Protein 7OB0 (pdb70)

B-factor: mean 28.25, std 12.03, range [9.16, 96.77]

Organism: Cereibacter sphaeroides (strain ATCC 17025 / ATH 2.4.3) (NCBI:txid349102)

Foldseek 3Di:
DDPVLVVLLQVLQAPAPFWKWKWFLPDPQGFIADTYDNRCVVQVDDCVVGGPHDPCVFDDDCFPVVVVVVVVVCSQQQHKDWAKGWGAHPVGHIWIWTKTKHADPDDGSRGRMIMITTDTAPPPPPPRLVVQLVSLLSVLVSCVSSPVAPPVCSVVSSVVSSVVRSVNVVVVVVD/DDVVLVVLLQVLQAPAPFWKWKFFLPDPQRFTQDTYDNNCVVQVDDPVVGGGGRPCVFDDPPPCVVVVVVVVVCSQQQHWDWDWDWGAHPVGHIWIWGKTKHADDDDRRGGRMIMITTDTAPPPPPCRLQVQLVSLLSVLVSCVSSVVAPPVCSVVSSVVRSVVRSVNNVVVVVPD/DDPVLVVLLQVLQAPAPFWKWKFFLVDPQRFIADTYDVRCVVQVDDCVVGGPGDPCVQPDPPDCVVVVVVVVVCSQQQHWDWDKGWGAHPVGHIWIWTKIKHADPDDRRRGRMIMITTDTPPPPPPCRLVVQLVSLLSVLVSCVSSVVAPPVCSVVSSVVSSVVRSVNNVVVVVDD/DPPVLVVLLQVLQAPAPFWKWKWFPPDPQTAIADTYDNRCVVAVDDPVVGGRHDPCQFDDDCPCVVVVVVVVVCQQQQHWDWAKDWGAHPVGHIWIWTKTWHADPDDSNDGRMIMITIDTPDPPPPQRLVVQLVSLLSVLVSCVSSVVAPPVCSVVSSVVRSVVRSVNVVVVVVVD

Secondary structure (DSSP, 8-state):
--HHHHHHHHHHHHH-SS--EEEETTSTT--EEEE-HHHHHHHT--HHHHTTS-GGGG--TTTTHHHHHHHHHHHHHT--EEEEEEEE-TT--EEEEEEEEEEESSBTTB-SEEEEEEEETT-STT-HHHHHHHHHHHHHHHHHHHTSS-GGGHHHHHHHHHHHHHHHHHHHHT-/--HHHHHHHHHHHHH-SS--EEEETTSTT--EEEE-HHHHHHH---HHHHTTS-GGGGS-TTS-HHHHHHHHHHHHHT--EEEEEEEE-TT--EEEEEEEEEEESSBTTB-SEEEEEEEETT-SGGGHHHHHHHHHHHHHHHHHHHTSS-GGGHHHHHHHHHHHHHHHHHHHHH--/--HHHHHHHHHHHHH-SS--EEEETTSTT--EEEE-HHHHHHHT--HHHHTTS-GGGGS-SSS-HHHHHHHHHHHHHT--EEEEEEEE-TT--EEEEEEEEEEESSBTTB-SEEEEEEEETTSSTT-HHHHHHHHHHHHHHHHHHHTSS-GGGHHHHHHHHHHHHHHHHHHHHT--/--HHHHHHHHHHHHH-SS--EEEETTSTT--EEEE-HHHHHHH---HHHHTTS-GGGG--SSS-HHHHHHHHHHHHHT--EEEEEEEE-TT--EEEEEEEEEEESSBTTB-SEEEEEEEE-S-STT-HHHHHHHHHHHHHHHHHHHTSS-GGGHHHHHHHHHHHHHHHHHHHHHH-

Sequence (703 aa):
MDQKQFEKIRAVFDRSGVALTLVDMSLPEQPLVLANPPFLRMTGYTEDDEILGFNCCRFLQRGDENAQARADIRRDDALKEGRELQVVLRNYRKNGEPFDNLLFLHHPVGGRPDAPDYFLGSQFELGRSGNSEEAAAAGHAGALTGELARIIGTTVAARLEMDQRRHLAQQAAAALVRAWERRMDQKQFEKIRAVFDRSGVALTLVDMSLPEQPLVLANPPFLRMMTGYTEDEILGFNCRRFLQRGDENAQARADIRDALKEGRELQVVLRNYRKNGEPFDNLLFLHHPVGGRPDAPDYFLGSQFELGRSGNSEEAAAAGHAGALTGELARRIGTTVAARLEMDQRRHLAQAAAALVRAWERRGMDQKQFEKIRAVFDRSGVALTLVDMSLPEQPLVLANPPFLRMMTGYTEDEILGFNCRFLQRGDENAQARADIRDALKEGRELQVVLRNYRKNGEPFDNLLFLHHPVGGRPDAPDYFLGSQFELGRSGNSEEAAAAGHAGALTGELARRIGTVAARLEMDQRRHLAQAAAALVRAWERRGMDQKQFEKIRAVFDRSGVALTLVDMSLPEEQPLVLANPPFLRRMTGYTEDEIILGFNCRFLQRGDENAQARRADIRDALKEGRELQVVLRNYRKNGEEPFDNLLFLHHPVGGRPDAPDYFLGSQFELGRSGNSSEEEAAAAGHAGALTGELARIGTVAARLEMDQRRHLAQAAAALVRAWERRG

Structure (mmCIF, N/CA/C/O backbone):
data_7OB0
#
_entry.id   7OB0
#
_cell.length_a   58.057
_cell.length_b   77.168
_cell.length_c   155.002
_cell.angle_alpha   90.000
_cell.angle_beta   90.000
_cell.angle_gamma   90.000
#
_symmetry.space_group_name_H-M   'P 21 21 21'
#
loop_
_entity.id
_entity.type
_entity.pdbx_description
1 polymer 'LOV protein'
2 non-polymer 'CALCIUM ION'
3 non-polymer 'FLAVIN MONONUCLEOTIDE'
4 non-polymer 'ACETATE ION'
5 non-polymer 'MAGNESIUM ION'
6 non-polymer 'SODIUM ION'
7 water water
#
loop_
_atom_site.group_PDB
_atom_site.id
_atom_site.type_symbol
_atom_site.label_atom_id
_atom_site.label_alt_id
_atom_site.label_comp_id
_atom_site.label_asym_id
_atom_site.label_entity_id
_atom_site.label_seq_id
_atom_site.pdbx_PDB_ins_code
_atom_site.Cartn_x
_atom_site.Cartn_y
_atom_site.Cartn_z
_atom_site.occupancy
_atom_site.B_iso_or_equiv
_atom_site.auth_seq_id
_atom_site.auth_comp_id
_atom_site.auth_asym_id
_atom_site.auth_atom_id
_atom_site.pdbx_PDB_model_num
ATOM 1 N N . MET A 1 1 ? -31.84070 1.14349 -31.42965 1.000 36.30373 1 MET A N 1
ATOM 2 C CA . MET A 1 1 ? -31.07057 0.07998 -32.06518 1.000 46.32531 1 MET A CA 1
ATOM 3 C C . MET A 1 1 ? -31.72426 -1.25606 -31.71152 1.000 45.19798 1 MET A C 1
ATOM 4 O O . MET A 1 1 ? -32.34408 -1.38554 -30.64535 1.000 38.54288 1 MET A O 1
ATOM 9 N N . ASP A 1 2 ? -31.63479 -2.22874 -32.61987 1.000 35.93463 2 ASP A N 1
ATOM 10 C CA . ASP A 1 2 ? -32.30597 -3.50377 -32.39885 1.000 41.10795 2 ASP A CA 1
ATOM 11 C C . ASP A 1 2 ? -31.66446 -4.26040 -31.24335 1.000 37.90193 2 ASP A C 1
ATOM 12 O O . ASP A 1 2 ? -30.46703 -4.13341 -30.97389 1.000 36.87579 2 ASP A O 1
ATOM 17 N N . GLN A 1 3 ? -32.48218 -5.05995 -30.55373 1.000 40.67710 3 GLN A N 1
ATOM 18 C CA . GLN A 1 3 ? -31.99569 -5.75085 -29.36372 1.000 34.69907 3 GLN A CA 1
ATOM 19 C C . GLN A 1 3 ? -30.83060 -6.67348 -29.70200 1.000 38.59236 3 GLN A C 1
ATOM 20 O O . GLN A 1 3 ? -29.87807 -6.79840 -28.92274 1.000 35.20956 3 GLN A O 1
ATOM 26 N N . LYS A 1 4 ? -30.87898 -7.31078 -30.87051 1.000 36.89179 4 LYS A N 1
ATOM 27 C CA . LYS A 1 4 ? -29.77587 -8.16854 -31.29892 1.000 46.74090 4 LYS A CA 1
ATOM 28 C C . LYS A 1 4 ? -28.45187 -7.40990 -31.30341 1.000 45.49134 4 LYS A C 1
ATOM 29 O O . LYS A 1 4 ? -27.44029 -7.89523 -30.78098 1.000 40.13890 4 LYS A O 1
ATOM 31 N N . GLN A 1 5 ? -28.44185 -6.21141 -31.88968 1.000 43.24868 5 GLN A N 1
ATOM 32 C CA . GLN A 1 5 ? -27.20534 -5.44258 -31.98003 1.000 44.54355 5 GLN A CA 1
ATOM 33 C C . GLN A 1 5 ? -26.74181 -4.98214 -30.60215 1.000 39.26652 5 GLN A C 1
ATOM 34 O O . GLN A 1 5 ? -25.53468 -4.90544 -30.34083 1.000 32.78036 5 GLN A O 1
ATOM 40 N N . PHE A 1 6 ? -27.68761 -4.66929 -29.71327 1.000 35.74529 6 PHE A N 1
ATOM 41 C CA . PHE A 1 6 ? -27.32982 -4.25790 -28.36099 1.000 28.83717 6 PHE A CA 1
ATOM 42 C C . PHE A 1 6 ? -26.63799 -5.38553 -27.61312 1.000 31.51229 6 PHE A C 1
ATOM 43 O O . PHE A 1 6 ? -25.65603 -5.15381 -26.90126 1.000 29.67546 6 PHE A O 1
ATOM 51 N N . GLU A 1 7 ? -27.12369 -6.62004 -27.76394 1.000 32.88510 7 GLU A N 1
ATOM 52 C CA . GLU A 1 7 ? -26.46273 -7.72151 -27.07127 1.000 30.05475 7 GLU A CA 1
ATOM 53 C C . GLU A 1 7 ? -25.07747 -7.99188 -27.64366 1.000 29.18604 7 GLU A C 1
ATOM 54 O O . GLU A 1 7 ? -24.21049 -8.51062 -26.93328 1.000 31.93163 7 GLU A O 1
ATOM 60 N N . LYS A 1 8 ? -24.84845 -7.64105 -28.91001 1.000 29.37556 8 LYS A N 1
ATOM 61 C CA . LYS A 1 8 ? -23.50932 -7.75474 -29.48439 1.000 39.15344 8 LYS A CA 1
ATOM 62 C C . LYS A 1 8 ? -22.53287 -6.80976 -28.79593 1.000 32.98344 8 LYS A C 1
ATOM 63 O O . LYS A 1 8 ? -21.38785 -7.18474 -28.51394 1.000 26.99659 8 LYS A O 1
ATOM 65 N N . ILE A 1 9 ? -22.97078 -5.57540 -28.52588 1.000 28.07415 9 ILE A N 1
ATOM 66 C CA . ILE A 1 9 ? -22.14991 -4.62762 -27.77353 1.000 26.40354 9 ILE A CA 1
ATOM 67 C C . ILE A 1 9 ? -21.91956 -5.13295 -26.36186 1.000 25.40612 9 ILE A C 1
ATOM 68 O O . ILE A 1 9 ? -20.79855 -5.07818 -25.84219 1.000 23.51936 9 ILE A O 1
ATOM 73 N N . ARG A 1 10 ? -22.97559 -5.63736 -25.71760 1.000 22.88411 10 ARG A N 1
ATOM 74 C CA . ARG A 1 10 ? -22.82605 -6.14264 -24.36126 1.000 25.82749 10 ARG A CA 1
ATOM 75 C C . ARG A 1 10 ? -21.78604 -7.24969 -24.30093 1.000 26.86418 10 ARG A C 1
ATOM 76 O O . ARG A 1 10 ? -20.97540 -7.29598 -23.37248 1.000 23.47242 10 ARG A O 1
ATOM 84 N N . ALA A 1 11 ? -21.78468 -8.14694 -25.28859 1.000 30.64530 11 ALA A N 1
ATOM 85 C CA . ALA A 1 11 ? -20.81749 -9.24007 -25.27980 1.000 30.65990 11 ALA A CA 1
ATOM 86 C C . ALA A 1 11 ? -19.38893 -8.71464 -25.39700 1.000 26.14218 11 ALA A C 1
ATOM 87 O O . ALA A 1 11 ? -18.47904 -9.20649 -24.71825 1.000 26.48634 11 ALA A O 1
ATOM 89 N N . VAL A 1 12 ? -19.17516 -7.70735 -26.24306 1.000 21.48950 12 VAL A N 1
ATOM 90 C CA . VAL A 1 12 ? -17.85235 -7.09009 -26.34594 1.000 19.22776 12 VAL A CA 1
ATOM 91 C C . VAL A 1 12 ? -17.46419 -6.47452 -25.01083 1.000 22.89250 12 VAL A C 1
ATOM 92 O O . VAL A 1 12 ? -16.36509 -6.70157 -24.48911 1.000 21.60651 12 VAL A O 1
ATOM 96 N N . PHE A 1 13 ? -18.38236 -5.70291 -24.42754 1.000 21.69817 13 PHE A N 1
ATOM 97 C CA . PHE A 1 13 ? -18.13325 -5.07060 -23.13627 1.000 21.72259 13 PHE A CA 1
ATOM 98 C C . PHE A 1 13 ? -17.72583 -6.09926 -22.08958 1.000 23.94671 13 PHE A C 1
ATOM 99 O O . PHE A 1 13 ? -16.71537 -5.93393 -21.39199 1.000 20.41987 13 PHE A O 1
ATOM 107 N N . ASP A 1 14 ? -18.49328 -7.19035 -21.99531 1.000 22.09097 14 ASP A N 1
ATOM 108 C CA . ASP A 1 14 ? -18.29637 -8.18511 -20.93987 1.000 27.34623 14 ASP A CA 1
ATOM 109 C C . ASP A 1 14 ? -16.90941 -8.81137 -20.96202 1.000 26.83272 14 ASP A C 1
ATOM 110 O O . ASP A 1 14 ? -16.37434 -9.16348 -19.90593 1.000 28.62267 14 ASP A O 1
ATOM 115 N N . ARG A 1 15 ? -16.31568 -8.98922 -22.12994 1.000 28.66637 15 ARG A N 1
ATOM 116 C CA . ARG A 1 15 ? -15.02176 -9.64907 -22.17683 1.000 29.67398 15 ARG A CA 1
ATOM 117 C C . ARG A 1 15 ? -13.86918 -8.69657 -22.46315 1.000 27.89029 15 ARG A C 1
ATOM 118 O O . ARG A 1 15 ? -12.72019 -9.13653 -22.52352 1.000 25.42114 15 ARG A O 1
ATOM 122 N N . SER A 1 16 ? -14.12653 -7.39895 -22.56698 1.000 24.08663 16 SER A N 1
ATOM 123 C CA . SER A 1 16 ? -13.04890 -6.46122 -22.85402 1.000 20.91245 16 SER A CA 1
ATOM 124 C C . SER A 1 16 ? -12.09560 -6.31130 -21.67747 1.000 19.50823 16 SER A C 1
ATOM 125 O O . SER A 1 16 ? -12.50960 -6.30063 -20.51680 1.000 20.43012 16 SER A O 1
ATOM 128 N N . GLY A 1 17 ? -10.81435 -6.14283 -21.99101 1.000 24.57426 17 GLY A N 1
ATOM 129 C CA . GLY A 1 17 ? -9.82549 -5.77592 -20.99506 1.000 28.46184 17 GLY A CA 1
ATOM 130 C C . GLY A 1 17 ? -9.69854 -4.29363 -20.69875 1.000 26.58604 17 GLY A C 1
ATOM 131 O O . GLY A 1 17 ? -8.89813 -3.90850 -19.84095 1.000 24.60437 17 GLY A O 1
ATOM 132 N N . VAL A 1 18 ? -10.45190 -3.42984 -21.37113 1.000 19.11015 18 VAL A N 1
ATOM 133 C CA . VAL A 1 18 ? -10.45624 -2.01068 -21.03523 1.000 17.31798 18 VAL A CA 1
ATOM 134 C C . VAL A 1 18 ? -11.82928 -1.64179 -20.46875 1.000 18.40674 18 VAL A C 1
ATOM 135 O O . VAL A 1 18 ? -12.85094 -2.25103 -20.80311 1.000 16.39059 18 VAL A O 1
ATOM 139 N N . ALA A 1 19 ? -11.83656 -0.65443 -19.57139 1.000 17.06625 19 ALA A N 1
ATOM 140 C CA . ALA A 1 19 ? -13.08834 -0.10000 -19.06725 1.000 17.53887 19 ALA A CA 1
ATOM 141 C C . ALA A 1 19 ? -13.94248 0.47234 -20.19789 1.000 14.49975 19 ALA A C 1
ATOM 142 O O . ALA A 1 19 ? -13.46559 1.25411 -21.03427 1.000 13.84481 19 ALA A O 1
ATOM 144 N N . LEU A 1 20 ? -15.22246 0.10444 -20.20542 1.000 16.94408 20 LEU A N 1
ATOM 145 C CA . LEU A 1 20 ? -16.15775 0.56647 -21.21953 1.000 15.46012 20 LEU A CA 1
ATOM 146 C C . LEU A 1 20 ? -17.50556 0.85958 -20.58037 1.000 15.69677 20 LEU A C 1
ATOM 147 O O . LEU A 1 20 ? -17.95318 0.12513 -19.69484 1.000 15.42437 20 LEU A O 1
ATOM 152 N N . THR A 1 21 ? -18.14652 1.92915 -21.04665 1.000 13.86549 21 THR A N 1
ATOM 153 C CA . THR A 1 21 ? -19.46101 2.35219 -20.57744 1.000 17.54229 21 THR A CA 1
ATOM 154 C C . THR A 1 21 ? -20.30958 2.71452 -21.78717 1.000 15.34263 21 THR A C 1
ATOM 155 O O . THR A 1 21 ? -19.78096 3.10454 -22.83040 1.000 14.89454 21 THR A O 1
ATOM 159 N N . LEU A 1 22 ? -21.63040 2.60149 -21.64462 1.000 16.24553 22 LEU A N 1
ATOM 160 C CA . LEU A 1 22 ? -22.54563 2.98412 -22.71455 1.000 14.23367 22 LEU A CA 1
ATOM 161 C C . LEU A 1 22 ? -23.64384 3.83659 -22.10801 1.000 20.50376 22 LEU A C 1
ATOM 162 O O . LEU A 1 22 ? -24.19547 3.48113 -21.06675 1.000 19.33989 22 LEU A O 1
ATOM 167 N N . VAL A 1 23 ? -23.93747 4.96606 -22.74437 1.000 17.43644 23 VAL A N 1
ATOM 168 C CA . VAL A 1 23 ? -24.89441 5.94225 -22.24683 1.000 14.78022 23 VAL A CA 1
ATOM 169 C C . VAL A 1 23 ? -26.02188 6.06328 -23.25939 1.000 16.89881 23 VAL A C 1
ATOM 170 O O . VAL A 1 23 ? -25.76450 6.17557 -24.46132 1.000 15.81950 23 VAL A O 1
ATOM 174 N N . ASP A 1 24 ? -27.26331 6.06087 -22.76908 1.000 18.39486 24 ASP A N 1
ATOM 175 C CA . ASP A 1 24 ? -28.44914 6.13910 -23.61789 1.000 22.25964 24 ASP A CA 1
ATOM 176 C C . ASP A 1 24 ? -28.70593 7.59362 -23.98541 1.000 21.80155 24 ASP A C 1
ATOM 177 O O . ASP A 1 24 ? -29.03132 8.41011 -23.12045 1.000 23.45673 24 ASP A O 1
ATOM 182 N N . MET A 1 25 ? -28.59016 7.91146 -25.26667 1.000 18.28428 25 MET A N 1
ATOM 183 C CA . MET A 1 25 ? -28.68988 9.28143 -25.74709 1.000 21.56884 25 MET A CA 1
ATOM 184 C C . MET A 1 25 ? -30.13877 9.70453 -26.01176 1.000 28.83079 25 MET A C 1
ATOM 185 O O . MET A 1 25 ? -30.38777 10.85954 -26.38139 1.000 27.59488 25 MET A O 1
ATOM 190 N N . SER A 1 26 ? -31.09861 8.79704 -25.85950 1.000 25.62304 26 SER A N 1
ATOM 191 C CA . SER A 1 26 ? -32.48778 9.08514 -26.19881 1.000 27.77437 26 SER A CA 1
ATOM 192 C C . SER A 1 26 ? -33.22554 9.84593 -25.10530 1.000 27.08157 26 SER A C 1
ATOM 193 O O . SER A 1 26 ? -34.39095 10.19925 -25.29743 1.000 29.27795 26 SER A O 1
ATOM 196 N N . LEU A 1 27 ? -32.57647 10.10124 -23.97441 1.000 29.79681 27 LEU A N 1
ATOM 197 C CA . LEU A 1 27 ? -33.11965 10.82498 -22.83981 1.000 34.75910 27 LEU A CA 1
ATOM 198 C C . LEU A 1 27 ? -32.13873 11.92589 -22.46738 1.000 29.51126 27 LEU A C 1
ATOM 199 O O . LEU A 1 27 ? -30.93000 11.67894 -22.43750 1.000 26.22285 27 LEU A O 1
ATOM 204 N N . PRO A 1 28 ? -32.60942 13.14626 -22.19677 1.000 34.06723 28 PRO A N 1
ATOM 205 C CA . PRO A 1 28 ? -31.66742 14.20897 -21.80689 1.000 32.65982 28 PRO A CA 1
ATOM 206 C C . PRO A 1 28 ? -30.90275 13.88815 -20.53230 1.000 26.30450 28 PRO A C 1
ATOM 207 O O . PRO A 1 28 ? -29.80291 14.42244 -20.33546 1.000 27.12986 28 PRO A O 1
ATOM 211 N N . GLU A 1 29 ? -31.44198 13.02044 -19.67223 1.000 28.26648 29 GLU A N 1
ATOM 212 C CA . GLU A 1 29 ? -30.71561 12.59308 -18.48015 1.000 27.05857 29 GLU A CA 1
ATOM 213 C C . GLU A 1 29 ? -29.45559 11.81039 -18.84233 1.000 33.08145 29 GLU A C 1
ATOM 214 O O . GLU A 1 29 ? -28.49718 11.78025 -18.05986 1.000 24.58511 29 GLU A O 1
ATOM 220 N N . GLN A 1 30 ? -29.44720 11.17082 -20.00853 1.000 25.15624 30 GLN A N 1
ATOM 221 C CA . GLN A 1 30 ? -28.29192 10.43724 -20.51233 1.000 24.33798 30 GLN A CA 1
ATOM 222 C C . GLN A 1 30 ? -27.79520 9.39187 -19.51029 1.000 19.12561 30 GLN A C 1
ATOM 223 O O . GLN A 1 30 ? -26.64143 9.44392 -19.06854 1.000 23.04768 30 GLN A O 1
ATOM 229 N N . PRO A 1 31 ? -28.62647 8.41312 -19.16307 1.000 23.38793 31 PRO A N 1
ATOM 230 C CA . PRO A 1 31 ? -28.22424 7.42583 -18.15647 1.000 21.26344 31 PRO A CA 1
ATOM 231 C C . PRO A 1 31 ? -27.27445 6.37542 -18.70717 1.000 19.98065 31 PRO A C 1
ATOM 232 O O . PRO A 1 31 ? -27.34496 5.96655 -19.86984 1.000 20.38262 31 PRO A O 1
ATOM 236 N N . LEU A 1 32 ? -26.38621 5.93119 -17.82459 1.000 18.13397 32 LEU A N 1
ATOM 237 C CA . LEU A 1 32 ? -25.56173 4.76342 -18.06750 1.000 19.66464 32 LEU A CA 1
ATOM 238 C C . LEU A 1 32 ? -26.42198 3.51293 -18.23027 1.000 21.10082 32 LEU A C 1
ATOM 239 O O . LEU A 1 32 ? -27.26644 3.21734 -17.38013 1.000 18.38454 32 LEU A O 1
ATOM 244 N N . VAL A 1 33 ? -26.19228 2.75162 -19.29932 1.000 18.79390 33 VAL A N 1
ATOM 245 C CA . VAL A 1 33 ? -26.93859 1.51346 -19.50265 1.000 19.50907 33 VAL A CA 1
ATOM 246 C C . VAL A 1 33 ? -26.05011 0.28211 -19.56982 1.000 22.42660 33 VAL A C 1
ATOM 247 O O . VAL A 1 33 ? -26.56242 -0.83841 -19.42872 1.000 21.55990 33 VAL A O 1
ATOM 251 N N . LEU A 1 34 ? -24.74528 0.42731 -19.76680 1.000 14.76549 34 LEU A N 1
ATOM 252 C CA . LEU A 1 34 ? -23.80635 -0.67557 -19.65773 1.000 15.01727 34 LEU A CA 1
ATOM 253 C C . LEU A 1 34 ? -22.57864 -0.16055 -18.93974 1.000 19.53170 34 LEU A C 1
ATOM 254 O O . LEU A 1 34 ? -22.14293 0.96055 -19.20384 1.000 18.61311 34 LEU A O 1
ATOM 259 N N . ALA A 1 35 ? -22.01104 -0.98521 -18.06285 1.000 17.62922 35 ALA A N 1
ATOM 260 C CA . ALA A 1 35 ? -20.73729 -0.66002 -17.42603 1.000 17.82154 35 ALA A CA 1
ATOM 261 C C . ALA A 1 35 ? -20.01703 -1.96819 -17.13876 1.000 22.85453 35 ALA A C 1
ATOM 262 O O . ALA A 1 35 ? -20.54067 -2.81216 -16.40537 1.000 21.00298 35 ALA A O 1
ATOM 264 N N . ASN A 1 36 ? -18.83295 -2.15019 -17.72494 1.000 15.08336 36 ASN A N 1
ATOM 265 C CA . ASN A 1 36 ? -18.25663 -3.49060 -17.75144 1.000 16.37283 36 ASN A CA 1
ATOM 266 C C . ASN A 1 36 ? -17.33475 -3.72336 -16.54362 1.000 18.89954 36 ASN A C 1
ATOM 267 O O . ASN A 1 36 ? -17.16180 -2.81263 -15.71731 1.000 14.69987 36 ASN A O 1
ATOM 272 N N . PRO A 1 37 ? -16.79367 -4.93070 -16.35448 1.000 23.09606 37 PRO A N 1
ATOM 273 C CA . PRO A 1 37 ? -16.07032 -5.23570 -15.09972 1.000 22.55396 37 PRO A CA 1
ATOM 274 C C . PRO A 1 37 ? -14.86665 -4.33688 -14.87175 1.000 18.41386 37 PRO A C 1
ATOM 275 O O . PRO A 1 37 ? -14.68387 -3.86258 -13.74246 1.000 20.27483 37 PRO A O 1
ATOM 279 N N . PRO A 1 38 ? -14.00627 -4.08683 -15.87450 1.000 16.92140 38 PRO A N 1
ATOM 280 C CA . PRO A 1 38 ? -12.90097 -3.14844 -15.61265 1.000 17.51783 38 PRO A CA 1
ATOM 281 C C . PRO A 1 38 ? -13.38075 -1.79024 -15.14348 1.000 17.67208 38 PRO A C 1
ATOM 282 O O . PRO A 1 38 ? -12.73007 -1.17026 -14.29563 1.000 14.22520 38 PRO A O 1
ATOM 286 N N . PHE A 1 39 ? -14.50346 -1.29955 -15.67495 1.000 14.57792 39 PHE A N 1
ATOM 287 C CA . PHE A 1 39 ? -15.01154 -0.02151 -15.19305 1.000 14.48707 39 PHE A CA 1
ATOM 288 C C . PHE A 1 39 ? -15.46071 -0.12702 -13.74346 1.000 13.91353 39 PHE A C 1
ATOM 289 O O . PHE A 1 39 ? -15.20376 0.77730 -12.94126 1.000 15.20672 39 PHE A O 1
ATOM 297 N N . LEU A 1 40 ? -16.14664 -1.21793 -13.39765 1.000 16.18936 40 LEU A N 1
ATOM 298 C CA . LEU A 1 40 ? -16.63810 -1.38452 -12.03522 1.000 16.44715 40 LEU A CA 1
ATOM 299 C C . LEU A 1 40 ? -15.48305 -1.52053 -11.05292 1.000 17.63307 40 LEU A C 1
ATOM 300 O O . LEU A 1 40 ? -15.55128 -1.00076 -9.93688 1.000 19.61197 40 LEU A O 1
ATOM 305 N N . ARG A 1 41 ? -14.40228 -2.19176 -11.46412 1.000 16.73492 41 ARG A N 1
ATOM 306 C CA . ARG A 1 41 ? -13.24516 -2.33718 -10.58255 1.000 17.49512 41 ARG A CA 1
ATOM 307 C C . ARG A 1 41 ? -12.55964 -1.00003 -10.34438 1.000 19.15563 41 ARG A C 1
ATOM 308 O O . ARG A 1 41 ? -12.09369 -0.71530 -9.22996 1.000 19.93357 41 ARG A O 1
ATOM 316 N N . MET A 1 42 ? -12.46194 -0.18125 -11.38749 1.000 14.51406 42 MET A N 1
ATOM 317 C CA . MET A 1 42 ? -11.80723 1.10761 -11.25506 1.000 15.69147 42 MET A CA 1
ATOM 318 C C . MET A 1 42 ? -12.60141 2.04160 -10.34813 1.000 20.25937 42 MET A C 1
ATOM 319 O O . MET A 1 42 ? -12.00927 2.78446 -9.55501 1.000 17.22466 42 MET A O 1
ATOM 324 N N . THR A 1 43 ? -13.94074 2.00583 -10.42135 1.000 13.26245 43 THR A N 1
ATOM 325 C CA . THR A 1 43 ? -14.74694 2.97525 -9.67814 1.000 17.15586 43 THR A CA 1
ATOM 326 C C . THR A 1 43 ? -15.22265 2.48281 -8.31923 1.000 14.00669 43 THR A C 1
ATOM 327 O O . THR A 1 43 ? -15.60795 3.31428 -7.48735 1.000 17.76104 43 THR A O 1
ATOM 331 N N . GLY A 1 44 ? -15.23968 1.17398 -8.08067 1.000 14.27338 44 GLY A N 1
ATOM 332 C CA . GLY A 1 44 ? -15.68280 0.65836 -6.79704 1.000 20.15732 44 GLY A CA 1
ATOM 333 C C . GLY A 1 44 ? -17.17646 0.42725 -6.66650 1.000 24.47258 44 GLY A C 1
ATOM 334 O O . GLY A 1 44 ? -17.64682 0.11432 -5.55999 1.000 20.02560 44 GLY A O 1
ATOM 335 N N . TYR A 1 45 ? -17.93731 0.57229 -7.74828 1.000 17.92616 45 TYR A N 1
ATOM 336 C CA . TYR A 1 45 ? -19.38731 0.41558 -7.71896 1.000 16.77523 45 TYR A CA 1
ATOM 337 C C . TYR A 1 45 ? -19.81933 -0.91906 -8.31686 1.000 22.78940 45 TYR A C 1
ATOM 338 O O . TYR A 1 45 ? -19.09585 -1.55413 -9.08838 1.000 18.89935 45 TYR A O 1
ATOM 347 N N . THR A 1 46 ? -21.04268 -1.31254 -7.99051 1.000 20.33642 46 THR A N 1
ATOM 348 C CA . THR A 1 46 ? -21.69875 -2.41436 -8.67535 1.000 19.79560 46 THR A CA 1
ATOM 349 C C . THR A 1 46 ? -22.60357 -1.87332 -9.77186 1.000 20.23761 46 THR A C 1
ATOM 350 O O . THR A 1 46 ? -22.95691 -0.69354 -9.78504 1.000 18.73655 46 THR A O 1
ATOM 354 N N . GLU A 1 47 ? -22.98911 -2.76328 -10.69110 1.000 25.53107 47 GLU A N 1
ATOM 355 C CA . GLU A 1 47 ? -23.95651 -2.39547 -11.72189 1.000 27.97331 47 GLU A CA 1
ATOM 356 C C . GLU A 1 47 ? -25.21709 -1.78878 -11.12406 1.000 30.99094 47 GLU A C 1
ATOM 357 O O . GLU A 1 47 ? -25.66730 -0.71685 -11.54897 1.000 27.21205 47 GLU A O 1
ATOM 363 N N . ASP A 1 48 ? -25.81684 -2.47328 -10.14394 1.000 25.93477 48 ASP A N 1
ATOM 364 C CA A ASP A 1 48 ? -27.04514 -1.96076 -9.56878 0.500 29.00692 48 ASP A CA 1
ATOM 365 C CA B ASP A 1 48 ? -27.04793 -1.97530 -9.53215 0.500 29.01419 48 ASP A CA 1
ATOM 366 C C . ASP A 1 48 ? -26.87438 -0.57669 -8.96424 1.000 26.70554 48 ASP A C 1
ATOM 367 O O . ASP A 1 48 ? -27.85265 0.17159 -8.85298 1.000 23.88298 48 ASP A O 1
ATOM 376 N N . GLU A 1 49 ? -25.65844 -0.21675 -8.57448 1.000 22.26133 49 GLU A N 1
ATOM 377 C CA . GLU A 1 49 ? -25.44446 1.06482 -7.93069 1.000 18.69721 49 GLU A CA 1
ATOM 378 C C . GLU A 1 49 ? -25.36822 2.22527 -8.91260 1.000 22.75114 49 GLU A C 1
ATOM 379 O O . GLU A 1 49 ? -25.57819 3.36645 -8.48773 1.000 25.45470 49 GLU A O 1
ATOM 385 N N . ILE A 1 50 ? -25.09249 1.97700 -10.20491 1.000 19.43022 50 ILE A N 1
ATOM 386 C CA . ILE A 1 50 ? -24.79423 3.08253 -11.11899 1.000 19.58937 50 ILE A CA 1
ATOM 387 C C . ILE A 1 50 ? -25.63007 3.08075 -12.39822 1.000 18.62427 50 ILE A C 1
ATOM 388 O O . ILE A 1 50 ? -25.80801 4.13673 -13.01042 1.000 17.80581 50 ILE A O 1
ATOM 393 N N . LEU A 1 51 ? -26.11618 1.92206 -12.85070 1.000 21.75752 51 LEU A N 1
ATOM 394 C CA . LEU A 1 51 ? -26.93346 1.92774 -14.06372 1.000 16.60523 51 LEU A CA 1
ATOM 395 C C . LEU A 1 51 ? -28.19201 2.76598 -13.85504 1.000 17.87886 51 LEU A C 1
ATOM 396 O O . LEU A 1 51 ? -28.86354 2.68305 -12.81917 1.000 20.34742 51 LEU A O 1
ATOM 401 N N . GLY A 1 52 ? -28.50315 3.59514 -14.84052 1.000 17.43257 52 GLY A N 1
ATOM 402 C CA . GLY A 1 52 ? -29.60861 4.51865 -14.73780 1.000 20.33652 52 GLY A CA 1
ATOM 403 C C . GLY A 1 52 ? -29.23132 5.90039 -14.25382 1.000 18.43424 52 GLY A C 1
ATOM 404 O O . GLY A 1 52 ? -30.08258 6.78848 -14.25231 1.000 21.34313 52 GLY A O 1
ATOM 405 N N . PHE A 1 53 ? -27.98634 6.10877 -13.83988 1.000 21.08836 53 PHE A N 1
ATOM 406 C CA . PHE A 1 53 ? -27.49430 7.41652 -13.43721 1.000 22.08081 53 PHE A CA 1
ATOM 407 C C . PHE A 1 53 ? -26.62600 8.00192 -14.54447 1.000 19.47972 53 PHE A C 1
ATOM 408 O O . PHE A 1 53 ? -25.98232 7.26912 -15.29930 1.000 22.73812 53 PHE A O 1
ATOM 416 N N . ASN A 1 54 ? -26.58048 9.33070 -14.60965 1.000 21.37787 54 ASN A N 1
ATOM 417 C CA . ASN A 1 54 ? -25.58874 9.98831 -15.45290 1.000 23.48432 54 ASN A CA 1
ATOM 418 C C . ASN A 1 54 ? -24.20350 9.76877 -14.86885 1.000 20.19934 54 ASN A C 1
ATOM 419 O O . ASN A 1 54 ? -24.01816 9.74647 -13.65644 1.000 19.69697 54 ASN A O 1
ATOM 424 N N . CYS A 1 55 ? -23.21378 9.63687 -15.74408 1.000 20.67851 55 CYS A N 1
ATOM 425 C CA A CYS A 1 55 ? -21.86460 9.28175 -15.32461 0.800 21.88693 55 CYS A CA 1
ATOM 426 C CA B CYS A 1 55 ? -21.91530 9.22986 -15.22942 0.200 21.99961 55 CYS A CA 1
ATOM 427 C C . CYS A 1 55 ? -21.20623 10.34778 -14.46209 1.000 25.09634 55 CYS A C 1
ATOM 428 O O . CYS A 1 55 ? -20.12673 10.09742 -13.90811 1.000 27.48014 55 CYS A O 1
ATOM 433 N N . ARG A 1 56 ? -21.80501 11.53706 -14.35962 1.000 20.42250 56 ARG A N 1
ATOM 434 C CA . ARG A 1 56 ? -21.23450 12.60244 -13.55055 1.000 25.06301 56 ARG A CA 1
ATOM 435 C C . ARG A 1 56 ? -21.22887 12.28346 -12.05429 1.000 31.21637 56 ARG A C 1
ATOM 436 O O . ARG A 1 56 ? -20.69811 13.08831 -11.27655 1.000 28.10468 56 ARG A O 1
ATOM 444 N N . PHE A 1 57 ? -21.79884 11.15100 -11.62146 1.000 30.41424 57 PHE A N 1
ATOM 445 C CA . PHE A 1 57 ? -21.68769 10.77374 -10.21298 1.000 27.80439 57 PHE A CA 1
ATOM 446 C C . PHE A 1 57 ? -20.23957 10.55106 -9.80056 1.000 28.26577 57 PHE A C 1
ATOM 447 O O . PHE A 1 57 ? -19.94135 10.53354 -8.60269 1.000 28.56187 57 PHE A O 1
ATOM 455 N N . LEU A 1 58 ? -19.34029 10.37529 -10.76517 1.000 24.62640 58 LEU A N 1
ATOM 456 C CA . LEU A 1 58 ? -17.91812 10.21960 -10.49555 1.000 24.77299 58 LEU A CA 1
ATOM 457 C C . LEU A 1 58 ? -17.21515 11.54024 -10.23049 1.000 21.87348 58 LEU A C 1
ATOM 458 O O . LEU A 1 58 ? -16.02760 11.52749 -9.89408 1.000 23.84204 58 LEU A O 1
ATOM 463 N N . GLN A 1 59 ? -17.89847 12.66731 -10.40463 1.000 20.58070 59 GLN A N 1
ATOM 464 C CA . GLN A 1 59 ? -17.31698 13.98805 -10.23288 1.000 21.16228 59 GLN A CA 1
ATOM 465 C C . GLN A 1 59 ? -17.85048 14.62590 -8.96171 1.000 26.74622 59 GLN A C 1
ATOM 466 O O . GLN A 1 59 ? -18.77246 14.11398 -8.32472 1.000 23.10172 59 GLN A O 1
ATOM 472 N N . ARG A 1 60 ? -17.27268 15.77223 -8.61046 1.000 23.71872 60 ARG A N 1
ATOM 473 C CA . ARG A 1 60 ? -17.72639 16.53981 -7.46153 1.000 26.22755 60 ARG A CA 1
ATOM 474 C C . ARG A 1 60 ? -17.66069 18.02943 -7.76901 1.000 28.69246 60 ARG A C 1
ATOM 475 O O . ARG A 1 60 ? -16.84009 18.48219 -8.57145 1.000 25.91939 60 ARG A O 1
ATOM 483 N N . GLY A 1 61 ? -18.55459 18.78070 -7.12793 1.000 26.70315 61 GLY A N 1
ATOM 484 C CA . GLY A 1 61 ? -18.53312 20.23173 -7.19470 1.000 30.14488 61 GLY A CA 1
ATOM 485 C C . GLY A 1 61 ? -18.67126 20.76485 -8.60736 1.000 29.15928 61 GLY A C 1
ATOM 486 O O . GLY A 1 61 ? -19.42381 20.23855 -9.43779 1.000 28.23250 61 GLY A O 1
ATOM 487 N N . ASP A 1 62 ? -17.93812 21.84446 -8.87921 1.000 27.51275 62 ASP A N 1
ATOM 488 C CA . ASP A 1 62 ? -17.86586 22.45147 -10.20055 1.000 23.92360 62 ASP A CA 1
ATOM 489 C C . ASP A 1 62 ? -16.55473 22.10943 -10.89881 1.000 27.19074 62 ASP A C 1
ATOM 490 O O . ASP A 1 62 ? -16.06678 22.88218 -11.72840 1.000 29.52663 62 ASP A O 1
ATOM 495 N N . GLU A 1 63 ? -15.96672 20.96382 -10.56182 1.000 24.85011 63 GLU A N 1
ATOM 496 C CA . GLU A 1 63 ? -14.67857 20.58794 -11.11744 1.000 26.88181 63 GLU A CA 1
ATOM 497 C C . GLU A 1 63 ? -14.82280 20.25375 -12.60059 1.000 31.38481 63 GLU A C 1
ATOM 498 O O . GLU A 1 63 ? -15.92356 19.98506 -13.10105 1.000 25.76211 63 GLU A O 1
ATOM 504 N N . ASN A 1 64 ? -13.69491 20.30258 -13.31470 1.000 21.10109 64 ASN A N 1
ATOM 505 C CA . ASN A 1 64 ? -13.65024 19.88672 -14.72475 1.000 23.36145 64 ASN A CA 1
ATOM 506 C C . ASN A 1 64 ? -14.51764 20.77077 -15.62323 1.000 22.37077 64 ASN A C 1
ATOM 507 O O . ASN A 1 64 ? -15.06196 20.29148 -16.62034 1.000 24.64873 64 ASN A O 1
ATOM 512 N N . ALA A 1 65 ? -14.65267 22.05746 -15.28287 1.000 22.55386 65 ALA A N 1
ATOM 513 C CA . ALA A 1 65 ? -15.61344 22.91762 -15.96821 1.000 29.18637 65 ALA A CA 1
ATOM 514 C C . ALA A 1 65 ? -15.35085 22.98495 -17.46729 1.000 26.90334 65 ALA A C 1
ATOM 515 O O . ALA A 1 65 ? -16.28857 22.91309 -18.27015 1.000 25.23507 65 ALA A O 1
ATOM 517 N N . GLN A 1 66 ? -14.08959 23.14589 -17.86785 1.000 31.69325 66 GLN A N 1
ATOM 518 C CA . GLN A 1 66 ? -13.79720 23.23832 -19.29396 1.000 28.88214 66 GLN A CA 1
ATOM 519 C C . GLN A 1 66 ? -14.01827 21.90177 -19.97960 1.000 29.03802 66 GLN A C 1
ATOM 520 O O . GLN A 1 66 ? -14.58848 21.84622 -21.07697 1.000 26.37085 66 GLN A O 1
ATOM 526 N N . ALA A 1 67 ? -13.57135 20.81555 -19.34348 1.000 21.88154 67 ALA A N 1
ATOM 527 C CA . ALA A 1 67 ? -13.79131 19.48675 -19.89621 1.000 28.34847 67 ALA A CA 1
ATOM 528 C C . ALA A 1 67 ? -15.27610 19.17984 -20.02757 1.000 27.70635 67 ALA A C 1
ATOM 529 O O . ALA A 1 67 ? -15.70213 18.57816 -21.02042 1.000 24.36907 67 ALA A O 1
ATOM 531 N N . ARG A 1 68 ? -16.08142 19.58510 -19.03551 1.000 24.67239 68 ARG A N 1
ATOM 532 C CA . ARG A 1 68 ? -17.51674 19.31569 -19.08769 1.000 25.40196 68 ARG A CA 1
ATOM 533 C C . ARG A 1 68 ? -18.18369 20.08506 -20.22334 1.000 27.32451 68 ARG A C 1
ATOM 534 O O . ARG A 1 68 ? -19.05598 19.54846 -20.91548 1.000 23.53742 68 ARG A O 1
ATOM 542 N N . ALA A 1 69 ? -17.79415 21.34479 -20.42752 1.000 24.11946 69 ALA A N 1
ATOM 543 C CA . ALA A 1 69 ? -18.32158 22.09746 -21.55989 1.000 25.55001 69 ALA A CA 1
ATOM 544 C C . ALA A 1 69 ? -17.95381 21.43300 -22.88187 1.000 25.45297 69 ALA A C 1
ATOM 545 O O . ALA A 1 69 ? -18.78332 21.35596 -23.79169 1.000 24.39039 69 ALA A O 1
ATOM 547 N N . ASP A 1 70 ? -16.72267 20.92846 -22.99820 1.000 20.36783 70 ASP A N 1
ATOM 548 C CA . ASP A 1 70 ? -16.30798 20.24501 -24.22336 1.000 24.61531 70 ASP A CA 1
ATOM 549 C C . ASP A 1 70 ? -17.08888 18.95397 -24.43365 1.000 27.14436 70 ASP A C 1
ATOM 550 O O . ASP A 1 70 ? -17.43721 18.61396 -25.56989 1.000 22.36489 70 ASP A O 1
ATOM 555 N N . ILE A 1 71 ? -17.34683 18.21147 -23.35173 1.000 21.52154 71 ILE A N 1
ATOM 556 C CA . ILE A 1 71 ? -18.13649 16.98639 -23.44251 1.000 17.73031 71 ILE A CA 1
ATOM 557 C C . ILE A 1 71 ? -19.54972 17.30328 -23.91458 1.000 20.79542 71 ILE A C 1
ATOM 558 O O . ILE A 1 71 ? -20.08379 16.64317 -24.81383 1.000 21.02835 71 ILE A O 1
ATOM 563 N N . ARG A 1 72 ? -20.18401 18.29894 -23.28853 1.000 24.34590 72 ARG A N 1
ATOM 564 C CA A ARG A 1 72 ? -21.54429 18.64488 -23.67390 0.500 22.03271 72 ARG A CA 1
ATOM 565 C CA B ARG A 1 72 ? -21.53862 18.69847 -23.66588 0.500 22.03169 72 ARG A CA 1
ATOM 566 C C . ARG A 1 72 ? -21.62120 18.99906 -25.15488 1.000 24.38745 72 ARG A C 1
ATOM 567 O O . ARG A 1 72 ? -22.55415 18.57046 -25.84285 1.000 24.85552 72 ARG A O 1
ATOM 582 N N . ASP A 1 73 ? -20.63375 19.73602 -25.67176 1.000 24.80622 73 ASP A N 1
ATOM 583 C CA A ASP A 1 73 ? -20.61932 20.05936 -27.09789 0.700 25.40516 73 ASP A CA 1
ATOM 584 C CA B ASP A 1 73 ? -20.61385 20.06049 -27.09472 0.300 25.42876 73 ASP A CA 1
ATOM 585 C C . ASP A 1 73 ? -20.43366 18.81058 -27.95161 1.000 28.59294 73 ASP A C 1
ATOM 586 O O . ASP A 1 73 ? -21.10628 18.65073 -28.97526 1.000 27.33418 73 ASP A O 1
ATOM 595 N N . ALA A 1 74 ? -19.52117 17.91483 -27.55613 1.000 20.69767 74 ALA A N 1
ATOM 596 C CA . ALA A 1 74 ? -19.31230 16.68981 -28.32243 1.000 21.43871 74 ALA A CA 1
ATOM 597 C C . ALA A 1 74 ? -20.56323 15.82164 -28.33602 1.000 24.43149 74 ALA A C 1
ATOM 598 O O . ALA A 1 74 ? -20.94292 15.27910 -29.38247 1.000 22.31679 74 ALA A O 1
ATOM 600 N N . LEU A 1 75 ? -21.22721 15.68728 -27.18624 1.000 18.65310 75 LEU A N 1
ATOM 601 C CA . LEU A 1 75 ? -22.44049 14.87649 -27.12664 1.000 21.19306 75 LEU A CA 1
ATOM 602 C C . LEU A 1 75 ? -23.54541 15.47395 -27.98813 1.000 23.41833 75 LEU A C 1
ATOM 603 O O . LEU A 1 75 ? -24.22520 14.75282 -28.73225 1.000 25.46478 75 LEU A O 1
ATOM 608 N N . LYS A 1 76 ? -23.73789 16.79313 -27.89717 1.000 25.13343 76 LYS A N 1
ATOM 609 C CA . LYS A 1 76 ? -24.76098 17.46645 -28.69166 1.000 26.33023 76 LYS A CA 1
ATOM 610 C C . LYS A 1 76 ? -24.52343 17.26890 -30.17529 1.000 26.61616 76 LYS A C 1
ATOM 611 O O . LYS A 1 76 ? -25.47187 17.09652 -30.95035 1.000 27.93273 76 LYS A O 1
ATOM 615 N N . GLU A 1 77 ? -23.26555 17.31314 -30.59239 1.000 25.89367 77 GLU A N 1
ATOM 616 C CA . GLU A 1 77 ? -22.91626 17.24887 -32.00340 1.000 27.70532 77 GLU A CA 1
ATOM 617 C C . GLU A 1 77 ? -22.63335 15.83890 -32.49307 1.000 29.73401 77 GLU A C 1
ATOM 618 O O . GLU A 1 77 ? -22.37930 15.66477 -33.68334 1.000 24.62950 77 GLU A O 1
ATOM 624 N N . GLY A 1 78 ? -22.66820 14.83509 -31.62176 1.000 21.47619 78 GLY A N 1
ATOM 625 C CA . GLY A 1 78 ? -22.33750 13.48494 -32.04567 1.000 24.57948 78 GLY A CA 1
ATOM 626 C C . GLY A 1 78 ? -20.90079 13.27640 -32.48251 1.000 26.89846 78 GLY A C 1
ATOM 627 O O . GLY A 1 78 ? -20.64957 12.46498 -33.37646 1.000 24.14369 78 GLY A O 1
ATOM 628 N N . ARG A 1 79 ? -19.94423 13.96808 -31.86463 1.000 20.24273 79 ARG A N 1
ATOM 629 C CA . ARG A 1 79 ? -18.53995 13.82952 -32.22107 1.000 25.23575 79 ARG A CA 1
ATOM 630 C C . ARG A 1 79 ? -17.76707 13.06149 -31.15537 1.000 19.50666 79 ARG A C 1
ATOM 631 O O . ARG A 1 79 ? -18.14746 13.00827 -29.98396 1.000 16.37618 79 ARG A O 1
ATOM 639 N N . GLU A 1 80 ? -16.65982 12.46998 -31.58954 1.000 15.51896 80 GLU A N 1
ATOM 640 C CA . GLU A 1 80 ? -15.68823 11.88449 -30.67480 1.000 15.79050 80 GLU A CA 1
ATOM 641 C C . GLU A 1 80 ? -15.06115 12.96440 -29.80091 1.000 16.31783 80 GLU A C 1
ATOM 642 O O . GLU A 1 80 ? -15.04224 14.14354 -30.15529 1.000 17.19258 80 GLU A O 1
ATOM 648 N N . LEU A 1 81 ? -14.51730 12.54689 -28.65508 1.000 14.95400 81 LEU A N 1
ATOM 649 C CA . LEU A 1 81 ? -13.75126 13.46204 -27.81448 1.000 18.95310 81 LEU A CA 1
ATOM 650 C C . LEU A 1 81 ? -12.89601 12.66232 -26.84550 1.000 15.22191 81 LEU A C 1
ATOM 651 O O . LEU A 1 81 ? -13.25165 11.54917 -26.45766 1.000 14.97368 81 LEU A O 1
ATOM 656 N N . GLN A 1 82 ? -11.75903 13.24536 -26.46436 1.000 15.61396 82 GLN A N 1
ATOM 657 C CA . GLN A 1 82 ? -10.89646 12.70154 -25.41735 1.000 16.48418 82 GLN A CA 1
ATOM 658 C C . GLN A 1 82 ? -10.53929 13.83738 -24.47014 1.000 16.06520 82 GLN A C 1
ATOM 659 O O . GLN A 1 82 ? -10.20248 14.93700 -24.91516 1.000 17.84259 82 GLN A O 1
ATOM 665 N N . VAL A 1 83 ? -10.62421 13.59244 -23.16459 1.000 15.15852 83 VAL A N 1
ATOM 666 C CA . VAL A 1 83 ? -10.39657 14.65458 -22.19392 1.000 13.19561 83 VAL A CA 1
ATOM 667 C C . VAL A 1 83 ? -10.07882 14.00493 -20.85366 1.000 15.50624 83 VAL A C 1
ATOM 668 O O . VAL A 1 83 ? -10.42481 12.85331 -20.61583 1.000 13.61769 83 VAL A O 1
ATOM 672 N N . VAL A 1 84 ? -9.40477 14.74801 -19.97262 1.000 15.72804 84 VAL A N 1
ATOM 673 C CA . VAL A 1 84 ? -9.01281 14.24252 -18.65092 1.000 13.26174 84 VAL A CA 1
ATOM 674 C C . VAL A 1 84 ? -9.94673 14.83811 -17.60533 1.000 15.53587 84 VAL A C 1
ATOM 675 O O . VAL A 1 84 ? -10.21972 16.04378 -17.62043 1.000 19.29470 84 VAL A O 1
ATOM 679 N N . LEU A 1 85 ? -10.45521 13.99124 -16.71604 1.000 16.18813 85 LEU A N 1
ATOM 680 C CA . LEU A 1 85 ? -11.37342 14.39643 -15.66101 1.000 19.64828 85 LEU A CA 1
ATOM 681 C C . LEU A 1 85 ? -10.82743 13.97319 -14.30594 1.000 19.89803 85 LEU A C 1
ATOM 682 O O . LEU A 1 85 ? -10.23790 12.89474 -14.17597 1.000 17.89022 85 LEU A O 1
ATOM 687 N N . ARG A 1 86 ? -11.03288 14.81700 -13.30056 1.000 19.74945 86 ARG A N 1
ATOM 688 C CA . ARG A 1 86 ? -10.82671 14.39278 -11.92269 1.000 18.79771 86 ARG A CA 1
ATOM 689 C C . ARG A 1 86 ? -12.07957 13.65372 -11.46224 1.000 16.94186 86 ARG A C 1
ATOM 690 O O . ARG A 1 86 ? -13.17834 14.22030 -11.47778 1.000 21.34298 86 ARG A O 1
ATOM 698 N N . ASN A 1 87 ? -11.92482 12.38718 -11.08486 1.000 16.51691 87 ASN A N 1
ATOM 699 C CA . ASN A 1 87 ? -13.01533 11.53718 -10.62212 1.000 16.40576 87 ASN A CA 1
ATOM 700 C C . ASN A 1 87 ? -12.73112 11.02572 -9.20158 1.000 21.88606 87 ASN A C 1
ATOM 701 O O . ASN A 1 87 ? -11.65506 11.24845 -8.63508 1.000 21.41454 87 ASN A O 1
ATOM 706 N N . TYR A 1 88 ? -13.72453 10.33799 -8.62321 1.000 21.15712 88 TYR A N 1
ATOM 707 C CA . TYR A 1 88 ? -13.64536 9.75426 -7.28376 1.000 21.08545 88 TYR A CA 1
ATOM 708 C C . TYR A 1 88 ? -14.26854 8.36110 -7.27378 1.000 21.58571 88 TYR A C 1
ATOM 709 O O . TYR A 1 88 ? -15.34245 8.14225 -7.84504 1.000 22.28374 88 TYR A O 1
ATOM 718 N N . ARG A 1 89 ? -13.59081 7.41675 -6.62147 1.000 19.05751 89 ARG A N 1
ATOM 719 C CA . ARG A 1 89 ? -14.17481 6.10091 -6.44955 1.000 17.47116 89 ARG A CA 1
ATOM 720 C C . ARG A 1 89 ? -15.31473 6.17592 -5.44343 1.000 17.38617 89 ARG A C 1
ATOM 721 O O . ARG A 1 89 ? -15.54493 7.20185 -4.79648 1.000 21.68371 89 ARG A O 1
ATOM 729 N N . LYS A 1 90 ? -16.03323 5.06243 -5.31143 1.000 17.30469 90 LYS A N 1
ATOM 730 C CA . LYS A 1 90 ? -17.10332 4.98984 -4.32653 1.000 23.40146 90 LYS A CA 1
ATOM 731 C C . LYS A 1 90 ? -16.59745 5.34694 -2.93473 1.000 26.43631 90 LYS A C 1
ATOM 732 O O . LYS A 1 90 ? -17.27092 6.07226 -2.19307 1.000 20.61947 90 LYS A O 1
ATOM 738 N N . ASN A 1 91 ? -15.40115 4.86945 -2.56759 1.000 20.31755 91 ASN A N 1
ATOM 739 C CA . ASN A 1 91 ? -14.86603 5.16069 -1.24305 1.000 19.16362 91 ASN A CA 1
ATOM 740 C C . ASN A 1 91 ? -14.28933 6.56552 -1.12352 1.000 19.43646 91 ASN A C 1
ATOM 741 O O . ASN A 1 91 ? -13.76338 6.91197 -0.06477 1.000 22.32363 91 ASN A O 1
ATOM 746 N N . GLY A 1 92 ? -14.34098 7.36938 -2.17584 1.000 19.23192 92 GLY A N 1
ATOM 747 C CA . GLY A 1 92 ? -13.85248 8.72700 -2.12320 1.000 22.96280 92 GLY A CA 1
ATOM 748 C C . GLY A 1 92 ? -12.46083 8.93005 -2.69275 1.000 21.31012 92 GLY A C 1
ATOM 749 O O . GLY A 1 92 ? -12.04291 10.08178 -2.84625 1.000 26.11363 92 GLY A O 1
ATOM 750 N N . GLU A 1 93 ? -11.74042 7.85969 -3.02341 1.000 22.01836 93 GLU A N 1
ATOM 751 C CA . GLU A 1 93 ? -10.37110 8.01054 -3.51753 1.000 19.92264 93 GLU A CA 1
ATOM 752 C C . GLU A 1 93 ? -10.35504 8.81012 -4.81942 1.000 17.01160 93 GLU A C 1
ATOM 753 O O . GLU A 1 93 ? -10.98172 8.39530 -5.80273 1.000 19.58135 93 GLU A O 1
ATOM 759 N N . PRO A 1 94 ? -9.66432 9.94449 -4.86766 1.000 19.49751 94 PRO A N 1
ATOM 760 C CA . PRO A 1 94 ? -9.57534 10.70509 -6.11948 1.000 19.69061 94 PRO A CA 1
ATOM 761 C C . PRO A 1 94 ? -8.70029 9.98930 -7.13009 1.000 20.62623 94 PRO A C 1
ATOM 762 O O . PRO A 1 94 ? -7.68165 9.38915 -6.77860 1.000 18.59040 94 PRO A O 1
ATOM 766 N N . PHE A 1 95 ? -9.09638 10.06398 -8.40026 1.000 17.73543 95 PHE A N 1
ATOM 767 C CA . PHE A 1 95 ? -8.24049 9.56675 -9.46928 1.000 17.34864 95 PHE A CA 1
ATOM 768 C C . PHE A 1 95 ? -8.49560 10.39007 -10.72414 1.000 21.37218 95 PHE A C 1
ATOM 769 O O . PHE A 1 95 ? -9.58425 10.93611 -10.91527 1.000 20.70041 95 PHE A O 1
ATOM 777 N N . ASP A 1 96 ? -7.46544 10.52093 -11.54792 1.000 16.79444 96 ASP A N 1
ATOM 778 C CA . ASP A 1 96 ? -7.57220 11.23579 -12.80915 1.000 15.58126 96 ASP A CA 1
ATOM 779 C C . ASP A 1 96 ? -7.83349 10.23067 -13.92397 1.000 20.61948 96 ASP A C 1
ATOM 780 O O . ASP A 1 96 ? -7.24956 9.14445 -13.95155 1.000 17.77906 96 ASP A O 1
ATOM 785 N N . ASN A 1 97 ? -8.72189 10.60253 -14.83517 1.000 13.29518 97 ASN A N 1
ATOM 786 C CA . ASN A 1 97 ? -9.35685 9.67023 -15.75078 1.000 14.33187 97 ASN A CA 1
ATOM 787 C C . ASN A 1 97 ? -9.24799 10.27160 -17.14335 1.000 13.09094 97 ASN A C 1
ATOM 788 O O . ASN A 1 97 ? -9.79843 11.34341 -17.39041 1.000 14.41823 97 ASN A O 1
ATOM 793 N N . LEU A 1 98 ? -8.51419 9.61226 -18.04077 1.000 13.50892 98 LEU A N 1
ATOM 794 C CA . LEU A 1 98 ? -8.47413 10.02952 -19.43864 1.000 14.03483 98 LEU A CA 1
ATOM 795 C C . LEU A 1 98 ? -9.65040 9.34101 -20.11998 1.000 10.90213 98 LEU A C 1
ATOM 796 O O . LEU A 1 98 ? -9.63417 8.12153 -20.31456 1.000 12.08503 98 LEU A O 1
ATOM 801 N N . LEU A 1 99 ? -10.67574 10.11593 -20.45214 1.000 10.93188 99 LEU A N 1
ATOM 802 C CA . LEU A 1 99 ? -11.93229 9.58851 -20.97106 1.000 14.17643 99 LEU A CA 1
ATOM 803 C C . LEU A 1 99 ? -11.98020 9.72089 -22.49363 1.000 10.82297 99 LEU A C 1
ATOM 804 O O . LEU A 1 99 ? -11.77624 10.81411 -23.02693 1.000 14.55443 99 LEU A O 1
ATOM 809 N N . PHE A 1 100 ? -12.26786 8.60917 -23.18038 1.000 10.52487 100 PHE A N 1
ATOM 810 C CA . PHE A 1 100 ? -12.51181 8.59422 -24.62048 1.000 13.45995 100 PHE A CA 1
ATOM 811 C C . PHE A 1 100 ? -14.01208 8.46649 -24.83484 1.000 13.55498 100 PHE A C 1
ATOM 812 O O . PHE A 1 100 ? -14.63110 7.55426 -24.28517 1.000 13.11547 100 PHE A O 1
ATOM 820 N N . LEU A 1 101 ? -14.58333 9.33117 -25.65898 1.000 12.79266 101 LEU A N 1
ATOM 821 C CA . LEU A 1 101 ? -16.00141 9.25340 -25.99262 1.000 12.15122 101 LEU A CA 1
ATOM 822 C C . LEU A 1 101 ? -16.15136 8.96632 -27.48049 1.000 14.81763 101 LEU A C 1
ATOM 823 O O . LEU A 1 101 ? -15.43129 9.54542 -28.30679 1.000 15.94317 101 LEU A O 1
ATOM 828 N N . HIS A 1 102 ? -17.10374 8.08632 -27.82623 1.000 15.79062 102 HIS A N 1
ATOM 829 C CA A HIS A 1 102 ? -17.33961 7.72295 -29.21960 0.800 14.66147 102 HIS A CA 1
ATOM 830 C CA B HIS A 1 102 ? -17.33796 7.70036 -29.23058 0.200 14.00608 102 HIS A CA 1
ATOM 831 C C . HIS A 1 102 ? -18.83506 7.52559 -29.44970 1.000 15.15245 102 HIS A C 1
ATOM 832 O O . HIS A 1 102 ? -19.48273 6.78346 -28.69636 1.000 18.38952 102 HIS A O 1
ATOM 845 N N . PRO A 1 103 ? -19.40423 8.15651 -30.47265 1.000 19.32827 103 PRO A N 1
ATOM 846 C CA . PRO A 1 103 ? -20.83678 7.98064 -30.74062 1.000 18.26896 103 PRO A CA 1
ATOM 847 C C . PRO A 1 103 ? -21.10322 6.58926 -31.28684 1.000 18.83309 103 PRO A C 1
ATOM 848 O O . PRO A 1 103 ? -20.29861 6.03560 -32.03304 1.000 19.55659 103 PRO A O 1
ATOM 852 N N . VAL A 1 104 ? -22.23790 6.01311 -30.89855 1.000 17.66225 104 VAL A N 1
ATOM 853 C CA . VAL A 1 104 ? -22.58389 4.64875 -31.28537 1.000 17.36831 104 VAL A CA 1
ATOM 854 C C . VAL A 1 104 ? -24.00666 4.63541 -31.83536 1.000 24.23867 104 VAL A C 1
ATOM 855 O O . VAL A 1 104 ? -24.94582 5.06131 -31.15304 1.000 21.11607 104 VAL A O 1
ATOM 859 N N . GLY A 1 105 ? -24.16130 4.15098 -33.06312 1.000 25.97309 105 GLY A N 1
ATOM 860 C CA . GLY A 1 105 ? -25.47116 3.89548 -33.61871 1.000 24.26750 105 GLY A CA 1
ATOM 861 C C . GLY A 1 105 ? -26.20748 5.15526 -34.03374 1.000 29.46827 105 GLY A C 1
ATOM 862 O O . GLY A 1 105 ? -25.65100 6.25225 -34.13474 1.000 31.63583 105 GLY A O 1
ATOM 863 N N . GLY A 1 106 ? -27.50436 4.97653 -34.27465 1.000 37.92424 106 GLY A N 1
ATOM 864 C CA . GLY A 1 106 ? -28.33070 6.07300 -34.72860 1.000 32.87291 106 GLY A CA 1
ATOM 865 C C . GLY A 1 106 ? -27.84604 6.60908 -36.05966 1.000 35.29426 106 GLY A C 1
ATOM 866 O O . GLY A 1 106 ? -27.32035 5.88200 -36.90499 1.000 36.96562 106 GLY A O 1
ATOM 867 N N . ARG A 1 107 ? -28.00219 7.90993 -36.23925 1.000 36.71075 107 ARG A N 1
ATOM 868 C CA . ARG A 1 107 ? -27.52544 8.60452 -37.42066 1.000 43.46039 107 ARG A CA 1
ATOM 869 C C . ARG A 1 107 ? -26.46701 9.62264 -37.02223 1.000 51.86333 107 ARG A C 1
ATOM 870 O O . ARG A 1 107 ? -26.37396 10.00482 -35.84869 1.000 45.41428 107 ARG A O 1
ATOM 878 N N . PRO A 1 108 ? -25.62167 10.04843 -37.96300 1.000 57.33147 108 PRO A N 1
ATOM 879 C CA . PRO A 1 108 ? -24.65330 11.10785 -37.66094 1.000 53.42656 108 PRO A CA 1
ATOM 880 C C . PRO A 1 108 ? -25.32803 12.30937 -37.01496 1.000 59.17535 108 PRO A C 1
ATOM 881 O O . PRO A 1 108 ? -26.41477 12.72932 -37.41975 1.000 60.52084 108 PRO A O 1
ATOM 885 N N . ASP A 1 109 ? -24.67925 12.84810 -35.98412 1.000 48.67483 109 ASP A N 1
ATOM 886 C CA . ASP A 1 109 ? -25.14854 13.97519 -35.18416 1.000 51.57308 109 ASP A CA 1
ATOM 887 C C . ASP A 1 109 ? -26.40905 13.64919 -34.38929 1.000 48.58396 109 ASP A C 1
ATOM 888 O O . ASP A 1 109 ? -26.94840 14.54186 -33.72135 1.000 52.53549 109 ASP A O 1
ATOM 893 N N . ALA A 1 110 ? -26.89809 12.40607 -34.43248 1.000 45.56924 110 ALA A N 1
ATOM 894 C CA . ALA A 1 110 ? -27.91469 11.92983 -33.49093 1.000 44.73715 110 ALA A CA 1
ATOM 895 C C . ALA A 1 110 ? -27.66889 10.45489 -33.19010 1.000 38.17787 110 ALA A C 1
ATOM 896 O O . ALA A 1 110 ? -28.47088 9.58387 -33.54902 1.000 39.50845 110 ALA A O 1
ATOM 898 N N . PRO A 1 111 ? -26.55574 10.13536 -32.52629 1.000 35.22753 111 PRO A N 1
ATOM 899 C CA . PRO A 1 111 ? -26.30579 8.73752 -32.15672 1.000 27.72851 111 PRO A CA 1
ATOM 900 C C . PRO A 1 111 ? -27.35109 8.22320 -31.17841 1.000 22.43884 111 PRO A C 1
ATOM 901 O O . PRO A 1 111 ? -27.93274 8.98442 -30.40226 1.000 24.43531 111 PRO A O 1
ATOM 905 N N . ASP A 1 112 ? -27.58511 6.90566 -31.22669 1.000 24.51210 112 ASP A N 1
ATOM 906 C CA . ASP A 1 112 ? -28.43309 6.25622 -30.22832 1.000 22.82541 112 ASP A CA 1
ATOM 907 C C . ASP A 1 112 ? -27.74986 6.19457 -28.86968 1.000 18.55259 112 ASP A C 1
ATOM 908 O O . ASP A 1 112 ? -28.42278 6.24802 -27.83348 1.000 18.69534 112 ASP A O 1
ATOM 913 N N . TYR A 1 113 ? -26.42834 6.03631 -28.85805 1.000 17.50309 113 TYR A N 1
ATOM 914 C CA . TYR A 1 113 ? -25.66932 5.85046 -27.63063 1.000 20.76253 113 TYR A CA 1
ATOM 915 C C . TYR A 1 113 ? -24.35574 6.60549 -27.73713 1.000 17.33279 113 TYR A C 1
ATOM 916 O O . TYR A 1 113 ? -23.89195 6.93476 -28.83234 1.000 19.84499 113 TYR A O 1
ATOM 925 N N . PHE A 1 114 ? -23.73778 6.84338 -26.58696 1.000 16.66946 114 PHE A N 1
ATOM 926 C CA . PHE A 1 114 ? -22.33022 7.21186 -26.55008 1.000 18.53565 114 PHE A CA 1
ATOM 927 C C . PHE A 1 114 ? -21.56771 6.15603 -25.77900 1.000 19.86600 114 PHE A C 1
ATOM 928 O O . PHE A 1 114 ? -22.03523 5.67548 -24.74285 1.000 16.23524 114 PHE A O 1
ATOM 936 N N . LEU A 1 115 ? -20.41701 5.77097 -26.31773 1.000 15.07582 115 LEU A N 1
ATOM 937 C CA . LEU A 1 115 ? -19.50373 4.86403 -25.64743 1.000 13.75734 115 LEU A CA 1
ATOM 938 C C . LEU A 1 115 ? -18.44507 5.67938 -24.91411 1.000 13.70980 115 LEU A C 1
ATOM 939 O O . LEU A 1 115 ? -17.94724 6.68083 -25.43311 1.000 14.00673 115 LEU A O 1
ATOM 944 N N . GLY A 1 116 ? -18.12028 5.27096 -23.69990 1.000 14.25069 116 GLY A N 1
ATOM 945 C CA . GLY A 1 116 ? -17.01300 5.86121 -22.95857 1.000 11.41105 116 GLY A CA 1
ATOM 946 C C . GLY A 1 116 ? -16.01001 4.80094 -22.55093 1.000 11.31033 116 GLY A C 1
ATOM 947 O O . GLY A 1 116 ? -16.39051 3.68760 -22.19754 1.000 15.76349 116 GLY A O 1
ATOM 948 N N . SER A 1 117 ? -14.71943 5.15782 -22.59596 1.000 12.64129 117 SER A N 1
ATOM 949 C CA . SER A 1 117 ? -13.65586 4.27832 -22.14109 1.000 10.39222 117 SER A CA 1
ATOM 950 C C . SER A 1 117 ? -12.70479 5.08830 -21.28052 1.000 14.07428 117 SER A C 1
ATOM 951 O O . SER A 1 117 ? -12.29130 6.18240 -21.67049 1.000 13.74405 117 SER A O 1
ATOM 954 N N . GLN A 1 118 ? -12.37886 4.55445 -20.11025 1.000 10.49836 118 GLN A N 1
ATOM 955 C CA . GLN A 1 118 ? -11.67355 5.28569 -19.06831 1.000 12.27031 118 GLN A CA 1
ATOM 956 C C . GLN A 1 118 ? -10.29385 4.67765 -18.84899 1.000 9.86817 118 GLN A C 1
ATOM 957 O O . GLN A 1 118 ? -10.18022 3.50364 -18.48628 1.000 13.41310 118 GLN A O 1
ATOM 963 N N . PHE A 1 119 ? -9.26027 5.48448 -19.03208 1.000 13.27227 119 PHE A N 1
ATOM 964 C CA . PHE A 1 119 ? -7.88853 5.11410 -18.70616 1.000 12.74886 119 PHE A CA 1
ATOM 965 C C . PHE A 1 119 ? -7.49643 5.83515 -17.42743 1.000 15.16537 119 PHE A C 1
ATOM 966 O O . PHE A 1 119 ? -7.48504 7.07087 -17.39974 1.000 13.86571 119 PHE A O 1
ATOM 974 N N . GLU A 1 120 ? -7.17625 5.07744 -16.37533 1.000 12.51503 120 GLU A N 1
ATOM 975 C CA . GLU A 1 120 ? -6.79475 5.69721 -15.10446 1.000 11.45733 120 GLU A CA 1
ATOM 976 C C . GLU A 1 120 ? -5.33985 6.13779 -15.17075 1.000 12.14236 120 GLU A C 1
ATOM 977 O O . GLU A 1 120 ? -4.44943 5.31423 -15.40741 1.000 17.28273 120 GLU A O 1
ATOM 983 N N . LEU A 1 121 ? -5.09816 7.42317 -14.92335 1.000 11.27040 121 LEU A N 1
ATOM 984 C CA . LEU A 1 121 ? -3.77943 8.02476 -14.99865 1.000 12.49943 121 LEU A CA 1
ATOM 985 C C . LEU A 1 121 ? -3.02864 7.85301 -13.68115 1.000 17.65545 121 LEU A C 1
ATOM 986 O O . LEU A 1 121 ? -3.63509 7.70099 -12.61600 1.000 15.89613 121 LEU A O 1
ATOM 991 N N . GLY A 1 122 ? -1.70092 7.87649 -13.77223 1.000 17.39964 122 GLY A N 1
ATOM 992 C CA . GLY A 1 122 ? -0.83988 7.79479 -12.60642 1.000 20.05140 122 GLY A CA 1
ATOM 993 C C . GLY A 1 122 ? -0.65255 6.40943 -12.03250 1.000 20.63615 122 GLY A C 1
ATOM 994 O O . GLY A 1 122 ? -0.18551 6.28365 -10.89327 1.000 23.64671 122 GLY A O 1
ATOM 995 N N . ARG A 1 123 ? -1.00585 5.35923 -12.77132 1.000 14.17805 123 ARG A N 1
ATOM 996 C CA . ARG A 1 123 ? -0.86907 3.98573 -12.29067 1.000 11.91505 123 ARG A CA 1
ATOM 997 C C . ARG A 1 123 ? 0.09978 3.18445 -13.15454 1.000 15.13331 123 ARG A C 1
ATOM 998 O O . ARG A 1 123 ? 0.17347 1.96152 -13.01970 1.000 17.36522 123 ARG A O 1
ATOM 1006 N N . SER A 1 124 ? 0.83040 3.84151 -14.04999 1.000 15.19627 124 SER A N 1
ATOM 1007 C CA . SER A 1 124 ? 1.61096 3.14870 -15.06970 1.000 18.86365 124 SER A CA 1
ATOM 1008 C C . SER A 1 124 ? 3.10102 3.45450 -14.97760 1.000 20.44525 124 SER A C 1
ATOM 1009 O O . SER A 1 124 ? 3.83595 3.23866 -15.94903 1.000 26.46362 124 SER A O 1
ATOM 1012 N N . GLY A 1 125 ? 3.55217 3.97243 -13.84150 1.000 19.02411 125 GLY A N 1
ATOM 1013 C CA . GLY A 1 125 ? 4.97490 4.18117 -13.62212 1.000 27.03636 125 GLY A CA 1
ATOM 1014 C C . GLY A 1 125 ? 5.57788 5.24114 -14.52374 1.000 26.42266 125 GLY A C 1
ATOM 1015 O O . GLY A 1 125 ? 5.09397 6.37528 -14.63174 1.000 29.28162 125 GLY A O 1
ATOM 1016 N N . ASN A 1 126 ? 6.67393 4.86607 -15.16825 1.000 29.13972 126 ASN A N 1
ATOM 1017 C CA . ASN A 1 126 ? 7.46595 5.78605 -15.96892 1.000 33.57890 126 ASN A CA 1
ATOM 1018 C C . ASN A 1 126 ? 6.87301 6.03450 -17.34312 1.000 30.96496 126 ASN A C 1
ATOM 1019 O O . ASN A 1 126 ? 7.26534 6.99214 -18.01556 1.000 36.26048 126 ASN A O 1
ATOM 1024 N N . SER A 1 127 ? 5.92193 5.21559 -17.75873 1.000 28.22268 127 SER A N 1
ATOM 1025 C CA . SER A 1 127 ? 5.51612 5.17554 -19.14993 1.000 27.94551 127 SER A CA 1
ATOM 1026 C C . SER A 1 127 ? 4.07272 5.62472 -19.33189 1.000 26.78807 127 SER A C 1
ATOM 1027 O O . SER A 1 127 ? 3.28379 4.91412 -19.96145 1.000 21.14830 127 SER A O 1
ATOM 1030 N N . GLU A 1 128 ? 3.71043 6.79160 -18.79474 1.000 19.12981 128 GLU A N 1
ATOM 1031 C CA . GLU A 1 128 ? 2.30896 7.18973 -18.83070 1.000 22.17610 128 GLU A CA 1
ATOM 1032 C C . GLU A 1 128 ? 1.82883 7.39175 -20.26108 1.000 15.72852 128 GLU A C 1
ATOM 1033 O O . GLU A 1 128 ? 0.72807 6.95712 -20.62194 1.000 13.90873 128 GLU A O 1
ATOM 1039 N N . GLU A 1 129 ? 2.62604 8.07674 -21.08403 1.000 13.93318 129 GLU A N 1
ATOM 1040 C CA . GLU A 1 129 ? 2.19336 8.33218 -22.45486 1.000 19.76900 129 GLU A CA 1
ATOM 1041 C C . GLU A 1 129 ? 2.01669 7.02935 -23.22235 1.000 18.68190 129 GLU A C 1
ATOM 1042 O O . GLU A 1 129 ? 1.07026 6.88599 -24.00245 1.000 14.10384 129 GLU A O 1
ATOM 1048 N N . ALA A 1 130 ? 2.92499 6.07020 -23.01530 1.000 15.13495 130 ALA A N 1
ATOM 1049 C CA . ALA A 1 130 ? 2.83535 4.79002 -23.71830 1.000 14.48347 130 ALA A CA 1
ATOM 1050 C C . ALA A 1 130 ? 1.64388 3.97353 -23.23212 1.000 13.37917 130 ALA A C 1
ATOM 1051 O O . ALA A 1 130 ? 0.93031 3.36994 -24.03882 1.000 11.30260 130 ALA A O 1
ATOM 1053 N N . ALA A 1 131 ? 1.41371 3.93482 -21.91325 1.000 14.54871 131 ALA A N 1
ATOM 1054 C CA . ALA A 1 131 ? 0.26924 3.18982 -21.38666 1.000 13.93886 131 ALA A CA 1
ATOM 1055 C C . ALA A 1 131 ? -1.04591 3.76139 -21.89743 1.000 10.88233 131 ALA A C 1
ATOM 1056 O O . ALA A 1 131 ? -1.97862 3.00931 -22.21707 1.000 12.74198 131 ALA A O 1
ATOM 1058 N N . ALA A 1 132 ? -1.14965 5.09195 -21.97222 1.000 12.33877 132 ALA A N 1
ATOM 1059 C CA . ALA A 1 132 ? -2.39022 5.69085 -22.46205 1.000 13.09520 132 ALA A CA 1
ATOM 1060 C C . ALA A 1 132 ? -2.56132 5.42980 -23.94784 1.000 11.84775 132 ALA A C 1
ATOM 1061 O O . ALA A 1 132 ? -3.66524 5.11483 -24.40488 1.000 11.53700 132 ALA A O 1
ATOM 1063 N N . ALA A 1 133 ? -1.48216 5.55545 -24.72183 1.000 11.04310 133 ALA A N 1
ATOM 1064 C CA . ALA A 1 133 ? -1.56643 5.17232 -26.13243 1.000 10.77096 133 ALA A CA 1
ATOM 1065 C C . ALA A 1 133 ? -1.89490 3.69013 -26.26424 1.000 12.35003 133 ALA A C 1
ATOM 1066 O O . ALA A 1 133 ? -2.64604 3.28775 -27.15211 1.000 10.74248 133 ALA A O 1
ATOM 1068 N N . GLY A 1 134 ? -1.35938 2.86212 -25.36558 1.000 11.87717 134 GLY A N 1
ATOM 1069 C CA . GLY A 1 134 ? -1.72003 1.45362 -25.37501 1.000 9.22901 134 GLY A CA 1
ATOM 1070 C C . GLY A 1 134 ? -3.20055 1.23853 -25.12680 1.000 11.57640 134 GLY A C 1
ATOM 1071 O O . GLY A 1 134 ? -3.84386 0.41458 -25.78347 1.000 12.47048 134 GLY A O 1
ATOM 1072 N N . HIS A 1 135 ? -3.75717 1.96714 -24.16916 1.000 11.57212 135 HIS A N 1
ATOM 1073 C CA . HIS A 1 135 ? -5.19593 1.89488 -23.93713 1.000 9.15998 135 HIS A CA 1
ATOM 1074 C C . HIS A 1 135 ? -5.95983 2.29638 -25.19335 1.000 9.55864 135 HIS A C 1
ATOM 1075 O O . HIS A 1 135 ? -6.91375 1.62857 -25.58606 1.000 10.14914 135 HIS A O 1
ATOM 1082 N N . ALA A 1 136 ? -5.52008 3.36728 -25.85556 1.000 12.13772 136 ALA A N 1
ATOM 1083 C CA . ALA A 1 136 ? -6.20576 3.82992 -27.05924 1.000 14.18080 136 ALA A CA 1
ATOM 1084 C C . ALA A 1 136 ? -6.19992 2.76248 -28.14396 1.000 11.44812 136 ALA A C 1
ATOM 1085 O O . ALA A 1 136 ? -7.17187 2.62212 -28.89392 1.000 11.56808 136 ALA A O 1
ATOM 1087 N N . GLY A 1 137 ? -5.10469 2.01133 -28.25418 1.000 12.21317 137 GLY A N 1
ATOM 1088 C CA . GLY A 1 137 ? -5.04047 0.95931 -29.25887 1.000 13.78741 137 GLY A CA 1
ATOM 1089 C C . GLY A 1 137 ? -5.95565 -0.20957 -28.94179 1.000 19.41246 137 GLY A C 1
ATOM 1090 O O . GLY A 1 137 ? -6.61502 -0.74684 -29.83548 1.000 13.33198 137 GLY A O 1
ATOM 1091 N N . ALA A 1 138 ? -6.00137 -0.62772 -27.66447 1.000 13.32687 138 ALA A N 1
ATOM 1092 C CA . ALA A 1 138 ? -6.94210 -1.67109 -27.25424 1.000 12.28165 138 ALA A CA 1
ATOM 1093 C C . ALA A 1 138 ? -8.38150 -1.22033 -27.46176 1.000 10.93429 138 ALA A C 1
ATOM 1094 O O . ALA A 1 138 ? -9.22560 -1.99287 -27.92918 1.000 14.13635 138 ALA A O 1
ATOM 1096 N N . LEU A 1 139 ? -8.67105 0.02856 -27.09888 1.000 11.53997 139 LEU A N 1
ATOM 1097 C CA . LEU A 1 139 ? -9.99868 0.59688 -27.30495 1.000 10.68372 139 LEU A CA 1
ATOM 1098 C C . LEU A 1 139 ? -10.38278 0.58300 -28.78495 1.000 15.42611 139 LEU A C 1
ATOM 1099 O O . LEU A 1 139 ? -11.50642 0.20940 -29.14786 1.000 12.37503 139 LEU A O 1
ATOM 1104 N N . THR A 1 140 ? -9.46729 1.01814 -29.65661 1.000 13.10251 140 THR A N 1
ATOM 1105 C CA . THR A 1 140 ? -9.76399 1.01658 -31.09250 1.000 11.49777 140 THR A CA 1
ATOM 1106 C C . THR A 1 140 ? -10.15472 -0.38038 -31.56690 1.000 15.90845 140 THR A C 1
ATOM 1107 O O . THR A 1 140 ? -11.08789 -0.54071 -32.36958 1.000 17.38104 140 THR A O 1
ATOM 1111 N N . GLY A 1 141 ? -9.47670 -1.41100 -31.06012 1.000 19.60404 141 GLY A N 1
ATOM 1112 C CA . GLY A 1 141 ? -9.86953 -2.77602 -31.38861 1.000 15.92761 141 GLY A CA 1
ATOM 1113 C C . GLY A 1 141 ? -11.30271 -3.09201 -30.99092 1.000 20.39056 141 GLY A C 1
ATOM 1114 O O . GLY A 1 141 ? -12.02367 -3.78058 -31.72400 1.000 17.02091 141 GLY A O 1
ATOM 1115 N N . GLU A 1 142 ? -11.74010 -2.58841 -29.83355 1.000 17.38211 142 GLU A N 1
ATOM 1116 C CA . GLU A 1 142 ? -13.12275 -2.81618 -29.40142 1.000 15.46559 142 GLU A CA 1
ATOM 1117 C C . GLU A 1 142 ? -14.11053 -2.01833 -30.24561 1.000 13.53182 142 GLU A C 1
ATOM 1118 O O . GLU A 1 142 ? -15.19592 -2.51838 -30.57017 1.000 21.26065 142 GLU A O 1
ATOM 1124 N N . LEU A 1 143 ? -13.75287 -0.78156 -30.62386 1.000 13.51156 143 LEU A N 1
ATOM 1125 C CA . LEU A 1 143 ? -14.59212 -0.01224 -31.54971 1.000 15.90758 143 LEU A CA 1
ATOM 1126 C C . LEU A 1 143 ? -14.76003 -0.74065 -32.88173 1.000 22.34418 143 LEU A C 1
ATOM 1127 O O . LEU A 1 143 ? -15.85952 -0.76953 -33.45540 1.000 20.36339 143 LEU A O 1
ATOM 1132 N N . ALA A 1 144 ? -13.67324 -1.31592 -33.39893 1.000 16.51800 144 ALA A N 1
ATOM 1133 C CA . ALA A 1 144 ? -13.74865 -2.06478 -34.64864 1.000 19.99715 144 ALA A CA 1
ATOM 1134 C C . ALA A 1 144 ? -14.65374 -3.28255 -34.50649 1.000 29.30874 144 ALA A C 1
ATOM 1135 O O . ALA A 1 144 ? -15.35284 -3.66251 -35.45895 1.000 25.98100 144 ALA A O 1
ATOM 1137 N N . ARG A 1 145 ? -14.68322 -3.88060 -33.31498 1.000 22.27380 145 ARG A N 1
ATOM 1138 C CA . ARG A 1 145 ? -15.45794 -5.09196 -33.09890 1.000 24.76206 145 ARG A CA 1
ATOM 1139 C C . ARG A 1 145 ? -16.94341 -4.79566 -32.97483 1.000 24.49913 145 ARG A C 1
ATOM 1140 O O . ARG A 1 145 ? -17.77386 -5.60763 -33.39679 1.000 28.68230 145 ARG A O 1
ATOM 1148 N N . ILE A 1 146 ? -17.30409 -3.64976 -32.40072 1.000 22.62395 146 ILE A N 1
ATOM 1149 C CA A ILE A 1 146 ? -18.68709 -3.18806 -32.33939 0.640 20.48936 146 ILE A CA 1
ATOM 1150 C CA B ILE A 1 146 ? -18.72542 -3.33129 -32.39101 0.360 20.71440 146 ILE A CA 1
ATOM 1151 C C . ILE A 1 146 ? -19.16001 -2.69947 -33.70133 1.000 29.66510 146 ILE A C 1
ATOM 1152 O O . ILE A 1 146 ? -20.36443 -2.56986 -33.93723 1.000 33.96987 146 ILE A O 1
ATOM 1161 N N . GLY A 1 147 ? -18.22433 -2.37536 -34.59026 1.000 24.54369 147 GLY A N 1
ATOM 1162 C CA . GLY A 1 147 ? -18.55422 -1.87788 -35.90736 1.000 26.19552 147 GLY A CA 1
ATOM 1163 C C . GLY A 1 147 ? -18.62095 -0.37618 -36.03458 1.000 26.19417 147 GLY A C 1
ATOM 1164 O O . GLY A 1 147 ? -18.93780 0.12082 -37.12063 1.000 36.06271 147 GLY A O 1
ATOM 1165 N N . THR A 1 148 ? -18.31469 0.36788 -34.97908 1.000 20.26183 148 THR A N 1
ATOM 1166 C CA A THR A 1 148 ? -18.41415 1.81855 -35.02583 0.670 19.04512 148 THR A CA 1
ATOM 1167 C CA B THR A 1 148 ? -18.41979 1.81813 -35.03947 0.330 19.25156 148 THR A CA 1
ATOM 1168 C C . THR A 1 148 ? -17.19388 2.47769 -35.66020 1.000 23.50237 148 THR A C 1
ATOM 1169 O O . THR A 1 148 ? -17.20842 3.69264 -35.87710 1.000 27.47420 148 THR A O 1
ATOM 1176 N N . VAL A 1 149 ? -16.14551 1.71687 -35.95969 1.000 23.41100 149 VAL A N 1
ATOM 1177 C CA . VAL A 1 149 ? -14.99292 2.22107 -36.69373 1.000 21.62113 149 VAL A CA 1
ATOM 1178 C C . VAL A 1 149 ? -14.83888 1.33121 -37.91294 1.000 23.12758 149 VAL A C 1
ATOM 1179 O O . VAL A 1 149 ? -14.63196 0.11949 -37.77729 1.000 25.61110 149 VAL A O 1
ATOM 1183 N N . ALA A 1 150 ? -14.98960 1.92203 -39.09653 1.000 21.09648 150 ALA A N 1
ATOM 1184 C CA . ALA A 1 150 ? -14.93412 1.16604 -40.33675 1.000 23.65543 150 ALA A CA 1
ATOM 1185 C C . ALA A 1 150 ? -13.59284 0.45616 -40.47221 1.000 20.13415 150 ALA A C 1
ATOM 1186 O O . ALA A 1 150 ? -12.56110 0.93873 -40.00152 1.000 19.30396 150 ALA A O 1
ATOM 1188 N N . ALA A 1 151 ? -13.61150 -0.69976 -41.14375 1.000 20.28764 151 ALA A N 1
ATOM 1189 C CA . ALA A 1 151 ? -12.40332 -1.51695 -41.23916 1.000 24.40719 151 ALA A CA 1
ATOM 1190 C C . ALA A 1 151 ? -11.24416 -0.74471 -41.86248 1.000 24.48688 151 ALA A C 1
ATOM 1191 O O . ALA A 1 151 ? -10.10145 -0.85021 -41.40024 1.000 21.46273 151 ALA A O 1
ATOM 1193 N N . ARG A 1 152 ? -11.51772 0.04616 -42.90570 1.000 20.61767 152 ARG A N 1
ATOM 1194 C CA . ARG A 1 152 ? -10.45138 0.76566 -43.59486 1.000 23.31155 152 ARG A CA 1
ATOM 1195 C C . ARG A 1 152 ? -9.89019 1.90892 -42.76550 1.000 21.06588 152 ARG A C 1
ATOM 1196 O O . ARG A 1 152 ? -8.79986 2.39889 -43.07914 1.000 19.28632 152 ARG A O 1
ATOM 1204 N N . LEU A 1 153 ? -10.62809 2.37275 -41.75583 1.000 14.39836 153 LEU A N 1
ATOM 1205 C CA . LEU A 1 153 ? -10.19616 3.48109 -40.91557 1.000 16.85151 153 LEU A CA 1
ATOM 1206 C C . LEU A 1 153 ? -9.45632 3.03405 -39.66485 1.000 15.89675 153 LEU A C 1
ATOM 1207 O O . LEU A 1 153 ? -8.93730 3.88659 -38.93647 1.000 16.96391 153 LEU A O 1
ATOM 1212 N N . GLU A 1 154 ? -9.40750 1.73324 -39.38741 1.000 13.47148 154 GLU A N 1
ATOM 1213 C CA . GLU A 1 154 ? -9.00129 1.29350 -38.05543 1.000 15.86697 154 GLU A CA 1
ATOM 1214 C C . GLU A 1 154 ? -7.53734 1.61728 -37.76889 1.000 12.29595 154 GLU A C 1
ATOM 1215 O O . GLU A 1 154 ? -7.20378 2.08065 -36.67231 1.000 15.12702 154 GLU A O 1
ATOM 1221 N N . MET A 1 155 ? -6.64619 1.38833 -38.74100 1.000 16.42436 155 MET A N 1
ATOM 1222 C CA . MET A 1 155 ? -5.23042 1.68423 -38.52186 1.000 17.95393 155 MET A CA 1
ATOM 1223 C C . MET A 1 155 ? -5.00268 3.17860 -38.28053 1.000 16.85553 155 MET A C 1
ATOM 1224 O O . MET A 1 155 ? -4.25397 3.56853 -37.36820 1.000 16.15731 155 MET A O 1
ATOM 1229 N N . ASP A 1 156 ? -5.67613 4.03481 -39.04723 1.000 14.63927 156 ASP A N 1
ATOM 1230 C CA . ASP A 1 156 ? -5.52354 5.47188 -38.82708 1.000 16.95548 156 ASP A CA 1
ATOM 1231 C C . ASP A 1 156 ? -6.17046 5.90296 -37.52021 1.000 14.66130 156 ASP A C 1
ATOM 1232 O O . ASP A 1 156 ? -5.65201 6.79420 -36.83544 1.000 16.37740 156 ASP A O 1
ATOM 1237 N N . GLN A 1 157 ? -7.31921 5.30838 -37.17934 1.000 14.96116 157 GLN A N 1
ATOM 1238 C CA . GLN A 1 157 ? -7.98753 5.65476 -35.92946 1.000 14.16639 157 GLN A CA 1
ATOM 1239 C C . GLN A 1 157 ? -7.10218 5.31225 -34.74745 1.000 15.20506 157 GLN A C 1
ATOM 1240 O O . GLN A 1 157 ? -7.02792 6.06793 -33.77345 1.000 15.48267 157 GLN A O 1
ATOM 1246 N N . ARG A 1 158 ? -6.42471 4.16889 -34.82381 1.000 12.54688 158 ARG A N 1
ATOM 1247 C CA . ARG A 1 158 ? -5.55141 3.73824 -33.74393 1.000 15.13985 158 ARG A CA 1
ATOM 1248 C C . ARG A 1 158 ? -4.39788 4.71544 -33.56432 1.000 18.34411 158 ARG A C 1
ATOM 1249 O O . ARG A 1 158 ? -4.09264 5.13449 -32.44341 1.000 17.83792 158 ARG A O 1
ATOM 1257 N N . ARG A 1 159 ? -3.75878 5.11293 -34.66488 1.000 15.06655 159 ARG A N 1
ATOM 1258 C CA . ARG A 1 159 ? -2.69524 6.10703 -34.56818 1.000 14.04501 159 ARG A CA 1
ATOM 1259 C C . ARG A 1 159 ? -3.22635 7.41216 -33.99240 1.000 16.41919 159 ARG A C 1
ATOM 1260 O O . ARG A 1 159 ? -2.58857 8.02498 -33.13384 1.000 14.32565 159 ARG A O 1
ATOM 1268 N N . HIS A 1 160 ? -4.41288 7.83807 -34.43445 1.000 13.41780 160 HIS A N 1
ATOM 1269 C CA . HIS A 1 160 ? -4.95213 9.12377 -34.00477 1.000 13.55392 160 HIS A CA 1
ATOM 1270 C C . HIS A 1 160 ? -5.33345 9.11009 -32.52902 1.000 15.26704 160 HIS A C 1
ATOM 1271 O O . HIS A 1 160 ? -5.04168 10.06176 -31.79371 1.000 12.75092 160 HIS A O 1
ATOM 1278 N N . LEU A 1 161 ? -6.04358 8.07475 -32.08394 1.000 14.18702 161 LEU A N 1
ATOM 1279 C CA . LEU A 1 161 ? -6.41437 8.04740 -30.67300 1.000 12.62691 161 LEU A CA 1
ATOM 1280 C C . LEU A 1 161 ? -5.18415 7.88790 -29.78590 1.000 14.49759 161 LEU A C 1
ATOM 1281 O O . LEU A 1 161 ? -5.14784 8.43080 -28.67685 1.000 15.63578 161 LEU A O 1
ATOM 1286 N N . ALA A 1 162 ? -4.16879 7.15175 -30.24551 1.000 13.41473 162 ALA A N 1
ATOM 1287 C CA . ALA A 1 162 ? -2.93370 7.05736 -29.46422 1.000 13.34067 162 ALA A CA 1
ATOM 1288 C C . ALA A 1 162 ? -2.23563 8.41184 -29.37007 1.000 14.29860 162 ALA A C 1
ATOM 1289 O O . ALA A 1 162 ? -1.72549 8.78211 -28.30088 1.000 16.51999 162 ALA A O 1
ATOM 1291 N N . GLN A 1 163 ? -2.19394 9.16086 -30.48502 1.000 14.78145 163 GLN A N 1
ATOM 1292 C CA A GLN A 1 163 ? -1.61642 10.50674 -30.50630 0.400 17.07485 163 GLN A CA 1
ATOM 1293 C CA B GLN A 1 163 ? -1.57456 10.48229 -30.45661 0.600 17.05834 163 GLN A CA 1
ATOM 1294 C C . GLN A 1 163 ? -2.33028 11.42756 -29.53126 1.000 18.38062 163 GLN A C 1
ATOM 1295 O O . GLN A 1 163 ? -1.70829 12.15133 -28.74466 1.000 15.58451 163 GLN A O 1
ATOM 1306 N N . ALA A 1 164 ? -3.65929 11.45239 -29.62466 1.000 15.41340 164 ALA A N 1
ATOM 1307 C CA . ALA A 1 164 ? -4.44326 12.32224 -28.76249 1.000 18.65044 164 ALA A CA 1
ATOM 1308 C C . ALA A 1 164 ? -4.25294 11.94241 -27.30495 1.000 16.54170 164 ALA A C 1
ATOM 1309 O O . ALA A 1 164 ? -4.04197 12.81334 -26.45363 1.000 17.73680 164 ALA A O 1
ATOM 1311 N N . ALA A 1 165 ? -4.27431 10.64262 -27.01025 1.000 14.89156 165 ALA A N 1
ATOM 1312 C CA . ALA A 1 165 ? -4.09618 10.18003 -25.63452 1.000 13.38164 165 ALA A CA 1
ATOM 1313 C C . ALA A 1 165 ? -2.76580 10.64200 -25.05798 1.000 18.67268 165 ALA A C 1
ATOM 1314 O O . ALA A 1 165 ? -2.70116 11.10777 -23.91394 1.000 18.44170 165 ALA A O 1
ATOM 1316 N N . ALA A 1 166 ? -1.68152 10.49127 -25.82557 1.000 14.95733 166 ALA A N 1
ATOM 1317 C CA . ALA A 1 166 ? -0.36222 10.87138 -25.32593 1.000 17.98488 166 ALA A CA 1
ATOM 1318 C C . ALA A 1 166 ? -0.23613 12.38021 -25.16854 1.000 21.54554 166 ALA A C 1
ATOM 1319 O O . ALA A 1 166 ? 0.40559 12.85680 -24.22148 1.000 20.00717 166 ALA A O 1
ATOM 1321 N N . ALA A 1 167 ? -0.81942 13.14636 -26.09750 1.000 18.13121 167 ALA A N 1
ATOM 1322 C CA . ALA A 1 167 ? -0.83440 14.60167 -25.95727 1.000 18.58973 167 ALA A CA 1
ATOM 1323 C C . ALA A 1 167 ? -1.56681 15.01857 -24.69520 1.000 21.55934 167 ALA A C 1
ATOM 1324 O O . ALA A 1 167 ? -1.11164 15.91598 -23.97429 1.000 21.17214 167 ALA A O 1
ATOM 1326 N N . LEU A 1 168 ? -2.69740 14.36575 -24.40118 1.000 19.84035 168 LEU A N 1
ATOM 1327 C CA . LEU A 1 168 ? -3.44260 14.69695 -23.19162 1.000 18.16432 168 LEU A CA 1
ATOM 1328 C C . LEU A 1 168 ? -2.66487 14.30920 -21.94688 1.000 25.40252 168 LEU A C 1
ATOM 1329 O O . LEU A 1 168 ? -2.70602 15.02441 -20.93924 1.000 24.99448 168 LEU A O 1
ATOM 1334 N N . VAL A 1 169 ? -1.96018 13.17698 -21.98586 1.000 19.99704 169 VAL A N 1
ATOM 1335 C CA . VAL A 1 169 ? -1.10212 12.81959 -20.85860 1.000 20.63174 169 VAL A CA 1
ATOM 1336 C C . VAL A 1 169 ? -0.05004 13.89464 -20.64028 1.000 24.24112 169 VAL A C 1
ATOM 1337 O O . VAL A 1 169 ? 0.15309 14.36732 -19.51440 1.000 29.27171 169 VAL A O 1
ATOM 1341 N N . ARG A 1 170 ? 0.63715 14.29775 -21.71431 1.000 19.46402 170 ARG A N 1
ATOM 1342 C CA . ARG A 1 170 ? 1.70167 15.29061 -21.57529 1.000 27.44566 170 ARG A CA 1
ATOM 1343 C C . ARG A 1 170 ? 1.16700 16.58446 -20.97928 1.000 36.56490 170 ARG A C 1
ATOM 1344 O O . ARG A 1 170 ? 1.79630 17.17632 -20.09402 1.000 27.30499 170 ARG A O 1
ATOM 1352 N N . ALA A 1 171 ? -0.00811 17.02492 -21.43298 1.000 26.47015 171 ALA A N 1
ATOM 1353 C CA . ALA A 1 171 ? -0.61239 18.22559 -20.86857 1.000 31.83999 171 ALA A CA 1
ATOM 1354 C C . ALA A 1 171 ? -0.94586 18.02973 -19.39392 1.000 39.14255 171 ALA A C 1
ATOM 1355 O O . ALA A 1 171 ? -0.69532 18.91471 -18.56560 1.000 39.76711 171 ALA A O 1
ATOM 1357 N N . TRP A 1 172 ? -1.51075 16.87214 -19.05175 1.000 35.14456 172 TRP A N 1
ATOM 1358 C CA . TRP A 1 172 ? -1.79093 16.54141 -17.65781 1.000 32.73777 172 TRP A CA 1
ATOM 1359 C C . TRP A 1 172 ? -0.51493 16.54904 -16.82138 1.000 44.07284 172 TRP A C 1
ATOM 1360 O O . TRP A 1 172 ? -0.49317 17.09064 -15.71238 1.000 45.67481 172 TRP A O 1
ATOM 1371 N N . GLU A 1 173 ? 0.56394 15.95851 -17.33127 1.000 32.65861 173 GLU A N 1
ATOM 1372 C CA . GLU A 1 173 ? 1.78823 15.91490 -16.53962 1.000 35.83622 173 GLU A CA 1
ATOM 1373 C C . GLU A 1 173 ? 2.39874 17.29461 -16.31342 1.000 36.18506 173 GLU A C 1
ATOM 1374 O O . GLU A 1 173 ? 3.23948 17.43841 -15.42043 1.000 45.88223 173 GLU A O 1
ATOM 1380 N N . ARG A 1 174 ? 1.97196 18.31426 -17.05325 1.000 44.28407 174 ARG A N 1
ATOM 1381 C CA . ARG A 1 174 ? 2.45003 19.67315 -16.83179 1.000 45.10322 174 ARG A CA 1
ATOM 1382 C C . ARG A 1 174 ? 1.65161 20.43762 -15.78230 1.000 55.04314 174 ARG A C 1
ATOM 1383 O O . ARG A 1 174 ? 1.94876 21.61246 -15.54330 1.000 62.16214 174 ARG A O 1
ATOM 1391 N N . ARG A 1 175 ? 0.66272 19.81476 -15.14551 1.000 57.48151 175 ARG A N 1
ATOM 1392 C CA . ARG A 1 175 ? -0.08707 20.47149 -14.06842 1.000 51.72773 175 ARG A CA 1
ATOM 1393 C C . ARG A 1 175 ? 0.14247 19.81916 -12.70331 1.000 67.65209 175 ARG A C 1
ATOM 1394 O O . ARG A 1 175 ? 0.60696 18.68351 -12.60647 1.000 70.27501 175 ARG A O 1
ATOM 1402 N N . MET B 1 1 ? -34.84698 -14.70521 15.29094 1.000 63.69566 1 MET B N 1
ATOM 1403 C CA . MET B 1 1 ? -36.30322 -14.69227 15.37519 1.000 62.02655 1 MET B CA 1
ATOM 1404 C C . MET B 1 1 ? -36.92374 -16.07340 15.58321 1.000 63.83556 1 MET B C 1
ATOM 1405 O O . MET B 1 1 ? -36.61106 -17.02391 14.86276 1.000 68.52564 1 MET B O 1
ATOM 1410 N N . ASP B 1 2 ? -37.82114 -16.16048 16.56417 1.000 64.50182 2 ASP B N 1
ATOM 1411 C CA . ASP B 1 2 ? -38.52659 -17.40334 16.84045 1.000 65.44061 2 ASP B CA 1
ATOM 1412 C C . ASP B 1 2 ? -39.30999 -17.86460 15.61607 1.000 59.87774 2 ASP B C 1
ATOM 1413 O O . ASP B 1 2 ? -39.80210 -17.05782 14.82250 1.000 62.22629 2 ASP B O 1
ATOM 1415 N N . GLN B 1 3 ? -39.41940 -19.18583 15.46317 1.000 56.64182 3 GLN B N 1
ATOM 1416 C CA . GLN B 1 3 ? -40.26255 -19.72830 14.40419 1.000 59.02671 3 GLN B CA 1
ATOM 1417 C C . GLN B 1 3 ? -41.73769 -19.55027 14.74155 1.000 60.39190 3 GLN B C 1
ATOM 1418 O O . GLN B 1 3 ? -42.57804 -19.44782 13.83832 1.000 60.47224 3 GLN B O 1
ATOM 1424 N N . LYS B 1 4 ? -42.06729 -19.50320 16.03466 1.000 65.21596 4 LYS B N 1
ATOM 1425 C CA . LYS B 1 4 ? -43.42128 -19.14722 16.44241 1.000 58.34273 4 LYS B CA 1
ATOM 1426 C C . LYS B 1 4 ? -43.76646 -17.73049 16.00217 1.000 55.77099 4 LYS B C 1
ATOM 1427 O O . LYS B 1 4 ? -44.86325 -17.47996 15.48688 1.000 52.97681 4 LYS B O 1
ATOM 1429 N N . GLN B 1 5 ? -42.83824 -16.78953 16.19836 1.000 52.35921 5 GLN B N 1
ATOM 1430 C CA . GLN B 1 5 ? -43.04469 -15.42909 15.71698 1.000 52.32209 5 GLN B CA 1
ATOM 1431 C C . GLN B 1 5 ? -43.16825 -15.38911 14.19939 1.000 51.72924 5 GLN B C 1
ATOM 1432 O O . GLN B 1 5 ? -43.92170 -14.56834 13.65913 1.000 41.12299 5 GLN B O 1
ATOM 1434 N N . PHE B 1 6 ? -42.43891 -16.26134 13.49483 1.000 45.08109 6 PHE B N 1
ATOM 1435 C CA . PHE B 1 6 ? -42.54507 -16.28664 12.04076 1.000 44.38604 6 PHE B CA 1
ATOM 1436 C C . PHE B 1 6 ? -43.91523 -16.76314 11.59241 1.000 43.31039 6 PHE B C 1
ATOM 1437 O O . PHE B 1 6 ? -44.48206 -16.22077 10.63651 1.000 41.97567 6 PHE B O 1
ATOM 1445 N N . GLU B 1 7 ? -44.45365 -17.79046 12.25045 1.000 43.26442 7 GLU B N 1
ATOM 1446 C CA . GLU B 1 7 ? -45.80751 -18.22490 11.93196 1.000 44.67322 7 GLU B CA 1
ATOM 1447 C C . GLU B 1 7 ? -46.82458 -17.14685 12.27686 1.000 35.11718 7 GLU B C 1
ATOM 1448 O O . GLU B 1 7 ? -47.85471 -17.02820 11.60331 1.000 41.08117 7 GLU B O 1
ATOM 1454 N N . LYS B 1 8 ? -46.54242 -16.34215 13.30551 1.000 35.60854 8 LYS B N 1
ATOM 1455 C CA . LYS B 1 8 ? -47.42135 -15.22663 13.64176 1.000 36.60188 8 LYS B CA 1
ATOM 1456 C C . LYS B 1 8 ? -47.47668 -14.20435 12.50990 1.000 36.97824 8 LYS B C 1
ATOM 1457 O O . LYS B 1 8 ? -48.55827 -13.71825 12.15293 1.000 29.49201 8 LYS B O 1
ATOM 1459 N N . ILE B 1 9 ? -46.31940 -13.86307 11.93312 1.000 30.13372 9 ILE B N 1
ATOM 1460 C CA . ILE B 1 9 ? -46.30085 -12.92644 10.81086 1.000 26.44472 9 ILE B CA 1
ATOM 1461 C C . ILE B 1 9 ? -47.04000 -13.50598 9.61665 1.000 30.68752 9 ILE B C 1
ATOM 1462 O O . ILE B 1 9 ? -47.87819 -12.83597 9.00160 1.000 25.07899 9 ILE B O 1
ATOM 1467 N N . ARG B 1 10 ? -46.73388 -14.75846 9.27035 1.000 28.22937 10 ARG B N 1
ATOM 1468 C CA . ARG B 1 10 ? -47.35909 -15.37830 8.11175 1.000 30.78497 10 ARG B CA 1
ATOM 1469 C C . ARG B 1 10 ? -48.87386 -15.38173 8.25039 1.000 31.55684 10 ARG B C 1
ATOM 1470 O O . ARG B 1 10 ? -49.59598 -15.20231 7.26039 1.000 28.95925 10 ARG B O 1
ATOM 1478 N N . ALA B 1 11 ? -49.37159 -15.57730 9.47501 1.000 33.47732 11 ALA B N 1
ATOM 1479 C CA . ALA B 1 11 ? -50.81216 -15.53718 9.70362 1.000 38.41449 11 ALA B CA 1
ATOM 1480 C C . ALA B 1 11 ? -51.36598 -14.14803 9.42422 1.000 34.80869 11 ALA B C 1
ATOM 1481 O O . ALA B 1 11 ? -52.39188 -14.00355 8.75256 1.000 29.19912 11 ALA B O 1
ATOM 1483 N N . VAL B 1 12 ? -50.69887 -13.11013 9.93695 1.000 30.06478 12 VAL B N 1
ATOM 1484 C CA . VAL B 1 12 ? -51.12405 -11.74613 9.63827 1.000 26.67977 12 VAL B CA 1
ATOM 1485 C C . VAL B 1 12 ? -51.09287 -11.50301 8.13445 1.000 25.87585 12 VAL B C 1
ATOM 1486 O O . VAL B 1 12 ? -52.03447 -10.93867 7.56545 1.000 26.11223 12 VAL B O 1
ATOM 1490 N N . PHE B 1 13 ? -50.03330 -11.96105 7.46303 1.000 21.40405 13 PHE B N 1
ATOM 1491 C CA . PHE B 1 13 ? -49.90947 -11.75514 6.01923 1.000 22.31823 13 PHE B CA 1
ATOM 1492 C C . PHE B 1 13 ? -51.05395 -12.41293 5.26581 1.000 27.26583 13 PHE B C 1
ATOM 1493 O O . PHE B 1 13 ? -51.69904 -11.78268 4.42031 1.000 20.73579 13 PHE B O 1
ATOM 1501 N N . ASP B 1 14 ? -51.30534 -13.69442 5.54253 1.000 28.42271 14 ASP B N 1
ATOM 1502 C CA . ASP B 1 14 ? -52.28023 -14.44234 4.75165 1.000 29.69335 14 ASP B CA 1
ATOM 1503 C C . ASP B 1 14 ? -53.67927 -13.84346 4.85151 1.000 28.74462 14 ASP B C 1
ATOM 1504 O O . ASP B 1 14 ? -54.45340 -13.91121 3.89081 1.000 39.44211 14 ASP B O 1
ATOM 1509 N N . ARG B 1 15 ? -54.01881 -13.25410 5.99404 1.000 28.65058 15 ARG B N 1
ATOM 1510 C CA . ARG B 1 15 ? -55.34274 -12.69172 6.21607 1.000 29.44252 15 ARG B CA 1
ATOM 1511 C C . ARG B 1 15 ? -55.44910 -11.22096 5.83299 1.000 34.67242 15 ARG B C 1
ATOM 1512 O O . ARG B 1 15 ? -56.55636 -10.67716 5.85541 1.000 30.45111 15 ARG B O 1
ATOM 1514 N N . SER B 1 16 ? -54.34667 -10.56599 5.47166 1.000 21.80461 16 SER B N 1
ATOM 1515 C CA . SER B 1 16 ? -54.37467 -9.11967 5.30080 1.000 18.61314 16 SER B CA 1
ATOM 1516 C C . SER B 1 16 ? -55.02100 -8.69980 3.98465 1.000 21.38386 16 SER B C 1
ATOM 1517 O O . SER B 1 16 ? -54.90855 -9.37649 2.95959 1.000 26.44087 16 SER B O 1
ATOM 1520 N N . GLY B 1 17 ? -55.66241 -7.53270 4.01471 1.000 20.00041 17 GLY B N 1
ATOM 1521 C CA . GLY B 1 17 ? -56.22374 -6.88979 2.84996 1.000 24.21450 17 GLY B CA 1
ATOM 1522 C C . GLY B 1 17 ? -55.28956 -5.94662 2.11827 1.000 28.98979 17 GLY B C 1
ATOM 1523 O O . GLY B 1 17 ? -55.67880 -5.39548 1.08491 1.000 24.74332 17 GLY B O 1
ATOM 1524 N N . VAL B 1 18 ? -54.06309 -5.72881 2.60956 1.000 16.93951 18 VAL B N 1
ATOM 1525 C CA . VAL B 1 18 ? -53.07792 -4.94718 1.86987 1.000 22.66611 18 VAL B CA 1
ATOM 1526 C C . VAL B 1 18 ? -51.93277 -5.86033 1.46388 1.000 15.98367 18 VAL B C 1
ATOM 1527 O O . VAL B 1 18 ? -51.61598 -6.84073 2.14472 1.000 17.51642 18 VAL B O 1
ATOM 1531 N N . ALA B 1 19 ? -51.33155 -5.53391 0.32481 1.000 16.06521 19 ALA B N 1
ATOM 1532 C CA . ALA B 1 19 ? -50.17070 -6.26094 -0.16209 1.000 17.52046 19 ALA B CA 1
ATOM 1533 C C . ALA B 1 19 ? -49.07278 -6.23620 0.89177 1.000 18.34633 19 ALA B C 1
ATOM 1534 O O . ALA B 1 19 ? -48.74997 -5.17602 1.44174 1.000 13.71221 19 ALA B O 1
ATOM 1536 N N . LEU B 1 20 ? -48.51623 -7.41092 1.18552 1.000 18.01987 20 LEU B N 1
ATOM 1537 C CA . LEU B 1 20 ? -47.44395 -7.53465 2.16050 1.000 18.09747 20 LEU B CA 1
ATOM 1538 C C . LEU B 1 20 ? -46.40576 -8.52820 1.67091 1.000 19.35312 20 LEU B C 1
ATOM 1539 O O . LEU B 1 20 ? -46.74373 -9.59231 1.13557 1.000 18.75268 20 LEU B O 1
ATOM 1544 N N . THR B 1 21 ? -45.13666 -8.16704 1.87464 1.000 17.07748 21 THR B N 1
ATOM 1545 C CA . THR B 1 21 ? -43.98881 -9.00024 1.54755 1.000 16.60742 21 THR B CA 1
ATOM 1546 C C . THR B 1 21 ? -42.99254 -8.94100 2.70028 1.000 15.37811 21 THR B C 1
ATOM 1547 O O . THR B 1 21 ? -42.94733 -7.96328 3.44753 1.000 17.97536 21 THR B O 1
ATOM 1551 N N . LEU B 1 22 ? -42.19057 -9.99178 2.83847 1.000 18.69434 22 LEU B N 1
ATOM 1552 C CA . LEU B 1 22 ? -41.14764 -10.05161 3.85690 1.000 20.27488 22 LEU B CA 1
ATOM 1553 C C . LEU B 1 22 ? -39.86106 -10.56483 3.22605 1.000 22.12562 22 LEU B C 1
ATOM 1554 O O . LEU B 1 22 ? -39.87103 -11.53999 2.47045 1.000 21.93306 22 LEU B O 1
ATOM 1559 N N . VAL B 1 23 ? -38.75390 -9.91317 3.55365 1.000 17.07792 23 VAL B N 1
ATOM 1560 C CA . VAL B 1 23 ? -37.45978 -10.20663 2.95645 1.000 21.93602 23 VAL B CA 1
ATOM 1561 C C . VAL B 1 23 ? -36.48623 -10.55894 4.07384 1.000 20.08922 23 VAL B C 1
ATOM 1562 O O . VAL B 1 23 ? -36.50754 -9.93858 5.14218 1.000 21.44415 23 VAL B O 1
ATOM 1566 N N . ASP B 1 24 ? -35.67895 -11.59309 3.84389 1.000 20.63259 24 ASP B N 1
ATOM 1567 C CA . ASP B 1 24 ? -34.70987 -12.08628 4.81534 1.000 24.57890 24 ASP B CA 1
ATOM 1568 C C . ASP B 1 24 ? -33.42581 -11.27456 4.68609 1.000 26.68033 24 ASP B C 1
ATOM 1569 O O . ASP B 1 24 ? -32.74033 -11.34126 3.65893 1.000 23.64546 24 ASP B O 1
ATOM 1574 N N . MET B 1 25 ? -33.08559 -10.53829 5.73996 1.000 24.68426 25 MET B N 1
ATOM 1575 C CA . MET B 1 25 ? -32.01817 -9.54725 5.67404 1.000 30.25911 25 MET B CA 1
ATOM 1576 C C . MET B 1 25 ? -30.64518 -10.16112 5.93573 1.000 34.39310 25 MET B C 1
ATOM 1577 O O . MET B 1 25 ? -29.62613 -9.47851 5.76115 1.000 28.73594 25 MET B O 1
ATOM 1582 N N . SER B 1 26 ? -30.60191 -11.42590 6.37178 1.000 29.90093 26 SER B N 1
ATOM 1583 C CA . SER B 1 26 ? -29.35612 -12.10369 6.71091 1.000 35.48180 26 SER B CA 1
ATOM 1584 C C . SER B 1 26 ? -28.55991 -12.54094 5.48926 1.000 38.69183 26 SER B C 1
ATOM 1585 O O . SER B 1 26 ? -27.34972 -12.76608 5.60341 1.000 43.17346 26 SER B O 1
ATOM 1588 N N . LEU B 1 27 ? -29.19332 -12.66712 4.33973 1.000 31.86364 27 LEU B N 1
ATOM 1589 C CA . LEU B 1 27 ? -28.49422 -13.04481 3.12556 1.000 33.44820 27 LEU B CA 1
ATOM 1590 C C . LEU B 1 27 ? -28.33285 -11.83398 2.21468 1.000 42.15766 27 LEU B C 1
ATOM 1591 O O . LEU B 1 27 ? -29.23392 -10.99084 2.15172 1.000 41.76541 27 LEU B O 1
ATOM 1596 N N . PRO B 1 28 ? -27.20986 -11.70786 1.49917 1.000 39.21285 28 PRO B N 1
ATOM 1597 C CA . PRO B 1 28 ? -27.00909 -10.50211 0.67780 1.000 34.86756 28 PRO B CA 1
ATOM 1598 C C . PRO B 1 28 ? -27.92694 -10.43238 -0.52600 1.000 30.43251 28 PRO B C 1
ATOM 1599 O O . PRO B 1 28 ? -28.19634 -9.32558 -1.01000 1.000 38.95043 28 PRO B O 1
ATOM 1603 N N . GLU B 1 29 ? -28.43227 -11.56845 -1.01578 1.000 31.97929 29 GLU B N 1
ATOM 1604 C CA . GLU B 1 29 ? -29.46920 -11.53454 -2.03773 1.000 28.54355 29 GLU B CA 1
ATOM 1605 C C . GLU B 1 29 ? -30.75900 -10.90256 -1.52328 1.000 27.21559 29 GLU B C 1
ATOM 1606 O O . GLU B 1 29 ? -31.54930 -10.39309 -2.32772 1.000 32.89771 29 GLU B O 1
ATOM 1608 N N . GLN B 1 30 ? -30.98085 -10.91313 -0.20759 1.000 26.02488 30 GLN B N 1
ATOM 1609 C CA . GLN B 1 30 ? -32.20880 -10.41072 0.41359 1.000 29.54778 30 GLN B CA 1
ATOM 1610 C C . GLN B 1 30 ? -33.44769 -11.01138 -0.24872 1.000 25.33141 30 GLN B C 1
ATOM 1611 O O . GLN B 1 30 ? -34.24370 -10.28799 -0.85936 1.000 27.45752 30 GLN B O 1
ATOM 1617 N N . PRO B 1 31 ? -33.66346 -12.31686 -0.11184 1.000 27.27601 31 PRO B N 1
ATOM 1618 C CA . PRO B 1 31 ? -34.76662 -12.97035 -0.82206 1.000 29.32432 31 PRO B CA 1
ATOM 1619 C C . PRO B 1 31 ? -36.11130 -12.76866 -0.15373 1.000 23.93402 31 PRO B C 1
ATOM 1620 O O . PRO B 1 31 ? -36.21618 -12.60652 1.06204 1.000 21.89288 31 PRO B O 1
ATOM 1624 N N . LEU B 1 32 ? -37.15110 -12.82288 -0.97937 1.000 26.43583 32 LEU B N 1
ATOM 1625 C CA . LEU B 1 32 ? -38.51658 -12.90407 -0.48218 1.000 24.52754 32 LEU B CA 1
ATOM 1626 C C . LEU B 1 32 ? -38.72834 -14.19588 0.28995 1.000 27.36823 32 LEU B C 1
ATOM 1627 O O . LEU B 1 32 ? -38.44160 -15.28552 -0.21333 1.000 26.91411 32 LEU B O 1
ATOM 1632 N N . VAL B 1 33 ? -39.27552 -14.08026 1.49513 1.000 22.48138 33 VAL B N 1
ATOM 1633 C CA . VAL B 1 33 ? -39.67896 -15.25764 2.25036 1.000 24.56121 33 VAL B CA 1
ATOM 1634 C C . VAL B 1 33 ? -41.18782 -15.33929 2.47037 1.000 27.92037 33 VAL B C 1
ATOM 1635 O O . VAL B 1 33 ? -41.69907 -16.44085 2.73135 1.000 24.66355 33 VAL B O 1
ATOM 1639 N N . LEU B 1 34 ? -41.92741 -14.23430 2.35233 1.000 20.50069 34 LEU B N 1
ATOM 1640 C CA . LEU B 1 34 ? -43.38792 -14.24104 2.36442 1.000 14.94226 34 LEU B CA 1
ATOM 1641 C C . LEU B 1 34 ? -43.89236 -13.27065 1.31614 1.000 23.42557 34 LEU B C 1
ATOM 1642 O O . LEU B 1 34 ? -43.32036 -12.19590 1.13820 1.000 22.64083 34 LEU B O 1
ATOM 1647 N N . ALA B 1 35 ? -44.98415 -13.63152 0.65082 1.000 20.37045 35 ALA B N 1
ATOM 1648 C CA . ALA B 1 35 ? -45.64057 -12.70887 -0.26360 1.000 18.65722 35 ALA B CA 1
ATOM 1649 C C . ALA B 1 35 ? -47.11123 -13.07402 -0.27268 1.000 18.50208 35 ALA B C 1
ATOM 1650 O O . ALA B 1 35 ? -47.45427 -14.19841 -0.64310 1.000 23.95948 35 ALA B O 1
ATOM 1652 N N . ASN B 1 36 ? -47.96985 -12.14537 0.12678 1.000 21.06465 36 ASN B N 1
ATOM 1653 C CA . ASN B 1 36 ? -49.34263 -12.49441 0.47391 1.000 22.45912 36 ASN B CA 1
ATOM 1654 C C . ASN B 1 36 ? -50.25957 -12.32206 -0.73373 1.000 20.31644 36 ASN B C 1
ATOM 1655 O O . ASN B 1 36 ? -49.83757 -11.87322 -1.79986 1.000 19.74185 36 ASN B O 1
ATOM 1660 N N . PRO B 1 37 ? -51.52665 -12.72254 -0.62417 1.000 22.94491 37 PRO B N 1
ATOM 1661 C CA . PRO B 1 37 ? -52.37721 -12.82852 -1.81947 1.000 23.00590 37 PRO B CA 1
ATOM 1662 C C . PRO B 1 37 ? -52.62745 -11.49721 -2.51433 1.000 21.97709 37 PRO B C 1
ATOM 1663 O O . PRO B 1 37 ? -52.57981 -11.45498 -3.75552 1.000 21.16359 37 PRO B O 1
ATOM 1667 N N . PRO B 1 38 ? -52.90760 -10.39351 -1.79070 1.000 18.84995 38 PRO B N 1
ATOM 1668 C CA . PRO B 1 38 ? -53.00527 -9.09647 -2.49457 1.000 18.05894 38 PRO B CA 1
ATOM 1669 C C . PRO B 1 38 ? -51.76293 -8.72166 -3.29046 1.000 18.11261 38 PRO B C 1
ATOM 1670 O O . PRO B 1 38 ? -51.88978 -8.13086 -4.36972 1.000 18.67756 38 PRO B O 1
ATOM 1674 N N . PHE B 1 39 ? -50.56153 -9.01038 -2.78235 1.000 17.90313 39 PHE B N 1
ATOM 1675 C CA . PHE B 1 39 ? -49.36470 -8.74875 -3.57598 1.000 21.26663 39 PHE B CA 1
ATOM 1676 C C . PHE B 1 39 ? -49.36204 -9.59383 -4.84217 1.000 20.67029 39 PHE B C 1
ATOM 1677 O O . PHE B 1 39 ? -48.99817 -9.11440 -5.92263 1.000 21.64659 39 PHE B O 1
ATOM 1685 N N . LEU B 1 40 ? -49.76893 -10.85840 -4.72884 1.000 20.45029 40 LEU B N 1
ATOM 1686 C CA . LEU B 1 40 ? -49.77351 -11.74258 -5.88787 1.000 19.12619 40 LEU B CA 1
ATOM 1687 C C . LEU B 1 40 ? -50.77924 -11.28100 -6.93965 1.000 19.02682 40 LEU B C 1
ATOM 1688 O O . LEU B 1 40 ? -50.50170 -11.34866 -8.14233 1.000 22.53403 40 LEU B O 1
ATOM 1693 N N . ARG B 1 41 ? -51.94746 -10.80237 -6.51281 1.000 21.32965 41 ARG B N 1
ATOM 1694 C CA . ARG B 1 41 ? -52.91198 -10.29131 -7.48337 1.000 23.18896 41 ARG B CA 1
ATOM 1695 C C . ARG B 1 41 ? -52.38981 -9.03798 -8.17614 1.000 23.39578 41 ARG B C 1
ATOM 1696 O O . ARG B 1 41 ? -52.53953 -8.88838 -9.39412 1.000 23.32512 41 ARG B O 1
ATOM 1704 N N . MET B 1 42 ? -51.75380 -8.13476 -7.42746 1.000 22.70564 42 MET B N 1
ATOM 1705 C CA A MET B 1 42 ? -51.24939 -6.90697 -8.03567 0.550 22.76225 42 MET B CA 1
ATOM 1706 C CA B MET B 1 42 ? -51.24873 -6.90608 -8.03348 0.450 22.74852 42 MET B CA 1
ATOM 1707 C C . MET B 1 42 ? -50.18371 -7.19864 -9.08815 1.000 22.21793 42 MET B C 1
ATOM 1708 O O . MET B 1 42 ? -50.14866 -6.55409 -10.14340 1.000 21.34122 42 MET B O 1
ATOM 1717 N N . THR B 1 43 ? -49.30760 -8.16948 -8.82910 1.000 20.29382 43 THR B N 1
ATOM 1718 C CA . THR B 1 43 ? -48.14883 -8.36168 -9.69233 1.000 21.54457 43 THR B CA 1
ATOM 1719 C C . THR B 1 43 ? -48.32629 -9.45932 -10.72736 1.000 23.91326 43 THR B C 1
ATOM 1720 O O . THR B 1 43 ? -47.54057 -9.51085 -11.68182 1.000 21.50753 43 THR B O 1
ATOM 1724 N N . GLY B 1 44 ? -49.31097 -10.34009 -10.55631 1.000 21.50661 44 GLY B N 1
ATOM 1725 C CA . GLY B 1 44 ? -49.54537 -11.41094 -11.50583 1.000 24.37566 44 GLY B CA 1
ATOM 1726 C C . GLY B 1 44 ? -48.72637 -12.66446 -11.30426 1.000 29.05413 44 GLY B C 1
ATOM 1727 O O . GLY B 1 44 ? -48.78878 -13.56136 -12.15641 1.000 25.66162 44 GLY B O 1
ATOM 1728 N N . TYR B 1 45 ? -47.96764 -12.76713 -10.20922 1.000 22.85063 45 TYR B N 1
ATOM 1729 C CA . TYR B 1 45 ? -47.11558 -13.92205 -9.95989 1.000 28.07876 45 TYR B CA 1
ATOM 1730 C C . TYR B 1 45 ? -47.75590 -14.87896 -8.96362 1.000 22.99226 45 TYR B C 1
ATOM 1731 O O . TYR B 1 45 ? -48.68600 -14.52967 -8.23301 1.000 30.29885 45 TYR B O 1
ATOM 1740 N N . THR B 1 46 ? -47.23553 -16.10010 -8.94159 1.000 27.60182 46 THR B N 1
ATOM 1741 C CA . THR B 1 46 ? -47.55814 -17.07009 -7.90719 1.000 31.54965 46 THR B CA 1
ATOM 1742 C C . THR B 1 46 ? -46.47898 -17.05461 -6.83578 1.000 30.97107 46 THR B C 1
ATOM 1743 O O . THR B 1 46 ? -45.34624 -16.62307 -7.06656 1.000 26.67289 46 THR B O 1
ATOM 1747 N N . GLU B 1 47 ? -46.84900 -17.55250 -5.65456 1.000 34.61224 47 GLU B N 1
ATOM 1748 C CA . GLU B 1 47 ? -45.88268 -17.72602 -4.57726 1.000 35.48845 47 GLU B CA 1
ATOM 1749 C C . GLU B 1 47 ? -44.66039 -18.49875 -5.05436 1.000 39.01320 47 GLU B C 1
ATOM 1750 O O . GLU B 1 47 ? -43.51770 -18.05425 -4.88227 1.000 31.89978 47 GLU B O 1
ATOM 1756 N N . ASP B 1 48 ? -44.89041 -19.67150 -5.66225 1.000 33.88533 48 ASP B N 1
ATOM 1757 C CA . ASP B 1 48 ? -43.78844 -20.51063 -6.12542 1.000 32.22437 48 ASP B CA 1
ATOM 1758 C C . ASP B 1 48 ? -42.87552 -19.77353 -7.09013 1.000 37.87141 48 ASP B C 1
ATOM 1759 O O . ASP B 1 48 ? -41.67328 -20.05574 -7.14245 1.000 38.40621 48 ASP B O 1
ATOM 1764 N N . GLU B 1 49 ? -43.42259 -18.84849 -7.87753 1.000 36.50036 49 GLU B N 1
ATOM 1765 C CA . GLU B 1 49 ? -42.60124 -18.19000 -8.88238 1.000 31.63152 49 GLU B CA 1
ATOM 1766 C C . GLU B 1 49 ? -41.58140 -17.24864 -8.25723 1.000 34.58884 49 GLU B C 1
ATOM 1767 O O . GLU B 1 49 ? -40.52557 -17.01409 -8.85291 1.000 28.59521 49 GLU B O 1
ATOM 1773 N N . ILE B 1 50 ? -41.85827 -16.71077 -7.06260 1.000 30.81582 50 ILE B N 1
ATOM 1774 C CA . ILE B 1 50 ? -41.08376 -15.56665 -6.58688 1.000 31.16892 50 ILE B CA 1
ATOM 1775 C C . ILE B 1 50 ? -40.40382 -15.78211 -5.23958 1.000 30.84354 50 ILE B C 1
ATOM 1776 O O . ILE B 1 50 ? -39.40099 -15.12032 -4.94538 1.000 28.93964 50 ILE B O 1
ATOM 1781 N N . LEU B 1 51 ? -40.93358 -16.66952 -4.39824 1.000 30.33277 51 LEU B N 1
ATOM 1782 C CA . LEU B 1 51 ? -40.28815 -16.87570 -3.10619 1.000 28.71043 51 LEU B CA 1
ATOM 1783 C C . LEU B 1 51 ? -38.85292 -17.33873 -3.31279 1.000 35.41963 51 LEU B C 1
ATOM 1784 O O . LEU B 1 51 ? -38.57179 -18.19529 -4.15680 1.000 33.27980 51 LEU B O 1
ATOM 1789 N N . GLY B 1 52 ? -37.93667 -16.73591 -2.55874 1.000 31.67112 52 GLY B N 1
ATOM 1790 C CA . GLY B 1 52 ? -36.52492 -17.00760 -2.70025 1.000 25.82885 52 GLY B CA 1
ATOM 1791 C C . GLY B 1 52 ? -35.77785 -16.05884 -3.61522 1.000 32.58151 52 GLY B C 1
ATOM 1792 O O . GLY B 1 52 ? -34.55311 -16.17044 -3.72286 1.000 31.16918 52 GLY B O 1
ATOM 1793 N N . PHE B 1 53 ? -36.46594 -15.13713 -4.28140 1.000 30.11894 53 PHE B N 1
ATOM 1794 C CA . PHE B 1 53 ? -35.82516 -14.17358 -5.16521 1.000 28.56895 53 PHE B CA 1
ATOM 1795 C C . PHE B 1 53 ? -35.94504 -12.76871 -4.59160 1.000 29.73655 53 PHE B C 1
ATOM 1796 O O . PHE B 1 53 ? -36.82500 -12.48428 -3.77269 1.000 31.12620 53 PHE B O 1
ATOM 1804 N N . ASN B 1 54 ? -35.06004 -11.88153 -5.04907 1.000 31.04575 54 ASN B N 1
ATOM 1805 C CA . ASN B 1 54 ? -35.11635 -10.48590 -4.63783 1.000 28.61542 54 ASN B CA 1
ATOM 1806 C C . ASN B 1 54 ? -36.26438 -9.78272 -5.34997 1.000 28.47576 54 ASN B C 1
ATOM 1807 O O . ASN B 1 54 ? -36.57403 -10.07632 -6.50506 1.000 28.89582 54 ASN B O 1
ATOM 1812 N N . CYS B 1 55 ? -36.88510 -8.82716 -4.65514 1.000 34.94858 55 CYS B N 1
ATOM 1813 C CA . CYS B 1 55 ? -38.08880 -8.19130 -5.18106 1.000 33.51133 55 CYS B CA 1
ATOM 1814 C C . CYS B 1 55 ? -37.85380 -7.40055 -6.45783 1.000 31.96507 55 CYS B C 1
ATOM 1815 O O . CYS B 1 55 ? -38.83366 -6.93757 -7.05170 1.000 32.59944 55 CYS B O 1
ATOM 1818 N N . ARG B 1 56 ? -36.60392 -7.23794 -6.90498 1.000 30.99510 56 ARG B N 1
ATOM 1819 C CA A ARG B 1 56 ? -36.30945 -6.35953 -8.03230 0.500 32.92034 56 ARG B CA 1
ATOM 1820 C CA B ARG B 1 56 ? -36.35604 -6.33834 -8.02293 0.500 32.90454 56 ARG B CA 1
ATOM 1821 C C . ARG B 1 56 ? -36.78534 -6.92075 -9.36714 1.000 34.04422 56 ARG B C 1
ATOM 1822 O O . ARG B 1 56 ? -36.75819 -6.19737 -10.37228 1.000 34.66038 56 ARG B O 1
ATOM 1837 N N . PHE B 1 57 ? -37.20562 -8.19018 -9.41713 1.000 32.33185 57 PHE B N 1
ATOM 1838 C CA . PHE B 1 57 ? -37.78498 -8.72140 -10.64808 1.000 32.22049 57 PHE B CA 1
ATOM 1839 C C . PHE B 1 57 ? -38.96636 -7.88049 -11.12717 1.000 38.99090 57 PHE B C 1
ATOM 1840 O O . PHE B 1 57 ? -39.39300 -8.01164 -12.28097 1.000 30.85250 57 PHE B O 1
ATOM 1848 N N . LEU B 1 58 ? -39.51213 -7.02865 -10.26476 1.000 27.91545 58 LEU B N 1
ATOM 1849 C CA . LEU B 1 58 ? -40.60165 -6.14493 -10.64681 1.000 26.90317 58 LEU B CA 1
ATOM 1850 C C . LEU B 1 58 ? -40.12859 -4.93564 -11.44318 1.000 29.57081 58 LEU B C 1
ATOM 1851 O O . LEU B 1 58 ? -40.97228 -4.15176 -11.89411 1.000 21.86968 58 LEU B O 1
ATOM 1856 N N . GLN B 1 59 ? -38.81633 -4.75246 -11.61918 1.000 20.63150 59 GLN B N 1
ATOM 1857 C CA . GLN B 1 59 ? -38.27422 -3.56106 -12.25915 1.000 25.04212 59 GLN B CA 1
ATOM 1858 C C . GLN B 1 59 ? -37.71025 -3.85258 -13.64863 1.000 27.85724 59 GLN B C 1
ATOM 1859 O O . GLN B 1 59 ? -37.67237 -4.99131 -14.11605 1.000 32.10199 59 GLN B O 1
ATOM 1865 N N . ARG B 1 60 ? -37.30155 -2.76207 -14.29805 1.000 39.20286 60 ARG B N 1
ATOM 1866 C CA . ARG B 1 60 ? -36.30125 -2.70140 -15.35429 1.000 38.93276 60 ARG B CA 1
ATOM 1867 C C . ARG B 1 60 ? -34.95300 -2.32544 -14.74545 1.000 65.95156 60 ARG B C 1
ATOM 1868 O O . ARG B 1 60 ? -34.87821 -1.52071 -13.81111 1.000 61.13198 60 ARG B O 1
ATOM 1876 N N . GLY B 1 61 ? -33.88079 -2.88760 -15.30403 1.000 58.34853 61 GLY B N 1
ATOM 1877 C CA . GLY B 1 61 ? -32.56351 -2.75475 -14.70132 1.000 61.27437 61 GLY B CA 1
ATOM 1878 C C . GLY B 1 61 ? -31.98585 -1.34934 -14.69155 1.000 67.35158 61 GLY B C 1
ATOM 1879 O O . GLY B 1 61 ? -30.92011 -1.15007 -14.09678 1.000 63.32361 61 GLY B O 1
ATOM 1880 N N . ASP B 1 62 ? -32.64791 -0.37595 -15.32161 1.000 57.42363 62 ASP B N 1
ATOM 1881 C CA . ASP B 1 62 ? -32.09581 0.96790 -15.41947 1.000 46.61185 62 ASP B CA 1
ATOM 1882 C C . ASP B 1 62 ? -33.00269 2.06530 -14.87676 1.000 46.62818 62 ASP B C 1
ATOM 1883 O O . ASP B 1 62 ? -32.52884 3.18858 -14.68637 1.000 55.01738 62 ASP B O 1
ATOM 1886 N N . GLU B 1 63 ? -34.27467 1.79497 -14.62988 1.000 28.17032 63 GLU B N 1
ATOM 1887 C CA . GLU B 1 63 ? -35.13663 2.83552 -14.09989 1.000 37.79945 63 GLU B CA 1
ATOM 1888 C C . GLU B 1 63 ? -35.01337 2.90449 -12.58199 1.000 31.03699 63 GLU B C 1
ATOM 1889 O O . GLU B 1 63 ? -34.35804 2.07586 -11.94219 1.000 30.24688 63 GLU B O 1
ATOM 1895 N N . ASN B 1 64 ? -35.65053 3.92010 -12.00863 1.000 25.79487 64 ASN B N 1
ATOM 1896 C CA . ASN B 1 64 ? -35.73772 4.05422 -10.55747 1.000 27.78196 64 ASN B CA 1
ATOM 1897 C C . ASN B 1 64 ? -34.36327 4.18743 -9.90834 1.000 28.43095 64 ASN B C 1
ATOM 1898 O O . ASN B 1 64 ? -34.18491 3.77046 -8.76366 1.000 24.98083 64 ASN B O 1
ATOM 1903 N N . ALA B 1 65 ? -33.37738 4.75265 -10.61800 1.000 27.03576 65 ALA B N 1
ATOM 1904 C CA . ALA B 1 65 ? -32.00952 4.74604 -10.09396 1.000 20.77629 65 ALA B CA 1
ATOM 1905 C C . ALA B 1 65 ? -31.92480 5.43408 -8.73549 1.000 21.58181 65 ALA B C 1
ATOM 1906 O O . ALA B 1 65 ? -31.33617 4.89440 -7.78716 1.000 25.93337 65 ALA B O 1
ATOM 1908 N N . GLN B 1 66 ? -32.50501 6.63082 -8.61153 1.000 24.65827 66 GLN B N 1
ATOM 1909 C CA . GLN B 1 66 ? -32.43987 7.32171 -7.32411 1.000 26.52227 66 GLN B CA 1
ATOM 1910 C C . GLN B 1 66 ? -33.27370 6.60769 -6.26456 1.000 27.14474 66 GLN B C 1
ATOM 1911 O O . GLN B 1 66 ? -32.84888 6.49919 -5.10732 1.000 23.15219 66 GLN B O 1
ATOM 1917 N N . ALA B 1 67 ? -34.45405 6.10258 -6.63447 1.000 20.86402 67 ALA B N 1
ATOM 1918 C CA . ALA B 1 67 ? -35.28142 5.39429 -5.65614 1.000 25.59063 67 ALA B CA 1
ATOM 1919 C C . ALA B 1 67 ? -34.61903 4.09755 -5.20290 1.000 25.48050 67 ALA B C 1
ATOM 1920 O O . ALA B 1 67 ? -34.73123 3.71144 -4.02813 1.000 19.44745 67 ALA B O 1
ATOM 1922 N N . ARG B 1 68 ? -33.94575 3.40176 -6.12526 1.000 21.61709 68 ARG B N 1
ATOM 1923 C CA . ARG B 1 68 ? -33.19931 2.20266 -5.75398 1.000 24.58418 68 ARG B CA 1
ATOM 1924 C C . ARG B 1 68 ? -32.08451 2.53870 -4.77713 1.000 19.98360 68 ARG B C 1
ATOM 1925 O O . ARG B 1 68 ? -31.83983 1.79010 -3.82345 1.000 21.26281 68 ARG B O 1
ATOM 1933 N N . ALA B 1 69 ? -31.36012 3.63607 -5.02721 1.000 20.87996 69 ALA B N 1
ATOM 1934 C CA . ALA B 1 69 ? -30.31365 4.05663 -4.09981 1.000 19.45244 69 ALA B CA 1
ATOM 1935 C C . ALA B 1 69 ? -30.89394 4.37724 -2.73061 1.000 26.53571 69 ALA B C 1
ATOM 1936 O O . ALA B 1 69 ? -30.32816 3.99776 -1.69525 1.000 21.94047 69 ALA B O 1
ATOM 1938 N N . ASP B 1 70 ? -32.01790 5.09104 -2.70552 1.000 19.46114 70 ASP B N 1
ATOM 1939 C CA . ASP B 1 70 ? -32.67640 5.40029 -1.44126 1.000 18.66269 70 ASP B CA 1
ATOM 1940 C C . ASP B 1 70 ? -33.06196 4.12786 -0.69881 1.000 18.32308 70 ASP B C 1
ATOM 1941 O O . ASP B 1 70 ? -32.91950 4.04938 0.52804 1.000 20.72246 70 ASP B O 1
ATOM 1946 N N . ILE B 1 71 ? -33.56768 3.12811 -1.42806 1.000 20.20251 71 ILE B N 1
ATOM 1947 C CA . ILE B 1 71 ? -33.94788 1.86612 -0.80510 1.000 19.16354 71 ILE B CA 1
ATOM 1948 C C . ILE B 1 71 ? -32.72035 1.17553 -0.23170 1.000 21.20682 71 ILE B C 1
ATOM 1949 O O . ILE B 1 71 ? -32.72298 0.72673 0.92135 1.000 20.91658 71 ILE B O 1
ATOM 1954 N N . ARG B 1 72 ? -31.64448 1.07771 -1.02828 1.000 16.97041 72 ARG B N 1
ATOM 1955 C CA . ARG B 1 72 ? -30.45687 0.40254 -0.52840 1.000 18.03558 72 ARG B CA 1
ATOM 1956 C C . ARG B 1 72 ? -29.98286 1.05027 0.75872 1.000 18.47579 72 ARG B C 1
ATOM 1957 O O . ARG B 1 72 ? -29.65772 0.35787 1.72850 1.000 21.39140 72 ARG B O 1
ATOM 1965 N N . ASP B 1 73 ? -29.97801 2.38206 0.80579 1.000 18.36076 73 ASP B N 1
ATOM 1966 C CA . ASP B 1 73 ? -29.46797 3.04594 1.99529 1.000 24.73777 73 ASP B CA 1
ATOM 1967 C C . ASP B 1 73 ? -30.39165 2.81992 3.19340 1.000 24.96726 73 ASP B C 1
ATOM 1968 O O . ASP B 1 73 ? -29.91578 2.55437 4.29965 1.000 21.77028 73 ASP B O 1
ATOM 1973 N N . ALA B 1 74 ? -31.71389 2.87922 2.99389 1.000 18.67410 74 ALA B N 1
ATOM 1974 C CA . ALA B 1 74 ? -32.61965 2.61079 4.11161 1.000 20.01409 74 ALA B CA 1
ATOM 1975 C C . ALA B 1 74 ? -32.43697 1.19296 4.64056 1.000 19.10080 74 ALA B C 1
ATOM 1976 O O . ALA B 1 74 ? -32.40996 0.97786 5.85790 1.000 20.63745 74 ALA B O 1
ATOM 1978 N N . LEU B 1 75 ? -32.27784 0.21998 3.74053 1.000 17.02226 75 LEU B N 1
ATOM 1979 C CA . LEU B 1 75 ? -32.07414 -1.16458 4.15513 1.000 17.87109 75 LEU B CA 1
ATOM 1980 C C . LEU B 1 75 ? -30.76170 -1.33188 4.90188 1.000 21.05562 75 LEU B C 1
ATOM 1981 O O . LEU B 1 75 ? -30.69698 -2.07429 5.88998 1.000 21.49829 75 LEU B O 1
ATOM 1986 N N . LYS B 1 76 ? -29.69644 -0.66144 4.43907 1.000 23.89908 76 LYS B N 1
ATOM 1987 C CA . LYS B 1 76 ? -28.41177 -0.74710 5.13470 1.000 21.13936 76 LYS B CA 1
ATOM 1988 C C . LYS B 1 76 ? -28.51798 -0.17883 6.54241 1.000 30.07975 76 LYS B C 1
ATOM 1989 O O . LYS B 1 76 ? -27.91904 -0.70548 7.48855 1.000 22.65280 76 LYS B O 1
ATOM 1995 N N . GLU B 1 77 ? -29.26720 0.90535 6.69586 1.000 22.19634 77 GLU B N 1
ATOM 1996 C CA . GLU B 1 77 ? -29.38252 1.59595 7.96841 1.000 27.86971 77 GLU B CA 1
ATOM 1997 C C . GLU B 1 77 ? -30.51870 1.08522 8.83531 1.000 25.55777 77 GLU B C 1
ATOM 1998 O O . GLU B 1 77 ? -30.63461 1.52722 9.97948 1.000 24.87459 77 GLU B O 1
ATOM 2004 N N . GLY B 1 78 ? -31.34832 0.17570 8.33024 1.000 20.85661 78 GLY B N 1
ATOM 2005 C CA . GLY B 1 78 ? -32.46381 -0.32531 9.11649 1.000 24.04471 78 GLY B CA 1
ATOM 2006 C C . GLY B 1 78 ? -33.57259 0.68390 9.32503 1.000 26.84342 78 GLY B C 1
ATOM 2007 O O . GLY B 1 78 ? -34.27185 0.62342 10.33417 1.000 26.31512 78 GLY B O 1
ATOM 2008 N N . ARG B 1 79 ? -33.76130 1.60267 8.38450 1.000 18.28288 79 ARG B N 1
ATOM 2009 C CA . ARG B 1 79 ? -34.70363 2.70323 8.51395 1.000 20.49842 79 ARG B CA 1
ATOM 2010 C C . ARG B 1 79 ? -35.99534 2.38503 7.76564 1.000 19.24878 79 ARG B C 1
ATOM 2011 O O . ARG B 1 79 ? -35.98374 1.69247 6.75126 1.000 17.39299 79 ARG B O 1
ATOM 2019 N N . GLU B 1 80 ? -37.11191 2.91457 8.26296 1.000 14.95775 80 GLU B N 1
ATOM 2020 C CA . GLU B 1 80 ? -38.33284 2.92840 7.47764 1.000 16.45753 80 GLU B CA 1
ATOM 2021 C C . GLU B 1 80 ? -38.12807 3.79745 6.25026 1.000 18.33809 80 GLU B C 1
ATOM 2022 O O . GLU B 1 80 ? -37.33498 4.74526 6.26414 1.000 16.48584 80 GLU B O 1
ATOM 2028 N N . LEU B 1 81 ? -38.86089 3.48333 5.18323 1.000 13.02833 81 LEU B N 1
ATOM 2029 C CA . LEU B 1 81 ? -38.80930 4.29209 3.97348 1.000 13.78045 81 LEU B CA 1
ATOM 2030 C C . LEU B 1 81 ? -40.13242 4.16942 3.24152 1.000 13.89237 81 LEU B C 1
ATOM 2031 O O . LEU B 1 81 ? -40.77306 3.12082 3.27129 1.000 15.80859 81 LEU B O 1
ATOM 2036 N N . GLN B 1 82 ? -40.53765 5.25763 2.58530 1.000 14.35031 82 GLN B N 1
ATOM 2037 C CA . GLN B 1 82 ? -41.64985 5.23718 1.63691 1.000 17.06252 82 GLN B CA 1
ATOM 2038 C C . GLN B 1 82 ? -41.17559 5.89052 0.35419 1.000 17.80830 82 GLN B C 1
ATOM 2039 O O . GLN B 1 82 ? -40.61656 6.99257 0.38644 1.000 18.24331 82 GLN B O 1
ATOM 2045 N N . VAL B 1 83 ? -41.38218 5.21370 -0.77395 1.000 13.29156 83 VAL B N 1
ATOM 2046 C CA . VAL B 1 83 ? -40.79708 5.65638 -2.03216 1.000 16.52414 83 VAL B CA 1
ATOM 2047 C C . VAL B 1 83 ? -41.64288 5.09135 -3.15521 1.000 17.72393 83 VAL B C 1
ATOM 2048 O O . VAL B 1 83 ? -42.25570 4.02718 -3.01146 1.000 15.67060 83 VAL B O 1
ATOM 2052 N N . VAL B 1 84 ? -41.70318 5.82334 -4.26758 1.000 16.30817 84 VAL B N 1
ATOM 2053 C CA . VAL B 1 84 ? -42.48418 5.42307 -5.43721 1.000 15.57259 84 VAL B CA 1
ATOM 2054 C C . VAL B 1 84 ? -41.54656 4.82926 -6.47726 1.000 18.05264 84 VAL B C 1
ATOM 2055 O O . VAL B 1 84 ? -40.50787 5.42493 -6.80368 1.000 21.85710 84 VAL B O 1
ATOM 2059 N N . LEU B 1 85 ? -41.91610 3.65863 -7.00189 1.000 16.43369 85 LEU B N 1
ATOM 2060 C CA . LEU B 1 85 ? -41.16225 2.94677 -8.02475 1.000 23.08504 85 LEU B CA 1
ATOM 2061 C C . LEU B 1 85 ? -42.04995 2.64864 -9.22411 1.000 20.51164 85 LEU B C 1
ATOM 2062 O O . LEU B 1 85 ? -43.23550 2.35374 -9.06077 1.000 16.89069 85 LEU B O 1
ATOM 2067 N N . ARG B 1 86 ? -41.46548 2.70807 -10.42337 1.000 16.27568 86 ARG B N 1
ATOM 2068 C CA . ARG B 1 86 ? -42.08127 2.12293 -11.61235 1.000 20.72680 86 ARG B CA 1
ATOM 2069 C C . ARG B 1 86 ? -41.84274 0.61276 -11.61177 1.000 21.73624 86 ARG B C 1
ATOM 2070 O O . ARG B 1 86 ? -40.68772 0.16229 -11.61064 1.000 20.76198 86 ARG B O 1
ATOM 2078 N N . ASN B 1 87 ? -42.92403 -0.17228 -11.60317 1.000 16.83314 87 ASN B N 1
ATOM 2079 C CA . ASN B 1 87 ? -42.83838 -1.62829 -11.62777 1.000 19.34620 87 ASN B CA 1
ATOM 2080 C C . ASN B 1 87 ? -43.62934 -2.18368 -12.81452 1.000 20.91906 87 ASN B C 1
ATOM 2081 O O . ASN B 1 87 ? -44.28416 -1.44971 -13.55968 1.000 21.88334 87 ASN B O 1
ATOM 2086 N N . TYR B 1 88 ? -43.57823 -3.50802 -12.96838 1.000 21.82462 88 TYR B N 1
ATOM 2087 C CA . TYR B 1 88 ? -44.21333 -4.20286 -14.08465 1.000 24.45537 88 TYR B CA 1
ATOM 2088 C C . TYR B 1 88 ? -44.83181 -5.49481 -13.57250 1.000 23.94933 88 TYR B C 1
ATOM 2089 O O . TYR B 1 88 ? -44.20344 -6.22788 -12.80433 1.000 25.27615 88 TYR B O 1
ATOM 2098 N N . ARG B 1 89 ? -46.07197 -5.75802 -13.97275 1.000 23.41124 89 ARG B N 1
ATOM 2099 C CA . ARG B 1 89 ? -46.65865 -7.05498 -13.68876 1.000 22.16191 89 ARG B CA 1
ATOM 2100 C C . ARG B 1 89 ? -45.97587 -8.12843 -14.53478 1.000 24.69997 89 ARG B C 1
ATOM 2101 O O . ARG B 1 89 ? -45.20881 -7.83711 -15.46367 1.000 24.32768 89 ARG B O 1
ATOM 2109 N N . LYS B 1 90 ? -46.25751 -9.38916 -14.19222 1.000 18.68694 90 LYS B N 1
ATOM 2110 C CA . LYS B 1 90 ? -45.73961 -10.50256 -14.98194 1.000 30.55694 90 LYS B CA 1
ATOM 2111 C C . LYS B 1 90 ? -46.02697 -10.32013 -16.46816 1.000 31.99102 90 LYS B C 1
ATOM 2112 O O . LYS B 1 90 ? -45.15706 -10.57296 -17.30925 1.000 29.91035 90 LYS B O 1
ATOM 2118 N N . ASN B 1 91 ? -47.23959 -9.87960 -16.81508 1.000 23.25217 91 ASN B N 1
ATOM 2119 C CA . ASN B 1 91 ? -47.57813 -9.69070 -18.22348 1.000 23.90425 91 ASN B CA 1
ATOM 2120 C C . ASN B 1 91 ? -46.93780 -8.45811 -18.82938 1.000 27.40302 91 ASN B C 1
ATOM 2121 O O . ASN B 1 91 ? -47.20454 -8.16204 -19.99860 1.000 30.00930 91 ASN B O 1
ATOM 2126 N N . GLY B 1 92 ? -46.13596 -7.72075 -18.07091 1.000 31.38955 92 GLY B N 1
ATOM 2127 C CA . GLY B 1 92 ? -45.46341 -6.55451 -18.59161 1.000 27.44946 92 GLY B CA 1
ATOM 2128 C C . GLY B 1 92 ? -46.18747 -5.23925 -18.41186 1.000 24.90668 92 GLY B C 1
ATOM 2129 O O . GLY B 1 92 ? -45.62740 -4.19626 -18.77309 1.000 20.52276 92 GLY B O 1
ATOM 2130 N N . GLU B 1 93 ? -47.39709 -5.23360 -17.85479 1.000 22.11353 93 GLU B N 1
ATOM 2131 C CA . GLU B 1 93 ? -48.10145 -3.96615 -17.70497 1.000 20.58811 93 GLU B CA 1
ATOM 2132 C C . GLU B 1 93 ? -47.36683 -3.08630 -16.69952 1.000 19.33804 93 GLU B C 1
ATOM 2133 O O . GLU B 1 93 ? -47.09934 -3.52853 -15.57259 1.000 20.88117 93 GLU B O 1
ATOM 2139 N N . PRO B 1 94 ? -47.02762 -1.84950 -17.05791 1.000 22.16312 94 PRO B N 1
ATOM 2140 C CA . PRO B 1 94 ? -46.40818 -0.94691 -16.07922 1.000 16.61866 94 PRO B CA 1
ATOM 2141 C C . PRO B 1 94 ? -47.41648 -0.45275 -15.05541 1.000 20.40745 94 PRO B C 1
ATOM 2142 O O . PRO B 1 94 ? -48.59599 -0.27179 -15.34804 1.000 15.88335 94 PRO B O 1
ATOM 2146 N N . PHE B 1 95 ? -46.93860 -0.26405 -13.82601 1.000 19.12771 95 PHE B N 1
ATOM 2147 C CA . PHE B 1 95 ? -47.72591 0.37600 -12.78260 1.000 21.16554 95 PHE B CA 1
ATOM 2148 C C . PHE B 1 95 ? -46.77717 1.08170 -11.82668 1.000 20.84474 95 PHE B C 1
ATOM 2149 O O . PHE B 1 95 ? -45.63292 0.66027 -11.64404 1.000 17.64801 95 PHE B O 1
ATOM 2157 N N . ASP B 1 96 ? -47.24823 2.17957 -11.25073 1.000 15.32067 96 ASP B N 1
ATOM 2158 C CA . ASP B 1 96 ? -46.47957 2.90116 -10.24613 1.000 16.24596 96 ASP B CA 1
ATOM 2159 C C . ASP B 1 96 ? -46.85461 2.39705 -8.86367 1.000 18.62125 96 ASP B C 1
ATOM 2160 O O . ASP B 1 96 ? -48.03286 2.17933 -8.57148 1.000 14.71764 96 ASP B O 1
ATOM 2165 N N . ASN B 1 97 ? -45.83186 2.22323 -8.02490 1.000 16.13584 97 ASN B N 1
ATOM 2166 C CA . ASN B 1 97 ? -45.89416 1.45802 -6.78240 1.000 18.69922 97 ASN B CA 1
ATOM 2167 C C . ASN B 1 97 ? -45.41419 2.37279 -5.65843 1.000 17.25499 97 ASN B C 1
ATOM 2168 O O . ASN B 1 97 ? -44.23979 2.76276 -5.63675 1.000 16.76203 97 ASN B O 1
ATOM 2173 N N . LEU B 1 98 ? -46.31411 2.75568 -4.75492 1.000 13.42916 98 LEU B N 1
ATOM 2174 C CA . LEU B 1 98 ? -45.90668 3.45235 -3.53174 1.000 15.55166 98 LEU B CA 1
ATOM 2175 C C . LEU B 1 98 ? -45.55898 2.37034 -2.52119 1.000 15.29685 98 LEU B C 1
ATOM 2176 O O . LEU B 1 98 ? -46.44056 1.68818 -1.98935 1.000 15.38781 98 LEU B O 1
ATOM 2181 N N . LEU B 1 99 ? -44.26024 2.18664 -2.29332 1.000 14.11711 99 LEU B N 1
ATOM 2182 C CA . LEU B 1 99 ? -43.72906 1.10163 -1.48092 1.000 13.40713 99 LEU B CA 1
ATOM 2183 C C . LEU B 1 99 ? -43.43595 1.58398 -0.06298 1.000 11.67364 99 LEU B C 1
ATOM 2184 O O . LEU B 1 99 ? -42.71322 2.56867 0.12275 1.000 13.87398 99 LEU B O 1
ATOM 2189 N N . PHE B 1 100 ? -43.98791 0.88501 0.92951 1.000 13.47433 100 PHE B N 1
ATOM 2190 C CA . PHE B 1 100 ? -43.69142 1.12830 2.33950 1.000 14.47501 100 PHE B CA 1
ATOM 2191 C C . PHE B 1 100 ? -42.70863 0.06859 2.81823 1.000 13.83288 100 PHE B C 1
ATOM 2192 O O . PHE B 1 100 ? -42.97400 -1.12978 2.67819 1.000 15.16954 100 PHE B O 1
ATOM 2200 N N . LEU B 1 101 ? -41.59095 0.50183 3.39503 1.000 13.35101 101 LEU B N 1
ATOM 2201 C CA . LEU B 1 101 ? -40.58188 -0.40944 3.91806 1.000 9.48902 101 LEU B CA 1
ATOM 2202 C C . LEU B 1 101 ? -40.48771 -0.22925 5.42657 1.000 12.39096 101 LEU B C 1
ATOM 2203 O O . LEU B 1 101 ? -40.41848 0.90253 5.91231 1.000 15.21546 101 LEU B O 1
ATOM 2208 N N . HIS B 1 102 ? -40.47816 -1.33938 6.16942 1.000 13.67603 102 HIS B N 1
ATOM 2209 C CA A HIS B 1 102 ? -40.44100 -1.27161 7.61919 0.600 15.63583 102 HIS B CA 1
ATOM 2210 C CA B HIS B 1 102 ? -40.47217 -1.29015 7.62870 0.400 15.62660 102 HIS B CA 1
ATOM 2211 C C . HIS B 1 102 ? -39.53938 -2.37120 8.16618 1.000 13.41278 102 HIS B C 1
ATOM 2212 O O . HIS B 1 102 ? -39.70297 -3.55035 7.80789 1.000 14.49401 102 HIS B O 1
ATOM 2225 N N . PRO B 1 103 ? -38.57230 -2.02034 9.01163 1.000 14.00192 103 PRO B N 1
ATOM 2226 C CA . PRO B 1 103 ? -37.65517 -3.03399 9.53979 1.000 17.72211 103 PRO B CA 1
ATOM 2227 C C . PRO B 1 103 ? -38.35900 -3.90290 10.56437 1.000 19.48876 103 PRO B C 1
ATOM 2228 O O . PRO B 1 103 ? -39.25529 -3.45191 11.27838 1.000 19.14565 103 PRO B O 1
ATOM 2232 N N . VAL B 1 104 ? -37.94839 -5.16546 10.63314 1.000 20.23575 104 VAL B N 1
ATOM 2233 C CA . VAL B 1 104 ? -38.62618 -6.14544 11.47537 1.000 21.91972 104 VAL B CA 1
ATOM 2234 C C . VAL B 1 104 ? -37.57181 -6.96780 12.20600 1.000 26.89440 104 VAL B C 1
ATOM 2235 O O . VAL B 1 104 ? -36.72734 -7.60328 11.56527 1.000 22.56470 104 VAL B O 1
ATOM 2239 N N . GLY B 1 105 ? -37.60276 -6.94122 13.54295 1.000 25.63528 105 GLY B N 1
ATOM 2240 C CA . GLY B 1 105 ? -36.68769 -7.74713 14.34269 1.000 25.99684 105 GLY B CA 1
ATOM 2241 C C . GLY B 1 105 ? -35.25074 -7.23760 14.35026 1.000 24.15131 105 GLY B C 1
ATOM 2242 O O . GLY B 1 105 ? -34.93972 -6.12430 13.93562 1.000 31.29301 105 GLY B O 1
ATOM 2243 N N . GLY B 1 106 ? -34.36271 -8.10003 14.84532 1.000 36.35945 106 GLY B N 1
ATOM 2244 C CA . GLY B 1 106 ? -32.95089 -7.74970 14.91688 1.000 39.31069 106 GLY B CA 1
ATOM 2245 C C . GLY B 1 106 ? -32.69470 -6.58223 15.85171 1.000 35.77312 106 GLY B C 1
ATOM 2246 O O . GLY B 1 106 ? -33.27659 -6.48192 16.93390 1.000 39.53458 106 GLY B O 1
ATOM 2247 N N . ARG B 1 107 ? -31.81456 -5.68289 15.42841 1.000 35.18626 107 ARG B N 1
ATOM 2248 C CA . ARG B 1 107 ? -31.40719 -4.52251 16.20325 1.000 35.16653 107 ARG B CA 1
ATOM 2249 C C . ARG B 1 107 ? -31.51427 -3.28532 15.32370 1.000 34.65975 107 ARG B C 1
ATOM 2250 O O . ARG B 1 107 ? -31.66283 -3.40004 14.10183 1.000 39.76188 107 ARG B O 1
ATOM 2258 N N . PRO B 1 108 ? -31.50161 -2.08280 15.91957 1.000 39.74108 108 PRO B N 1
ATOM 2259 C CA . PRO B 1 108 ? -31.92138 -0.88378 15.16355 1.000 38.56061 108 PRO B CA 1
ATOM 2260 C C . PRO B 1 108 ? -31.20849 -0.66211 13.83361 1.000 47.91686 108 PRO B C 1
ATOM 2261 O O . PRO B 1 108 ? -31.85440 -0.29982 12.83870 1.000 35.20647 108 PRO B O 1
ATOM 2265 N N . ASP B 1 109 ? -29.89833 -0.86677 13.78213 1.000 39.44642 109 ASP B N 1
ATOM 2266 C CA . ASP B 1 109 ? -29.13303 -0.66437 12.56105 1.000 33.19684 109 ASP B CA 1
ATOM 2267 C C . ASP B 1 109 ? -29.00355 -1.93440 11.73000 1.000 41.59126 109 ASP B C 1
ATOM 2268 O O . ASP B 1 109 ? -28.27001 -1.93303 10.73023 1.000 36.80470 109 ASP B O 1
ATOM 2273 N N . ALA B 1 110 ? -29.67825 -3.01964 12.13548 1.000 41.58681 110 ALA B N 1
ATOM 2274 C CA . ALA B 1 110 ? -29.49491 -4.33813 11.53972 1.000 43.11730 110 ALA B CA 1
ATOM 2275 C C . ALA B 1 110 ? -30.67972 -5.26493 11.80052 1.000 33.68328 110 ALA B C 1
ATOM 2276 O O . ALA B 1 110 ? -30.56466 -6.21650 12.58357 1.000 28.86315 110 ALA B O 1
ATOM 2278 N N . PRO B 1 111 ? -31.82203 -5.03783 11.16204 1.000 28.89863 111 PRO B N 1
ATOM 2279 C CA . PRO B 1 111 ? -32.97936 -5.91668 11.37965 1.000 29.30918 111 PRO B CA 1
ATOM 2280 C C . PRO B 1 111 ? -32.78162 -7.31097 10.79097 1.000 26.87893 111 PRO B C 1
ATOM 2281 O O . PRO B 1 111 ? -31.98489 -7.52632 9.88017 1.000 27.67135 111 PRO B O 1
ATOM 2285 N N . ASP B 1 112 ? -33.54703 -8.26710 11.32927 1.000 23.43671 112 ASP B N 1
ATOM 2286 C CA . ASP B 1 112 ? -33.58841 -9.61951 10.76978 1.000 27.06043 112 ASP B CA 1
ATOM 2287 C C . ASP B 1 112 ? -34.30761 -9.65416 9.42456 1.000 24.65197 112 ASP B C 1
ATOM 2288 O O . ASP B 1 112 ? -33.89988 -10.38250 8.51127 1.000 23.67773 112 ASP B O 1
ATOM 2293 N N . TYR B 1 113 ? -35.40735 -8.91538 9.30486 1.000 23.49090 113 TYR B N 1
ATOM 2294 C CA . TYR B 1 113 ? -36.24390 -8.91770 8.11398 1.000 22.13716 113 TYR B CA 1
ATOM 2295 C C . TYR B 1 113 ? -36.57181 -7.48925 7.72668 1.000 20.79628 113 TYR B C 1
ATOM 2296 O O . TYR B 1 113 ? -36.41039 -6.55718 8.51212 1.000 21.16207 113 TYR B O 1
ATOM 2305 N N . PHE B 1 114 ? -37.05624 -7.32513 6.50442 1.000 20.33141 114 PHE B N 1
ATOM 2306 C CA . PHE B 1 114 ? -37.68675 -6.07425 6.12658 1.000 18.68907 114 PHE B CA 1
ATOM 2307 C C . PHE B 1 114 ? -39.05837 -6.40113 5.56481 1.000 18.77612 114 PHE B C 1
ATOM 2308 O O . PHE B 1 114 ? -39.21206 -7.34173 4.77950 1.000 19.48075 114 PHE B O 1
ATOM 2316 N N . LEU B 1 115 ? -40.05050 -5.63891 5.99284 1.000 18.35478 115 LEU B N 1
ATOM 2317 C CA . LEU B 1 115 ? -41.40677 -5.77768 5.49914 1.000 15.10485 115 LEU B CA 1
ATOM 2318 C C . LEU B 1 115 ? -41.63747 -4.72972 4.42472 1.000 13.84573 115 LEU B C 1
ATOM 2319 O O . LEU B 1 115 ? -41.20407 -3.58238 4.56781 1.000 15.31691 115 LEU B O 1
ATOM 2324 N N . GLY B 1 116 ? -42.31949 -5.13223 3.35974 1.000 12.96251 116 GLY B N 1
ATOM 2325 C CA . GLY B 1 116 ? -42.70601 -4.21212 2.30296 1.000 14.93224 116 GLY B CA 1
ATOM 2326 C C . GLY B 1 116 ? -44.19313 -4.29094 2.03186 1.000 14.97759 116 GLY B C 1
ATOM 2327 O O . GLY B 1 116 ? -44.79331 -5.36448 2.08894 1.000 16.86662 116 GLY B O 1
ATOM 2328 N N . SER B 1 117 ? -44.78688 -3.13777 1.76084 1.000 11.89191 117 SER B N 1
ATOM 2329 C CA . SER B 1 117 ? -46.20951 -3.06336 1.46967 1.000 11.30676 117 SER B CA 1
ATOM 2330 C C . SER B 1 117 ? -46.39810 -2.12481 0.29522 1.000 13.55239 117 SER B C 1
ATOM 2331 O O . SER B 1 117 ? -45.90270 -0.99452 0.31474 1.000 13.45113 117 SER B O 1
ATOM 2334 N N . GLN B 1 118 ? -47.11910 -2.59365 -0.71939 1.000 13.38890 118 GLN B N 1
ATOM 2335 C CA . GLN B 1 118 ? -47.18806 -1.92330 -2.01125 1.000 12.19637 118 GLN B CA 1
ATOM 2336 C C . GLN B 1 118 ? -48.58225 -1.34707 -2.22259 1.000 14.96772 118 GLN B C 1
ATOM 2337 O O . GLN B 1 118 ? -49.56493 -2.08873 -2.16616 1.000 15.55246 118 GLN B O 1
ATOM 2343 N N . PHE B 1 119 ? -48.66693 -0.03806 -2.46571 1.000 13.39785 119 PHE B N 1
ATOM 2344 C CA . PHE B 1 119 ? -49.91762 0.62510 -2.82891 1.000 15.03857 119 PHE B CA 1
ATOM 2345 C C . PHE B 1 119 ? -49.86124 1.00577 -4.30322 1.000 18.47822 119 PHE B C 1
ATOM 2346 O O . PHE B 1 119 ? -49.01555 1.81737 -4.69541 1.000 14.65597 119 PHE B O 1
ATOM 2354 N N . GLU B 1 120 ? -50.75295 0.42889 -5.12289 1.000 14.57731 120 GLU B N 1
ATOM 2355 C CA . GLU B 1 120 ? -50.72999 0.73562 -6.55528 1.000 15.36992 120 GLU B CA 1
ATOM 2356 C C . GLU B 1 120 ? -51.35838 2.10423 -6.79145 1.000 12.65036 120 GLU B C 1
ATOM 2357 O O . GLU B 1 120 ? -52.52940 2.32007 -6.46313 1.000 18.33382 120 GLU B O 1
ATOM 2363 N N . LEU B 1 121 ? -50.59010 3.02083 -7.38731 1.000 13.66673 121 LEU B N 1
ATOM 2364 C CA . LEU B 1 121 ? -51.04169 4.38459 -7.64468 1.000 9.96044 121 LEU B CA 1
ATOM 2365 C C . LEU B 1 121 ? -51.88098 4.48705 -8.91466 1.000 17.78474 121 LEU B C 1
ATOM 2366 O O . LEU B 1 121 ? -51.72362 3.70529 -9.85801 1.000 13.86126 121 LEU B O 1
ATOM 2371 N N . GLY B 1 122 ? -52.74695 5.49670 -8.94613 1.000 18.11584 122 GLY B N 1
ATOM 2372 C CA . GLY B 1 122 ? -53.53275 5.80269 -10.13017 1.000 18.91738 122 GLY B CA 1
ATOM 2373 C C . GLY B 1 122 ? -54.72983 4.91261 -10.34410 1.000 17.26995 122 GLY B C 1
ATOM 2374 O O . GLY B 1 122 ? -55.31775 4.92831 -11.43558 1.000 18.99452 122 GLY B O 1
ATOM 2375 N N . ARG B 1 123 ? -55.10124 4.12351 -9.34083 1.000 15.10217 123 ARG B N 1
ATOM 2376 C CA . ARG B 1 123 ? -56.25955 3.25003 -9.40544 1.000 15.37920 123 ARG B CA 1
ATOM 2377 C C . ARG B 1 123 ? -57.39879 3.71511 -8.51259 1.000 16.04790 123 ARG B C 1
ATOM 2378 O O . ARG B 1 123 ? -58.41219 3.01540 -8.41321 1.000 18.32880 123 ARG B O 1
ATOM 2386 N N . SER B 1 124 ? -57.27261 4.87078 -7.86055 1.000 16.44075 124 SER B N 1
ATOM 2387 C CA . SER B 1 124 ? -58.20902 5.23459 -6.80306 1.000 18.59776 124 SER B CA 1
ATOM 2388 C C . SER B 1 124 ? -59.00845 6.49264 -7.12303 1.000 19.89140 124 SER B C 1
ATOM 2389 O O . SER B 1 124 ? -59.53330 7.14098 -6.20880 1.000 23.92316 124 SER B O 1
ATOM 2392 N N . GLY B 1 125 ? -59.10962 6.85722 -8.39494 1.000 21.23552 125 GLY B N 1
ATOM 2393 C CA . GLY B 1 125 ? -60.06142 7.88813 -8.79374 1.000 25.52591 125 GLY B CA 1
ATOM 2394 C C . GLY B 1 125 ? -59.71421 9.27223 -8.27370 1.000 25.65326 125 GLY B C 1
ATOM 2395 O O . GLY B 1 125 ? -58.56315 9.71505 -8.30908 1.000 22.63003 125 GLY B O 1
ATOM 2396 N N . ASN B 1 126 ? -60.73587 9.95865 -7.75674 1.000 20.86898 126 ASN B N 1
ATOM 2397 C CA . ASN B 1 126 ? -60.63339 11.37920 -7.44189 1.000 27.53951 126 ASN B CA 1
ATOM 2398 C C . ASN B 1 126 ? -59.85518 11.67595 -6.15522 1.000 26.19314 126 ASN B C 1
ATOM 2399 O O . ASN B 1 126 ? -59.43306 12.82023 -5.96259 1.000 34.34151 126 ASN B O 1
ATOM 2404 N N . SER B 1 127 ? -59.63975 10.69763 -5.27488 1.000 21.21991 127 SER B N 1
ATOM 2405 C CA . SER B 1 127 ? -58.95529 10.96935 -3.99954 1.000 24.27094 127 SER B CA 1
ATOM 2406 C C . SER B 1 127 ? -57.79229 9.97796 -3.78558 1.000 22.64253 127 SER B C 1
ATOM 2407 O O . SER B 1 127 ? -57.75300 9.17564 -2.84549 1.000 17.49068 127 SER B O 1
ATOM 2410 N N . GLU B 1 128 ? -56.81224 10.06757 -4.69286 1.000 19.01357 128 GLU B N 1
ATOM 2411 C CA . GLU B 1 128 ? -55.57330 9.29673 -4.58159 1.000 17.85000 128 GLU B CA 1
ATOM 2412 C C . GLU B 1 128 ? -54.88384 9.50876 -3.23432 1.000 17.31483 128 GLU B C 1
ATOM 2413 O O . GLU B 1 128 ? -54.37163 8.55461 -2.63761 1.000 15.91356 128 GLU B O 1
ATOM 2419 N N . GLU B 1 129 ? -54.82431 10.75881 -2.75875 1.000 17.14569 129 GLU B N 1
ATOM 2420 C CA . GLU B 1 129 ? -54.14617 11.03916 -1.49249 1.000 20.44949 129 GLU B CA 1
ATOM 2421 C C . GLU B 1 129 ? -54.82921 10.31868 -0.34051 1.000 16.97947 129 GLU B C 1
ATOM 2422 O O . GLU B 1 129 ? -54.17083 9.72629 0.52445 1.000 13.44037 129 GLU B O 1
ATOM 2428 N N . ALA B 1 130 ? -56.15352 10.36358 -0.31929 1.000 13.45279 130 ALA B N 1
ATOM 2429 C CA . ALA B 1 130 ? -56.89998 9.72513 0.75317 1.000 18.21485 130 ALA B CA 1
ATOM 2430 C C . ALA B 1 130 ? -56.77393 8.20846 0.67418 1.000 12.48448 130 ALA B C 1
ATOM 2431 O O . ALA B 1 130 ? -56.62269 7.54105 1.70205 1.000 11.34830 130 ALA B O 1
ATOM 2433 N N . ALA B 1 131 ? -56.79029 7.64318 -0.53748 1.000 12.80335 131 ALA B N 1
ATOM 2434 C CA . ALA B 1 131 ? -56.64437 6.19446 -0.65802 1.000 13.87933 131 ALA B CA 1
ATOM 2435 C C . ALA B 1 131 ? -55.27211 5.73321 -0.18775 1.000 11.13068 131 ALA B C 1
ATOM 2436 O O . ALA B 1 131 ? -55.15255 4.68460 0.45224 1.000 10.97177 131 ALA B O 1
ATOM 2438 N N . ALA B 1 132 ? -54.22692 6.50343 -0.49128 1.000 10.06862 132 ALA B N 1
ATOM 2439 C CA . ALA B 1 132 ? -52.88558 6.12347 -0.04461 1.000 12.78006 132 ALA B CA 1
ATOM 2440 C C . ALA B 1 132 ? -52.75907 6.22618 1.47088 1.000 11.26925 132 ALA B C 1
ATOM 2441 O O . ALA B 1 132 ? -52.12269 5.38045 2.11176 1.000 11.05058 132 ALA B O 1
ATOM 2443 N N . ALA B 1 133 ? -53.33744 7.27384 2.04959 1.000 11.35737 133 ALA B N 1
ATOM 2444 C CA . ALA B 1 133 ? -53.39862 7.38704 3.49969 1.000 12.66867 133 ALA B CA 1
ATOM 2445 C C . ALA B 1 133 ? -54.22363 6.25103 4.10101 1.000 11.00819 133 ALA B C 1
ATOM 2446 O O . ALA B 1 133 ? -53.86182 5.69341 5.14662 1.000 14.23212 133 ALA B O 1
ATOM 2448 N N . GLY B 1 134 ? -55.33233 5.89228 3.45094 1.000 12.54784 134 GLY B N 1
ATOM 2449 C CA . GLY B 1 134 ? -56.07770 4.72018 3.88087 1.000 13.77307 134 GLY B CA 1
ATOM 2450 C C . GLY B 1 134 ? -55.21667 3.47304 3.90651 1.000 12.77196 134 GLY B C 1
ATOM 2451 O O . GLY B 1 134 ? -55.24388 2.69958 4.86665 1.000 10.70323 134 GLY B O 1
ATOM 2452 N N . HIS B 1 135 ? -54.44064 3.26120 2.84578 1.000 11.13898 135 HIS B N 1
ATOM 2453 C CA . HIS B 1 135 ? -53.53832 2.11827 2.81137 1.000 9.83933 135 HIS B CA 1
ATOM 2454 C C . HIS B 1 135 ? -52.56563 2.17182 3.98409 1.000 12.05577 135 HIS B C 1
ATOM 2455 O O . HIS B 1 135 ? -52.32782 1.16058 4.65826 1.000 10.22828 135 HIS B O 1
ATOM 2462 N N . ALA B 1 136 ? -52.00020 3.35466 4.24113 1.000 11.18842 136 ALA B N 1
ATOM 2463 C CA . ALA B 1 136 ? -51.05612 3.50384 5.34698 1.000 9.39624 136 ALA B CA 1
ATOM 2464 C C . ALA B 1 136 ? -51.70988 3.15339 6.67362 1.000 11.62883 136 ALA B C 1
ATOM 2465 O O . ALA B 1 136 ? -51.07999 2.53856 7.53829 1.000 14.71320 136 ALA B O 1
ATOM 2467 N N . GLY B 1 137 ? -52.98609 3.50829 6.84802 1.000 12.21840 137 GLY B N 1
ATOM 2468 C CA . GLY B 1 137 ? -53.66196 3.17241 8.09674 1.000 11.68136 137 GLY B CA 1
ATOM 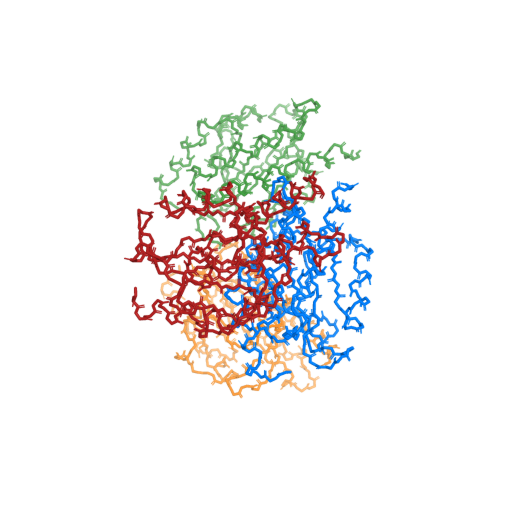2469 C C . GLY B 1 137 ? -53.89059 1.68055 8.26035 1.000 15.81595 137 GLY B C 1
ATOM 2470 O O . GLY B 1 137 ? -53.69962 1.12538 9.34899 1.000 15.22615 137 GLY B O 1
ATOM 2471 N N . ALA B 1 138 ? -54.29281 1.00256 7.18417 1.000 12.34826 138 ALA B N 1
ATOM 2472 C CA . ALA B 1 138 ? -54.45275 -0.44813 7.26923 1.000 13.01006 138 ALA B CA 1
ATOM 2473 C C . ALA B 1 138 ? -53.10934 -1.12091 7.51371 1.000 13.89710 138 ALA B C 1
ATOM 2474 O O . ALA B 1 138 ? -53.00992 -2.04314 8.33224 1.000 14.38371 138 ALA B O 1
ATOM 2476 N N . LEU B 1 139 ? -52.06795 -0.64687 6.82773 1.000 12.52863 139 LEU B N 1
ATOM 2477 C CA . LEU B 1 139 ? -50.71772 -1.15218 7.04350 1.000 9.66313 139 LEU B CA 1
ATOM 2478 C C . LEU B 1 139 ? -50.30596 -1.00670 8.50060 1.000 13.34380 139 LEU B C 1
ATOM 2479 O O . LEU B 1 139 ? -49.80460 -1.95602 9.11062 1.000 16.66035 139 LEU B O 1
ATOM 2484 N N . THR B 1 140 ? -50.51217 0.18379 9.07940 1.000 13.58133 140 THR B N 1
ATOM 2485 C CA . THR B 1 140 ? -50.10810 0.39411 10.46846 1.000 16.13062 140 THR B CA 1
ATOM 2486 C C . THR B 1 140 ? -50.83258 -0.57643 11.39527 1.000 17.53089 140 THR B C 1
ATOM 2487 O O . THR B 1 140 ? -50.25398 -1.05262 12.38213 1.000 16.79082 140 THR B O 1
ATOM 2491 N N . GLY B 1 141 ? -52.08126 -0.91192 11.06463 1.000 15.80032 141 GLY B N 1
ATOM 2492 C CA . GLY B 1 141 ? -52.79727 -1.92834 11.81621 1.000 19.92094 141 GLY B CA 1
ATOM 2493 C C . GLY B 1 141 ? -52.10412 -3.27641 11.78545 1.000 17.03760 141 GLY B C 1
ATOM 2494 O O . GLY B 1 141 ? -52.00240 -3.94871 12.80951 1.000 16.59921 141 GLY B O 1
ATOM 2495 N N . GLU B 1 142 ? -51.60318 -3.68493 10.61576 1.000 14.07237 142 GLU B N 1
ATOM 2496 C CA . GLU B 1 142 ? -50.89110 -4.95979 10.54032 1.000 12.08252 142 GLU B CA 1
ATOM 2497 C C . GLU B 1 142 ? -49.53811 -4.87719 11.23034 1.000 14.38567 142 GLU B C 1
ATOM 2498 O O . GLU B 1 142 ? -49.09026 -5.84898 11.84717 1.000 17.56584 142 GLU B O 1
ATOM 2504 N N . LEU B 1 143 ? -48.86867 -3.72996 11.13794 1.000 14.25281 143 LEU B N 1
ATOM 2505 C CA . LEU B 1 143 ? -47.63129 -3.55682 11.89900 1.000 15.98130 143 LEU B CA 1
ATOM 2506 C C . LEU B 1 143 ? -47.87512 -3.72075 13.39404 1.000 17.79119 143 LEU B C 1
ATOM 2507 O O . LEU B 1 143 ? -47.07585 -4.35506 14.09688 1.000 18.44157 143 LEU B O 1
ATOM 2512 N N . ALA B 1 144 ? -48.97766 -3.16376 13.90062 1.000 17.84952 144 ALA B N 1
ATOM 2513 C CA . ALA B 1 144 ? -49.30721 -3.34913 15.30988 1.000 20.82336 144 ALA B CA 1
ATOM 2514 C C . ALA B 1 144 ? -49.61358 -4.81026 15.61349 1.000 24.92499 144 ALA B C 1
ATOM 2515 O O . ALA B 1 144 ? -49.20079 -5.33275 16.65646 1.000 22.15199 144 ALA B O 1
ATOM 2517 N N . ARG B 1 145 ? -50.34376 -5.48573 14.71770 1.000 20.58422 145 ARG B N 1
ATOM 2518 C CA A ARG B 1 145 ? -50.64510 -6.90211 14.91407 0.500 21.64882 145 ARG B CA 1
ATOM 2519 C CA B ARG B 1 145 ? -50.64250 -6.89378 14.94530 0.500 21.64710 145 ARG B CA 1
ATOM 2520 C C . ARG B 1 145 ? -49.37822 -7.74178 14.94063 1.000 26.47506 145 ARG B C 1
ATOM 2521 O O . ARG B 1 145 ? -49.29861 -8.73142 15.67591 1.000 28.38353 145 ARG B O 1
ATOM 2536 N N . ILE B 1 146 ? -48.37799 -7.35855 14.14897 1.000 24.56206 146 ILE B N 1
ATOM 2537 C CA . ILE B 1 146 ? -47.12446 -8.08846 14.12867 1.000 23.41796 146 ILE B CA 1
ATOM 2538 C C . ILE B 1 146 ? -46.31676 -7.82621 15.39271 1.000 28.14769 146 ILE B C 1
ATOM 2539 O O . ILE B 1 146 ? -45.48863 -8.65621 15.78690 1.000 38.52681 146 ILE B O 1
ATOM 2544 N N . GLY B 1 147 ? -46.56437 -6.70667 16.06939 1.000 28.44913 147 GLY B N 1
ATOM 2545 C CA . GLY B 1 147 ? -45.77493 -6.31989 17.21697 1.000 24.34725 147 GLY B CA 1
ATOM 2546 C C . GLY B 1 147 ? -44.64713 -5.36445 16.89867 1.000 29.50515 147 GLY B C 1
ATOM 2547 O O . GLY B 1 147 ? -43.94585 -4.93124 17.81834 1.000 29.96902 147 GLY B O 1
ATOM 2548 N N . THR B 1 148 ? -44.45513 -5.01276 15.62649 1.000 23.83628 148 THR B N 1
ATOM 2549 C CA A THR B 1 148 ? -43.36903 -4.10460 15.29744 0.500 27.38128 148 THR B CA 1
ATOM 2550 C CA B THR B 1 148 ? -43.39051 -4.09091 15.23693 0.500 27.40054 148 THR B CA 1
ATOM 2551 C C . THR B 1 148 ? -43.68788 -2.66039 15.67244 1.000 27.83680 148 THR B C 1
ATOM 2552 O O . THR B 1 148 ? -42.76513 -1.87336 15.90430 1.000 29.74416 148 THR B O 1
ATOM 2559 N N . VAL B 1 149 ? -44.95847 -2.29717 15.76872 1.000 24.12118 149 VAL B N 1
ATOM 2560 C CA . VAL B 1 149 ? -45.36398 -0.97539 16.21534 1.000 24.89177 149 VAL B CA 1
ATOM 2561 C C . VAL B 1 149 ? -46.10781 -1.15938 17.53184 1.000 24.60919 149 VAL B C 1
ATOM 2562 O O . VAL B 1 149 ? -47.13304 -1.84933 17.58473 1.000 26.72803 149 VAL B O 1
ATOM 2566 N N . ALA B 1 150 ? -45.56883 -0.58392 18.60138 1.000 26.39425 150 ALA B N 1
ATOM 2567 C CA . ALA B 1 150 ? -46.18990 -0.72172 19.91622 1.000 30.33039 150 ALA B CA 1
ATOM 2568 C C . ALA B 1 150 ? -47.58689 -0.11168 19.92154 1.000 28.55582 150 ALA B C 1
ATOM 2569 O O . ALA B 1 150 ? -47.86201 0.87134 19.22777 1.000 27.68468 150 ALA B O 1
ATOM 2571 N N . ALA B 1 151 ? -48.47721 -0.69960 20.72860 1.000 23.79210 151 ALA B N 1
ATOM 2572 C CA . ALA B 1 151 ? -49.86769 -0.24622 20.73266 1.000 29.31319 151 ALA B CA 1
ATOM 2573 C C . ALA B 1 151 ? -49.98734 1.21675 21.15964 1.000 30.27364 151 ALA B C 1
ATOM 2574 O O . ALA B 1 151 ? -50.80398 1.96527 20.60804 1.000 30.62066 151 ALA B O 1
ATOM 2576 N N . ARG B 1 152 ? -49.17985 1.65188 22.12762 1.000 24.66758 152 ARG B N 1
ATOM 2577 C CA . ARG B 1 152 ? -49.24052 3.04954 22.55023 1.000 24.97055 152 ARG B CA 1
ATOM 2578 C C . ARG B 1 152 ? -48.65222 4.02282 21.53065 1.000 29.78068 152 ARG B C 1
ATOM 2579 O O . ARG B 1 152 ? -48.83976 5.23532 21.67940 1.000 27.84257 152 ARG B O 1
ATOM 2587 N N . LEU B 1 153 ? -47.95625 3.53824 20.50671 1.000 25.90501 153 LEU B N 1
ATOM 2588 C CA . LEU B 1 153 ? -47.44170 4.40434 19.45062 1.000 24.98544 153 LEU B CA 1
ATOM 2589 C C . LEU B 1 153 ? -48.25274 4.32231 18.16545 1.000 26.37508 153 LEU B C 1
ATOM 2590 O O . LEU B 1 153 ? -47.99041 5.08868 17.22848 1.000 23.24190 153 LEU B O 1
ATOM 2595 N N . GLU B 1 154 ? -49.22824 3.41859 18.10004 1.000 28.32828 154 GLU B N 1
ATOM 2596 C CA . GLU B 1 154 ? -49.88132 3.12494 16.82892 1.000 24.90223 154 GLU B CA 1
ATOM 2597 C C . GLU B 1 154 ? -50.56625 4.35206 16.24223 1.000 23.56426 154 GLU B C 1
ATOM 2598 O O . GLU B 1 154 ? -50.54754 4.56104 15.02171 1.000 19.13805 154 GLU B O 1
ATOM 2604 N N . MET B 1 155 ? -51.19973 5.16231 17.08526 1.000 24.41384 155 MET B N 1
ATOM 2605 C CA . MET B 1 155 ? -51.96960 6.27273 16.54248 1.000 25.92899 155 MET B CA 1
ATOM 2606 C C . MET B 1 155 ? -51.04983 7.33103 15.94130 1.000 23.19898 155 MET B C 1
ATOM 2607 O O . MET B 1 155 ? -51.35450 7.89764 14.88468 1.000 20.21606 155 MET B O 1
ATOM 2612 N N . ASP B 1 156 ? -49.90163 7.58600 16.57330 1.000 19.42528 156 ASP B N 1
ATOM 2613 C CA . ASP B 1 156 ? -48.98423 8.57293 16.01376 1.000 24.29989 156 ASP B CA 1
ATOM 2614 C C . ASP B 1 156 ? -48.29056 8.02560 14.77533 1.000 22.97074 156 ASP B C 1
ATOM 2615 O O . ASP B 1 156 ? -48.03288 8.77494 13.82326 1.000 19.62987 156 ASP B O 1
ATOM 2620 N N . GLN B 1 157 ? -47.97435 6.72421 14.76985 1.000 17.29532 157 GLN B N 1
ATOM 2621 C CA . GLN B 1 157 ? -47.40197 6.11914 13.56810 1.000 18.54547 157 GLN B CA 1
ATOM 2622 C C . GLN B 1 157 ? -48.39673 6.12621 12.41428 1.000 19.04650 157 GLN B C 1
ATOM 2623 O O . GLN B 1 157 ? -48.00767 6.34431 11.25686 1.000 17.87658 157 GLN B O 1
ATOM 2629 N N . ARG B 1 158 ? -49.68727 5.89539 12.69742 1.000 16.48451 158 ARG B N 1
ATOM 2630 C CA . ARG B 1 158 ? -50.68407 5.93323 11.62440 1.000 14.35132 158 ARG B CA 1
ATOM 2631 C C . ARG B 1 158 ? -50.76509 7.32442 11.00201 1.000 15.91631 158 ARG B C 1
ATOM 2632 O O . ARG B 1 158 ? -50.84835 7.46378 9.77453 1.000 14.99241 158 ARG B O 1
ATOM 2640 N N . ARG B 1 159 ? -50.72532 8.36692 11.83340 1.000 15.46476 159 ARG B N 1
ATOM 2641 C CA . ARG B 1 159 ? -50.75614 9.73249 11.31973 1.000 20.88104 159 ARG B CA 1
ATOM 2642 C C . ARG B 1 159 ? -49.50737 10.02529 10.50243 1.000 21.58903 159 ARG B C 1
ATOM 2643 O O . ARG B 1 159 ? -49.58264 10.62311 9.41701 1.000 16.98575 159 ARG B O 1
ATOM 2651 N N . HIS B 1 160 ? -48.35478 9.58340 11.00394 1.000 15.73581 160 HIS B N 1
ATOM 2652 C CA . HIS B 1 160 ? -47.09412 9.77006 10.29885 1.000 15.32569 160 HIS B CA 1
ATOM 2653 C C . HIS B 1 160 ? -47.10923 9.10962 8.92307 1.000 17.04620 160 HIS B C 1
ATOM 2654 O O . HIS B 1 160 ? -46.77067 9.74350 7.91232 1.000 14.51371 160 HIS B O 1
ATOM 2661 N N . LEU B 1 161 ? -47.45811 7.81938 8.86406 1.000 12.80755 161 LEU B N 1
ATOM 2662 C CA . LEU B 1 161 ? -47.40303 7.12746 7.58023 1.000 14.24371 161 LEU B CA 1
ATOM 2663 C C . LEU B 1 161 ? -48.46998 7.62587 6.62263 1.000 15.25168 161 LEU B C 1
ATOM 2664 O O . LEU B 1 161 ? -48.23455 7.66518 5.40978 1.000 12.61192 161 LEU B O 1
ATOM 2669 N N . ALA B 1 162 ? -49.64437 7.99976 7.13573 1.000 11.95483 162 ALA B N 1
ATOM 2670 C CA . ALA B 1 162 ? -50.69674 8.47775 6.24203 1.000 12.47219 162 ALA B CA 1
ATOM 2671 C C . ALA B 1 162 ? -50.31535 9.80464 5.60955 1.000 16.13918 162 ALA B C 1
ATOM 2672 O O . ALA B 1 162 ? -50.53766 10.01286 4.40949 1.000 14.73781 162 ALA B O 1
ATOM 2674 N N . GLN B 1 163 ? -49.74646 10.71824 6.39929 1.000 13.31028 163 GLN B N 1
ATOM 2675 C CA . GLN B 1 163 ? -49.29530 11.98382 5.83070 1.000 14.61401 163 GLN B CA 1
ATOM 2676 C C . GLN B 1 163 ? -48.11088 11.77581 4.89056 1.000 16.90014 163 GLN B C 1
ATOM 2677 O O . GLN B 1 163 ? -48.04446 12.40590 3.83190 1.000 16.05019 163 GLN B O 1
ATOM 2683 N N . ALA B 1 164 ? -47.16772 10.89967 5.25431 1.000 15.84218 164 ALA B N 1
ATOM 2684 C CA . ALA B 1 164 ? -46.06418 10.59610 4.34504 1.000 16.83076 164 ALA B CA 1
ATOM 2685 C C . ALA B 1 164 ? -46.58417 10.04112 3.02482 1.000 16.57901 164 ALA B C 1
ATOM 2686 O O . ALA B 1 164 ? -46.10860 10.42242 1.94940 1.000 14.88028 164 ALA B O 1
ATOM 2688 N N . ALA B 1 165 ? -47.57838 9.15714 3.08106 1.000 16.14443 165 ALA B N 1
ATOM 2689 C CA . ALA B 1 165 ? -48.13647 8.60559 1.84866 1.000 16.63741 165 ALA B CA 1
ATOM 2690 C C . ALA B 1 165 ? -48.80423 9.69135 1.00829 1.000 16.76135 165 ALA B C 1
ATOM 2691 O O . ALA B 1 165 ? -48.60092 9.75727 -0.21411 1.000 17.06158 165 ALA B O 1
ATOM 2693 N N . ALA B 1 166 ? -49.62543 10.54397 1.63769 1.000 16.59928 166 ALA B N 1
ATOM 2694 C CA . ALA B 1 166 ? -50.30170 11.60721 0.88598 1.000 15.86502 166 ALA B CA 1
ATOM 2695 C C . ALA B 1 166 ? -49.29750 12.54441 0.22068 1.000 22.31544 166 ALA B C 1
ATOM 2696 O O . ALA B 1 166 ? -49.48779 12.95872 -0.92843 1.000 17.39555 166 ALA B O 1
ATOM 2698 N N . ALA B 1 167 ? -48.22180 12.88834 0.93071 1.000 18.77292 167 ALA B N 1
ATOM 2699 C CA . ALA B 1 167 ? -47.18110 13.73298 0.35283 1.000 24.82159 167 ALA B CA 1
ATOM 2700 C C . ALA B 1 167 ? -46.53885 13.08375 -0.87177 1.000 20.91380 167 ALA B C 1
ATOM 2701 O O . ALA B 1 167 ? -46.23256 13.76735 -1.85786 1.000 21.71850 167 ALA B O 1
ATOM 2703 N N . LEU B 1 168 ? -46.29315 11.77640 -0.81996 1.000 19.29166 168 LEU B N 1
ATOM 2704 C CA . LEU B 1 168 ? -45.67938 11.10225 -1.96538 1.000 22.02450 168 LEU B CA 1
ATOM 2705 C C . LEU B 1 168 ? -46.63464 11.03701 -3.14899 1.000 26.36215 168 LEU B C 1
ATOM 2706 O O . LEU B 1 168 ? -46.20951 11.12504 -4.30878 1.000 24.41595 168 LEU B O 1
ATOM 2711 N N . VAL B 1 169 ? -47.92924 10.87504 -2.87792 1.000 18.21483 169 VAL B N 1
ATOM 2712 C CA . VAL B 1 169 ? -48.92707 10.95243 -3.93968 1.000 15.12937 169 VAL B CA 1
ATOM 2713 C C . VAL B 1 169 ? -48.86727 12.30852 -4.62264 1.000 25.62346 169 VAL B C 1
ATOM 2714 O O . VAL B 1 169 ? -48.84600 12.40262 -5.85631 1.000 27.15616 169 VAL B O 1
ATOM 2718 N N . ARG B 1 170 ? -48.83067 13.38033 -3.82655 1.000 22.80144 170 ARG B N 1
ATOM 2719 C CA . ARG B 1 170 ? -48.80165 14.72736 -4.38799 1.000 22.36961 170 ARG B CA 1
ATOM 2720 C C . ARG B 1 170 ? -47.58292 14.92440 -5.27927 1.000 27.84352 170 ARG B C 1
ATOM 2721 O O . ARG B 1 170 ? -47.69396 15.48565 -6.37580 1.000 27.05917 170 ARG B O 1
ATOM 2729 N N . ALA B 1 171 ? -46.40937 14.47111 -4.82584 1.000 23.89129 171 ALA B N 1
ATOM 2730 C CA . ALA B 1 171 ? -45.21480 14.53256 -5.66827 1.000 25.24515 171 ALA B CA 1
ATOM 2731 C C . ALA B 1 171 ? -45.41472 13.73894 -6.95322 1.000 35.05490 171 ALA B C 1
ATOM 2732 O O . ALA B 1 171 ? -45.08951 14.21033 -8.04743 1.000 33.60407 171 ALA B O 1
ATOM 2734 N N . TRP B 1 172 ? -45.95982 12.52691 -6.83078 1.000 30.06098 172 TRP B N 1
ATOM 2735 C CA . TRP B 1 172 ? -46.17416 11.66495 -7.98750 1.000 30.63297 172 TRP B CA 1
ATOM 2736 C C . TRP B 1 172 ? -47.12989 12.30114 -8.99376 1.000 35.27664 172 TRP B C 1
ATOM 2737 O O . TRP B 1 172 ? -46.90383 12.22366 -10.20974 1.000 35.30976 172 TRP B O 1
ATOM 2748 N N . GLU B 1 173 ? -48.20718 12.93262 -8.51360 1.000 29.20531 173 GLU B N 1
ATOM 2749 C CA . GLU B 1 173 ? -49.10863 13.62250 -9.43221 1.000 32.96966 173 GLU B CA 1
ATOM 2750 C C . GLU B 1 173 ? -48.44105 14.80163 -10.12849 1.000 43.78519 173 GLU B C 1
ATOM 2751 O O . GLU B 1 173 ? -48.88281 15.19038 -11.21595 1.000 44.22859 173 GLU B O 1
ATOM 2757 N N . ARG B 1 174 ? -47.39379 15.37869 -9.53412 1.000 40.43737 174 ARG B N 1
ATOM 2758 C CA . ARG B 1 174 ? -46.66785 16.45130 -10.20432 1.000 42.92415 174 ARG B CA 1
ATOM 2759 C C . ARG B 1 174 ? -45.87077 15.91601 -11.38140 1.000 44.86660 174 ARG B C 1
ATOM 2760 O O . ARG B 1 174 ? -45.64129 16.64024 -12.35748 1.000 49.66740 174 ARG B O 1
ATOM 2768 N N . ARG B 1 175 ? -45.44270 14.65808 -11.29703 1.000 51.91674 175 ARG B N 1
ATOM 2769 C CA . ARG B 1 175 ? -44.77073 13.97656 -12.39330 1.000 51.45683 175 ARG B CA 1
ATOM 2770 C C . ARG B 1 175 ? -45.73408 13.74682 -13.55690 1.000 59.68538 175 ARG B C 1
ATOM 2771 O O . ARG B 1 175 ? -46.94574 13.59097 -13.37272 1.000 53.45507 175 ARG B O 1
ATOM 2779 N N . GLY B 1 176 ? -45.18309 13.72966 -14.76775 1.000 63.05044 176 GLY B N 1
ATOM 2780 C CA . GLY B 1 176 ? -45.96931 13.44815 -15.95698 1.000 83.59014 176 GLY B CA 1
ATOM 2781 C C . GLY B 1 176 ? -45.51096 12.22114 -16.72860 1.000 88.14087 176 GLY B C 1
ATOM 2782 O O . GLY B 1 176 ? -45.99636 11.10940 -16.50406 1.000 87.20174 176 GLY B O 1
ATOM 2784 N N . MET C 1 1 ? -19.14905 -12.79342 16.27086 1.000 38.13207 1 MET C N 1
ATOM 2785 C CA . MET C 1 1 ? -18.03291 -13.71834 16.07744 1.000 46.81608 1 MET C CA 1
ATOM 2786 C C . MET C 1 1 ? -17.77120 -14.54692 17.32892 1.000 46.25713 1 MET C C 1
ATOM 2787 O O . MET C 1 1 ? -18.26945 -14.23103 18.41024 1.000 42.15285 1 MET C O 1
ATOM 2792 N N . ASP C 1 2 ? -16.97740 -15.60337 17.16789 1.000 48.00797 2 ASP C N 1
ATOM 2793 C CA . ASP C 1 2 ? -16.58224 -16.46418 18.27158 1.000 49.26108 2 ASP C CA 1
ATOM 2794 C C . ASP C 1 2 ? -15.50622 -15.79774 19.12518 1.000 48.31130 2 ASP C C 1
ATOM 2795 O O . ASP C 1 2 ? -14.77209 -14.91558 18.67095 1.000 41.62515 2 ASP C O 1
ATOM 2800 N N . GLN C 1 3 ? -15.40925 -16.25373 20.37842 1.000 40.25069 3 GLN C N 1
ATOM 2801 C CA . GLN C 1 3 ? -14.33462 -15.80482 21.25896 1.000 43.47131 3 GLN C CA 1
ATOM 2802 C C . GLN C 1 3 ? -12.96907 -15.93332 20.60655 1.000 39.11432 3 GLN C C 1
ATOM 2803 O O . GLN C 1 3 ? -12.11042 -15.06145 20.78220 1.000 36.24352 3 GLN C O 1
ATOM 2809 N N . LYS C 1 4 ? -12.73839 -17.02960 19.87536 1.000 43.49874 4 LYS C N 1
ATOM 2810 C CA . LYS C 1 4 ? -11.44178 -17.22794 19.23247 1.000 41.57611 4 LYS C CA 1
ATOM 2811 C C . LYS C 1 4 ? -11.15398 -16.11699 18.23188 1.000 32.94928 4 LYS C C 1
ATOM 2812 O O . LYS C 1 4 ? -10.04263 -15.57886 18.19505 1.000 33.99833 4 LYS C O 1
ATOM 2814 N N . GLN C 1 5 ? -12.14900 -15.75593 17.41652 1.000 33.51218 5 GLN C N 1
ATOM 2815 C CA . GLN C 1 5 ? -11.98403 -14.63190 16.49798 1.000 39.88615 5 GLN C CA 1
ATOM 2816 C C . GLN C 1 5 ? -11.74464 -13.33110 17.25642 1.000 31.76071 5 GLN C C 1
ATOM 2817 O O . GLN C 1 5 ? -10.86888 -12.53804 16.89200 1.000 29.36471 5 GLN C O 1
ATOM 2819 N N . PHE C 1 6 ? -12.51687 -13.09145 18.31446 1.000 30.61967 6 PHE C N 1
ATOM 2820 C CA . PHE C 1 6 ? -12.31081 -11.88843 19.11343 1.000 27.62593 6 PHE C CA 1
ATOM 2821 C C . PHE C 1 6 ? -10.91043 -11.85315 19.72635 1.000 28.87071 6 PHE C C 1
ATOM 2822 O O . PHE C 1 6 ? -10.26687 -10.79847 19.75345 1.000 23.73979 6 PHE C O 1
ATOM 2830 N N . GLU C 1 7 ? -10.40890 -12.99752 20.20511 1.000 26.76747 7 GLU C N 1
ATOM 2831 C CA . GLU C 1 7 ? -9.07207 -13.02189 20.80165 1.000 30.74418 7 GLU C CA 1
ATOM 2832 C C . GLU C 1 7 ? -7.97713 -12.72976 19.77503 1.000 25.00930 7 GLU C C 1
ATOM 2833 O O . GLU C 1 7 ? -6.94284 -12.14806 20.12284 1.000 24.57869 7 GLU C O 1
ATOM 2839 N N . LYS C 1 8 ? -8.17613 -13.12235 18.51646 1.000 32.82703 8 LYS C N 1
ATOM 2840 C CA . LYS C 1 8 ? -7.20941 -12.75437 17.48553 1.000 36.79890 8 LYS C CA 1
ATOM 2841 C C . LYS C 1 8 ? -7.11556 -11.24156 17.35088 1.000 27.99397 8 LYS C C 1
ATOM 2842 O O . LYS C 1 8 ? -6.01671 -10.68554 17.22242 1.000 29.01732 8 LYS C O 1
ATOM 2845 N N . ILE C 1 9 ? -8.26112 -10.55941 17.37917 1.000 24.40723 9 ILE C N 1
ATOM 2846 C CA . ILE C 1 9 ? -8.26106 -9.10244 17.30216 1.000 24.73093 9 ILE C CA 1
ATOM 2847 C C . ILE C 1 9 ? -7.56732 -8.50957 18.51659 1.000 22.88632 9 ILE C C 1
ATOM 2848 O O . ILE C 1 9 ? -6.74888 -7.58847 18.38945 1.000 23.07775 9 ILE C O 1
ATOM 2853 N N . ARG C 1 10 ? -7.86899 -9.03342 19.71412 1.000 19.63639 10 ARG C N 1
ATOM 2854 C CA . ARG C 1 10 ? -7.21389 -8.53210 20.91957 1.000 20.12535 10 ARG C CA 1
ATOM 2855 C C . ARG C 1 10 ? -5.70041 -8.66561 20.81812 1.000 23.17297 10 ARG C C 1
ATOM 2856 O O . ARG C 1 10 ? -4.96365 -7.75416 21.21418 1.000 23.75579 10 ARG C O 1
ATOM 2864 N N . ALA C 1 11 ? -5.21712 -9.80028 20.30020 1.000 26.15756 11 ALA C N 1
ATOM 2865 C CA . ALA C 1 11 ? -3.77368 -10.00955 20.19783 1.000 30.37040 11 ALA C CA 1
ATOM 2866 C C . ALA C 1 11 ? -3.13164 -8.99083 19.26463 1.000 24.63624 11 ALA C C 1
ATOM 2867 O O . ALA C 1 11 ? -2.03511 -8.48792 19.53800 1.000 25.71189 11 ALA C O 1
ATOM 2869 N N . VAL C 1 12 ? -3.80316 -8.66691 18.16078 1.000 20.29277 12 VAL C N 1
ATOM 2870 C CA . VAL C 1 12 ? -3.30458 -7.61801 17.27539 1.000 25.85553 12 VAL C CA 1
ATOM 2871 C C . VAL C 1 12 ? -3.28347 -6.28028 17.99899 1.000 20.14626 12 VAL C C 1
ATOM 2872 O O . VAL C 1 12 ? -2.28868 -5.54561 17.95522 1.000 21.16069 12 VAL C O 1
ATOM 2876 N N . PHE C 1 13 ? -4.39321 -5.93691 18.66263 1.000 19.47959 13 PHE C N 1
ATOM 2877 C CA . PHE C 1 13 ? -4.48497 -4.66004 19.36210 1.000 22.24942 13 PHE C CA 1
ATOM 2878 C C . PHE C 1 13 ? -3.36025 -4.51358 20.36957 1.000 20.21793 13 PHE C C 1
ATOM 2879 O O . PHE C 1 13 ? -2.74167 -3.45147 20.46886 1.000 17.33688 13 PHE C O 1
ATOM 2887 N N . ASP C 1 14 ? -3.11836 -5.57115 21.15940 1.000 21.00233 14 ASP C N 1
ATOM 2888 C CA . ASP C 1 14 ? -2.21670 -5.47482 22.30489 1.000 26.09792 14 ASP C CA 1
ATOM 2889 C C . ASP C 1 14 ? -0.79577 -5.15797 21.86091 1.000 29.82353 14 ASP C C 1
ATOM 2890 O O . ASP C 1 14 ? -0.06886 -4.42344 22.54485 1.000 26.14038 14 ASP C O 1
ATOM 2895 N N . ARG C 1 15 ? -0.38479 -5.70473 20.71932 1.000 23.94059 15 ARG C N 1
ATOM 2896 C CA . ARG C 1 15 ? 0.96627 -5.52920 20.19641 1.000 32.36230 15 ARG C CA 1
ATOM 2897 C C . ARG C 1 15 ? 1.11892 -4.31805 19.28425 1.000 36.95657 15 ARG C C 1
ATOM 2898 O O . ARG C 1 15 ? 2.25272 -3.95950 18.95406 1.000 23.63412 15 ARG C O 1
ATOM 2900 N N . SER C 1 16 ? 0.02575 -3.67461 18.87628 1.000 20.00247 16 SER C N 1
ATOM 2901 C CA . SER C 1 16 ? 0.10734 -2.68470 17.80860 1.000 25.07010 16 SER C CA 1
ATOM 2902 C C . SER C 1 16 ? 0.78231 -1.40127 18.27017 1.000 20.21095 16 SER C C 1
ATOM 2903 O O . SER C 1 16 ? 0.57549 -0.93268 19.39159 1.000 23.12635 16 SER C O 1
ATOM 2906 N N . GLY C 1 17 ? 1.55296 -0.81256 17.37279 1.000 15.87821 17 GLY C N 1
ATOM 2907 C CA . GLY C 1 17 ? 2.10672 0.51265 17.53803 1.000 20.40190 17 GLY C CA 1
ATOM 2908 C C . GLY C 1 17 ? 1.17048 1.66675 17.22884 1.000 27.83143 17 GLY C C 1
ATOM 2909 O O . GLY C 1 17 ? 1.55693 2.82350 17.40636 1.000 25.83942 17 GLY C O 1
ATOM 2910 N N . VAL C 1 18 ? -0.05275 1.42424 16.76167 1.000 17.64189 18 VAL C N 1
ATOM 2911 C CA . VAL C 1 18 ? -0.97064 2.53605 16.55516 1.000 17.71258 18 VAL C CA 1
ATOM 2912 C C . VAL C 1 18 ? -2.16309 2.36267 17.48925 1.000 16.74431 18 VAL C C 1
ATOM 2913 O O . VAL C 1 18 ? -2.50969 1.25128 17.89205 1.000 15.76174 18 VAL C O 1
ATOM 2917 N N . ALA C 1 19 ? -2.77521 3.48114 17.84296 1.000 13.35076 19 ALA C N 1
ATOM 2918 C CA . ALA C 1 19 ? -3.93723 3.45340 18.71654 1.000 13.78035 19 ALA C CA 1
ATOM 2919 C C . ALA C 1 19 ? -5.08981 2.71978 18.03996 1.000 15.67961 19 ALA C C 1
ATOM 2920 O O . ALA C 1 19 ? -5.39868 2.97848 16.87219 1.000 14.53385 19 ALA C O 1
ATOM 2922 N N . LEU C 1 20 ? -5.69620 1.77333 18.76621 1.000 16.47399 20 LEU C N 1
ATOM 2923 C CA . LEU C 1 20 ? -6.81846 0.99034 18.27195 1.000 15.67483 20 LEU C CA 1
ATOM 2924 C C . LEU C 1 20 ? -7.86393 0.83553 19.36622 1.000 15.83183 20 LEU C C 1
ATOM 2925 O O . LEU C 1 20 ? -7.53739 0.57534 20.52481 1.000 16.39665 20 LEU C O 1
ATOM 2930 N N . THR C 1 21 ? -9.11962 0.99836 18.97142 1.000 17.64530 21 THR C N 1
ATOM 2931 C CA . THR C 1 21 ? -10.27784 0.80369 19.81860 1.000 14.60646 21 THR C CA 1
ATOM 2932 C C . THR C 1 21 ? -11.27631 -0.07598 19.08218 1.000 16.42099 21 THR C C 1
ATOM 2933 O O . THR C 1 21 ? -11.33196 -0.08319 17.84924 1.000 17.37896 21 THR C O 1
ATOM 2937 N N . LEU C 1 22 ? -12.07918 -0.81303 19.84149 1.000 15.19291 22 LEU C N 1
ATOM 2938 C CA . LEU C 1 22 ? -13.11494 -1.65478 19.25957 1.000 19.91877 22 LEU C CA 1
ATOM 2939 C C . LEU C 1 22 ? -14.41725 -1.43760 20.01633 1.000 18.45616 22 LEU C C 1
ATOM 2940 O O . LEU C 1 22 ? -14.43207 -1.46133 21.25228 1.000 19.67592 22 LEU C O 1
ATOM 2945 N N . VAL C 1 23 ? -15.50607 -1.24080 19.28053 1.000 18.18163 23 VAL C N 1
ATOM 2946 C CA . VAL C 1 23 ? -16.79884 -0.91908 19.87676 1.000 17.81830 23 VAL C CA 1
ATOM 2947 C C . VAL C 1 23 ? -17.80177 -2.00577 19.50772 1.000 19.79768 23 VAL C C 1
ATOM 2948 O O . VAL C 1 23 ? -17.84501 -2.45896 18.36023 1.000 18.41059 23 VAL C O 1
ATOM 2952 N N . ASP C 1 24 ? -18.59605 -2.43180 20.49259 1.000 18.41349 24 ASP C N 1
ATOM 2953 C CA . ASP C 1 24 ? -19.56630 -3.50984 20.32787 1.000 24.09146 24 ASP C CA 1
ATOM 2954 C C . ASP C 1 24 ? -20.82536 -2.94925 19.68142 1.000 25.38677 24 ASP C C 1
ATOM 2955 O O . ASP C 1 24 ? -21.55034 -2.17051 20.30694 1.000 23.02417 24 ASP C O 1
ATOM 2960 N N . MET C 1 25 ? -21.12668 -3.36733 18.45478 1.000 19.20335 25 MET C N 1
ATOM 2961 C CA . MET C 1 25 ? -22.22752 -2.71900 17.76244 1.000 22.98350 25 MET C CA 1
ATOM 2962 C C . MET C 1 25 ? -23.55556 -3.39411 18.08449 1.000 24.58901 25 MET C C 1
ATOM 2963 O O . MET C 1 25 ? -24.60449 -2.94646 17.61451 1.000 28.22188 25 MET C O 1
ATOM 2968 N N . SER C 1 26 ? -23.53279 -4.47628 18.86030 1.000 26.30307 26 SER C N 1
ATOM 2969 C CA . SER C 1 26 ? -24.75627 -5.20684 19.16922 1.000 34.45089 26 SER C CA 1
ATOM 2970 C C . SER C 1 26 ? -25.57423 -4.57490 20.28825 1.000 38.62574 26 SER C C 1
ATOM 2971 O O . SER C 1 26 ? -26.71049 -5.00103 20.51934 1.000 35.97271 26 SER C O 1
ATOM 2974 N N . LEU C 1 27 ? -25.03889 -3.57823 20.98011 1.000 36.47147 27 LEU C N 1
ATOM 2975 C CA . LEU C 1 27 ? -25.74754 -2.87202 22.03223 1.000 39.06086 27 LEU C CA 1
ATOM 2976 C C . LEU C 1 27 ? -25.92152 -1.40590 21.65809 1.000 41.83478 27 LEU C C 1
ATOM 2977 O O . LEU C 1 27 ? -25.03566 -0.80946 21.03397 1.000 43.43084 27 LEU C O 1
ATOM 2982 N N . PRO C 1 28 ? -27.04828 -0.79395 22.02807 1.000 43.48621 28 PRO C N 1
ATOM 2983 C CA . PRO C 1 28 ? -27.30412 0.58125 21.57103 1.000 52.21855 28 PRO C CA 1
ATOM 2984 C C . PRO C 1 28 ? -26.34785 1.58922 22.17095 1.000 35.06618 28 PRO C C 1
ATOM 2985 O O . PRO C 1 28 ? -26.05813 2.61047 21.53383 1.000 42.17372 28 PRO C O 1
ATOM 2989 N N . GLU C 1 29 ? -25.83797 1.32490 23.37263 1.000 40.76315 29 GLU C N 1
ATOM 2990 C CA . GLU C 1 29 ? -24.80255 2.17515 23.93998 1.000 39.29175 29 GLU C CA 1
ATOM 2991 C C . GLU C 1 29 ? -23.53628 2.16313 23.09530 1.000 31.34254 29 GLU C C 1
ATOM 2992 O O . GLU C 1 29 ? -22.72625 3.09119 23.20351 1.000 28.73391 29 GLU C O 1
ATOM 2994 N N . GLN C 1 30 ? -23.36770 1.15667 22.23949 1.000 25.01427 30 GLN C N 1
ATOM 2995 C CA . GLN C 1 30 ? -22.14563 0.96714 21.46699 1.000 24.29935 30 GLN C CA 1
ATOM 2996 C C . GLN C 1 30 ? -20.92288 1.11829 22.37720 1.000 23.60438 30 GLN C C 1
ATOM 2997 O O . GLN C 1 30 ? -20.10010 2.01805 22.18119 1.000 26.32426 30 GLN C O 1
ATOM 3003 N N . PRO C 1 31 ? -20.78218 0.26103 23.38152 1.000 29.26384 31 PRO C N 1
ATOM 3004 C CA . PRO C 1 31 ? -19.68850 0.43344 24.34202 1.000 21.44098 31 PRO C CA 1
ATOM 3005 C C . PRO C 1 31 ? -18.34580 0.03371 23.76453 1.000 19.59965 31 PRO C C 1
ATOM 3006 O O . PRO C 1 31 ? -18.23826 -0.84790 22.91323 1.000 18.96850 31 PRO C O 1
ATOM 3010 N N . LEU C 1 32 ? -17.31286 0.68995 24.27074 1.000 19.55582 32 LEU C N 1
ATOM 3011 C CA . LEU C 1 32 ? -15.93958 0.29468 24.01605 1.000 19.43317 32 LEU C CA 1
ATOM 3012 C C . LEU C 1 32 ? -15.66556 -1.06557 24.65703 1.000 21.56804 32 LEU C C 1
ATOM 3013 O O . LEU C 1 32 ? -16.00002 -1.28847 25.82704 1.000 21.13344 32 LEU C O 1
ATOM 3018 N N . VAL C 1 33 ? -15.10072 -1.99286 23.88611 1.000 16.30591 33 VAL C N 1
ATOM 3019 C CA . VAL C 1 33 ? -14.74876 -3.30486 24.41487 1.000 22.56002 33 VAL C CA 1
ATOM 3020 C C . VAL C 1 33 ? -13.26355 -3.60954 24.30936 1.000 22.16109 33 VAL C C 1
ATOM 3021 O O . VAL C 1 33 ? -12.79003 -4.52463 25.00185 1.000 19.31002 33 VAL C O 1
ATOM 3025 N N . LEU C 1 34 ? -12.51121 -2.90487 23.46519 1.000 19.93653 34 LEU C N 1
ATOM 3026 C CA . LEU C 1 34 ? -11.05674 -2.98682 23.45690 1.000 21.25982 34 LEU C CA 1
ATOM 3027 C C . LEU C 1 34 ? -10.48786 -1.58602 23.33168 1.000 18.70300 34 LEU C C 1
ATOM 3028 O O . LEU C 1 34 ? -11.02587 -0.75768 22.59322 1.000 19.17159 34 LEU C O 1
ATOM 3033 N N . ALA C 1 35 ? -9.38708 -1.33847 24.04167 1.000 17.23568 35 ALA C N 1
ATOM 3034 C CA . ALA C 1 35 ? -8.68618 -0.05445 23.99593 1.000 21.48921 35 ALA C CA 1
ATOM 3035 C C . ALA C 1 35 ? -7.22601 -0.34296 24.30948 1.000 24.91697 35 ALA C C 1
ATOM 3036 O O . ALA C 1 35 ? -6.90103 -0.71180 25.44546 1.000 20.58724 35 ALA C O 1
ATOM 3038 N N . ASN C 1 36 ? -6.35691 -0.17027 23.32371 1.000 20.46011 36 ASN C N 1
ATOM 3039 C CA . ASN C 1 36 ? -5.00390 -0.71723 23.37908 1.000 17.94655 36 ASN C CA 1
ATOM 3040 C C . ASN C 1 36 ? -4.03913 0.29989 23.97062 1.000 19.38377 36 ASN C C 1
ATOM 3041 O O . ASN C 1 36 ? -4.41006 1.45048 24.23224 1.000 17.05074 36 ASN C O 1
ATOM 3046 N N . PRO C 1 37 ? -2.79877 -0.11134 24.26419 1.000 19.11496 37 PRO C N 1
ATOM 3047 C CA . PRO C 1 37 ? -1.88728 0.74252 25.04092 1.000 23.77603 37 PRO C CA 1
ATOM 3048 C C . PRO C 1 37 ? -1.63880 2.10226 24.40390 1.000 20.80616 37 PRO C C 1
ATOM 3049 O O . PRO C 1 37 ? -1.67283 3.11726 25.11389 1.000 20.86329 37 PRO C O 1
ATOM 3053 N N . PRO C 1 38 ? -1.36762 2.19366 23.09146 1.000 21.53307 38 PRO C N 1
ATOM 3054 C CA . PRO C 1 38 ? -1.18002 3.54127 22.52372 1.000 18.84428 38 PRO C CA 1
ATOM 3055 C C . PRO C 1 38 ? -2.40089 4.42749 22.68759 1.000 20.47092 38 PRO C C 1
ATOM 3056 O O . PRO C 1 38 ? -2.26110 5.63788 22.89099 1.000 19.49718 38 PRO C O 1
ATOM 3060 N N . PHE C 1 39 ? -3.60350 3.85978 22.60369 1.000 18.62376 39 PHE C N 1
ATOM 3061 C CA . PHE C 1 39 ? -4.79880 4.66327 22.82524 1.000 16.36721 39 PHE C CA 1
ATOM 3062 C C . PHE C 1 39 ? -4.87331 5.15252 24.26596 1.000 22.01514 39 PHE C C 1
ATOM 3063 O O . PHE C 1 39 ? -5.18981 6.32241 24.52079 1.000 24.29682 39 PHE C O 1
ATOM 3071 N N . LEU C 1 40 ? -4.60548 4.26282 25.21893 1.000 21.04517 40 LEU C N 1
ATOM 3072 C CA . LEU C 1 40 ? -4.63358 4.64711 26.62589 1.000 19.14327 40 LEU C CA 1
ATOM 3073 C C . LEU C 1 40 ? -3.57889 5.70788 26.91634 1.000 22.68644 40 LEU C C 1
ATOM 3074 O O . LEU C 1 40 ? -3.82673 6.66245 27.66144 1.000 23.17705 40 LEU C O 1
ATOM 3079 N N . ARG C 1 41 ? -2.40051 5.56793 26.30201 1.000 28.21639 41 ARG C N 1
ATOM 3080 C CA . ARG C 1 41 ? -1.33590 6.54509 26.49098 1.000 25.62738 41 ARG C CA 1
ATOM 3081 C C . ARG C 1 41 ? -1.75363 7.90828 25.95630 1.000 29.02767 41 ARG C C 1
ATOM 3082 O O . ARG C 1 41 ? -1.49515 8.93792 26.58968 1.000 31.44595 41 ARG C O 1
ATOM 3090 N N . MET C 1 42 ? -2.40845 7.92653 24.79066 1.000 24.05817 42 MET C N 1
ATOM 3091 C CA A MET C 1 42 ? -2.84939 9.18395 24.19499 0.500 26.70540 42 MET C CA 1
ATOM 3092 C CA B MET C 1 42 ? -2.85165 9.18044 24.19075 0.500 26.70743 42 MET C CA 1
ATOM 3093 C C . MET C 1 42 ? -3.93263 9.85475 25.02698 1.000 26.76170 42 MET C C 1
ATOM 3094 O O . MET C 1 42 ? -3.93643 11.08327 25.17439 1.000 27.04387 42 MET C O 1
ATOM 3103 N N . THR C 1 43 ? -4.86920 9.07446 25.56655 1.000 25.28024 43 THR C N 1
ATOM 3104 C CA . THR C 1 43 ? -6.01897 9.65085 26.25522 1.000 28.00672 43 THR C CA 1
ATOM 3105 C C . THR C 1 43 ? -5.81191 9.81817 27.75846 1.000 30.83029 43 THR C C 1
ATOM 3106 O O . THR C 1 43 ? -6.57175 10.56385 28.39321 1.000 30.84841 43 THR C O 1
ATOM 3110 N N . GLY C 1 44 ? -4.82695 9.14182 28.34807 1.000 27.47549 44 GLY C N 1
ATOM 3111 C CA . GLY C 1 44 ? -4.60238 9.25963 29.77941 1.000 28.25581 44 GLY C CA 1
ATOM 3112 C C . GLY C 1 44 ? -5.54573 8.45616 30.64941 1.000 31.24311 44 GLY C C 1
ATOM 3113 O O . GLY C 1 44 ? -5.56731 8.66231 31.86809 1.000 30.32464 44 GLY C O 1
ATOM 3114 N N . TYR C 1 45 ? -6.33179 7.55320 30.07144 1.000 31.40808 45 TYR C N 1
ATOM 3115 C CA . TYR C 1 45 ? -7.24768 6.70483 30.82457 1.000 33.50665 45 TYR C CA 1
ATOM 3116 C C . TYR C 1 45 ? -6.68792 5.29573 30.98422 1.000 27.28920 45 TYR C C 1
ATOM 3117 O O . TYR C 1 45 ? -5.75496 4.88486 30.29324 1.000 29.12254 45 TYR C O 1
ATOM 3126 N N . THR C 1 46 ? -7.28339 4.54553 31.90786 1.000 30.68366 46 THR C N 1
ATOM 3127 C CA . THR C 1 46 ? -7.05698 3.10988 31.99567 1.000 26.43384 46 THR C CA 1
ATOM 3128 C C . THR C 1 46 ? -8.25069 2.37009 31.40466 1.000 25.67928 46 THR C C 1
ATOM 3129 O O . THR C 1 46 ? -9.33609 2.93070 31.24297 1.000 28.23060 46 THR C O 1
ATOM 3133 N N . GLU C 1 47 ? -8.03753 1.09022 31.09322 1.000 25.23633 47 GLU C N 1
ATOM 3134 C CA . GLU C 1 47 ? -9.14370 0.23586 30.67200 1.000 29.16299 47 GLU C CA 1
ATOM 3135 C C . GLU C 1 47 ? -10.27435 0.23726 31.69659 1.000 31.39093 47 GLU C C 1
ATOM 3136 O O . GLU C 1 47 ? -11.45348 0.30818 31.33115 1.000 26.99255 47 GLU C O 1
ATOM 3142 N N . ASP C 1 48 ? -9.93620 0.14127 32.98645 1.000 26.75419 48 ASP C N 1
ATOM 3143 C CA . ASP C 1 48 ? -10.97226 0.10513 34.01416 1.000 28.50744 48 ASP C CA 1
ATOM 3144 C C . ASP C 1 48 ? -11.85338 1.34658 33.96213 1.000 27.99426 48 ASP C C 1
ATOM 3145 O O . ASP C 1 48 ? -13.03750 1.28369 34.30633 1.000 28.26703 48 ASP C O 1
ATOM 3150 N N . GLU C 1 49 ? -11.30680 2.47510 33.51512 1.000 27.23880 49 GLU C N 1
ATOM 3151 C CA . GLU C 1 49 ? -12.07750 3.71093 33.51971 1.000 30.29171 49 GLU C CA 1
ATOM 3152 C C . GLU C 1 49 ? -13.03583 3.82376 32.34201 1.000 26.21528 49 GLU C C 1
ATOM 3153 O O . GLU C 1 49 ? -14.10055 4.44016 32.48059 1.000 33.57936 49 GLU C O 1
ATOM 3159 N N . ILE C 1 50 ? -12.70926 3.24012 31.19344 1.000 24.21171 50 ILE C N 1
ATOM 3160 C CA . ILE C 1 50 ? -13.43696 3.56466 29.97502 1.000 23.46126 50 ILE C CA 1
ATOM 3161 C C . ILE C 1 50 ? -14.04305 2.35937 29.27147 1.000 27.64623 50 ILE C C 1
ATOM 3162 O O . ILE C 1 50 ? -15.00121 2.54126 28.50154 1.000 24.20192 50 ILE C O 1
ATOM 3167 N N . LEU C 1 51 ? -13.52919 1.14444 29.45415 1.000 22.55519 51 LEU C N 1
ATOM 3168 C CA . LEU C 1 51 ? -14.18756 0.00185 28.83507 1.000 22.37079 51 LEU C CA 1
ATOM 3169 C C . LEU C 1 51 ? -15.63297 -0.06788 29.31206 1.000 21.85868 51 LEU C C 1
ATOM 3170 O O . LEU C 1 51 ? -15.92991 0.19336 30.47737 1.000 24.27674 51 LEU C O 1
ATOM 3175 N N . GLY C 1 52 ? -16.53954 -0.37754 28.38879 1.000 21.47535 52 GLY C N 1
ATOM 3176 C CA . GLY C 1 52 ? -17.94354 -0.48340 28.69974 1.000 22.78398 52 GLY C CA 1
ATOM 3177 C C . GLY C 1 52 ? -18.77203 0.76352 28.44800 1.000 27.57916 52 GLY C C 1
ATOM 3178 O O . GLY C 1 52 ? -19.98619 0.71665 28.65039 1.000 25.64680 52 GLY C O 1
ATOM 3179 N N . PHE C 1 53 ? -18.16914 1.87265 28.01566 1.000 31.39903 53 PHE C N 1
ATOM 3180 C CA . PHE C 1 53 ? -18.91257 3.09710 27.73065 1.000 33.64249 53 PHE C CA 1
ATOM 3181 C C . PHE C 1 53 ? -18.59126 3.58990 26.32472 1.000 27.93768 53 PHE C C 1
ATOM 3182 O O . PHE C 1 53 ? -17.62759 3.14961 25.69952 1.000 22.13820 53 PHE C O 1
ATOM 3190 N N . ASN C 1 54 ? -19.42328 4.50673 25.82483 1.000 33.18057 54 ASN C N 1
ATOM 3191 C CA . ASN C 1 54 ? -19.26293 5.02031 24.47042 1.000 29.84642 54 ASN C CA 1
ATOM 3192 C C . ASN C 1 54 ? -18.06400 5.95648 24.39406 1.000 29.75098 54 ASN C C 1
ATOM 3193 O O . ASN C 1 54 ? -17.76925 6.69702 25.33682 1.000 38.88387 54 ASN C O 1
ATOM 3198 N N . CYS C 1 55 ? -17.35932 5.91679 23.25840 1.000 35.12470 55 CYS C N 1
ATOM 3199 C CA . CYS C 1 55 ? -16.16361 6.73533 23.11272 1.000 33.73516 55 CYS C CA 1
ATOM 3200 C C . CYS C 1 55 ? -16.43596 8.23136 23.14596 1.000 40.58604 55 CYS C C 1
ATOM 3201 O O . CYS C 1 55 ? -15.47196 9.00189 23.06738 1.000 38.30093 55 CYS C O 1
ATOM 3204 N N . ARG C 1 56 ? -17.69325 8.66954 23.26653 1.000 36.02200 56 ARG C N 1
ATOM 3205 C CA . ARG C 1 56 ? -17.95252 10.10284 23.24029 1.000 43.12884 56 ARG C CA 1
ATOM 3206 C C . ARG C 1 56 ? -17.48364 10.82401 24.49771 1.000 48.19674 56 ARG C C 1
ATOM 3207 O O . ARG C 1 56 ? -17.51715 12.06009 24.51471 1.000 52.03875 56 ARG C O 1
ATOM 3215 N N . PHE C 1 57 ? -17.04395 10.10572 25.54067 1.000 44.27603 57 PHE C N 1
ATOM 3216 C CA . PHE C 1 57 ? -16.47840 10.80255 26.69482 1.000 36.51614 57 PHE C CA 1
ATOM 3217 C C . PHE C 1 57 ? -15.30251 11.67861 26.28392 1.000 41.54812 57 PHE C C 1
ATOM 3218 O O . PHE C 1 57 ? -15.02326 12.68627 26.93815 1.000 38.90903 57 PHE C O 1
ATOM 3226 N N . LEU C 1 58 ? -14.59957 11.31358 25.20787 1.000 42.31201 58 LEU C N 1
ATOM 3227 C CA . LEU C 1 58 ? -13.47144 12.11897 24.75123 1.000 36.80735 58 LEU C CA 1
ATOM 3228 C C . LEU C 1 58 ? -13.89913 13.50206 24.25849 1.000 49.18153 58 LEU C C 1
ATOM 3229 O O . LEU C 1 58 ? -13.04489 14.38654 24.10599 1.000 38.89172 58 LEU C O 1
ATOM 3234 N N . GLN C 1 59 ? -15.18891 13.70213 23.99325 1.000 50.66627 59 GLN C N 1
ATOM 3235 C CA . GLN C 1 59 ? -15.71891 14.96116 23.49015 1.000 51.26260 59 GLN C CA 1
ATOM 3236 C C . GLN C 1 59 ? -16.18139 15.82521 24.65953 1.000 52.73277 59 GLN C C 1
ATOM 3237 O O . GLN C 1 59 ? -16.47318 15.32542 25.74874 1.000 48.60128 59 GLN C O 1
ATOM 3243 N N . ARG C 1 60 ? -16.24564 17.13720 24.42753 1.000 54.28263 60 ARG C N 1
ATOM 3244 C CA . ARG C 1 60 ? -16.72440 18.03452 25.47657 1.000 71.88028 60 ARG C CA 1
ATOM 3245 C C . ARG C 1 60 ? -18.01547 18.73287 25.06828 1.000 79.92431 60 ARG C C 1
ATOM 3246 O O . ARG C 1 60 ? -18.10503 19.96366 25.11605 1.000 79.09255 60 ARG C O 1
ATOM 3248 N N . GLY C 1 61 ? -19.01593 17.95546 24.65974 1.000 85.05984 61 GLY C N 1
ATOM 3249 C CA . GLY C 1 61 ? -20.35983 18.47317 24.49096 1.000 82.23814 61 GLY C CA 1
ATOM 3250 C C . GLY C 1 61 ? -20.63964 19.22384 23.20543 1.000 77.15411 61 GLY C C 1
ATOM 3251 O O . GLY C 1 61 ? -21.06401 18.62852 22.21063 1.000 88.65747 61 GLY C O 1
ATOM 3252 N N . ASP C 1 62 ? -20.41910 20.53442 23.21393 1.000 74.62474 62 ASP C N 1
ATOM 3253 C CA . ASP C 1 62 ? -20.85598 21.39634 22.11485 1.000 75.94280 62 ASP C CA 1
ATOM 3254 C C . ASP C 1 62 ? -19.76494 21.59104 21.06227 1.000 67.78995 62 ASP C C 1
ATOM 3255 O O . ASP C 1 62 ? -19.42873 22.71774 20.70038 1.000 76.19234 62 ASP C O 1
ATOM 3257 N N . GLU C 1 63 ? -19.20108 20.49122 20.55810 1.000 64.87043 63 GLU C N 1
ATOM 3258 C CA . GLU C 1 63 ? -18.23746 20.54399 19.46542 1.000 57.87611 63 GLU C CA 1
ATOM 3259 C C . GLU C 1 63 ? -18.46297 19.37437 18.51317 1.000 54.82996 63 GLU C C 1
ATOM 3260 O O . GLU C 1 63 ? -19.20180 18.43093 18.81150 1.000 54.63380 63 GLU C O 1
ATOM 3266 N N . ASN C 1 64 ? -17.80517 19.45276 17.34903 1.000 53.39332 64 ASN C N 1
ATOM 3267 C CA . ASN C 1 64 ? -17.78956 18.36769 16.35860 1.000 45.92861 64 ASN C CA 1
ATOM 3268 C C . ASN C 1 64 ? -19.19598 18.01689 15.87476 1.000 42.96494 64 ASN C C 1
ATOM 3269 O O . ASN C 1 64 ? -19.51049 16.84917 15.63601 1.000 41.23043 64 ASN C O 1
ATOM 3274 N N . ALA C 1 65 ? -20.04990 19.03286 15.72233 1.000 40.14305 65 ALA C N 1
ATOM 3275 C CA . ALA C 1 65 ? -21.42849 18.79167 15.30512 1.000 43.33101 65 ALA C CA 1
ATOM 3276 C C . ALA C 1 65 ? -21.48836 18.01074 13.99255 1.000 40.13865 65 ALA C C 1
ATOM 3277 O O . ALA C 1 65 ? -22.08593 16.92910 13.92069 1.000 38.66338 65 ALA C O 1
ATOM 3279 N N . GLN C 1 66 ? -20.86738 18.54361 12.93733 1.000 37.03157 66 GLN C N 1
ATOM 3280 C CA . GLN C 1 66 ? -20.93299 17.87680 11.64155 1.000 39.05307 66 GLN C CA 1
ATOM 3281 C C . GLN C 1 66 ? -20.17581 16.55486 11.65363 1.000 40.15463 66 GLN C C 1
ATOM 3282 O O . GLN C 1 66 ? -20.63531 15.56445 11.07178 1.000 34.39352 66 GLN C O 1
ATOM 3288 N N . ALA C 1 67 ? -19.01443 16.51862 12.30825 1.000 36.38949 67 ALA C N 1
ATOM 3289 C CA . ALA C 1 67 ? -18.25473 15.27440 12.38038 1.000 37.89948 67 ALA C CA 1
ATOM 3290 C C . ALA C 1 67 ? -19.04542 14.19170 13.10127 1.000 37.76703 67 ALA C C 1
ATOM 3291 O O . ALA C 1 67 ? -19.08739 13.04004 12.64976 1.000 31.53532 67 ALA C O 1
ATOM 3293 N N . ARG C 1 68 ? -19.69683 14.54523 14.21315 1.000 33.46337 68 ARG C N 1
ATOM 3294 C CA . ARG C 1 68 ? -20.46904 13.55445 14.95370 1.000 30.27719 68 ARG C CA 1
ATOM 3295 C C . ARG C 1 68 ? -21.62267 13.02844 14.11377 1.000 35.25181 68 ARG C C 1
ATOM 3296 O O . ARG C 1 68 ? -21.86152 11.81584 14.06115 1.000 34.94501 68 ARG C O 1
ATOM 3300 N N . ALA C 1 69 ? -22.34498 13.93023 13.43677 1.000 36.30648 69 ALA C N 1
ATOM 3301 C CA . ALA C 1 69 ? -23.36124 13.49806 12.48376 1.000 35.77325 69 ALA C CA 1
ATOM 3302 C C . ALA C 1 69 ? -22.77937 12.55930 11.43322 1.000 35.91806 69 ALA C C 1
ATOM 3303 O O . ALA C 1 69 ? -23.39253 11.54038 11.09138 1.000 35.32385 69 ALA C O 1
ATOM 3305 N N . ASP C 1 70 ? -21.59373 12.88271 10.90929 1.000 34.38402 70 ASP C N 1
ATOM 3306 C CA . ASP C 1 70 ? -20.96479 12.00703 9.92402 1.000 33.01155 70 ASP C CA 1
ATOM 3307 C C . ASP C 1 70 ? -20.69287 10.62458 10.51183 1.000 31.81254 70 ASP C C 1
ATOM 3308 O O . ASP C 1 70 ? -20.92946 9.60099 9.85570 1.000 26.50657 70 ASP C O 1
ATOM 3313 N N . ILE C 1 71 ? -20.18889 10.58428 11.74892 1.000 29.73453 71 ILE C N 1
ATOM 3314 C CA . ILE C 1 71 ? -19.89049 9.32102 12.42019 1.000 29.93544 71 ILE C CA 1
ATOM 3315 C C . ILE C 1 71 ? -21.15958 8.49536 12.61060 1.000 26.94967 71 ILE C C 1
ATOM 3316 O O . ILE C 1 71 ? -21.19608 7.29698 12.30497 1.000 24.12533 71 ILE C O 1
ATOM 3321 N N . ARG C 1 72 ? -22.21635 9.11672 13.13636 1.000 30.98579 72 ARG C N 1
ATOM 3322 C CA . ARG C 1 72 ? -23.43794 8.35988 13.38339 1.000 33.06849 72 ARG C CA 1
ATOM 3323 C C . ARG C 1 72 ? -23.97416 7.76806 12.09476 1.000 27.33692 72 ARG C C 1
ATOM 3324 O O . ARG C 1 72 ? -24.41789 6.61410 12.06808 1.000 32.05354 72 ARG C O 1
ATOM 3332 N N . ASP C 1 73 ? -23.89470 8.53025 11.00555 1.000 32.82298 73 ASP C N 1
ATOM 3333 C CA . ASP C 1 73 ? -24.33168 8.02993 9.70832 1.000 38.84657 73 ASP C CA 1
ATOM 3334 C C . ASP C 1 73 ? -23.48495 6.84793 9.25620 1.000 33.00260 73 ASP C C 1
ATOM 3335 O O . ASP C 1 73 ? -24.01986 5.82364 8.81925 1.000 28.85618 73 ASP C O 1
ATOM 3340 N N . ALA C 1 74 ? -22.15491 6.95844 9.37028 1.000 28.17806 74 ALA C N 1
ATOM 3341 C CA . ALA C 1 74 ? -21.29936 5.85924 8.93579 1.000 23.77115 74 ALA C CA 1
ATOM 3342 C C . ALA C 1 74 ? -21.54042 4.60476 9.76296 1.000 25.84567 74 ALA C C 1
ATOM 3343 O O . ALA C 1 74 ? -21.53013 3.49191 9.22706 1.000 25.08061 74 ALA C O 1
ATOM 3345 N N . LEU C 1 75 ? -21.74669 4.76012 11.07647 1.000 28.93371 75 LEU C N 1
ATOM 3346 C CA . LEU C 1 75 ? -21.97293 3.59809 11.93341 1.000 23.07030 75 LEU C CA 1
ATOM 3347 C C . LEU C 1 75 ? -23.28077 2.89734 11.58048 1.000 28.86689 75 LEU C C 1
ATOM 3348 O O . LEU C 1 75 ? -23.33724 1.66106 11.51986 1.000 30.60618 75 LEU C O 1
ATOM 3353 N N . LYS C 1 76 ? -24.34151 3.67679 11.37229 1.000 27.74176 76 LYS C N 1
ATOM 3354 C CA . LYS C 1 76 ? -25.64927 3.11854 11.02985 1.000 34.36399 76 LYS C CA 1
ATOM 3355 C C . LYS C 1 76 ? -25.58704 2.31797 9.73680 1.000 29.42467 76 LYS C C 1
ATOM 3356 O O . LYS C 1 76 ? -26.12620 1.20836 9.65167 1.000 33.54252 76 LYS C O 1
ATOM 3361 N N . GLU C 1 77 ? -24.91146 2.85836 8.72545 1.000 41.71335 77 GLU C N 1
ATOM 3362 C CA . GLU C 1 77 ? -24.78108 2.19429 7.43637 1.000 29.64228 77 GLU C CA 1
ATOM 3363 C C . GLU C 1 77 ? -23.75574 1.06543 7.45056 1.000 36.66189 77 GLU C C 1
ATOM 3364 O O . GLU C 1 77 ? -23.83575 0.14935 6.62235 1.000 36.66033 77 GLU C O 1
ATOM 3370 N N . GLY C 1 78 ? -22.80157 1.10032 8.37106 1.000 27.82276 78 GLY C N 1
ATOM 3371 C CA . GLY C 1 78 ? -21.75306 0.10197 8.37299 1.000 29.70856 78 GLY C CA 1
ATOM 3372 C C . GLY C 1 78 ? -20.64176 0.37445 7.37931 1.000 28.42876 78 GLY C C 1
ATOM 3373 O O . GLY C 1 78 ? -20.11590 -0.56239 6.76855 1.000 29.51188 78 GLY C O 1
ATOM 3374 N N . ARG C 1 79 ? -20.26119 1.63247 7.19688 1.000 19.59124 79 ARG C N 1
ATOM 3375 C CA . ARG C 1 79 ? -19.21929 1.95444 6.23941 1.000 23.50445 79 ARG C CA 1
ATOM 3376 C C . ARG C 1 79 ? -18.01963 2.62777 6.90456 1.000 22.61744 79 ARG C C 1
ATOM 3377 O O . ARG C 1 79 ? -18.10179 3.16275 8.01599 1.000 16.73708 79 ARG C O 1
ATOM 3385 N N . GLU C 1 80 ? -16.88689 2.56765 6.19724 1.000 21.87385 80 GLU C N 1
ATOM 3386 C CA . GLU C 1 80 ? -15.64921 3.21155 6.62551 1.000 21.08718 80 GLU C CA 1
ATOM 3387 C C . GLU C 1 80 ? -15.81885 4.72486 6.66945 1.000 19.61316 80 GLU C C 1
ATOM 3388 O O . GLU C 1 80 ? -16.56963 5.30609 5.88310 1.000 20.75124 80 GLU C O 1
ATOM 3394 N N . LEU C 1 81 ? -15.05912 5.37287 7.54761 1.000 17.51745 81 LEU C N 1
ATOM 3395 C CA . LEU C 1 81 ? -15.07721 6.82445 7.64139 1.000 17.84789 81 LEU C CA 1
ATOM 3396 C C . LEU C 1 81 ? -13.73965 7.30112 8.18156 1.000 22.67004 81 LEU C C 1
ATOM 3397 O O . LEU C 1 81 ? -13.15229 6.66026 9.05613 1.000 21.95971 81 LEU C O 1
ATOM 3402 N N . GLN C 1 82 ? -13.26214 8.42912 7.66430 1.000 22.30924 82 GLN C N 1
ATOM 3403 C CA . GLN C 1 82 ? -12.15676 9.14606 8.28222 1.000 17.71696 82 GLN C CA 1
ATOM 3404 C C . GLN C 1 82 ? -12.58894 10.57922 8.54686 1.000 20.63958 82 GLN C C 1
ATOM 3405 O O . GLN C 1 82 ? -13.21037 11.21490 7.68924 1.000 22.35418 82 GLN C O 1
ATOM 3411 N N . VAL C 1 83 ? -12.27039 11.09343 9.73505 1.000 23.09880 83 VAL C N 1
ATOM 3412 C CA . VAL C 1 83 ? -12.83244 12.36958 10.16826 1.000 26.18703 83 VAL C CA 1
ATOM 3413 C C . VAL C 1 83 ? -11.96431 12.91069 11.29509 1.000 28.18012 83 VAL C C 1
ATOM 3414 O O . VAL C 1 83 ? -11.33683 12.14729 12.03322 1.000 24.78420 83 VAL C O 1
ATOM 3418 N N . VAL C 1 84 ? -11.95114 14.23414 11.44717 1.000 28.27152 84 VAL C N 1
ATOM 3419 C CA . VAL C 1 84 ? -11.13871 14.91017 12.45375 1.000 29.16847 84 VAL C CA 1
ATOM 3420 C C . VAL C 1 84 ? -12.04484 15.41474 13.57231 1.000 28.91504 84 VAL C C 1
ATOM 3421 O O . VAL C 1 84 ? -13.06514 16.06316 13.31282 1.000 30.80346 84 VAL C O 1
ATOM 3425 N N . LEU C 1 85 ? -11.66678 15.12621 14.81294 1.000 30.52824 85 LEU C N 1
ATOM 3426 C CA . LEU C 1 85 ? -12.41891 15.52620 15.99388 1.000 26.23252 85 LEU C CA 1
ATOM 3427 C C . LEU C 1 85 ? -11.49610 16.22272 16.98022 1.000 31.87272 85 LEU C C 1
ATOM 3428 O O . LEU C 1 85 ? -10.34731 15.81151 17.15653 1.000 35.13425 85 LEU C O 1
ATOM 3433 N N . ARG C 1 86 ? -12.00054 17.26305 17.64383 1.000 32.42083 86 ARG C N 1
ATOM 3434 C CA . ARG C 1 86 ? -11.28736 17.82447 18.78292 1.000 34.22830 86 ARG C CA 1
ATOM 3435 C C . ARG C 1 86 ? -11.63452 17.00218 20.01927 1.000 35.41046 86 ARG C C 1
ATOM 3436 O O . ARG C 1 86 ? -12.81270 16.83182 20.35676 1.000 35.14116 86 ARG C O 1
ATOM 3444 N N . ASN C 1 87 ? -10.61720 16.45561 20.66691 1.000 34.84103 87 ASN C N 1
ATOM 3445 C CA . ASN C 1 87 ? -10.79847 15.63102 21.85082 1.000 32.71901 87 ASN C CA 1
ATOM 3446 C C . ASN C 1 87 ? -10.04248 16.24875 23.01720 1.000 33.84204 87 ASN C C 1
ATOM 3447 O O . ASN C 1 87 ? -9.26980 17.19540 22.85494 1.000 39.98671 87 ASN C O 1
ATOM 3452 N N . TYR C 1 88 ? -10.26154 15.68329 24.20267 1.000 36.24773 88 TYR C N 1
ATOM 3453 C CA . TYR C 1 88 ? -9.54534 16.08150 25.40549 1.000 34.58301 88 TYR C CA 1
ATOM 3454 C C . TYR C 1 88 ? -9.09353 14.83567 26.14940 1.000 32.71699 88 TYR C C 1
ATOM 3455 O O . TYR C 1 88 ? -9.79363 13.81945 26.15823 1.000 34.55430 88 TYR C O 1
ATOM 3464 N N . ARG C 1 89 ? -7.90391 14.90465 26.73609 1.000 35.33193 89 ARG C N 1
ATOM 3465 C CA . ARG C 1 89 ? -7.41163 13.80247 27.54348 1.000 32.86177 89 ARG C CA 1
ATOM 3466 C C . ARG C 1 89 ? -8.09613 13.82084 28.90437 1.000 36.18605 89 ARG C C 1
ATOM 3467 O O . ARG C 1 89 ? -8.85501 14.73766 29.23105 1.000 34.69199 89 ARG C O 1
ATOM 3475 N N . LYS C 1 90 ? -7.81369 12.79435 29.70812 1.000 29.87517 90 LYS C N 1
ATOM 3476 C CA . LYS C 1 90 ? -8.34699 12.76571 31.06985 1.000 31.91823 90 LYS C CA 1
ATOM 3477 C C . LYS C 1 90 ? -8.05027 14.06673 31.80672 1.000 35.39019 90 LYS C C 1
ATOM 3478 O O . LYS C 1 90 ? -8.92322 14.61992 32.48411 1.000 46.20129 90 LYS C O 1
ATOM 3484 N N . ASN C 1 91 ? -6.83135 14.58281 31.66359 1.000 36.18930 91 ASN C N 1
ATOM 3485 C CA . ASN C 1 91 ? -6.40179 15.77793 32.37883 1.000 37.48863 91 ASN C CA 1
ATOM 3486 C C . ASN C 1 91 ? -6.97741 17.06634 31.80406 1.000 39.88522 91 ASN C C 1
ATOM 3487 O O . ASN C 1 91 ? -6.71555 18.13889 32.35470 1.000 43.86481 91 ASN C O 1
ATOM 3492 N N . GLY C 1 92 ? -7.72714 16.99905 30.70811 1.000 44.59044 92 GLY C N 1
ATOM 3493 C CA . GLY C 1 92 ? -8.27841 18.18045 30.07832 1.000 42.61021 92 GLY C CA 1
ATOM 3494 C C . GLY C 1 92 ? -7.48187 18.72326 28.90858 1.000 42.54819 92 GLY C C 1
ATOM 3495 O O . GLY C 1 92 ? -7.99789 19.58641 28.18594 1.000 43.25955 92 GLY C O 1
ATOM 3496 N N . GLU C 1 93 ? -6.25007 18.25287 28.70329 1.000 46.22851 93 GLU C N 1
ATOM 3497 C CA . GLU C 1 93 ? -5.43625 18.70867 27.58391 1.000 45.64467 93 GLU C CA 1
ATOM 3498 C C . GLU C 1 93 ? -6.18799 18.51509 26.26782 1.000 47.04234 93 GLU C C 1
ATOM 3499 O O . GLU C 1 93 ? -6.63937 17.39733 25.97427 1.000 34.85170 93 GLU C O 1
ATOM 3505 N N . PRO C 1 94 ? -6.33327 19.55630 25.45341 1.000 47.02082 94 PRO C N 1
ATOM 3506 C CA . PRO C 1 94 ? -6.96506 19.37654 24.14042 1.000 36.57514 94 PRO C CA 1
ATOM 3507 C C . PRO C 1 94 ? -5.99984 18.79319 23.11972 1.000 37.33882 94 PRO C C 1
ATOM 3508 O O . PRO C 1 94 ? -4.80350 19.09558 23.11197 1.000 38.33279 94 PRO C O 1
ATOM 3512 N N . PHE C 1 95 ? -6.53132 17.92586 22.26302 1.000 34.56458 95 PHE C N 1
ATOM 3513 C CA . PHE C 1 95 ? -5.78991 17.46393 21.10124 1.000 38.03458 95 PHE C CA 1
ATOM 3514 C C . PHE C 1 95 ? -6.77742 17.21918 19.97325 1.000 35.31658 95 PHE C C 1
ATOM 3515 O O . PHE C 1 95 ? -7.94249 16.87701 20.20528 1.000 34.07147 95 PHE C O 1
ATOM 3523 N N . ASP C 1 96 ? -6.30887 17.41572 18.75144 1.000 31.60775 96 ASP C N 1
ATOM 3524 C CA . ASP C 1 96 ? -7.11363 17.07435 17.59846 1.000 31.39457 96 ASP C CA 1
ATOM 3525 C C . ASP C 1 96 ? -6.76011 15.66855 17.13760 1.000 27.47045 96 ASP C C 1
ATOM 3526 O O . ASP C 1 96 ? -5.61034 15.22779 17.22702 1.000 31.52284 96 ASP C O 1
ATOM 3531 N N . ASN C 1 97 ? -7.76886 14.97181 16.63646 1.000 26.24189 97 ASN C N 1
ATOM 3532 C CA . ASN C 1 97 ? -7.74812 13.52191 16.49868 1.000 25.83882 97 ASN C CA 1
ATOM 3533 C C . ASN C 1 97 ? -8.24216 13.16644 15.10340 1.000 23.50215 97 ASN C C 1
ATOM 3534 O O . ASN C 1 97 ? -9.41049 13.40741 14.77790 1.000 28.21974 97 ASN C O 1
ATOM 3539 N N . LEU C 1 98 ? -7.34905 12.61960 14.27130 1.000 21.09697 98 LEU C N 1
ATOM 3540 C CA . LEU C 1 98 ? -7.74028 12.05774 12.98040 1.000 22.83143 98 LEU C CA 1
ATOM 3541 C C . LEU C 1 98 ? -8.19916 10.62917 13.22096 1.000 24.38817 98 LEU C C 1
ATOM 3542 O O . LEU C 1 98 ? -7.37874 9.74472 13.48031 1.000 16.74147 98 LEU C O 1
ATOM 3547 N N . LEU C 1 99 ? -9.50475 10.39844 13.14573 1.000 18.77562 99 LEU C N 1
ATOM 3548 C CA . LEU C 1 99 ? -10.08507 9.10821 13.48685 1.000 14.33366 99 LEU C CA 1
ATOM 3549 C C . LEU C 1 99 ? -10.42358 8.33191 12.21901 1.000 17.94181 99 LEU C C 1
ATOM 3550 O O . LEU C 1 99 ? -11.10660 8.85097 11.32786 1.000 18.61729 99 LEU C O 1
ATOM 3555 N N . PHE C 1 100 ? -9.94380 7.09134 12.15644 1.000 15.37608 100 PHE C N 1
ATOM 3556 C CA . PHE C 1 100 ? -10.29688 6.11256 11.14036 1.000 14.89168 100 PHE C CA 1
ATOM 3557 C C . PHE C 1 100 ? -11.29586 5.13601 11.74734 1.000 14.34727 100 PHE C C 1
ATOM 3558 O O . PHE C 1 100 ? -11.01076 4.54118 12.79243 1.000 16.05082 100 PHE C O 1
ATOM 3566 N N . LEU C 1 101 ? -12.42086 4.91927 11.06195 1.000 15.35393 101 LEU C N 1
ATOM 3567 C CA . LEU C 1 101 ? -13.44165 3.96307 11.47866 1.000 16.78849 101 LEU C CA 1
ATOM 3568 C C . LEU C 1 101 ? -13.57919 2.86760 10.43116 1.000 15.59553 101 LEU C C 1
ATOM 3569 O O . LEU C 1 101 ? -13.63951 3.14466 9.22405 1.000 17.14123 101 LEU C O 1
ATOM 3574 N N . HIS C 1 102 ? -13.64574 1.61924 10.89702 1.000 16.37286 102 HIS C N 1
ATOM 3575 C CA A HIS C 1 102 ? -13.71920 0.47452 9.99896 0.700 16.33379 102 HIS C CA 1
ATOM 3576 C CA B HIS C 1 102 ? -13.69941 0.46051 10.01380 0.300 16.22891 102 HIS C CA 1
ATOM 3577 C C . HIS C 1 102 ? -14.67571 -0.57573 10.55121 1.000 15.36624 102 HIS C C 1
ATOM 3578 O O . HIS C 1 102 ? -14.51459 -1.03040 11.69244 1.000 16.43514 102 HIS C O 1
ATOM 3591 N N . PRO C 1 103 ? -15.68647 -0.98292 9.77918 1.000 17.13185 103 PRO C N 1
ATOM 3592 C CA . PRO C 1 103 ? -16.59145 -2.03552 10.26148 1.000 17.60930 103 PRO C CA 1
ATOM 3593 C C . PRO C 1 103 ? -15.85834 -3.36786 10.31811 1.000 24.42302 103 PRO C C 1
ATOM 3594 O O . PRO C 1 103 ? -14.98431 -3.64763 9.49689 1.000 20.93028 103 PRO C O 1
ATOM 3598 N N . VAL C 1 104 ? -16.19484 -4.17819 11.31993 1.000 17.60604 104 VAL C N 1
ATOM 3599 C CA . VAL C 1 104 ? -15.50394 -5.43652 11.58197 1.000 19.28252 104 VAL C CA 1
ATOM 3600 C C . VAL C 1 104 ? -16.54112 -6.51851 11.85747 1.000 27.41298 104 VAL C C 1
ATOM 3601 O O . VAL C 1 104 ? -17.43236 -6.33463 12.69574 1.000 23.45939 104 VAL C O 1
ATOM 3605 N N . GLY C 1 105 ? -16.42713 -7.64111 11.15437 1.000 23.30589 105 GLY C N 1
ATOM 3606 C CA . GLY C 1 105 ? -17.24882 -8.79063 11.44889 1.000 20.34176 105 GLY C CA 1
ATOM 3607 C C . GLY C 1 105 ? -18.68386 -8.61800 10.99462 1.000 28.60476 105 GLY C C 1
ATOM 3608 O O . GLY C 1 105 ? -19.03530 -7.72146 10.21936 1.000 27.42394 105 GLY C O 1
ATOM 3609 N N . GLY C 1 106 ? -19.52663 -9.51201 11.49709 1.000 26.65943 106 GLY C N 1
ATOM 3610 C CA . GLY C 1 106 ? -20.93524 -9.45627 11.16331 1.000 26.99627 106 GLY C CA 1
ATOM 3611 C C . GLY C 1 106 ? -21.15485 -9.69551 9.68236 1.000 28.16940 106 GLY C C 1
ATOM 3612 O O . GLY C 1 106 ? -20.46938 -10.49675 9.04007 1.000 39.27856 106 GLY C O 1
ATOM 3613 N N . ARG C 1 107 ? -22.11725 -8.98557 9.13009 1.000 31.12048 107 ARG C N 1
ATOM 3614 C CA . ARG C 1 107 ? -22.45957 -9.08161 7.72443 1.000 42.63797 107 ARG C CA 1
ATOM 3615 C C . ARG C 1 107 ? -22.33477 -7.69777 7.10745 1.000 38.93949 107 ARG C C 1
ATOM 3616 O O . ARG C 1 107 ? -22.33706 -6.69058 7.82877 1.000 29.19113 107 ARG C O 1
ATOM 3624 N N . PRO C 1 108 ? -22.17070 -7.60650 5.78737 1.000 43.27165 108 PRO C N 1
ATOM 3625 C CA . PRO C 1 108 ? -22.17284 -6.28738 5.15100 1.000 40.84679 108 PRO C CA 1
ATOM 3626 C C . PRO C 1 108 ? -23.38107 -5.49965 5.61779 1.000 32.42433 108 PRO C C 1
ATOM 3627 O O . PRO C 1 108 ? -24.50477 -6.00448 5.63015 1.000 40.33863 108 PRO C O 1
ATOM 3631 N N . ASP C 1 109 ? -23.12229 -4.28185 6.08519 1.000 30.43398 109 ASP C N 1
ATOM 3632 C CA . ASP C 1 109 ? -24.11248 -3.33886 6.59868 1.000 37.28805 109 ASP C CA 1
ATOM 3633 C C . ASP C 1 109 ? -24.72189 -3.77303 7.93437 1.000 36.88278 109 ASP C C 1
ATOM 3634 O O . ASP C 1 109 ? -25.69819 -3.16418 8.40320 1.000 43.12442 109 ASP C O 1
ATOM 3639 N N . ALA C 1 110 ? -24.17862 -4.80704 8.57580 1.000 34.49380 110 ALA C N 1
ATOM 3640 C CA . ALA C 1 110 ? -24.50846 -5.11597 9.96902 1.000 32.57954 110 ALA C CA 1
ATOM 3641 C C . ALA C 1 110 ? -23.27536 -5.67712 10.65598 1.000 28.26709 110 ALA C C 1
ATOM 3642 O O . ALA C 1 110 ? -23.22364 -6.85706 11.01880 1.000 31.83593 110 ALA C O 1
ATOM 3644 N N . PRO C 1 111 ? -22.25363 -4.84884 10.85945 1.000 27.28196 111 PRO C N 1
ATOM 3645 C CA . PRO C 1 111 ? -21.02373 -5.34872 11.48507 1.000 24.89402 111 PRO C CA 1
ATOM 3646 C C . PRO C 1 111 ? -21.24170 -5.69225 12.95361 1.000 22.32480 111 PRO C C 1
ATOM 3647 O O . PRO C 1 111 ? -22.04465 -5.06920 13.65153 1.000 25.36631 111 PRO C O 1
ATOM 3651 N N . ASP C 1 112 ? -20.51275 -6.71284 13.41227 1.000 23.33999 112 ASP C N 1
ATOM 3652 C CA . ASP C 1 112 ? -20.47368 -7.03433 14.83858 1.000 25.34659 112 ASP C CA 1
ATOM 3653 C C . ASP C 1 112 ? -19.82062 -5.91364 15.64087 1.000 21.91989 112 ASP C C 1
ATOM 3654 O O . ASP C 1 112 ? -20.28527 -5.57302 16.73629 1.000 20.25315 112 ASP C O 1
ATOM 3659 N N . TYR C 1 113 ? -18.72781 -5.34963 15.12507 1.000 17.27843 113 TYR C N 1
ATOM 3660 C CA . TYR C 1 113 ? -17.96525 -4.32394 15.81985 1.000 18.94615 113 TYR C CA 1
ATOM 3661 C C . TYR C 1 113 ? -17.61622 -3.19037 14.87185 1.000 19.83689 113 TYR C C 1
ATOM 3662 O O . TYR C 1 113 ? -17.68276 -3.33314 13.64928 1.000 19.57876 113 TYR C O 1
ATOM 3671 N N . PHE C 1 114 ? -17.21488 -2.05705 15.44790 1.000 21.92360 114 PHE C N 1
ATOM 3672 C CA . PHE C 1 114 ? -16.50895 -1.02774 14.69505 1.000 19.51878 114 PHE C CA 1
ATOM 3673 C C . PHE C 1 114 ? -15.12968 -0.82452 15.30168 1.000 24.04235 114 PHE C C 1
ATOM 3674 O O . PHE C 1 114 ? -14.97681 -0.74678 16.53199 1.000 20.08389 114 PHE C O 1
ATOM 3682 N N . LEU C 1 115 ? -14.12541 -0.75657 14.44133 1.000 16.54704 115 LEU C N 1
ATOM 3683 C CA . LEU C 1 115 ? -12.76669 -0.47146 14.86251 1.000 15.87134 115 LEU C CA 1
ATOM 3684 C C . LEU C 1 115 ? -12.52104 1.01625 14.67077 1.000 15.75351 115 LEU C C 1
ATOM 3685 O O . LEU C 1 115 ? -12.96000 1.60482 13.67280 1.000 17.71369 115 LEU C O 1
ATOM 3690 N N . GLY C 1 116 ? -11.86003 1.62697 15.64558 1.000 16.48472 116 GLY C N 1
ATOM 3691 C CA . GLY C 1 116 ? -11.40841 3.00433 15.53250 1.000 16.13563 116 GLY C CA 1
ATOM 3692 C C . GLY C 1 116 ? -9.90932 3.07997 15.74552 1.000 19.06427 116 GLY C C 1
ATOM 3693 O O . GLY C 1 116 ? -9.36275 2.37725 16.59524 1.000 18.51430 116 GLY C O 1
ATOM 3694 N N . SER C 1 117 ? -9.25363 3.95792 14.98985 1.000 13.48103 117 SER C N 1
ATOM 3695 C CA . SER C 1 117 ? -7.82306 4.19029 15.14114 1.000 15.16622 117 SER C CA 1
ATOM 3696 C C . SER C 1 117 ? -7.58024 5.69017 15.17025 1.000 14.95855 117 SER C C 1
ATOM 3697 O O . SER C 1 117 ? -8.02654 6.40553 14.26921 1.000 16.17631 117 SER C O 1
ATOM 3700 N N . GLN C 1 118 ? -6.86470 6.16238 16.18841 1.000 14.12378 118 GLN C N 1
ATOM 3701 C CA . GLN C 1 118 ? -6.72863 7.58623 16.46454 1.000 21.70251 118 GLN C CA 1
ATOM 3702 C C . GLN C 1 118 ? -5.30929 8.04554 16.15580 1.000 18.09273 118 GLN C C 1
ATOM 3703 O O . GLN C 1 118 ? -4.35736 7.57457 16.78494 1.000 19.97021 118 GLN C O 1
ATOM 3709 N N . PHE C 1 119 ? -5.17141 8.98426 15.21890 1.000 19.39821 119 PHE C N 1
ATOM 3710 C CA . PHE C 1 119 ? -3.89717 9.65121 14.95902 1.000 17.32127 119 PHE C CA 1
ATOM 3711 C C . PHE C 1 119 ? -3.93775 11.03962 15.58425 1.000 21.69703 119 PHE C C 1
ATOM 3712 O O . PHE C 1 119 ? -4.77412 11.87041 15.20932 1.000 20.23369 119 PHE C O 1
ATOM 3720 N N . GLU C 1 120 ? -3.02946 11.30395 16.51721 1.000 20.75806 120 GLU C N 1
ATOM 3721 C CA . GLU C 1 120 ? -3.03469 12.59082 17.19745 1.000 25.61348 120 GLU C CA 1
ATOM 3722 C C . GLU C 1 120 ? -2.38450 13.63676 16.30510 1.000 19.16705 120 GLU C C 1
ATOM 3723 O O . GLU C 1 120 ? -1.19561 13.53837 15.99011 1.000 28.47224 120 GLU C O 1
ATOM 3729 N N . LEU C 1 121 ? -3.16956 14.62764 15.89346 1.000 23.38829 121 LEU C N 1
ATOM 3730 C CA . LEU C 1 121 ? -2.66642 15.72571 15.09096 1.000 23.64708 121 LEU C CA 1
ATOM 3731 C C . LEU C 1 121 ? -1.87264 16.68234 15.97191 1.000 36.94494 121 LEU C C 1
ATOM 3732 O O . LEU C 1 121 ? -2.02567 16.70857 17.19686 1.000 27.29056 121 LEU C O 1
ATOM 3737 N N . GLY C 1 122 ? -1.00523 17.46425 15.33788 1.000 30.80702 122 GLY C N 1
ATOM 3738 C CA . GLY C 1 122 ? -0.26588 18.47947 16.05584 1.000 27.81514 122 GLY C CA 1
ATOM 3739 C C . GLY C 1 122 ? 0.90524 17.97041 16.85548 1.000 38.62299 122 GLY C C 1
ATOM 3740 O O . GLY C 1 122 ? 1.42533 18.70501 17.70339 1.000 42.00097 122 GLY C O 1
ATOM 3741 N N . ARG C 1 123 ? 1.33112 16.73298 16.62968 1.000 32.16050 123 ARG C N 1
ATOM 3742 C CA . ARG C 1 123 ? 2.50997 16.19279 17.28644 1.000 32.15719 123 ARG C CA 1
ATOM 3743 C C . ARG C 1 123 ? 3.63749 15.90141 16.30869 1.000 24.54922 123 ARG C C 1
ATOM 3744 O O . ARG C 1 123 ? 4.71275 15.47247 16.73247 1.000 25.72700 123 ARG C O 1
ATOM 3748 N N . SER C 1 124 ? 3.42922 16.12168 15.01011 1.000 27.96550 124 SER C N 1
ATOM 3749 C CA . SER C 1 124 ? 4.41796 15.75142 14.00552 1.000 27.03122 124 SER C CA 1
ATOM 3750 C C . SER C 1 124 ? 5.03657 16.96201 13.31987 1.000 30.24434 124 SER C C 1
ATOM 3751 O O . SER C 1 124 ? 5.56178 16.83651 12.20967 1.000 24.68648 124 SER C O 1
ATOM 3754 N N . GLY C 1 125 ? 4.95865 18.13031 13.94818 1.000 29.81313 125 GLY C N 1
ATOM 3755 C CA . GLY C 1 125 ? 5.69980 19.28424 13.46173 1.000 34.24145 125 GLY C CA 1
ATOM 3756 C C . GLY C 1 125 ? 5.27576 19.68820 12.06731 1.000 21.34163 125 GLY C C 1
ATOM 3757 O O . GLY C 1 125 ? 4.09071 19.90010 11.78904 1.000 24.94920 125 GLY C O 1
ATOM 3758 N N . ASN C 1 126 ? 6.24760 19.77972 11.16599 1.000 20.16022 126 ASN C N 1
ATOM 3759 C CA . ASN C 1 126 ? 5.97503 20.13266 9.78105 1.000 21.46377 126 ASN C CA 1
ATOM 3760 C C . ASN C 1 126 ? 5.76910 18.90900 8.89011 1.000 27.85037 126 ASN C C 1
ATOM 3761 O O . ASN C 1 126 ? 5.72857 19.04689 7.66233 1.000 21.99116 126 ASN C O 1
ATOM 3766 N N . SER C 1 127 ? 5.62847 17.72561 9.47868 1.000 21.60924 127 SER C N 1
ATOM 3767 C CA . SER C 1 127 ? 5.48615 16.47666 8.73797 1.000 26.40098 127 SER C CA 1
ATOM 3768 C C . SER C 1 127 ? 4.13984 15.81226 9.00393 1.000 20.06217 127 SER C C 1
ATOM 3769 O O . SER C 1 127 ? 4.05405 14.58455 9.03738 1.000 19.14258 127 SER C O 1
ATOM 3772 N N . GLU C 1 128 ? 3.08694 16.60884 9.20955 1.000 20.09754 128 GLU C N 1
ATOM 3773 C CA . GLU C 1 128 ? 1.79593 16.04586 9.60098 1.000 16.18943 128 GLU C CA 1
ATOM 3774 C C . GLU C 1 128 ? 1.22182 15.15788 8.50671 1.000 14.30746 128 GLU C C 1
ATOM 3775 O O . GLU C 1 128 ? 0.71355 14.06555 8.78822 1.000 15.01758 128 GLU C O 1
ATOM 3781 N N . GLU C 1 129 ? 1.27212 15.61458 7.24950 1.000 16.06053 129 GLU C N 1
ATOM 3782 C CA . GLU C 1 129 ? 0.74193 14.79741 6.15900 1.000 18.07221 129 GLU C CA 1
ATOM 3783 C C . GLU C 1 129 ? 1.46227 13.45677 6.08615 1.000 17.45705 129 GLU C C 1
ATOM 3784 O O . GLU C 1 129 ? 0.82704 12.39811 6.03935 1.000 17.30250 129 GLU C O 1
ATOM 3790 N N . ALA C 1 130 ? 2.79853 13.48463 6.06955 1.000 13.67105 130 ALA C N 1
ATOM 3791 C CA . ALA C 1 130 ? 3.55893 12.24027 5.98986 1.000 15.49713 130 ALA C CA 1
ATOM 3792 C C . ALA C 1 130 ? 3.28787 11.35640 7.19883 1.000 13.66887 130 ALA C C 1
ATOM 3793 O O . ALA C 1 130 ? 3.11797 10.13882 7.06426 1.000 13.42432 130 ALA C O 1
ATOM 3795 N N . ALA C 1 131 ? 3.23165 11.95197 8.39493 1.000 13.70548 131 ALA C N 1
ATOM 3796 C CA . ALA C 1 131 ? 3.02740 11.15094 9.59780 1.000 15.00133 131 ALA C CA 1
ATOM 3797 C C . ALA C 1 131 ? 1.64608 10.51374 9.61206 1.000 12.55161 131 ALA C C 1
ATOM 3798 O O . ALA C 1 131 ? 1.49532 9.35257 10.01989 1.000 13.62364 131 ALA C O 1
ATOM 3800 N N . ALA C 1 132 ? 0.62634 11.25461 9.18014 1.000 13.38333 132 ALA C N 1
ATOM 3801 C CA . ALA C 1 132 ? -0.72504 10.69482 9.14584 1.000 13.14742 132 ALA C CA 1
ATOM 3802 C C . ALA C 1 132 ? -0.83284 9.58930 8.10316 1.000 9.71334 132 ALA C C 1
ATOM 3803 O O . ALA C 1 132 ? -1.50909 8.57176 8.32572 1.000 12.01417 132 ALA C O 1
ATOM 3805 N N . ALA C 1 133 ? -0.17233 9.77243 6.95898 1.000 12.89923 133 ALA C N 1
ATOM 3806 C CA . ALA C 1 133 ? -0.14353 8.71736 5.95097 1.000 12.62109 133 ALA C CA 1
ATOM 3807 C C . ALA C 1 133 ? 0.62373 7.50979 6.46494 1.000 12.52867 133 ALA C C 1
ATOM 3808 O O . ALA C 1 133 ? 0.23433 6.36442 6.20948 1.000 11.63619 133 ALA C O 1
ATOM 3810 N N . GLY C 1 134 ? 1.71298 7.74469 7.20859 1.000 11.60084 134 GLY C N 1
ATOM 3811 C CA . GLY C 1 134 ? 2.40519 6.63309 7.84062 1.000 10.89589 134 GLY C CA 1
ATOM 3812 C C . GLY C 1 134 ? 1.51530 5.89527 8.82049 1.000 11.20839 134 GLY C C 1
ATOM 3813 O O . GLY C 1 134 ? 1.49828 4.66297 8.85956 1.000 11.45341 134 GLY C O 1
ATOM 3814 N N . HIS C 1 135 ? 0.75437 6.63829 9.61579 1.000 10.89572 135 HIS C N 1
ATOM 3815 C CA . HIS C 1 135 ? -0.23292 6.00252 10.48701 1.000 10.83938 135 HIS C CA 1
ATOM 3816 C C . HIS C 1 135 ? -1.19317 5.13572 9.68340 1.000 13.78371 135 HIS C C 1
ATOM 3817 O O . HIS C 1 135 ? -1.47166 3.98228 10.04613 1.000 11.37741 135 HIS C O 1
ATOM 3824 N N . ALA C 1 136 ? -1.73627 5.69655 8.60265 1.000 10.94865 136 ALA C N 1
ATOM 3825 C CA . ALA C 1 136 ? -2.66697 4.95853 7.76340 1.000 10.62025 136 ALA C CA 1
ATOM 3826 C C . ALA C 1 136 ? -2.05498 3.65760 7.26212 1.000 12.51387 136 ALA C C 1
ATOM 3827 O O . ALA C 1 136 ? -2.74700 2.63916 7.15487 1.000 12.83974 136 ALA C O 1
ATOM 3829 N N . GLY C 1 137 ? -0.75905 3.67040 6.94206 1.000 11.89775 137 GLY C N 1
ATOM 3830 C CA . GLY C 1 137 ? -0.13554 2.46097 6.42663 1.000 12.70621 137 GLY C CA 1
ATOM 3831 C C . GLY C 1 137 ? 0.04554 1.40346 7.49991 1.000 13.41258 137 GLY C C 1
ATOM 3832 O O . GLY C 1 137 ? -0.18430 0.21571 7.25867 1.000 14.37445 137 GLY C O 1
ATOM 3833 N N . ALA C 1 138 ? 0.49227 1.81660 8.68936 1.000 13.77452 138 ALA C N 1
ATOM 3834 C CA . ALA C 1 138 ? 0.57039 0.89828 9.82100 1.000 12.09375 138 ALA C CA 1
ATOM 3835 C C . ALA C 1 138 ? -0.80947 0.33801 10.16024 1.000 14.37214 138 ALA C C 1
ATOM 3836 O O . ALA C 1 138 ? -0.97685 -0.87409 10.35620 1.000 12.58063 138 ALA C O 1
ATOM 3838 N N . LEU C 1 139 ? -1.81567 1.21220 10.20770 1.000 11.19033 139 LEU C N 1
ATOM 3839 C CA . LEU C 1 139 ? -3.18857 0.77537 10.46102 1.000 13.32079 139 LEU C CA 1
ATOM 3840 C C . LEU C 1 139 ? -3.63828 -0.26990 9.44300 1.000 16.56676 139 LEU C C 1
ATOM 3841 O O . LEU C 1 139 ? -4.21442 -1.30259 9.80744 1.000 13.39294 139 LEU C O 1
ATOM 3846 N N . THR C 1 140 ? -3.38712 -0.01669 8.14959 1.000 14.04110 140 THR C N 1
ATOM 3847 C CA . THR C 1 140 ? -3.83831 -0.95658 7.12777 1.000 12.30767 140 THR C CA 1
ATOM 3848 C C . THR C 1 140 ? -3.21310 -2.32935 7.34274 1.000 13.96573 140 THR C C 1
ATOM 3849 O O . THR C 1 140 ? -3.86393 -3.35825 7.13245 1.000 13.67648 140 THR C O 1
ATOM 3853 N N . GLY C 1 141 ? -1.95341 -2.36439 7.78802 1.000 16.16635 141 GLY C N 1
ATOM 3854 C CA . GLY C 1 141 ? -1.34257 -3.63615 8.13600 1.000 15.16309 141 GLY C CA 1
ATOM 3855 C C . GLY C 1 141 ? -2.09745 -4.36971 9.23095 1.000 14.25433 141 GLY C C 1
ATOM 3856 O O . GLY C 1 141 ? -2.26556 -5.59360 9.16765 1.000 16.39392 141 GLY C O 1
ATOM 3857 N N . GLU C 1 142 ? -2.56583 -3.63441 10.25195 1.000 15.37466 142 GLU C N 1
ATOM 3858 C CA . GLU C 1 142 ? -3.33598 -4.26242 11.32659 1.000 13.82057 142 GLU C CA 1
ATOM 3859 C C . GLU C 1 142 ? -4.69526 -4.73134 10.82194 1.000 16.91484 142 GLU C C 1
ATOM 3860 O O . GLU C 1 142 ? -5.18996 -5.78453 11.23887 1.000 16.36667 142 GLU C O 1
ATOM 3866 N N . LEU C 1 143 ? -5.31693 -3.95583 9.93092 1.000 14.58593 143 LEU C N 1
ATOM 3867 C CA . LEU C 1 143 ? -6.57800 -4.39099 9.34201 1.000 13.92548 143 LEU C CA 1
ATOM 3868 C C . LEU C 1 143 ? -6.40563 -5.67264 8.53968 1.000 17.06277 143 LEU C C 1
ATOM 3869 O O . LEU C 1 143 ? -7.29410 -6.53428 8.53817 1.000 20.33599 143 LEU C O 1
ATOM 3874 N N . ALA C 1 144 ? -5.29091 -5.79986 7.81292 1.000 16.29929 144 ALA C N 1
ATOM 3875 C CA . ALA C 1 144 ? -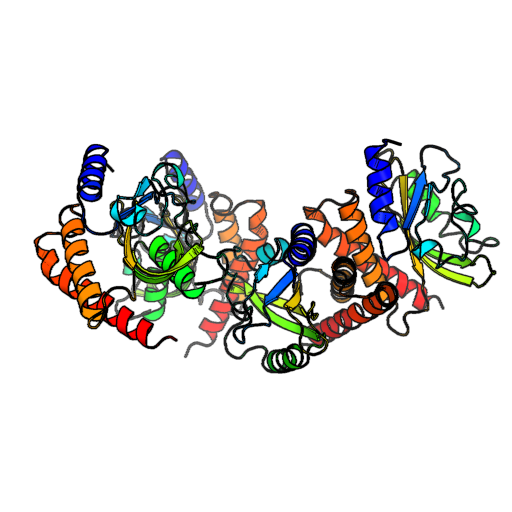5.04567 -7.03187 7.07398 1.000 16.01151 144 ALA C CA 1
ATOM 3876 C C . ALA C 1 144 ? -4.79813 -8.19144 8.02709 1.000 18.93160 144 ALA C C 1
ATOM 3877 O O . ALA C 1 144 ? -5.22646 -9.31888 7.76554 1.000 23.89208 144 ALA C O 1
ATOM 3879 N N . ARG C 1 145 ? -4.12074 -7.93767 9.14657 1.000 22.03045 145 ARG C N 1
ATOM 3880 C CA A ARG C 1 145 ? -3.87829 -9.00747 10.11148 0.500 23.78517 145 ARG C CA 1
ATOM 3881 C CA B ARG C 1 145 ? -3.87912 -9.01190 10.10340 0.500 23.78354 145 ARG C CA 1
ATOM 3882 C C . ARG C 1 145 ? -5.16459 -9.45017 10.79448 1.000 25.53031 145 ARG C C 1
ATOM 3883 O O . ARG C 1 145 ? -5.31873 -10.63415 11.11509 1.000 27.07560 145 ARG C O 1
ATOM 3898 N N . ILE C 1 146 ? -6.09493 -8.52077 11.02215 1.000 24.18581 146 ILE C N 1
ATOM 3899 C CA . ILE C 1 146 ? -7.40682 -8.87063 11.56209 1.000 21.48225 146 ILE C CA 1
ATOM 3900 C C . ILE C 1 146 ? -8.26007 -9.59572 10.52389 1.000 34.39214 146 ILE C C 1
ATOM 3901 O O . ILE C 1 146 ? -9.23568 -10.27118 10.87555 1.000 33.75685 146 ILE C O 1
ATOM 3906 N N . GLY C 1 147 ? -7.90823 -9.49307 9.24650 1.000 28.71576 147 GLY C N 1
ATOM 3907 C CA . GLY C 1 147 ? -8.68958 -10.11091 8.19713 1.000 24.27095 147 GLY C CA 1
ATOM 3908 C C . GLY C 1 147 ? -9.82465 -9.26788 7.68580 1.000 30.19979 147 GLY C C 1
ATOM 3909 O O . GLY C 1 147 ? -10.64978 -9.77006 6.91418 1.000 32.36567 147 GLY C O 1
ATOM 3910 N N . THR C 1 148 ? -9.90421 -8.00464 8.10258 1.000 22.52879 148 THR C N 1
ATOM 3911 C CA . THR C 1 148 ? -10.96173 -7.11929 7.64740 1.000 31.22942 148 THR C CA 1
ATOM 3912 C C . THR C 1 148 ? -10.63246 -6.51681 6.28620 1.000 33.28968 148 THR C C 1
ATOM 3913 O O . THR C 1 148 ? -11.53932 -6.10609 5.55603 1.000 30.82338 148 THR C O 1
ATOM 3917 N N . VAL C 1 149 ? -9.35498 -6.49514 5.91828 1.000 26.03747 149 VAL C N 1
ATOM 3918 C CA . VAL C 1 149 ? -8.90089 -6.10309 4.59084 1.000 28.22281 149 VAL C CA 1
ATOM 3919 C C . VAL C 1 149 ? -8.20675 -7.30510 3.96689 1.000 24.08005 149 VAL C C 1
ATOM 3920 O O . VAL C 1 149 ? -7.21701 -7.80798 4.51823 1.000 26.05436 149 VAL C O 1
ATOM 3924 N N . ALA C 1 150 ? -8.70693 -7.74635 2.81352 1.000 28.12452 150 ALA C N 1
ATOM 3925 C CA . ALA C 1 150 ? -8.16140 -8.92122 2.14959 1.000 27.26265 150 ALA C CA 1
ATOM 3926 C C . ALA C 1 150 ? -6.73095 -8.67134 1.68538 1.000 25.52280 150 ALA C C 1
ATOM 3927 O O . ALA C 1 150 ? -6.35145 -7.54792 1.34726 1.000 26.61288 150 ALA C O 1
ATOM 3929 N N . ALA C 1 151 ? -5.93864 -9.74806 1.65665 1.000 26.93813 151 ALA C N 1
ATOM 3930 C CA . ALA C 1 151 ? -4.52956 -9.64460 1.28095 1.000 27.37358 151 ALA C CA 1
ATOM 3931 C C . ALA C 1 151 ? -4.34608 -8.97397 -0.07455 1.000 27.27959 151 ALA C C 1
ATOM 3932 O O . ALA C 1 151 ? -3.54234 -8.04854 -0.21674 1.000 30.04724 151 ALA C O 1
ATOM 3934 N N . ARG C 1 152 ? -5.08316 -9.42937 -1.08932 1.000 25.56496 152 ARG C N 1
ATOM 3935 C CA . ARG C 1 152 ? -4.93432 -8.85885 -2.42430 1.000 28.55836 152 ARG C CA 1
ATOM 3936 C C . ARG C 1 152 ? -5.36303 -7.39646 -2.48647 1.000 23.85520 152 ARG C C 1
ATOM 3937 O O . ARG C 1 152 ? -5.02954 -6.71069 -3.45611 1.000 28.22770 152 ARG C O 1
ATOM 3939 N N . LEU C 1 153 ? -6.08923 -6.90599 -1.48453 1.000 23.04467 153 LEU C N 1
ATOM 3940 C CA . LEU C 1 153 ? -6.59147 -5.53819 -1.48190 1.000 24.45379 153 LEU C CA 1
ATOM 3941 C C . LEU C 1 153 ? -5.80750 -4.60852 -0.56017 1.000 21.94563 153 LEU C C 1
ATOM 3942 O O . LEU C 1 153 ? -6.11894 -3.41106 -0.49567 1.000 17.84667 153 LEU C O 1
ATOM 3947 N N . GLU C 1 154 ? -4.79634 -5.12550 0.14042 1.000 20.10562 154 GLU C N 1
ATOM 3948 C CA . GLU C 1 154 ? -4.11778 -4.33473 1.16156 1.000 17.42379 154 GLU C CA 1
ATOM 3949 C C . GLU C 1 154 ? -3.36705 -3.14787 0.56457 1.000 14.61686 154 GLU C C 1
ATOM 3950 O O . GLU C 1 154 ? -3.39433 -2.05056 1.13178 1.000 15.28106 154 GLU C O 1
ATOM 3956 N N . MET C 1 155 ? -2.66977 -3.34619 -0.56063 1.000 13.61015 155 MET C N 1
ATOM 3957 C CA . MET C 1 155 ? -1.91413 -2.24241 -1.14720 1.000 18.81092 155 MET C CA 1
ATOM 3958 C C . MET C 1 155 ? -2.82640 -1.11535 -1.61180 1.000 16.92976 155 MET C C 1
ATOM 3959 O O . MET C 1 155 ? -2.49581 0.06742 -1.44235 1.000 16.82909 155 MET C O 1
ATOM 3964 N N . ASP C 1 156 ? -3.96925 -1.45761 -2.20965 1.000 16.32533 156 ASP C N 1
ATOM 3965 C CA . ASP C 1 156 ? -4.94330 -0.43502 -2.58431 1.000 17.84130 156 ASP C CA 1
ATOM 3966 C C . ASP C 1 156 ? -5.43163 0.32310 -1.35865 1.000 16.60575 156 ASP C C 1
ATOM 3967 O O . ASP C 1 156 ? -5.51098 1.55804 -1.36395 1.000 16.07309 156 ASP C O 1
ATOM 3972 N N . GLN C 1 157 ? -5.82016 -0.41355 -0.31532 1.000 15.50287 157 GLN C N 1
ATOM 3973 C CA . GLN C 1 157 ? -6.38183 0.22537 0.87245 1.000 16.76107 157 GLN C CA 1
ATOM 3974 C C . GLN C 1 157 ? -5.33699 1.06241 1.59184 1.000 15.28743 157 GLN C C 1
ATOM 3975 O O . GLN C 1 157 ? -5.66574 2.10617 2.16514 1.000 14.17472 157 GLN C O 1
ATOM 3981 N N . ARG C 1 158 ? -4.07189 0.63225 1.55875 1.000 15.74531 158 ARG C N 1
ATOM 3982 C CA . ARG C 1 158 ? -3.01076 1.44100 2.14072 1.000 12.63135 158 ARG C CA 1
ATOM 3983 C C . ARG C 1 158 ? -2.86686 2.75837 1.38897 1.000 15.37007 158 ARG C C 1
ATOM 3984 O O . ARG C 1 158 ? -2.78273 3.82988 1.99904 1.000 12.07814 158 ARG C O 1
ATOM 3992 N N . ARG C 1 159 ? -2.84478 2.69223 0.05059 1.000 14.71891 159 ARG C N 1
ATOM 3993 C CA . ARG C 1 159 ? -2.83076 3.90076 -0.76826 1.000 14.02322 159 ARG C CA 1
ATOM 3994 C C . ARG C 1 159 ? -4.01724 4.79827 -0.44183 1.000 14.74969 159 ARG C C 1
ATOM 3995 O O . ARG C 1 159 ? -3.87357 6.01553 -0.29611 1.000 12.74225 159 ARG C O 1
ATOM 4003 N N . HIS C 1 160 ? -5.20977 4.21329 -0.35944 1.000 11.77896 160 HIS C N 1
ATOM 4004 C CA . HIS C 1 160 ? -6.41775 5.00914 -0.16173 1.000 12.13897 160 HIS C CA 1
ATOM 4005 C C . HIS C 1 160 ? -6.43341 5.67710 1.20903 1.000 15.09859 160 HIS C C 1
ATOM 4006 O O . HIS C 1 160 ? -6.64753 6.89001 1.31899 1.000 14.19757 160 HIS C O 1
ATOM 4013 N N . LEU C 1 161 ? -6.21126 4.89937 2.27025 1.000 13.52052 161 LEU C N 1
ATOM 4014 C CA . LEU C 1 161 ? -6.25043 5.47856 3.61077 1.000 13.09181 161 LEU C CA 1
ATOM 4015 C C . LEU C 1 161 ? -5.15623 6.51330 3.80261 1.000 13.70022 161 LEU C C 1
ATOM 4016 O O . LEU C 1 161 ? -5.36664 7.51436 4.49144 1.000 12.53442 161 LEU C O 1
ATOM 4021 N N . ALA C 1 162 ? -3.99535 6.31856 3.17080 1.000 15.08818 162 ALA C N 1
ATOM 4022 C CA . ALA C 1 162 ? -2.93433 7.30784 3.31357 1.000 14.73579 162 ALA C CA 1
ATOM 4023 C C . ALA C 1 162 ? -3.29899 8.61404 2.62041 1.000 12.03680 162 ALA C C 1
ATOM 4024 O O . ALA C 1 162 ? -3.04546 9.69226 3.16006 1.000 11.99342 162 ALA C O 1
ATOM 4026 N N . GLN C 1 163 ? -3.84855 8.54993 1.40396 1.000 14.39632 163 GLN C N 1
ATOM 4027 C CA . GLN C 1 163 ? -4.23260 9.79983 0.75815 1.000 14.02702 163 GLN C CA 1
ATOM 4028 C C . GLN C 1 163 ? -5.39751 10.44902 1.49875 1.000 12.52777 163 GLN C C 1
ATOM 4029 O O . GLN C 1 163 ? -5.47149 11.67717 1.59741 1.000 14.20718 163 GLN C O 1
ATOM 4035 N N . ALA C 1 164 ? -6.32159 9.64066 2.01786 1.000 14.08023 164 ALA C N 1
ATOM 4036 C CA . ALA C 1 164 ? -7.43246 10.19690 2.78092 1.000 13.59589 164 ALA C CA 1
ATOM 4037 C C . ALA C 1 164 ? -6.91214 10.95533 3.98233 1.000 15.29345 164 ALA C C 1
ATOM 4038 O O . ALA C 1 164 ? -7.34602 12.08337 4.25859 1.000 14.09476 164 ALA C O 1
ATOM 4040 N N . ALA C 1 165 ? -5.98335 10.33060 4.71677 1.000 13.16033 165 ALA C N 1
ATOM 4041 C CA . ALA C 1 165 ? -5.39537 10.94324 5.90536 1.000 17.47105 165 ALA C CA 1
ATOM 4042 C C . ALA C 1 165 ? -4.69345 12.24544 5.55262 1.000 15.98624 165 ALA C C 1
ATOM 4043 O O . ALA C 1 165 ? -4.89340 13.27227 6.20887 1.000 16.61855 165 ALA C O 1
ATOM 4045 N N . ALA C 1 166 ? -3.86731 12.21492 4.50676 1.000 14.08089 166 ALA C N 1
ATOM 4046 C CA . ALA C 1 166 ? -3.12701 13.40618 4.09942 1.000 14.26171 166 ALA C CA 1
ATOM 4047 C C . ALA C 1 166 ? -4.06620 14.54450 3.71963 1.000 19.34403 166 ALA C C 1
ATOM 4048 O O . ALA C 1 166 ? -3.83643 15.69842 4.09469 1.000 18.09271 166 ALA C O 1
ATOM 4050 N N . ALA C 1 167 ? -5.13776 14.23999 2.98258 1.000 17.79233 167 ALA C N 1
ATOM 4051 C CA . ALA C 1 167 ? -6.09325 15.28457 2.61964 1.000 17.42206 167 ALA C CA 1
ATOM 4052 C C . ALA C 1 167 ? -6.74722 15.89752 3.85799 1.000 17.92042 167 ALA C C 1
ATOM 4053 O O . ALA C 1 167 ? -6.90743 17.12167 3.94240 1.000 16.31890 167 ALA C O 1
ATOM 4055 N N . LEU C 1 168 ? -7.13065 15.06978 4.83140 1.000 16.78722 168 LEU C N 1
ATOM 4056 C CA . LEU C 1 168 ? -7.77596 15.61202 6.02262 1.000 18.45932 168 LEU C CA 1
ATOM 4057 C C . LEU C 1 168 ? -6.79767 16.44374 6.84935 1.000 22.78066 168 LEU C C 1
ATOM 4058 O O . LEU C 1 168 ? -7.19622 17.43702 7.46364 1.000 20.81844 168 LEU C O 1
ATOM 4063 N N . VAL C 1 169 ? -5.51983 16.05857 6.86986 1.000 18.03302 169 VAL C N 1
ATOM 4064 C CA . VAL C 1 169 ? -4.48618 16.89736 7.47404 1.000 14.59232 169 VAL C CA 1
ATOM 4065 C C . VAL C 1 169 ? -4.44887 18.27016 6.80926 1.000 21.93977 169 VAL C C 1
ATOM 4066 O O . VAL C 1 169 ? -4.42645 19.30357 7.48916 1.000 22.26625 169 VAL C O 1
ATOM 4070 N N . ARG C 1 170 ? -4.42978 18.30280 5.47308 1.000 22.23600 170 ARG C N 1
ATOM 4071 C CA . ARG C 1 170 ? -4.35805 19.58197 4.77359 1.000 24.90349 170 ARG C CA 1
ATOM 4072 C C . ARG C 1 170 ? -5.55450 20.46313 5.11427 1.000 24.70562 170 ARG C C 1
ATOM 4073 O O . ARG C 1 170 ? -5.40623 21.67266 5.31423 1.000 28.04824 170 ARG C O 1
ATOM 4081 N N . ALA C 1 171 ? -6.74710 19.87567 5.20277 1.000 25.49838 171 ALA C N 1
ATOM 4082 C CA . ALA C 1 171 ? -7.90235 20.66359 5.61441 1.000 24.86129 171 ALA C CA 1
ATOM 4083 C C . ALA C 1 171 ? -7.74621 21.15173 7.04879 1.000 27.07579 171 ALA C C 1
ATOM 4084 O O . ALA C 1 171 ? -8.09081 22.29605 7.36699 1.000 26.68067 171 ALA C O 1
ATOM 4086 N N . TRP C 1 172 ? -7.22244 20.30213 7.92988 1.000 20.58247 172 TRP C N 1
ATOM 4087 C CA . TRP C 1 172 ? -7.05323 20.71201 9.31648 1.000 26.44579 172 TRP C CA 1
ATOM 4088 C C . TRP C 1 172 ? -6.02905 21.83026 9.42942 1.000 31.19510 172 TRP C C 1
ATOM 4089 O O . TRP C 1 172 ? -6.17695 22.72497 10.26750 1.000 27.02699 172 TRP C O 1
ATOM 4100 N N . GLU C 1 173 ? -5.01310 21.82182 8.56747 1.000 28.30673 173 GLU C N 1
ATOM 4101 C CA . GLU C 1 173 ? -3.99555 22.86172 8.60914 1.000 33.91065 173 GLU C CA 1
ATOM 4102 C C . GLU C 1 173 ? -4.48847 24.18690 8.04005 1.000 26.75115 173 GLU C C 1
ATOM 4103 O O . GLU C 1 173 ? -3.83147 25.21104 8.24134 1.000 42.88421 173 GLU C O 1
ATOM 4109 N N . ARG C 1 174 ? -5.63602 24.19793 7.36754 1.000 35.22217 174 ARG C N 1
ATOM 4110 C CA . ARG C 1 174 ? -6.24124 25.41977 6.85560 1.000 39.89372 174 ARG C CA 1
ATOM 4111 C C . ARG C 1 174 ? -7.47610 25.82482 7.64765 1.000 43.54178 174 ARG C C 1
ATOM 4112 O O . ARG C 1 174 ? -8.24567 26.67927 7.19141 1.000 46.51408 174 ARG C O 1
ATOM 4120 N N . ARG C 1 175 ? -7.69673 25.22027 8.81097 1.000 36.47426 175 ARG C N 1
ATOM 4121 C CA . ARG C 1 175 ? -8.88814 25.52416 9.58650 1.000 40.48190 175 ARG C CA 1
ATOM 4122 C C . ARG C 1 175 ? -8.82844 26.96318 10.08156 1.000 48.38868 175 ARG C C 1
ATOM 4123 O O . ARG C 1 175 ? -7.75490 27.48765 10.39232 1.000 37.84423 175 ARG C O 1
ATOM 4131 N N . GLY C 1 176 ? -9.98466 27.61272 10.12182 1.000 47.55423 176 GLY C N 1
ATOM 4132 C CA . GLY C 1 176 ? -10.07129 28.94790 10.68098 1.000 54.38440 176 GLY C CA 1
ATOM 4133 C C . GLY C 1 176 ? -10.15198 28.91297 12.19679 1.000 64.86490 176 GLY C C 1
ATOM 4134 O O . GLY C 1 176 ? -9.92833 29.92165 12.87118 1.000 67.92327 176 GLY C O 1
ATOM 4136 N N . MET D 1 1 ? -0.56825 -28.53231 -32.26258 1.000 61.75165 1 MET D N 1
ATOM 4137 C CA . MET D 1 1 ? -1.42660 -28.78527 -33.42102 1.000 59.36985 1 MET D CA 1
ATOM 4138 C C . MET D 1 1 ? -2.82299 -29.24248 -32.99643 1.000 46.95637 1 MET D C 1
ATOM 4139 O O . MET D 1 1 ? -3.59947 -29.70846 -33.82708 1.000 56.93258 1 MET D O 1
ATOM 4144 N N . ASP D 1 2 ? -3.12986 -29.10330 -31.70339 1.000 58.10475 2 ASP D N 1
ATOM 4145 C CA . ASP D 1 2 ? -4.48667 -29.32555 -31.21327 1.000 45.13718 2 ASP D CA 1
ATOM 4146 C C . ASP D 1 2 ? -5.48483 -28.57606 -32.08477 1.000 63.24416 2 ASP D C 1
ATOM 4147 O O . ASP D 1 2 ? -5.26071 -27.41824 -32.44936 1.000 69.28565 2 ASP D O 1
ATOM 4149 N N . GLN D 1 3 ? -6.57944 -29.25227 -32.44055 1.000 61.65453 3 GLN D N 1
ATOM 4150 C CA . GLN D 1 3 ? -7.52748 -28.67355 -33.39030 1.000 57.14401 3 GLN D CA 1
ATOM 4151 C C . GLN D 1 3 ? -8.22580 -27.45375 -32.80180 1.000 64.40184 3 GLN D C 1
ATOM 4152 O O . GLN D 1 3 ? -8.29737 -26.39788 -33.44285 1.000 64.77125 3 GLN D O 1
ATOM 4154 N N . LYS D 1 4 ? -8.75520 -27.58441 -31.58221 1.000 57.10768 4 LYS D N 1
ATOM 4155 C CA . LYS D 1 4 ? -9.44759 -26.46516 -30.95204 1.000 57.30039 4 LYS D CA 1
ATOM 4156 C C . LYS D 1 4 ? -8.52721 -25.26083 -30.80846 1.000 57.38007 4 LYS D C 1
ATOM 4157 O O . LYS D 1 4 ? -8.94942 -24.11790 -31.02213 1.000 55.26381 4 LYS D O 1
ATOM 4159 N N . GLN D 1 5 ? -7.26200 -25.50073 -30.45607 1.000 50.72384 5 GLN D N 1
ATOM 4160 C CA . GLN D 1 5 ? -6.31799 -24.40492 -30.28111 1.000 47.14672 5 GLN D CA 1
ATOM 4161 C C . GLN D 1 5 ? -6.06125 -23.68007 -31.59865 1.000 39.95727 5 GLN D C 1
ATOM 4162 O O . GLN D 1 5 ? -6.08216 -22.44581 -31.64802 1.000 36.34551 5 GLN D O 1
ATOM 4164 N N . PHE D 1 6 ? -5.82756 -24.42622 -32.68423 1.000 40.41391 6 PHE D N 1
ATOM 4165 C CA . PHE D 1 6 ? -5.46973 -23.77780 -33.94454 1.000 38.20440 6 PHE D CA 1
ATOM 4166 C C . PHE D 1 6 ? -6.60818 -22.91514 -34.47581 1.000 38.69373 6 PHE D C 1
ATOM 4167 O O . PHE D 1 6 ? -6.38849 -21.77149 -34.88779 1.000 34.32283 6 PHE D O 1
ATOM 4175 N N . GLU D 1 7 ? -7.83053 -23.44806 -34.49171 1.000 38.33599 7 GLU D N 1
ATOM 4176 C CA . GLU D 1 7 ? -8.94216 -22.68340 -35.05094 1.000 45.82660 7 GLU D CA 1
ATOM 4177 C C . GLU D 1 7 ? -9.28938 -21.47920 -34.18068 1.000 40.27313 7 GLU D C 1
ATOM 4178 O O . GLU D 1 7 ? -9.71594 -20.44273 -34.70493 1.000 36.81357 7 GLU D O 1
ATOM 4180 N N . LYS D 1 8 ? -9.11415 -21.60443 -32.86159 1.000 36.72582 8 LYS D N 1
ATOM 4181 C CA . LYS D 1 8 ? -9.29830 -20.47427 -31.95284 1.000 40.52530 8 LYS D CA 1
ATOM 4182 C C . LYS D 1 8 ? -8.37074 -19.32243 -32.32043 1.000 37.18870 8 LYS D C 1
ATOM 4183 O O . LYS D 1 8 ? -8.79558 -18.16248 -32.37763 1.000 31.64418 8 LYS D O 1
ATOM 4189 N N . ILE D 1 9 ? -7.09229 -19.62880 -32.56636 1.000 34.40565 9 ILE D N 1
ATOM 4190 C CA . ILE D 1 9 ? -6.15233 -18.60903 -33.02238 1.000 32.52555 9 ILE D CA 1
ATOM 4191 C C . ILE D 1 9 ? -6.51638 -18.11588 -34.41327 1.000 32.51706 9 ILE D C 1
ATOM 4192 O O . ILE D 1 9 ? -6.46066 -16.90949 -34.68127 1.000 26.15749 9 ILE D O 1
ATOM 4197 N N . ARG D 1 10 ? -6.90015 -19.02471 -35.32105 1.000 26.23873 10 ARG D N 1
ATOM 4198 C CA . ARG D 1 10 ? -7.22714 -18.59370 -36.67515 1.000 32.85900 10 ARG D CA 1
ATOM 4199 C C . ARG D 1 10 ? -8.34282 -17.55648 -36.66314 1.000 26.48528 10 ARG D C 1
ATOM 4200 O O . ARG D 1 10 ? -8.25244 -16.52844 -37.34483 1.000 23.29219 10 ARG D O 1
ATOM 4208 N N . ALA D 1 11 ? -9.40951 -17.81344 -35.89699 1.000 27.95434 11 ALA D N 1
ATOM 4209 C CA . ALA D 1 11 ? -10.53870 -16.88649 -35.88957 1.000 33.28259 11 ALA D CA 1
ATOM 4210 C C . ALA D 1 11 ? -10.11999 -15.51083 -35.37909 1.000 27.08375 11 ALA D C 1
ATOM 4211 O O . ALA D 1 11 ? -10.50843 -14.48425 -35.95135 1.000 27.22694 11 ALA D O 1
ATOM 4213 N N . VAL D 1 12 ? -9.30193 -15.47199 -34.32453 1.000 24.33168 12 VAL D N 1
ATOM 4214 C CA . VAL D 1 12 ? -8.77570 -14.19808 -33.83665 1.000 30.08940 12 VAL D CA 1
ATOM 4215 C C . VAL D 1 12 ? -7.97603 -13.49934 -34.93087 1.000 27.97887 12 VAL D C 1
ATOM 4216 O O . VAL D 1 12 ? -8.15842 -12.30432 -35.19021 1.000 29.40897 12 VAL D O 1
ATOM 4220 N N . PHE D 1 13 ? -7.07704 -14.24005 -35.59098 1.000 27.31564 13 PHE D N 1
ATOM 4221 C CA . PHE D 1 13 ? -6.25196 -13.67087 -36.65139 1.000 22.41048 13 PHE D CA 1
ATOM 4222 C C . PHE D 1 13 ? -7.10948 -13.08700 -37.76571 1.000 27.21248 13 PHE D C 1
ATOM 4223 O O . PHE D 1 13 ? -6.84133 -11.98075 -38.25607 1.000 27.24653 13 PHE D O 1
ATOM 4231 N N . ASP D 1 14 ? -8.14080 -13.83295 -38.19133 1.000 21.55724 14 ASP D N 1
ATOM 4232 C CA . ASP D 1 14 ? -8.94188 -13.43119 -39.34718 1.000 27.99635 14 ASP D CA 1
ATOM 4233 C C . ASP D 1 14 ? -9.66749 -12.11801 -39.10909 1.000 28.34666 14 ASP D C 1
ATOM 4234 O O . ASP D 1 14 ? -9.88658 -11.35389 -40.05469 1.000 31.51300 14 ASP D O 1
ATOM 4239 N N . ARG D 1 15 ? -10.04746 -11.84334 -37.86287 1.000 28.97539 15 ARG D N 1
ATOM 4240 C CA . ARG D 1 15 ? -10.82857 -10.66031 -37.53864 1.000 35.04574 15 ARG D CA 1
ATOM 4241 C C . ARG D 1 15 ? -9.97429 -9.47132 -37.13762 1.000 34.46174 15 ARG D C 1
ATOM 4242 O O . ARG D 1 15 ? -10.47367 -8.34111 -37.12976 1.000 27.26694 15 ARG D O 1
ATOM 4246 N N . SER D 1 16 ? -8.70733 -9.69280 -36.81711 1.000 25.90369 16 SER D N 1
ATOM 4247 C CA . SER D 1 16 ? -7.92424 -8.65628 -36.16956 1.000 26.08000 16 SER D CA 1
ATOM 4248 C C . SER D 1 16 ? -7.57931 -7.54457 -37.14942 1.000 26.94254 16 SER D C 1
ATOM 4249 O O . SER D 1 16 ? -7.33509 -7.79061 -38.33292 1.000 24.75991 16 SER D O 1
ATOM 4252 N N . GLY D 1 17 ? -7.54792 -6.31085 -36.64384 1.000 23.94453 17 GLY D N 1
ATOM 4253 C CA . GLY D 1 17 ? -7.01799 -5.19351 -37.39458 1.000 25.64185 17 GLY D CA 1
ATOM 4254 C C . GLY D 1 17 ? -5.51274 -4.98435 -37.33419 1.000 27.78657 17 GLY D C 1
ATOM 4255 O O . GLY D 1 17 ? -5.02798 -4.00708 -37.90987 1.000 24.99984 17 GLY D O 1
ATOM 4256 N N . VAL D 1 18 ? -4.73891 -5.84148 -36.66309 1.000 20.96501 18 VAL D N 1
ATOM 4257 C CA . VAL D 1 18 ? -3.28410 -5.69873 -36.66436 1.000 18.13798 18 VAL D CA 1
ATOM 4258 C C . VAL D 1 18 ? -2.67583 -6.90617 -37.36623 1.000 19.40107 18 VAL D C 1
ATOM 4259 O O . VAL D 1 18 ? -3.25104 -7.99614 -37.37377 1.000 22.21287 18 VAL D O 1
ATOM 4263 N N . ALA D 1 19 ? -1.52837 -6.68655 -38.00434 1.000 16.01453 19 ALA D N 1
ATOM 4264 C CA . ALA D 1 19 ? -0.82577 -7.77195 -38.67680 1.000 18.64553 19 ALA D CA 1
ATOM 4265 C C . ALA D 1 19 ? -0.44930 -8.85648 -37.67466 1.000 18.91575 19 ALA D C 1
ATOM 4266 O O . ALA D 1 19 ? 0.18175 -8.57827 -36.65103 1.000 18.05731 19 ALA D O 1
ATOM 4268 N N . LEU D 1 20 ? -0.82345 -10.09829 -37.97965 1.000 18.85303 20 LEU D N 1
ATOM 4269 C CA . LEU D 1 20 ? -0.49113 -11.23795 -37.14407 1.000 19.30964 20 LEU D CA 1
ATOM 4270 C C . LEU D 1 20 ? 0.02662 -12.39277 -37.99297 1.000 21.39035 20 LEU D C 1
ATOM 4271 O O . LEU D 1 20 ? -0.48322 -12.65354 -39.08826 1.000 19.77335 20 LEU D O 1
ATOM 4276 N N . THR D 1 21 ? 1.03084 -13.09328 -37.46299 1.000 18.26812 21 THR D N 1
ATOM 4277 C CA . THR D 1 21 ? 1.60268 -14.28145 -38.08631 1.000 18.17357 21 THR D CA 1
ATOM 4278 C C . THR D 1 21 ? 1.79649 -15.34417 -37.01949 1.000 19.46802 21 THR D C 1
ATOM 4279 O O . THR D 1 21 ? 1.91784 -15.03774 -35.83024 1.000 17.28399 21 THR D O 1
ATOM 4283 N N . LEU D 1 22 ? 1.81467 -16.60970 -37.44413 1.000 20.84080 22 LEU D N 1
ATOM 4284 C CA . LEU D 1 22 ? 2.01769 -17.69740 -36.49135 1.000 21.39457 22 LEU D CA 1
ATOM 4285 C C . LEU D 1 22 ? 2.97961 -18.69927 -37.10225 1.000 20.27226 22 LEU D C 1
ATOM 4286 O O . LEU D 1 22 ? 2.78923 -19.11110 -38.24669 1.000 22.05235 22 LEU D O 1
ATOM 4291 N N . VAL D 1 23 ? 4.01968 -19.07933 -36.36648 1.000 17.37753 23 VAL D N 1
ATOM 4292 C CA . VAL D 1 23 ? 4.94605 -20.06208 -36.91026 1.000 23.24833 23 VAL D CA 1
ATOM 4293 C C . VAL D 1 23 ? 4.96823 -21.29901 -36.03421 1.000 21.79365 23 VAL D C 1
ATOM 4294 O O . VAL D 1 23 ? 4.83458 -21.24503 -34.80791 1.000 17.98469 23 VAL D O 1
ATOM 4298 N N . ASP D 1 24 ? 5.15690 -22.42411 -36.70765 1.000 20.98617 24 ASP D N 1
ATOM 4299 C CA . ASP D 1 24 ? 5.11066 -23.75352 -36.12434 1.000 21.74193 24 ASP D CA 1
ATOM 4300 C C . ASP D 1 24 ? 6.49269 -24.05549 -35.55499 1.000 21.59327 24 ASP D C 1
ATOM 4301 O O . ASP D 1 24 ? 7.44753 -24.23430 -36.31403 1.000 22.47928 24 ASP D O 1
ATOM 4306 N N . MET D 1 25 ? 6.61825 -24.08225 -34.22435 1.000 21.19602 25 MET D N 1
ATOM 4307 C CA . MET D 1 25 ? 7.91080 -24.42899 -33.63626 1.000 21.91510 25 MET D CA 1
ATOM 4308 C C . MET D 1 25 ? 8.17945 -25.91744 -33.53446 1.000 23.77582 25 MET D C 1
ATOM 4309 O O . MET D 1 25 ? 9.20936 -26.28482 -32.96218 1.000 24.55752 25 MET D O 1
ATOM 4314 N N . SER D 1 26 ? 7.33108 -26.78267 -34.08984 1.000 24.65444 26 SER D N 1
ATOM 4315 C CA . SER D 1 26 ? 7.60252 -28.21298 -34.00865 1.000 27.94033 26 SER D CA 1
ATOM 4316 C C . SER D 1 26 ? 8.70514 -28.66262 -34.96418 1.000 27.89843 26 SER D C 1
ATOM 4317 O O . SER D 1 26 ? 9.19361 -29.78210 -34.82559 1.000 29.55438 26 SER D O 1
ATOM 4320 N N . LEU D 1 27 ? 9.10391 -27.82185 -35.92261 1.000 28.52013 27 LEU D N 1
ATOM 4321 C CA . LEU D 1 27 ? 10.18369 -28.13362 -36.84454 1.000 28.77168 27 LEU D CA 1
ATOM 4322 C C . LEU D 1 27 ? 11.25520 -27.05124 -36.80426 1.000 28.09718 27 LEU D C 1
ATOM 4323 O O . LEU D 1 27 ? 10.92795 -25.86370 -36.70328 1.000 26.41687 27 LEU D O 1
ATOM 4328 N N . PRO D 1 28 ? 12.53710 -27.42843 -36.88105 1.000 33.82795 28 PRO D N 1
ATOM 4329 C CA . PRO D 1 28 ? 13.60565 -26.41385 -36.89077 1.000 29.36971 28 PRO D CA 1
ATOM 4330 C C . PRO D 1 28 ? 13.40646 -25.31656 -37.93407 1.000 35.10393 28 PRO D C 1
ATOM 4331 O O . PRO D 1 28 ? 13.73180 -24.15314 -37.67208 1.000 34.36765 28 PRO D O 1
ATOM 4335 N N . GLU D 1 29 ? 12.85566 -25.65539 -39.10173 1.000 30.94516 29 GLU D N 1
ATOM 4336 C CA A GLU D 1 29 ? 12.65360 -24.67169 -40.15933 0.500 28.48091 29 GLU D CA 1
ATOM 4337 C CA B GLU D 1 29 ? 12.65556 -24.66370 -40.15583 0.500 28.47128 29 GLU D CA 1
ATOM 4338 C C . GLU D 1 29 ? 11.59887 -23.62586 -39.81295 1.000 30.57548 29 GLU D C 1
ATOM 4339 O O . GLU D 1 29 ? 11.52641 -22.59271 -40.48983 1.000 26.92182 29 GLU D O 1
ATOM 4350 N N . GLN D 1 30 ? 10.77872 -23.87151 -38.79929 1.000 25.25145 30 GLN D N 1
ATOM 4351 C CA . GLN D 1 30 ? 9.81727 -22.89238 -38.30690 1.000 23.26099 30 GLN D CA 1
ATOM 4352 C C . GLN D 1 30 ? 8.95239 -22.25599 -39.40051 1.000 29.20621 30 GLN D C 1
ATOM 4353 O O . GLN D 1 30 ? 8.97477 -21.03582 -39.58760 1.000 26.24189 30 GLN D O 1
ATOM 4359 N N . PRO D 1 31 ? 8.15192 -23.05038 -40.11091 1.000 23.67562 31 PRO D N 1
ATOM 4360 C CA . PRO D 1 31 ? 7.33635 -22.49434 -41.19597 1.000 23.48429 31 PRO D CA 1
ATOM 4361 C C . PRO D 1 31 ? 6.18607 -21.65131 -40.67472 1.000 29.97119 31 PRO D C 1
ATOM 4362 O O . PRO D 1 31 ? 5.63859 -21.89760 -39.59626 1.000 21.03984 31 PRO D O 1
ATOM 4366 N N . LEU D 1 32 ? 5.80688 -20.65301 -41.46798 1.000 22.34622 32 LEU D N 1
ATOM 4367 C CA . LEU D 1 32 ? 4.61109 -19.88147 -41.15962 1.000 20.93628 32 LEU D CA 1
ATOM 4368 C C . LEU D 1 32 ? 3.35281 -20.69523 -41.45640 1.000 27.96410 32 LEU D C 1
ATOM 4369 O O . LEU D 1 32 ? 3.24414 -21.31677 -42.51813 1.000 29.28871 32 LEU D O 1
ATOM 4374 N N . VAL D 1 33 ? 2.40155 -20.69578 -40.52061 1.000 28.29806 33 VAL D N 1
ATOM 4375 C CA . VAL D 1 33 ? 1.15768 -21.44729 -40.68008 1.000 26.97313 33 VAL D CA 1
ATOM 4376 C C . VAL D 1 33 ? -0.08170 -20.56792 -40.63380 1.000 29.84172 33 VAL D C 1
ATOM 4377 O O . VAL D 1 33 ? -1.17280 -21.04960 -40.97415 1.000 25.98338 33 VAL D O 1
ATOM 4381 N N . LEU D 1 34 ? 0.03078 -19.31687 -40.19811 1.000 25.45071 34 LEU D N 1
ATOM 4382 C CA . LEU D 1 34 ? -1.05852 -18.35697 -40.28014 1.000 26.28471 34 LEU D CA 1
ATOM 4383 C C . LEU D 1 34 ? -0.46853 -17.01368 -40.65516 1.000 27.05788 34 LEU D C 1
ATOM 4384 O O . LEU D 1 34 ? 0.60929 -16.65785 -40.17888 1.000 24.11982 34 LEU D O 1
ATOM 4389 N N . ALA D 1 35 ? -1.17796 -16.26646 -41.49454 1.000 25.26897 35 ALA D N 1
ATOM 4390 C CA . ALA D 1 35 ? -0.81015 -14.88327 -41.76511 1.000 25.95731 35 ALA D CA 1
ATOM 4391 C C . ALA D 1 35 ? -2.06877 -14.15140 -42.19008 1.000 29.19537 35 ALA D C 1
ATOM 4392 O O . ALA D 1 35 ? -2.71124 -14.54826 -43.16235 1.000 22.79123 35 ALA D O 1
ATOM 4394 N N . ASN D 1 36 ? -2.41654 -13.10156 -41.48085 1.000 24.00778 36 ASN D N 1
ATOM 4395 C CA . ASN D 1 36 ? -3.75285 -12.53690 -41.58192 1.000 24.67091 36 ASN D CA 1
ATOM 4396 C C . ASN D 1 36 ? -3.78022 -11.38274 -42.58260 1.000 21.24467 36 ASN D C 1
ATOM 4397 O O . ASN D 1 36 ? -2.74163 -10.97439 -43.11189 1.000 24.50457 36 ASN D O 1
ATOM 4402 N N . PRO D 1 37 ? -4.96414 -10.86720 -42.91987 1.000 28.08665 37 PRO D N 1
ATOM 4403 C CA . PRO D 1 37 ? -5.06022 -9.87521 -44.01176 1.000 24.99815 37 PRO D CA 1
ATOM 4404 C C . PRO D 1 37 ? -4.21177 -8.63857 -43.77266 1.000 22.39627 37 PRO D C 1
ATOM 4405 O O . PRO D 1 37 ? -3.57594 -8.15510 -44.71814 1.000 26.15042 37 PRO D O 1
ATOM 4409 N N . PRO D 1 38 ? -4.16749 -8.07459 -42.55538 1.000 22.90632 38 PRO D N 1
ATOM 4410 C CA . PRO D 1 38 ? -3.29244 -6.90460 -42.37314 1.000 26.31086 38 PRO D CA 1
ATOM 4411 C C . PRO D 1 38 ? -1.83285 -7.19447 -42.66848 1.000 23.02313 38 PRO D C 1
ATOM 4412 O O . PRO D 1 38 ? -1.13769 -6.33829 -43.22694 1.000 22.31265 38 PRO D O 1
ATOM 4416 N N . PHE D 1 39 ? -1.33684 -8.36996 -42.27891 1.000 21.29814 39 PHE D N 1
ATOM 4417 C CA . PHE D 1 39 ? 0.03864 -8.72901 -42.61344 1.000 20.14226 39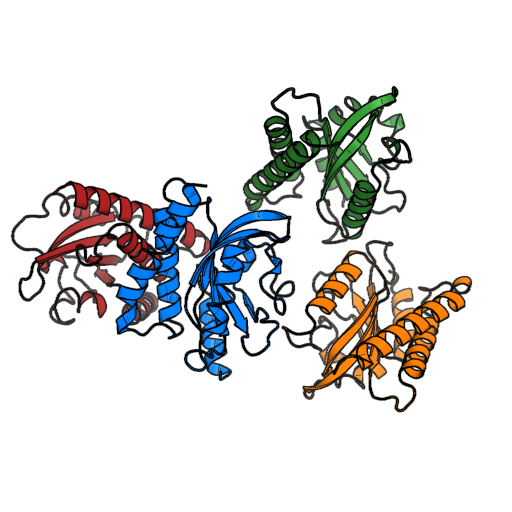 PHE D CA 1
ATOM 4418 C C . PHE D 1 39 ? 0.21612 -8.84346 -44.11758 1.000 24.46882 39 PHE D C 1
ATOM 4419 O O . PHE D 1 39 ? 1.22770 -8.40152 -44.67058 1.000 25.56419 39 PHE D O 1
ATOM 4427 N N . LEU D 1 40 ? -0.75401 -9.45819 -44.78888 1.000 21.38760 40 LEU D N 1
ATOM 4428 C CA . LEU D 1 40 ? -0.69028 -9.61163 -46.23558 1.000 26.22106 40 LEU D CA 1
ATOM 4429 C C . LEU D 1 40 ? -0.69085 -8.25706 -46.94458 1.000 30.08890 40 LEU D C 1
ATOM 4430 O O . LEU D 1 40 ? 0.00508 -8.07377 -47.95152 1.000 27.27263 40 LEU D O 1
ATOM 4435 N N . ARG D 1 41 ? -1.46176 -7.29245 -46.42985 1.000 29.90109 41 ARG D N 1
ATOM 4436 C CA A ARG D 1 41 ? -1.48717 -5.96661 -47.03819 0.500 26.60987 41 ARG D CA 1
ATOM 4437 C CA B ARG D 1 41 ? -1.48902 -5.95879 -47.02912 0.500 26.60889 41 ARG D CA 1
ATOM 4438 C C . ARG D 1 41 ? -0.14906 -5.25280 -46.86316 1.000 34.37525 41 ARG D C 1
ATOM 4439 O O . ARG D 1 41 ? 0.36732 -4.65139 -47.81367 1.000 32.63310 41 ARG D O 1
ATOM 4454 N N . MET D 1 42 ? 0.41809 -5.29673 -45.64687 1.000 25.12850 42 MET D N 1
ATOM 4455 C CA . MET D 1 42 ? 1.76340 -4.77860 -45.41268 1.000 31.14945 42 MET D CA 1
ATOM 4456 C C . MET D 1 42 ? 2.77316 -5.28264 -46.42275 1.000 23.79312 42 MET D C 1
ATOM 4457 O O . MET D 1 42 ? 3.57025 -4.50869 -46.96194 1.000 28.81663 42 MET D O 1
ATOM 4462 N N . THR D 1 43 ? 2.82981 -6.59653 -46.60492 1.000 25.17568 43 THR D N 1
ATOM 4463 C CA . THR D 1 43 ? 3.96728 -7.21000 -47.26746 1.000 27.17350 43 THR D CA 1
ATOM 4464 C C . THR D 1 43 ? 3.76405 -7.42683 -48.75967 1.000 25.96783 43 THR D C 1
ATOM 4465 O O . THR D 1 43 ? 4.75051 -7.63237 -49.47275 1.000 29.10706 43 THR D O 1
ATOM 4469 N N . GLY D 1 44 ? 2.52557 -7.38477 -49.25025 1.000 27.20436 44 GLY D N 1
ATOM 4470 C CA . GLY D 1 44 ? 2.28034 -7.55256 -50.66871 1.000 28.87994 44 GLY D CA 1
ATOM 4471 C C . GLY D 1 44 ? 2.26113 -8.98200 -51.15035 1.000 34.78309 44 GLY D C 1
ATOM 4472 O O . GLY D 1 44 ? 2.25962 -9.21432 -52.36693 1.000 34.60331 44 GLY D O 1
ATOM 4473 N N . TYR D 1 45 ? 2.25577 -9.94667 -50.24520 1.000 33.10567 45 TYR D N 1
ATOM 4474 C CA . TYR D 1 45 ? 2.24240 -11.35047 -50.60777 1.000 37.72903 45 TYR D CA 1
ATOM 4475 C C . TYR D 1 45 ? 0.83544 -11.91193 -50.48804 1.000 32.81660 45 TYR D C 1
ATOM 4476 O O . TYR D 1 45 ? -0.02419 -11.34842 -49.81487 1.000 25.80331 45 TYR D O 1
ATOM 4485 N N . THR D 1 46 ? 0.60897 -13.03546 -51.15287 1.000 31.50504 46 THR D N 1
ATOM 4486 C CA . THR D 1 46 ? -0.62599 -13.76996 -50.94378 1.000 38.23318 46 THR D CA 1
ATOM 4487 C C . THR D 1 46 ? -0.40793 -14.80894 -49.85930 1.000 35.06994 46 THR D C 1
ATOM 4488 O O . THR D 1 46 ? 0.72413 -15.20397 -49.56463 1.000 37.48519 46 THR D O 1
ATOM 4492 N N . GLU D 1 47 ? -1.51587 -15.26588 -49.27650 1.000 31.28594 47 GLU D N 1
ATOM 4493 C CA . GLU D 1 47 ? -1.44371 -16.29954 -48.25006 1.000 35.76928 47 GLU D CA 1
ATOM 4494 C C . GLU D 1 47 ? -0.69437 -17.53726 -48.73979 1.000 39.06689 47 GLU D C 1
ATOM 4495 O O . GLU D 1 47 ? 0.04475 -18.16836 -47.97542 1.000 38.29247 47 GLU D O 1
ATOM 4501 N N . ASP D 1 48 ? -0.86575 -17.90325 -50.01564 1.000 29.49345 48 ASP D N 1
ATOM 4502 C CA . ASP D 1 48 ? -0.23966 -19.12682 -50.51174 1.000 28.99791 48 ASP D CA 1
ATOM 4503 C C . ASP D 1 48 ? 1.24846 -18.96028 -50.78732 1.000 39.87086 48 ASP D C 1
ATOM 4504 O O . ASP D 1 48 ? 2.00884 -19.92661 -50.65345 1.000 36.24310 48 ASP D O 1
ATOM 4509 N N . GLU D 1 49 ? 1.69037 -17.75946 -51.15759 1.000 37.64112 49 GLU D N 1
ATOM 4510 C CA . GLU D 1 49 ? 3.12182 -17.54556 -51.32669 1.000 48.79438 49 GLU D CA 1
ATOM 4511 C C . GLU D 1 49 ? 3.88406 -17.69109 -50.02035 1.000 40.53994 49 GLU D C 1
ATOM 4512 O O . GLU D 1 49 ? 5.09143 -17.94678 -50.04390 1.000 55.32074 49 GLU D O 1
ATOM 4518 N N . ILE D 1 50 ? 3.21314 -17.54600 -48.88380 1.000 38.65924 50 ILE D N 1
ATOM 4519 C CA A ILE D 1 50 ? 3.92865 -17.51419 -47.63253 0.500 44.60947 50 ILE D CA 1
ATOM 4520 C CA B ILE D 1 50 ? 3.85022 -17.45433 -47.57713 0.500 44.54425 50 ILE D CA 1
ATOM 4521 C C . ILE D 1 50 ? 3.63380 -18.71447 -46.74357 1.000 36.88782 50 ILE D C 1
ATOM 4522 O O . ILE D 1 50 ? 4.54522 -19.17858 -46.05583 1.000 40.67026 50 ILE D O 1
ATOM 4531 N N . LEU D 1 51 ? 2.41560 -19.25487 -46.75747 1.000 39.58005 51 LEU D N 1
ATOM 4532 C CA . LEU D 1 51 ? 2.05019 -20.29441 -45.80080 1.000 39.41818 51 LEU D CA 1
ATOM 4533 C C . LEU D 1 51 ? 2.80459 -21.58733 -46.07125 1.000 43.35504 51 LEU D C 1
ATOM 4534 O O . LEU D 1 51 ? 2.83757 -22.07748 -47.20161 1.000 45.99550 51 LEU D O 1
ATOM 4539 N N . GLY D 1 52 ? 3.39747 -22.14769 -45.01757 1.000 42.46793 52 GLY D N 1
ATOM 4540 C CA . GLY D 1 52 ? 4.28876 -23.28186 -45.14369 1.000 34.40514 52 GLY D CA 1
ATOM 4541 C C . GLY D 1 52 ? 5.73795 -22.92012 -45.37118 1.000 28.35580 52 GLY D C 1
ATOM 4542 O O . GLY D 1 52 ? 6.53508 -23.80282 -45.69869 1.000 33.09936 52 GLY D O 1
ATOM 4543 N N . PHE D 1 53 ? 6.10194 -21.65055 -45.20954 1.000 37.84567 53 PHE D N 1
ATOM 4544 C CA . PHE D 1 53 ? 7.44714 -21.15582 -45.46571 1.000 35.26106 53 PHE D CA 1
ATOM 4545 C C . PHE D 1 53 ? 7.87931 -20.24898 -44.31422 1.000 27.32973 53 PHE D C 1
ATOM 4546 O O . PHE D 1 53 ? 7.04809 -19.67831 -43.60877 1.000 28.85480 53 PHE D O 1
ATOM 4554 N N . ASN D 1 54 ? 9.19159 -20.12316 -44.12771 1.000 33.71485 54 ASN D N 1
ATOM 4555 C CA . ASN D 1 54 ? 9.73933 -19.33569 -43.03336 1.000 35.62425 54 ASN D CA 1
ATOM 4556 C C . ASN D 1 54 ? 9.62524 -17.84345 -43.33916 1.000 44.14071 54 ASN D C 1
ATOM 4557 O O . ASN D 1 54 ? 9.57550 -17.42229 -44.49606 1.000 40.82311 54 ASN D O 1
ATOM 4562 N N . CYS D 1 55 ? 9.59445 -17.03712 -42.27799 1.000 34.93142 55 CYS D N 1
ATOM 4563 C CA . CYS D 1 55 ? 9.25865 -15.62101 -42.40446 1.000 41.40112 55 CYS D CA 1
ATOM 4564 C C . CYS D 1 55 ? 10.38911 -14.75866 -42.93930 1.000 47.20715 55 CYS D C 1
ATOM 4565 O O . CYS D 1 55 ? 10.19164 -13.54933 -43.10363 1.000 46.84809 55 CYS D O 1
ATOM 4568 N N . ARG D 1 56 ? 11.55362 -15.33176 -43.20992 1.000 45.31823 56 ARG D N 1
ATOM 4569 C CA . ARG D 1 56 ? 12.72881 -14.54039 -43.54649 1.000 58.62335 56 ARG D CA 1
ATOM 4570 C C . ARG D 1 56 ? 12.72802 -14.02848 -44.98436 1.000 47.80056 56 ARG D C 1
ATOM 4571 O O . ARG D 1 56 ? 13.65291 -13.30170 -45.36379 1.000 51.15062 56 ARG D O 1
ATOM 4579 N N . PHE D 1 57 ? 11.70639 -14.35722 -45.77775 1.000 44.40797 57 PHE D N 1
ATOM 4580 C CA . PHE D 1 57 ? 11.59172 -13.83410 -47.13808 1.000 42.02927 57 PHE D CA 1
ATOM 4581 C C . PHE D 1 57 ? 11.35948 -12.32329 -47.17562 1.000 46.64085 57 PHE D C 1
ATOM 4582 O O . PHE D 1 57 ? 11.53644 -11.70227 -48.23048 1.000 46.35436 57 PHE D O 1
ATOM 4590 N N . LEU D 1 58 ? 10.94963 -11.72502 -46.05449 1.000 44.28803 58 LEU D N 1
ATOM 4591 C CA . LEU D 1 58 ? 10.79008 -10.27668 -45.93843 1.000 43.66313 58 LEU D CA 1
ATOM 4592 C C . LEU D 1 58 ? 12.11194 -9.52965 -45.93767 1.000 43.35220 58 LEU D C 1
ATOM 4593 O O . LEU D 1 58 ? 12.11403 -8.30292 -46.09852 1.000 36.77150 58 LEU D O 1
ATOM 4598 N N . GLN D 1 59 ? 13.22479 -10.22500 -45.76872 1.000 41.97922 59 GLN D N 1
ATOM 4599 C CA . GLN D 1 59 ? 14.51794 -9.56879 -45.71908 1.000 52.72000 59 GLN D CA 1
ATOM 4600 C C . GLN D 1 59 ? 15.25115 -9.73749 -47.04288 1.000 46.59671 59 GLN D C 1
ATOM 4601 O O . GLN D 1 59 ? 14.95740 -10.63176 -47.83846 1.000 50.36715 59 GLN D O 1
ATOM 4607 N N . ARG D 1 60 ? 16.19946 -8.83991 -47.27779 1.000 55.81259 60 ARG D N 1
ATOM 4608 C CA . ARG D 1 60 ? 17.08953 -8.92064 -48.42239 1.000 56.86737 60 ARG D CA 1
ATOM 4609 C C . ARG D 1 60 ? 18.51341 -8.75167 -47.91857 1.000 71.83492 60 ARG D C 1
ATOM 4610 O O . ARG D 1 60 ? 18.76061 -7.96017 -47.00266 1.000 66.79232 60 ARG D O 1
ATOM 4618 N N . GLY D 1 61 ? 19.44416 -9.49034 -48.51799 1.000 87.50936 61 GLY D N 1
ATOM 4619 C CA . GLY D 1 61 ? 20.83720 -9.38030 -48.11141 1.000 93.94493 61 GLY D CA 1
ATOM 4620 C C . GLY D 1 61 ? 21.01376 -9.73304 -46.64678 1.000 96.58333 61 GLY D C 1
ATOM 4621 O O . GLY D 1 61 ? 20.45698 -10.71838 -46.14775 1.000 96.77471 61 GLY D O 1
ATOM 4622 N N . ASP D 1 62 ? 21.79087 -8.90543 -45.93334 1.000 89.42808 62 ASP D N 1
ATOM 4623 C CA . ASP D 1 62 ? 22.04663 -9.12402 -44.50814 1.000 83.13152 62 ASP D CA 1
ATOM 4624 C C . ASP D 1 62 ? 22.21785 -7.75151 -43.84680 1.000 67.94179 62 ASP D C 1
ATOM 4625 O O . ASP D 1 62 ? 23.32897 -7.28606 -43.58502 1.000 72.94673 62 ASP D O 1
ATOM 4627 N N . GLU D 1 63 ? 21.08732 -7.09478 -43.57565 1.000 62.44616 63 GLU D N 1
ATOM 4628 C CA . GLU D 1 63 ? 21.07812 -5.79473 -42.91683 1.000 60.40227 63 GLU D CA 1
ATOM 4629 C C . GLU D 1 63 ? 20.52962 -5.84602 -41.49876 1.000 54.83140 63 GLU D C 1
ATOM 4630 O O . GLU D 1 63 ? 20.60393 -4.84070 -40.78110 1.000 47.94376 63 GLU D O 1
ATOM 4636 N N . ASN D 1 64 ? 19.96715 -6.97519 -41.09095 1.000 44.72661 64 ASN D N 1
ATOM 4637 C CA . ASN D 1 64 ? 19.42219 -7.17980 -39.75558 1.000 34.72376 64 ASN D CA 1
ATOM 4638 C C . ASN D 1 64 ? 20.23295 -8.22038 -38.99334 1.000 31.43099 64 ASN D C 1
ATOM 4639 O O . ASN D 1 64 ? 19.67156 -9.08814 -38.32505 1.000 33.00570 64 ASN D O 1
ATOM 4644 N N . ALA D 1 65 ? 21.56567 -8.15786 -39.10818 1.000 36.47460 65 ALA D N 1
ATOM 4645 C CA . ALA D 1 65 ? 22.41424 -9.18180 -38.50401 1.000 31.14323 65 ALA D CA 1
ATOM 4646 C C . ALA D 1 65 ? 22.16451 -9.29620 -37.00642 1.000 29.66802 65 ALA D C 1
ATOM 4647 O O . ALA D 1 65 ? 21.95476 -10.39786 -36.48630 1.000 38.32017 65 ALA D O 1
ATOM 4649 N N . GLN D 1 66 ? 22.17163 -8.16498 -36.29416 1.000 32.55164 66 GLN D N 1
ATOM 4650 C CA . GLN D 1 66 ? 21.94099 -8.20504 -34.85284 1.000 34.09204 66 GLN D CA 1
ATOM 4651 C C . GLN D 1 66 ? 20.52470 -8.66215 -34.53422 1.000 33.08357 66 GLN D C 1
ATOM 4652 O O . GLN D 1 66 ? 20.32110 -9.53316 -33.68179 1.000 30.55517 66 GLN D O 1
ATOM 4658 N N . ALA D 1 67 ? 19.53029 -8.06820 -35.19953 1.000 27.37409 67 ALA D N 1
ATOM 4659 C CA . ALA D 1 67 ? 18.14656 -8.43635 -34.93519 1.000 24.59249 67 ALA D CA 1
ATOM 4660 C C . ALA D 1 67 ? 17.91697 -9.92000 -35.17681 1.000 24.57742 67 ALA D C 1
ATOM 4661 O O . ALA D 1 67 ? 17.18771 -10.57259 -34.41917 1.000 27.16142 67 ALA D O 1
ATOM 4663 N N . ARG D 1 68 ? 18.54550 -10.47956 -36.21573 1.000 26.94572 68 ARG D N 1
ATOM 4664 C CA A ARG D 1 68 ? 18.41335 -11.91160 -36.46376 0.500 32.80014 68 ARG D CA 1
ATOM 4665 C CA B ARG D 1 68 ? 18.41352 -11.91105 -36.46514 0.500 32.80063 68 ARG D CA 1
ATOM 4666 C C . ARG D 1 68 ? 19.03464 -12.72464 -35.33754 1.000 30.02955 68 ARG D C 1
ATOM 4667 O O . ARG D 1 68 ? 18.46328 -13.72855 -34.90390 1.000 25.94609 68 ARG D O 1
ATOM 4682 N N . ALA D 1 69 ? 20.20821 -12.30885 -34.85051 1.000 32.99184 69 ALA D N 1
ATOM 4683 C CA . ALA D 1 69 ? 20.81402 -13.00851 -33.72079 1.000 37.57407 69 ALA D CA 1
ATOM 4684 C C . ALA D 1 69 ? 19.90328 -12.96345 -32.50349 1.000 28.96943 69 ALA D C 1
ATOM 4685 O O . ALA D 1 69 ? 19.74611 -13.96768 -31.79803 1.000 31.86832 69 ALA D O 1
ATOM 4687 N N . ASP D 1 70 ? 19.28242 -11.80649 -32.25123 1.000 25.96284 70 ASP D N 1
ATOM 4688 C CA . ASP D 1 70 ? 18.40872 -11.66811 -31.09043 1.000 26.70600 70 ASP D CA 1
ATOM 4689 C C . ASP D 1 70 ? 17.13830 -12.49651 -31.25042 1.000 25.29431 70 ASP D C 1
ATOM 4690 O O . ASP D 1 70 ? 16.65876 -13.09896 -30.28341 1.000 22.70474 70 ASP D O 1
ATOM 4695 N N . ILE D 1 71 ? 16.57112 -12.52824 -32.45773 1.000 23.55546 71 ILE D N 1
ATOM 4696 C CA . ILE D 1 71 ? 15.36673 -13.32115 -32.69010 1.000 19.14933 71 ILE D CA 1
ATOM 4697 C C . ILE D 1 71 ? 15.65920 -14.80532 -32.49462 1.000 23.77225 71 ILE D C 1
ATOM 4698 O O . ILE D 1 71 ? 14.90775 -15.51954 -31.82193 1.000 22.28506 71 ILE D O 1
ATOM 4703 N N . ARG D 1 72 ? 16.75797 -15.29426 -33.07855 1.000 26.60735 72 ARG D N 1
ATOM 4704 C CA . ARG D 1 72 ? 17.12230 -16.69746 -32.88556 1.000 27.10649 72 ARG D CA 1
ATOM 4705 C C . ARG D 1 72 ? 17.21259 -17.03576 -31.40633 1.000 24.13708 72 ARG D C 1
ATOM 4706 O O . ARG D 1 72 ? 16.68743 -18.05931 -30.95667 1.000 25.85197 72 ARG D O 1
ATOM 4714 N N . ASP D 1 73 ? 17.87392 -16.17700 -30.62895 1.000 30.21267 73 ASP D N 1
ATOM 4715 C CA . ASP D 1 73 ? 17.99906 -16.42249 -29.19694 1.000 27.09204 73 ASP D CA 1
ATOM 4716 C C . ASP D 1 73 ? 16.62955 -16.46038 -28.52095 1.000 25.12763 73 ASP D C 1
ATOM 4717 O O . ASP D 1 73 ? 16.33365 -17.37122 -27.74115 1.000 29.34234 73 ASP D O 1
ATOM 4722 N N . ALA D 1 74 ? 15.77479 -15.48036 -28.81368 1.000 21.94940 74 ALA D N 1
ATOM 4723 C CA . ALA D 1 74 ? 14.46803 -15.43327 -28.16712 1.000 22.98860 74 ALA D CA 1
ATOM 4724 C C . ALA D 1 74 ? 13.63071 -16.66030 -28.51094 1.000 23.86286 74 ALA D C 1
ATOM 4725 O O . ALA D 1 74 ? 12.96219 -17.22443 -27.63543 1.000 21.23129 74 ALA D O 1
ATOM 4727 N N . LEU D 1 75 ? 13.64680 -17.07922 -29.78335 1.000 23.69225 75 LEU D N 1
ATOM 4728 C CA . LEU D 1 75 ? 12.88952 -18.25733 -30.19924 1.000 23.99476 75 LEU D CA 1
ATOM 4729 C C . LEU D 1 75 ? 13.38929 -19.50766 -29.48604 1.000 23.55355 75 LEU D C 1
ATOM 4730 O O . LEU D 1 75 ? 12.59504 -20.31030 -28.98615 1.000 26.11054 75 LEU D O 1
ATOM 4735 N N . LYS D 1 76 ? 14.70964 -19.69872 -29.44659 1.000 23.99733 76 LYS D N 1
ATOM 4736 C CA . LYS D 1 76 ? 15.26177 -20.88771 -28.80250 1.000 26.25257 76 LYS D CA 1
ATOM 4737 C C . LYS D 1 76 ? 14.94437 -20.89721 -27.30939 1.000 28.20277 76 LYS D C 1
ATOM 4738 O O . LYS D 1 76 ? 14.64484 -21.95048 -26.73042 1.000 30.27037 76 LYS D O 1
ATOM 4741 N N . GLU D 1 77 ? 14.97481 -19.73122 -26.67651 1.000 24.63596 77 GLU D N 1
ATOM 4742 C CA . GLU D 1 77 ? 14.67994 -19.63314 -25.25640 1.000 30.68735 77 GLU D CA 1
ATOM 4743 C C . GLU D 1 77 ? 13.19246 -19.49500 -24.95012 1.000 24.18761 77 GLU D C 1
ATOM 4744 O O . GLU D 1 77 ? 12.81750 -19.51036 -23.77485 1.000 25.25647 77 GLU D O 1
ATOM 4750 N N . GLY D 1 78 ? 12.33555 -19.37734 -25.95867 1.000 27.19184 78 GLY D N 1
ATOM 4751 C CA . GLY D 1 78 ? 10.90911 -19.25650 -25.69410 1.000 22.17817 78 GLY D CA 1
ATOM 4752 C C . GLY D 1 78 ? 10.52301 -17.95488 -25.02341 1.000 23.83033 78 GLY D C 1
ATOM 4753 O O . GLY D 1 78 ? 9.60604 -17.94189 -24.19426 1.000 24.89982 78 GLY D O 1
ATOM 4754 N N . ARG D 1 79 ? 11.19334 -16.85769 -25.37414 1.000 22.64564 79 ARG D N 1
ATOM 4755 C CA . ARG D 1 79 ? 11.01720 -15.55415 -24.74676 1.000 23.72559 79 ARG D CA 1
ATOM 4756 C C . ARG D 1 79 ? 10.29267 -14.60138 -25.68018 1.000 22.79018 79 ARG D C 1
ATOM 4757 O O . ARG D 1 79 ? 10.44315 -14.67407 -26.90209 1.000 19.90717 79 ARG D O 1
ATOM 4765 N N . GLU D 1 80 ? 9.57144 -13.65652 -25.08456 1.000 17.16087 80 GLU D N 1
ATOM 4766 C CA . GLU D 1 80 ? 9.05199 -12.52068 -25.82686 1.000 18.52014 80 GLU D CA 1
ATOM 4767 C C . GLU D 1 80 ? 10.20745 -11.68322 -26.35278 1.000 17.53090 80 GLU D C 1
ATOM 4768 O O . GLU D 1 80 ? 11.28993 -11.64248 -25.76441 1.000 18.02274 80 GLU D O 1
ATOM 4774 N N . LEU D 1 81 ? 9.97605 -11.00708 -27.47007 1.000 14.19387 81 LEU D N 1
ATOM 4775 C CA . LEU D 1 81 ? 10.96992 -10.09037 -27.99386 1.000 19.91762 81 LEU D CA 1
ATOM 4776 C C . LEU D 1 81 ? 10.26372 -9.03065 -28.82113 1.000 17.34732 81 LEU D C 1
ATOM 4777 O O . LEU D 1 81 ? 9.24017 -9.29481 -29.45549 1.000 23.06233 81 LEU D O 1
ATOM 4782 N N . GLN D 1 82 ? 10.80818 -7.82021 -28.78168 1.000 15.78778 82 GLN D N 1
ATOM 4783 C CA . GLN D 1 82 ? 10.43082 -6.75606 -29.69377 1.000 17.98108 82 GLN D CA 1
ATOM 4784 C C . GLN D 1 82 ? 11.71378 -6.24096 -30.32896 1.000 19.11765 82 GLN D C 1
ATOM 4785 O O . GLN D 1 82 ? 12.72029 -6.07270 -29.64290 1.000 19.94752 82 GLN D O 1
ATOM 4791 N N . VAL D 1 83 ? 11.68658 -6.02197 -31.63806 1.000 16.11358 83 VAL D N 1
ATOM 4792 C CA . VAL D 1 83 ? 12.89300 -5.67065 -32.37358 1.000 22.73259 83 VAL D CA 1
ATOM 4793 C C . VAL D 1 83 ? 12.49546 -5.03177 -33.69722 1.000 21.51388 83 VAL D C 1
ATOM 4794 O O . VAL D 1 83 ? 11.49130 -5.40595 -34.30387 1.000 24.75776 83 VAL D O 1
ATOM 4798 N N . VAL D 1 84 ? 13.28897 -4.05304 -34.13243 1.000 22.49918 84 VAL D N 1
ATOM 4799 C CA . VAL D 1 84 ? 13.04725 -3.35004 -35.38810 1.000 22.81675 84 VAL D CA 1
ATOM 4800 C C . VAL D 1 84 ? 13.83333 -4.03310 -36.49722 1.000 27.74176 84 VAL D C 1
ATOM 4801 O O . VAL D 1 84 ? 15.03850 -4.29263 -36.35211 1.000 26.62536 84 VAL D O 1
ATOM 4805 N N . LEU D 1 85 ? 13.15387 -4.33181 -37.60345 1.000 23.10748 85 LEU D N 1
ATOM 4806 C CA . LEU D 1 85 ? 13.77169 -4.95027 -38.77434 1.000 24.03508 85 LEU D CA 1
ATOM 4807 C C . LEU D 1 85 ? 13.62045 -4.05758 -39.99641 1.000 28.63120 85 LEU D C 1
ATOM 4808 O O . LEU D 1 85 ? 12.62266 -3.34508 -40.13887 1.000 29.69052 85 LEU D O 1
ATOM 4813 N N . ARG D 1 86 ? 14.61166 -4.12478 -40.89260 1.000 26.60267 86 ARG D N 1
ATOM 4814 C CA . ARG D 1 86 ? 14.48832 -3.56535 -42.23342 1.000 29.28220 86 ARG D CA 1
ATOM 4815 C C . ARG D 1 86 ? 13.99302 -4.66481 -43.16580 1.000 33.76105 86 ARG D C 1
ATOM 4816 O O . ARG D 1 86 ? 14.67270 -5.67869 -43.36179 1.000 32.25498 86 ARG D O 1
ATOM 4819 N N . ASN D 1 87 ? 12.81002 -4.47198 -43.72911 1.000 28.94474 87 ASN D N 1
ATOM 4820 C CA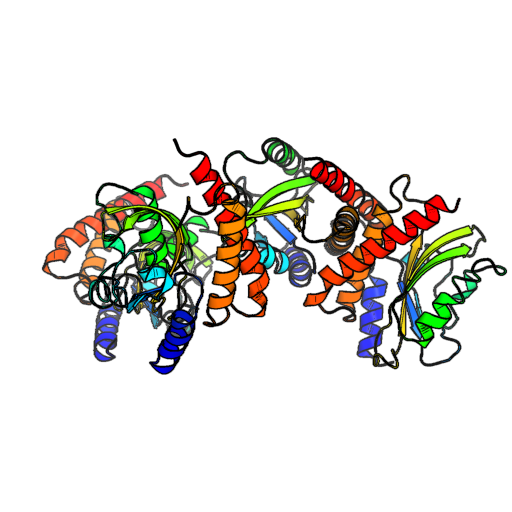 . ASN D 1 87 ? 12.17181 -5.49462 -44.53832 1.000 33.35373 87 ASN D CA 1
ATOM 4821 C C . ASN D 1 87 ? 11.82386 -4.91779 -45.90231 1.000 35.45359 87 ASN D C 1
ATOM 4822 O O . ASN D 1 87 ? 11.96203 -3.71734 -46.15248 1.000 33.10997 87 ASN D O 1
ATOM 4827 N N . TYR D 1 88 ? 11.36632 -5.79480 -46.79083 1.000 33.12797 88 TYR D N 1
ATOM 4828 C CA . TYR D 1 88 ? 11.01322 -5.41496 -48.14950 1.000 34.70141 88 TYR D CA 1
ATOM 4829 C C . TYR D 1 88 ? 9.66960 -6.03176 -48.50086 1.000 39.53577 88 TYR D C 1
ATOM 4830 O O . TYR D 1 88 ? 9.40014 -7.18578 -48.15477 1.000 38.69937 88 TYR D O 1
ATOM 4839 N N . ARG D 1 89 ? 8.81372 -5.24875 -49.15271 1.000 32.47151 89 ARG D N 1
ATOM 4840 C CA . ARG D 1 89 ? 7.57598 -5.79748 -49.67473 1.000 26.02479 89 ARG D CA 1
ATOM 4841 C C . ARG D 1 89 ? 7.87227 -6.68519 -50.88746 1.000 29.38616 89 ARG D C 1
ATOM 4842 O O . ARG D 1 89 ? 8.98721 -6.71435 -51.41471 1.000 36.44694 89 ARG D O 1
ATOM 4850 N N . LYS D 1 90 ? 6.84831 -7.42128 -51.32637 1.000 27.58943 90 LYS D N 1
ATOM 4851 C CA . LYS D 1 90 ? 6.98940 -8.23396 -52.53308 1.000 29.69445 90 LYS D CA 1
ATOM 4852 C C . LYS D 1 90 ? 7.43644 -7.39266 -53.72028 1.000 40.29465 90 LYS D C 1
ATOM 4853 O O . LYS D 1 90 ? 8.31194 -7.80927 -54.48619 1.000 37.26477 90 LYS D O 1
ATOM 4859 N N . ASN D 1 91 ? 6.85701 -6.20374 -53.89001 1.000 35.41564 91 ASN D N 1
ATOM 4860 C CA . ASN D 1 91 ? 7.28140 -5.36490 -55.00897 1.000 40.74220 91 ASN D CA 1
ATOM 4861 C C . ASN D 1 91 ? 8.64073 -4.72011 -54.78671 1.000 45.00267 91 ASN D C 1
ATOM 4862 O O . ASN D 1 91 ? 9.08370 -3.94654 -55.64548 1.000 42.22254 91 ASN D O 1
ATOM 4867 N N . GLY D 1 92 ? 9.29924 -5.00245 -53.66139 1.000 40.96135 92 GLY D N 1
ATOM 4868 C CA . GLY D 1 92 ? 10.64476 -4.54325 -53.42114 1.000 38.64970 92 GLY D CA 1
ATOM 4869 C C . GLY D 1 92 ? 10.76828 -3.24116 -52.66021 1.000 36.29348 92 GLY D C 1
ATOM 4870 O O . GLY D 1 92 ? 11.89120 -2.85973 -52.30408 1.000 41.37261 92 GLY D O 1
ATOM 4871 N N . GLU D 1 93 ? 9.67493 -2.53258 -52.40644 1.000 36.06608 93 GLU D N 1
ATOM 4872 C CA A GLU D 1 93 ? 9.75538 -1.27938 -51.65523 0.500 37.15845 93 GLU D CA 1
ATOM 4873 C CA B GLU D 1 93 ? 9.80391 -1.28577 -51.67499 0.500 37.15260 93 GLU D CA 1
ATOM 4874 C C . GLU D 1 93 ? 10.18029 -1.57669 -50.22273 1.000 38.67731 93 GLU D C 1
ATOM 4875 O O . GLU D 1 93 ? 9.59476 -2.46338 -49.58534 1.000 29.81806 93 GLU D O 1
ATOM 4886 N N . PRO D 1 94 ? 11.18542 -0.89355 -49.68821 1.000 36.77296 94 PRO D N 1
ATOM 4887 C CA . PRO D 1 94 ? 11.63123 -1.18066 -48.32456 1.000 40.85443 94 PRO D CA 1
ATOM 4888 C C . PRO D 1 94 ? 10.70329 -0.57744 -47.28741 1.000 37.25088 94 PRO D C 1
ATOM 4889 O O . PRO D 1 94 ? 9.99372 0.40017 -47.53375 1.000 30.49995 94 PRO D O 1
ATOM 4893 N N . PHE D 1 95 ? 10.70393 -1.19298 -46.11188 1.000 29.99853 95 PHE D N 1
ATOM 4894 C CA . PHE D 1 95 ? 9.95058 -0.63810 -45.00152 1.000 29.62944 95 PHE D CA 1
ATOM 4895 C C . PHE D 1 95 ? 10.54628 -1.15132 -43.70529 1.000 29.51554 95 PHE D C 1
ATOM 4896 O O . PHE D 1 95 ? 11.05221 -2.27183 -43.63451 1.000 31.41016 95 PHE D O 1
ATOM 4904 N N . ASP D 1 96 ? 10.50443 -0.30435 -42.69532 1.000 24.04215 96 ASP D N 1
ATOM 4905 C CA . ASP D 1 96 ? 10.97904 -0.67385 -41.38057 1.000 21.53017 96 ASP D CA 1
ATOM 4906 C C . ASP D 1 96 ? 9.79719 -1.16859 -40.55829 1.000 26.08791 96 ASP D C 1
ATOM 4907 O O . ASP D 1 96 ? 8.66102 -0.71523 -40.73491 1.000 19.31324 96 ASP D O 1
ATOM 4912 N N . ASN D 1 97 ? 10.07709 -2.13446 -39.68392 1.000 20.18666 97 ASN D N 1
ATOM 4913 C CA . ASN D 1 97 ? 9.07299 -3.03193 -39.11407 1.000 23.51060 97 ASN D CA 1
ATOM 4914 C C . ASN D 1 97 ? 9.44629 -3.23574 -37.64762 1.000 26.07180 97 ASN D C 1
ATOM 4915 O O . ASN D 1 97 ? 10.51159 -3.78171 -37.35886 1.000 27.50486 97 ASN D O 1
ATOM 4920 N N . LEU D 1 98 ? 8.60410 -2.76120 -36.72367 1.000 17.33139 98 LEU D N 1
ATOM 4921 C CA . LEU D 1 98 ? 8.72033 -3.13461 -35.31634 1.000 15.22513 98 LEU D CA 1
ATOM 4922 C C . LEU D 1 98 ? 8.02718 -4.47917 -35.12128 1.000 18.03501 98 LEU D C 1
ATOM 4923 O O . LEU D 1 98 ? 6.79931 -4.56722 -35.19345 1.000 19.30855 98 LEU D O 1
ATOM 4928 N N . LEU D 1 99 ? 8.80440 -5.52878 -34.88362 1.000 16.57358 99 LEU D N 1
ATOM 4929 C CA . LEU D 1 99 ? 8.28555 -6.88908 -34.79121 1.000 17.09744 99 LEU D CA 1
ATOM 4930 C C . LEU D 1 99 ? 8.10442 -7.28121 -33.32956 1.000 17.62518 99 LEU D C 1
ATOM 4931 O O . LEU D 1 99 ? 9.03927 -7.15131 -32.53120 1.000 19.52036 99 LEU D O 1
ATOM 4936 N N . PHE D 1 100 ? 6.89673 -7.73484 -32.98397 1.000 17.79638 100 PHE D N 1
ATOM 4937 C CA . PHE D 1 100 ? 6.58709 -8.28695 -31.66608 1.000 15.14454 100 PHE D CA 1
ATOM 4938 C C . PHE D 1 100 ? 6.53190 -9.80144 -31.77412 1.000 15.03695 100 PHE D C 1
ATOM 4939 O O . PHE D 1 100 ? 5.79617 -10.32813 -32.61377 1.000 16.44755 100 PHE D O 1
ATOM 4947 N N . LEU D 1 101 ? 7.27216 -10.49777 -30.90769 1.000 18.71943 101 LEU D N 1
ATOM 4948 C CA . LEU D 1 101 ? 7.30069 -11.95756 -30.87967 1.000 18.00811 101 LEU D CA 1
ATOM 4949 C C . LEU D 1 101 ? 6.77095 -12.46053 -29.54108 1.000 18.02803 101 LEU D C 1
ATOM 4950 O O . LEU D 1 101 ? 7.17343 -11.96172 -28.48061 1.000 16.44276 101 LEU D O 1
ATOM 4955 N N . HIS D 1 102 ? 5.86862 -13.44401 -29.58530 1.000 17.34262 102 HIS D N 1
ATOM 4956 C CA A HIS D 1 102 ? 5.27318 -13.97358 -28.36545 0.700 19.28246 102 HIS D CA 1
ATOM 4957 C CA B HIS D 1 102 ? 5.23340 -13.97188 -28.36487 0.300 19.27580 102 HIS D CA 1
ATOM 4958 C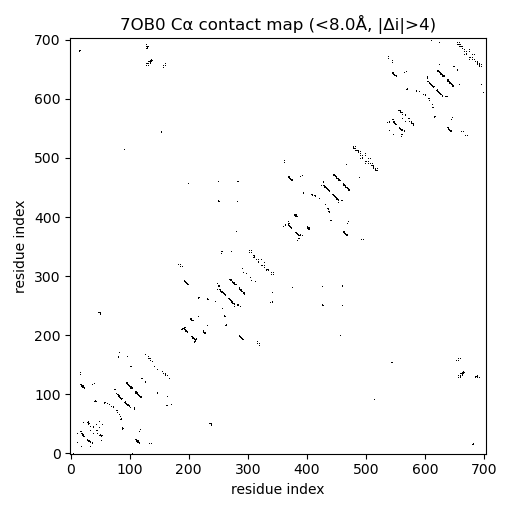 C . HIS D 1 102 ? 5.09904 -15.48694 -28.46899 1.000 17.97461 102 HIS D C 1
ATOM 4959 O O . HIS D 1 102 ? 4.53387 -15.98359 -29.45875 1.000 21.31466 102 HIS D O 1
ATOM 4972 N N . PRO D 1 103 ? 5.56943 -16.24223 -27.47813 1.000 21.84735 103 PRO D N 1
ATOM 4973 C CA . PRO D 1 103 ? 5.37503 -17.69443 -27.51488 1.000 20.23172 103 PRO D CA 1
ATOM 4974 C C . PRO D 1 103 ? 3.92525 -18.03661 -27.20945 1.000 29.89747 103 PRO D C 1
ATOM 4975 O O . PRO D 1 103 ? 3.27567 -17.37820 -26.39212 1.000 20.66010 103 PRO D O 1
ATOM 4979 N N . VAL D 1 104 ? 3.41200 -19.06381 -27.88857 1.000 22.30438 104 VAL D N 1
ATOM 4980 C CA . VAL D 1 104 ? 2.01613 -19.47152 -27.76312 1.000 28.36751 104 VAL D CA 1
ATOM 4981 C C . VAL D 1 104 ? 1.96062 -20.99256 -27.61976 1.000 35.89709 104 VAL D C 1
ATOM 4982 O O . VAL D 1 104 ? 2.60394 -21.71529 -28.38855 1.000 25.07015 104 VAL D O 1
ATOM 4986 N N . GLY D 1 105 ? 1.21227 -21.47834 -26.61983 1.000 38.64965 105 GLY D N 1
ATOM 4987 C CA . GLY D 1 105 ? 0.97023 -22.90445 -26.46748 1.000 30.01534 105 GLY D CA 1
ATOM 4988 C C . GLY D 1 105 ? 2.11177 -23.64703 -25.79982 1.000 35.78210 105 GLY D C 1
ATOM 4989 O O . GLY D 1 105 ? 3.14648 -23.08637 -25.44426 1.000 37.36261 105 GLY D O 1
ATOM 4990 N N . GLY D 1 106 ? 1.90200 -24.95043 -25.61711 1.000 40.38842 106 GLY D N 1
ATOM 4991 C CA . GLY D 1 106 ? 2.92564 -25.78919 -25.02202 1.000 41.54590 106 GLY D CA 1
ATOM 4992 C C . GLY D 1 106 ? 3.27058 -25.37638 -23.60206 1.000 44.79903 106 GLY D C 1
ATOM 4993 O O . GLY D 1 106 ? 2.42641 -24.90267 -22.83195 1.000 51.71858 106 GLY D O 1
ATOM 4994 N N . ARG D 1 107 ? 4.54234 -25.53899 -23.25705 1.000 48.22938 107 ARG D N 1
ATOM 4995 C CA . ARG D 1 107 ? 5.06178 -25.25456 -21.92846 1.000 60.67554 107 ARG D CA 1
ATOM 4996 C C . ARG D 1 107 ? 6.21346 -24.25249 -22.01323 1.000 50.92250 107 ARG D C 1
ATOM 4997 O O . ARG D 1 107 ? 6.82530 -24.09652 -23.07945 1.000 34.57173 107 ARG D O 1
ATOM 5005 N N . PRO D 1 108 ? 6.54260 -23.55457 -20.90720 1.000 40.53952 108 PRO D N 1
ATOM 5006 C CA . PRO D 1 108 ? 7.55849 -22.48377 -21.00114 1.000 45.98976 108 PRO D CA 1
ATOM 5007 C C . PRO D 1 108 ? 8.86326 -22.97114 -21.58371 1.000 54.29601 108 PRO D C 1
ATOM 5008 O O . PRO D 1 108 ? 9.55102 -22.23214 -22.30300 1.000 57.01396 108 PRO D O 1
ATOM 5012 N N . ASP D 1 109 ? 9.20892 -24.22292 -21.30336 1.000 53.84926 109 ASP D N 1
ATOM 5013 C CA . ASP D 1 109 ? 10.36947 -24.84505 -21.91098 1.000 55.78607 109 ASP D CA 1
ATOM 5014 C C . ASP D 1 109 ? 10.16038 -25.08866 -23.40355 1.000 49.67312 109 ASP D C 1
ATOM 5015 O O . ASP D 1 109 ? 11.14228 -25.18000 -24.14271 1.000 51.98143 109 ASP D O 1
ATOM 5020 N N . ALA D 1 110 ? 8.90169 -25.16456 -23.87288 1.000 56.47069 110 ALA D N 1
ATOM 5021 C CA . ALA D 1 110 ? 8.64018 -25.51735 -25.26895 1.000 45.59632 110 ALA D CA 1
ATOM 5022 C C . ALA D 1 110 ? 7.26752 -25.05074 -25.75450 1.000 40.87445 110 ALA D C 1
ATOM 5023 O O . ALA D 1 110 ? 6.29848 -25.81971 -25.71792 1.000 39.56464 110 ALA D O 1
ATOM 5025 N N . PRO D 1 111 ? 7.13350 -23.80933 -26.21349 1.000 33.42889 111 PRO D N 1
ATOM 5026 C CA . PRO D 1 111 ? 5.86145 -23.38680 -26.81431 1.000 34.26088 111 PRO D CA 1
ATOM 5027 C C . PRO D 1 111 ? 5.60718 -24.12798 -28.11972 1.000 22.93578 111 PRO D C 1
ATOM 5028 O O . PRO D 1 111 ? 6.53375 -24.60240 -28.77716 1.000 27.60593 111 PRO D O 1
ATOM 5032 N N . ASP D 1 112 ? 4.32862 -24.24699 -28.48246 1.000 27.14886 112 ASP D N 1
ATOM 5033 C CA . ASP D 1 112 ? 3.97879 -24.90699 -29.73947 1.000 30.63492 112 ASP D CA 1
ATOM 5034 C C . ASP D 1 112 ? 4.15969 -23.97831 -30.93437 1.000 25.37397 112 ASP D C 1
ATOM 5035 O O . ASP D 1 112 ? 4.50508 -24.43721 -32.03640 1.000 20.54048 112 ASP D O 1
ATOM 5040 N N . TYR D 1 113 ? 3.91045 -22.68774 -30.73633 1.000 25.57608 113 TYR D N 1
ATOM 5041 C CA . TYR D 1 113 ? 3.95303 -21.67743 -31.78023 1.000 26.09593 113 TYR D CA 1
ATOM 5042 C C . TYR D 1 113 ? 4.73070 -20.47082 -31.29889 1.000 22.09466 113 TYR D C 1
ATOM 5043 O O . TYR D 1 113 ? 4.95901 -20.27838 -30.10330 1.000 21.36590 113 TYR D O 1
ATOM 5052 N N . PHE D 1 114 ? 5.08236 -19.61702 -32.24522 1.000 18.40618 114 PHE D N 1
ATOM 5053 C CA . PHE D 1 114 ? 5.43526 -18.24595 -31.92675 1.000 19.31634 114 PHE D CA 1
ATOM 5054 C C . PHE D 1 114 ? 4.54152 -17.33934 -32.74978 1.000 21.97600 114 PHE D C 1
ATOM 5055 O O . PHE D 1 114 ? 4.35797 -17.56968 -33.94981 1.000 20.66178 114 PHE D O 1
ATOM 5063 N N . LEU D 1 115 ? 3.96162 -16.34222 -32.09764 1.000 18.80673 115 LEU D N 1
ATOM 5064 C CA . LEU D 1 115 ? 3.15274 -15.34768 -32.77684 1.000 19.21467 115 LEU D CA 1
ATOM 5065 C C . LEU D 1 115 ? 4.03593 -14.16311 -33.13891 1.000 17.39488 115 LEU D C 1
ATOM 5066 O O . LEU D 1 115 ? 4.91195 -13.76833 -32.36353 1.000 18.54066 115 LEU D O 1
ATOM 5071 N N . GLY D 1 116 ? 3.83003 -13.62848 -34.33393 1.000 16.68115 116 GLY D N 1
ATOM 5072 C CA . GLY D 1 116 ? 4.50330 -12.41736 -34.76636 1.000 17.02296 116 GLY D CA 1
ATOM 5073 C C . GLY D 1 116 ? 3.47173 -11.34564 -35.05914 1.000 17.43823 116 GLY D C 1
ATOM 5074 O O . GLY D 1 116 ? 2.41757 -11.63231 -35.62134 1.000 17.82403 116 GLY D O 1
ATOM 5075 N N . SER D 1 117 ? 3.78104 -10.11641 -34.67336 1.000 16.20278 117 SER D N 1
ATOM 5076 C CA . SER D 1 117 ? 2.94592 -8.97309 -35.02299 1.000 20.66936 117 SER D CA 1
ATOM 5077 C C . SER D 1 117 ? 3.85172 -7.83755 -35.45171 1.000 14.91550 117 SER D C 1
ATOM 5078 O O . SER D 1 117 ? 4.80425 -7.50776 -34.74435 1.000 16.22132 117 SER D O 1
ATOM 5081 N N . GLN D 1 118 ? 3.54527 -7.24039 -36.59937 1.000 19.88562 118 GLN D N 1
ATOM 5082 C CA . GLN D 1 118 ? 4.43137 -6.29605 -37.25846 1.000 21.32435 118 GLN D CA 1
ATOM 5083 C C . GLN D 1 118 ? 3.78436 -4.91232 -37.31213 1.000 16.13580 118 GLN D C 1
ATOM 5084 O O . GLN D 1 118 ? 2.65748 -4.76098 -37.80172 1.000 19.98408 118 GLN D O 1
ATOM 5090 N N . PHE D 1 119 ? 4.48601 -3.91140 -36.79536 1.000 20.15560 119 PHE D N 1
ATOM 5091 C CA . PHE D 1 119 ? 4.05154 -2.52073 -36.86253 1.000 15.98435 119 PHE D CA 1
ATOM 5092 C C . PHE D 1 119 ? 4.94414 -1.79698 -37.85838 1.000 18.43869 119 PHE D C 1
ATOM 5093 O O . PHE D 1 119 ? 6.15966 -1.70618 -37.64808 1.000 18.71862 119 PHE D O 1
ATOM 5101 N N . GLU D 1 120 ? 4.34737 -1.27476 -38.92988 1.000 16.15210 120 GLU D N 1
ATOM 5102 C CA . GLU D 1 120 ? 5.11292 -0.56920 -39.95292 1.000 17.45338 120 GLU D CA 1
ATOM 5103 C C . GLU D 1 120 ? 5.47573 0.82905 -39.47063 1.000 21.38394 120 GLU D C 1
ATOM 5104 O O . GLU D 1 120 ? 4.59266 1.63967 -39.16985 1.000 20.59027 120 GLU D O 1
ATOM 5110 N N . LEU D 1 121 ? 6.77262 1.10416 -39.41101 1.000 14.95995 121 LEU D N 1
ATOM 5111 C CA . LEU D 1 121 ? 7.29826 2.40039 -39.01654 1.000 19.16240 121 LEU D CA 1
ATOM 5112 C C . LEU D 1 121 ? 7.28735 3.35866 -40.20586 1.000 28.43640 121 LEU D C 1
ATOM 5113 O O . LEU D 1 121 ? 7.15221 2.95194 -41.36637 1.000 21.42939 121 LEU D O 1
ATOM 5118 N N . GLY D 1 122 ? 7.41245 4.64652 -39.90331 1.000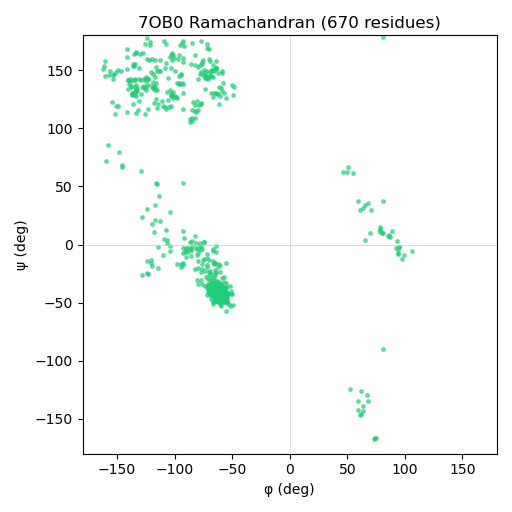 25.74961 122 GLY D N 1
ATOM 5119 C CA . GLY D 1 122 ? 7.54192 5.65426 -40.93638 1.000 25.06695 122 GLY D CA 1
ATOM 5120 C C . GLY D 1 122 ? 6.26075 6.09360 -41.60436 1.000 27.29384 122 GLY D C 1
ATOM 5121 O O . GLY D 1 122 ? 6.32604 6.80618 -42.61264 1.000 31.93004 122 GLY D O 1
ATOM 5122 N N . ARG D 1 123 ? 5.09323 5.69934 -41.09193 1.000 20.09304 123 ARG D N 1
ATOM 5123 C CA . ARG D 1 123 ? 3.83595 6.14244 -41.68383 1.000 22.65166 123 ARG D CA 1
ATOM 5124 C C . ARG D 1 123 ? 2.89412 6.74537 -40.64364 1.000 22.51596 123 ARG D C 1
ATOM 5125 O O . ARG D 1 123 ? 1.68589 6.80723 -40.87075 1.000 25.70938 123 ARG D O 1
ATOM 5133 N N . SER D 1 124 ? 3.43498 7.23008 -39.52220 1.000 20.97695 124 SER D N 1
ATOM 5134 C CA . SER D 1 124 ? 2.65349 7.82033 -38.44089 1.000 21.59737 124 SER D CA 1
ATOM 5135 C C . SER D 1 124 ? 3.11620 9.24140 -38.12907 1.000 19.64348 124 SER D C 1
ATOM 5136 O O . SER D 1 124 ? 3.05353 9.68007 -36.98190 1.000 21.55355 124 SER D O 1
ATOM 5139 N N . GLY D 1 125 ? 3.61943 9.95770 -39.13794 1.000 26.70686 125 GLY D N 1
ATOM 5140 C CA . GLY D 1 125 ? 4.03468 11.34343 -38.97449 1.000 26.35368 125 GLY D CA 1
ATOM 5141 C C . GLY D 1 125 ? 4.99247 11.62738 -37.83439 1.000 24.68821 125 GLY D C 1
ATOM 5142 O O . GLY D 1 125 ? 6.06719 11.02938 -37.75259 1.000 36.44021 125 GLY D O 1
ATOM 5143 N N . ASN D 1 126 ? 4.60682 12.55308 -36.95353 1.000 29.70357 126 ASN D N 1
ATOM 5144 C CA . ASN D 1 126 ? 5.33645 12.92503 -35.74049 1.000 36.41341 126 ASN D CA 1
ATOM 5145 C C . ASN D 1 126 ? 5.10387 11.98966 -34.56486 1.000 36.58136 126 ASN D C 1
ATOM 5146 O O . ASN D 1 126 ? 5.66329 12.23236 -33.49170 1.000 36.07182 126 ASN D O 1
ATOM 5151 N N . SER D 1 127 ? 4.31147 10.94229 -34.72057 1.000 29.73068 127 SER D N 1
ATOM 5152 C CA A SER D 1 127 ? 3.82643 10.20647 -33.55560 0.500 25.12783 127 SER D CA 1
ATOM 5153 C CA B SER D 1 127 ? 3.74733 10.19574 -33.60807 0.500 25.12441 127 SER D CA 1
ATOM 5154 C C . SER D 1 127 ? 4.14247 8.72256 -33.65150 1.000 23.37017 127 SER D C 1
ATOM 5155 O O . SER D 1 127 ? 3.32022 7.85570 -33.33085 1.000 19.06430 127 SER D O 1
ATOM 5160 N N A GLU D 1 128 ? 5.36691 8.40215 -34.07102 0.800 20.70236 128 GLU D N 1
ATOM 5161 N N B GLU D 1 128 ? 5.37382 8.41368 -34.06481 0.200 20.86165 128 GLU D N 1
ATOM 5162 C CA A GLU D 1 128 ? 5.76624 7.00160 -34.16965 0.800 21.08257 128 GLU D CA 1
ATOM 5163 C CA B GLU D 1 128 ? 5.78136 7.01409 -34.16067 0.200 21.10192 128 GLU D CA 1
ATOM 5164 C C A GLU D 1 128 ? 5.70736 6.30511 -32.81020 0.800 17.03802 128 GLU D C 1
ATOM 5165 C C B GLU D 1 128 ? 5.71556 6.30845 -32.81307 0.200 16.95220 128 GLU D C 1
ATOM 5166 O O A GLU D 1 128 ? 5.27894 5.15191 -32.71656 0.800 16.43873 128 GLU D O 1
ATOM 5167 O O B GLU D 1 128 ? 5.27611 5.15586 -32.72977 0.200 16.52964 128 GLU D O 1
ATOM 5178 N N . GLU D 1 129 ? 6.16449 6.97274 -31.75058 1.000 17.24148 129 GLU D N 1
ATOM 5179 C CA . GLU D 1 129 ? 6.15135 6.34500 -30.43082 1.000 19.33710 129 GLU D CA 1
ATOM 5180 C C . GLU D 1 129 ? 4.73759 5.99341 -30.00868 1.000 17.43306 129 GLU D C 1
ATOM 5181 O O . GLU D 1 129 ? 4.47913 4.89091 -29.51537 1.000 15.26608 129 GLU D O 1
ATOM 5187 N N . ALA D 1 130 ? 3.80663 6.93154 -30.18193 1.000 17.37625 130 ALA D N 1
ATOM 5188 C CA . ALA D 1 130 ? 2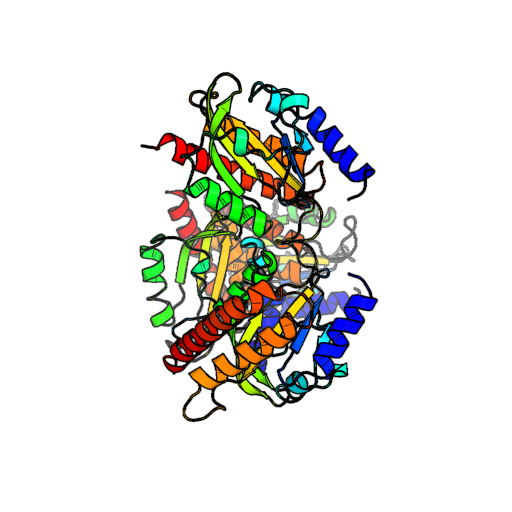.45434 6.69032 -29.70733 1.000 16.69265 130 ALA D CA 1
ATOM 5189 C C . ALA D 1 130 ? 1.76144 5.64793 -30.57153 1.000 15.35484 130 ALA D C 1
ATOM 5190 O O . ALA D 1 130 ? 1.03912 4.78419 -30.05614 1.000 14.09889 130 ALA D O 1
ATOM 5192 N N . ALA D 1 131 ? 1.99964 5.68261 -31.88761 1.000 15.47067 131 ALA D N 1
ATOM 5193 C CA . ALA D 1 131 ? 1.35156 4.70956 -32.75549 1.000 14.09182 131 ALA D CA 1
ATOM 5194 C C . ALA D 1 131 ? 1.86707 3.30376 -32.47443 1.000 12.39101 131 ALA D C 1
ATOM 5195 O O . ALA D 1 131 ? 1.09929 2.33562 -32.50327 1.000 11.61534 131 ALA D O 1
ATOM 5197 N N . ALA D 1 132 ? 3.16336 3.17009 -32.18831 1.000 11.61047 132 ALA D N 1
ATOM 5198 C CA . ALA D 1 132 ? 3.69565 1.85371 -31.85003 1.000 14.24839 132 ALA D CA 1
ATOM 5199 C C . ALA D 1 132 ? 3.12979 1.36085 -30.52444 1.000 11.41813 132 ALA D C 1
ATOM 5200 O O . ALA D 1 132 ? 2.83146 0.16600 -30.37647 1.000 14.13333 132 ALA D O 1
ATOM 5202 N N . ALA D 1 133 ? 3.00486 2.25920 -29.54304 1.000 12.43375 133 ALA D N 1
ATOM 5203 C CA . ALA D 1 133 ? 2.34958 1.89229 -28.28895 1.000 14.63096 133 ALA D CA 1
ATOM 5204 C C . ALA D 1 133 ? 0.89034 1.53289 -28.53455 1.000 12.35689 133 ALA D C 1
ATOM 5205 O O . ALA D 1 133 ? 0.36615 0.57097 -27.94985 1.000 12.79410 133 ALA D O 1
ATOM 5207 N N . GLY D 1 134 ? 0.22233 2.28467 -29.41443 1.000 11.54103 134 GLY D N 1
ATOM 5208 C CA . GLY D 1 134 ? -1.12890 1.91643 -29.80076 1.000 14.88864 134 GLY D CA 1
ATOM 5209 C C . GLY D 1 134 ? -1.19822 0.51757 -30.38486 1.000 15.16436 134 GLY D C 1
ATOM 5210 O O . GLY D 1 134 ? -2.10934 -0.25687 -30.07515 1.000 13.67897 134 GLY D O 1
ATOM 5211 N N . HIS D 1 135 ? -0.23082 0.16974 -31.22823 1.000 12.87165 135 HIS D N 1
ATOM 5212 C CA . HIS D 1 135 ? -0.21834 -1.16701 -31.80047 1.000 13.34377 135 HIS D CA 1
ATOM 5213 C C . HIS D 1 135 ? -0.00278 -2.20631 -30.70930 1.000 13.10728 135 HIS D C 1
ATOM 5214 O O . HIS D 1 135 ? -0.66873 -3.24349 -30.69836 1.000 14.10947 135 HIS D 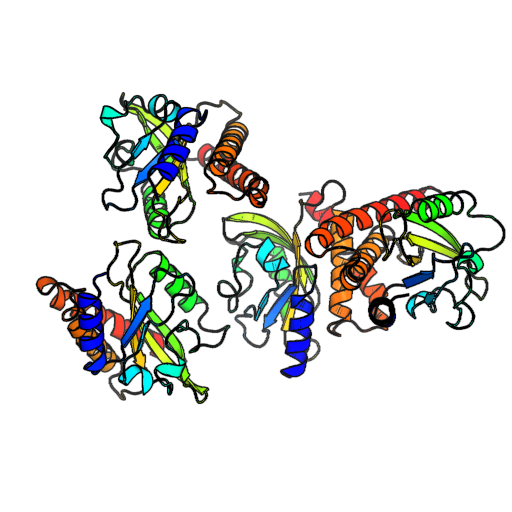O 1
ATOM 5221 N N . ALA D 1 136 ? 0.91396 -1.93521 -29.77857 1.000 12.71691 136 ALA D N 1
ATOM 5222 C CA . ALA D 1 136 ? 1.14381 -2.86337 -28.67126 1.000 10.97673 136 ALA D CA 1
ATOM 5223 C C . ALA D 1 136 ? -0.13506 -3.12309 -27.88696 1.000 13.69598 136 ALA D C 1
ATOM 5224 O O . ALA D 1 136 ? -0.38538 -4.25344 -27.46165 1.000 13.77768 136 ALA D O 1
ATOM 5226 N N . GLY D 1 137 ? -0.94877 -2.08491 -27.67323 1.000 12.99628 137 GLY D N 1
ATOM 5227 C CA . GLY D 1 137 ? -2.18460 -2.26413 -26.91793 1.000 14.97536 137 GLY D CA 1
ATOM 5228 C C . GLY D 1 137 ? -3.22029 -3.08431 -27.66763 1.000 15.10702 137 GLY D C 1
ATOM 5229 O O . GLY D 1 137 ? -3.89594 -3.93567 -27.08180 1.000 12.05399 137 GLY D O 1
ATOM 5230 N N . ALA D 1 138 ? -3.36622 -2.83862 -28.97303 1.000 12.21340 138 ALA D N 1
ATOM 5231 C CA . ALA D 1 138 ? -4.24539 -3.68152 -29.77673 1.000 14.89151 138 ALA D CA 1
ATOM 5232 C C . ALA D 1 138 ? -3.75289 -5.12589 -29.76463 1.000 13.95696 138 ALA D C 1
ATOM 5233 O O . ALA D 1 138 ? -4.53389 -6.06065 -29.55540 1.000 15.24643 138 ALA D O 1
ATOM 5235 N N . LEU D 1 139 ? -2.44175 -5.31881 -29.95466 1.000 11.51667 139 LEU D N 1
ATOM 5236 C CA . LEU D 1 139 ? -1.85540 -6.65367 -29.92497 1.000 10.95333 139 LEU D CA 1
ATOM 5237 C C . LEU D 1 139 ? -2.13046 -7.35684 -28.60366 1.000 15.22980 139 LEU D C 1
ATOM 5238 O O . LEU D 1 139 ? -2.47946 -8.54100 -28.58594 1.000 13.75028 139 LEU D O 1
ATOM 5243 N N . THR D 1 140 ? -1.98543 -6.64253 -27.48377 1.000 14.39703 140 THR D N 1
ATOM 5244 C CA . THR D 1 140 ? -2.22113 -7.28582 -26.19661 1.000 11.77031 140 THR D CA 1
ATOM 5245 C C . THR D 1 140 ? -3.66387 -7.76812 -26.09187 1.000 19.91969 140 THR D C 1
ATOM 5246 O O . THR D 1 140 ? -3.92318 -8.86500 -25.58515 1.000 17.52539 140 THR D O 1
ATOM 5250 N N . GLY D 1 141 ? -4.61063 -6.99004 -26.61917 1.000 14.86607 141 GLY D N 1
ATOM 5251 C CA . GLY D 1 141 ? -5.98816 -7.45837 -26.65880 1.000 18.31578 141 GLY D CA 1
ATOM 5252 C C . GLY D 1 141 ? -6.13896 -8.77143 -27.40444 1.000 15.80378 141 GLY D C 1
ATOM 5253 O O . GLY D 1 141 ? -6.89001 -9.65380 -26.98016 1.000 17.60036 141 GLY D O 1
ATOM 5254 N N . GLU D 1 142 ? -5.42606 -8.92278 -28.52658 1.000 14.03817 142 GLU D N 1
ATOM 5255 C CA . GLU D 1 142 ? -5.48997 -10.17992 -29.27120 1.000 15.49055 142 GLU D CA 1
ATOM 5256 C C . GLU D 1 142 ? -4.84027 -11.31764 -28.49742 1.000 19.74076 142 GLU D C 1
ATOM 5257 O O . GLU D 1 142 ? -5.35339 -12.44377 -28.48752 1.000 17.22639 142 GLU D O 1
ATOM 5263 N N . LEU D 1 143 ? -3.70861 -11.04792 -27.84698 1.000 17.85398 143 LEU D N 1
ATOM 5264 C CA . LEU D 1 143 ? -3.09132 -12.07382 -27.01839 1.000 21.90043 143 LEU D CA 1
ATOM 5265 C C . LEU D 1 143 ? -4.05280 -12.54508 -25.93728 1.000 22.65188 143 LEU D C 1
ATOM 5266 O O . LEU D 1 143 ? -4.15990 -13.74819 -25.66924 1.000 21.52783 143 LEU D O 1
ATOM 5271 N N . ALA D 1 144 ? -4.76664 -11.61142 -25.30799 1.000 18.56654 144 ALA D N 1
ATOM 5272 C CA . ALA D 1 144 ? -5.73307 -11.99746 -24.28546 1.000 20.68231 144 ALA D CA 1
ATOM 5273 C C . ALA D 1 144 ? -6.85249 -12.83511 -24.88400 1.000 21.23665 144 ALA D C 1
ATOM 5274 O O . ALA D 1 144 ? -7.32829 -13.78900 -24.25805 1.000 26.40274 144 ALA D O 1
ATOM 5276 N N . ARG D 1 145 ? -7.28305 -12.49505 -26.10032 1.000 21.08202 145 ARG D N 1
ATOM 5277 C CA . ARG D 1 145 ? -8.35236 -13.24711 -26.74868 1.000 20.36622 145 ARG D CA 1
ATOM 5278 C C . ARG D 1 145 ? -7.90361 -14.65495 -27.11537 1.000 28.88441 145 ARG D C 1
ATOM 5279 O O . ARG D 1 145 ? -8.68878 -15.60439 -27.01713 1.000 24.83843 145 ARG D O 1
ATOM 5287 N N . ILE D 1 146 ? -6.64924 -14.80640 -27.55003 1.000 25.32606 146 ILE D N 1
ATOM 5288 C CA . ILE D 1 146 ? -6.09674 -16.13098 -27.81879 1.000 24.86458 146 ILE D CA 1
ATOM 5289 C C . ILE D 1 146 ? -5.98702 -16.94263 -26.53320 1.000 34.08670 146 ILE D C 1
ATOM 5290 O O . ILE D 1 146 ? -6.08106 -18.17495 -26.55580 1.000 38.94388 146 ILE D O 1
ATOM 5295 N N . GLY D 1 147 ? -5.80915 -16.27750 -25.39662 1.000 27.46524 147 GLY D N 1
ATOM 5296 C CA . GLY D 1 147 ? -5.64803 -16.93315 -24.11663 1.000 25.49480 147 GLY D CA 1
ATOM 5297 C C . GLY D 1 147 ? -4.23183 -16.88973 -23.60342 1.000 33.24446 147 GLY D C 1
ATOM 5298 O O . GLY D 1 147 ? -3.98668 -17.30000 -22.46233 1.000 35.06331 147 GLY D O 1
ATOM 5299 N N . THR D 1 148 ? -3.29840 -16.37336 -24.40302 1.000 28.39067 148 THR D N 1
ATOM 5300 C CA . THR D 1 148 ? -1.88917 -16.43331 -24.04206 1.000 32.94828 148 THR D CA 1
ATOM 5301 C C . THR D 1 148 ? -1.58490 -15.48580 -22.89056 1.000 30.19764 148 THR D C 1
ATOM 5302 O O . THR D 1 148 ? -0.76666 -15.79643 -22.01883 1.000 39.54410 148 THR D O 1
ATOM 5306 N N . VAL D 1 149 ? -2.24699 -14.33630 -22.85092 1.000 34.04430 149 VAL D N 1
ATOM 5307 C CA . VAL D 1 149 ? -2.14318 -13.42293 -21.71984 1.000 32.86966 149 VAL D CA 1
ATOM 5308 C C . VAL D 1 149 ? -3.43148 -13.52930 -20.91724 1.000 33.88998 149 VAL D C 1
ATOM 5309 O O . VAL D 1 149 ? -4.53190 -13.35698 -21.46145 1.000 31.18257 149 VAL D O 1
ATOM 5313 N N . ALA D 1 150 ? -3.28909 -13.82835 -19.62649 1.000 41.17853 150 ALA D N 1
ATOM 5314 C CA . ALA D 1 150 ? -4.43417 -14.02668 -18.74992 1.000 31.12730 150 ALA D CA 1
ATOM 5315 C C . ALA D 1 150 ? -5.17561 -12.71789 -18.51876 1.000 33.01798 150 ALA D C 1
ATOM 5316 O O . ALA D 1 150 ? -4.58330 -11.63387 -18.51562 1.000 31.14515 150 ALA D O 1
ATOM 5318 N N . ALA D 1 151 ? -6.49014 -12.83564 -18.30826 1.000 29.58870 151 ALA D N 1
ATOM 5319 C CA . ALA D 1 151 ? -7.33857 -11.65498 -18.17769 1.000 32.35247 151 ALA D CA 1
ATOM 5320 C C . ALA D 1 151 ? -6.83654 -10.72913 -17.07873 1.000 36.01600 151 ALA D C 1
ATOM 5321 O O . ALA D 1 151 ? -6.66982 -9.52401 -17.30009 1.000 32.07862 151 ALA D O 1
ATOM 5323 N N . ARG D 1 152 ? -6.57779 -11.27966 -15.88354 1.000 29.80405 152 ARG D N 1
ATOM 5324 C CA . ARG D 1 152 ? -6.08343 -10.47596 -14.76886 1.000 33.75581 152 ARG D CA 1
ATOM 5325 C C . ARG D 1 152 ? -4.74117 -9.81483 -15.07003 1.000 31.54702 152 ARG D C 1
ATOM 5326 O O . ARG D 1 152 ? -4.35835 -8.86934 -14.37357 1.000 33.15375 152 ARG D O 1
ATOM 5328 N N . LEU D 1 153 ? -4.01635 -10.28125 -16.08124 1.000 30.67675 153 LEU D N 1
ATOM 5329 C CA . LEU D 1 153 ? -2.70357 -9.73602 -16.38417 1.000 29.31711 153 LEU D CA 1
ATOM 5330 C C . LEU D 1 153 ? -2.67120 -8.86420 -17.62987 1.000 27.11406 153 LEU D C 1
ATOM 5331 O O . LEU D 1 153 ? -1.59401 -8.37155 -17.98619 1.000 23.92314 153 LEU D O 1
ATOM 5336 N N . GLU D 1 154 ? -3.80702 -8.65213 -18.29986 1.000 23.32528 154 GLU D N 1
ATOM 5337 C CA . GLU D 1 154 ? -3.76637 -7.94492 -19.57975 1.000 22.77279 154 GLU D CA 1
ATOM 5338 C C . GLU D 1 154 ? -3.30100 -6.49834 -19.40756 1.000 19.76008 154 GLU D C 1
ATOM 5339 O O . GLU D 1 154 ? -2.50296 -5.99149 -20.21015 1.000 17.32412 154 GLU D O 1
ATOM 5345 N N . MET D 1 155 ? -3.76440 -5.81727 -18.35861 1.000 22.14762 155 MET D N 1
ATOM 5346 C CA . MET D 1 155 ? -3.38373 -4.41453 -18.20055 1.000 19.56361 155 MET D CA 1
ATOM 5347 C C . MET D 1 155 ? -1.88327 -4.26054 -17.94931 1.000 19.66387 155 MET D C 1
ATOM 5348 O O . MET D 1 155 ? -1.25531 -3.34415 -18.48373 1.000 17.60574 155 MET D O 1
ATOM 5353 N N . ASP D 1 156 ? -1.28691 -5.14269 -17.14187 1.000 21.49582 156 ASP D N 1
ATOM 5354 C CA . ASP D 1 156 ? 0.16289 -5.09053 -16.96129 1.000 16.99301 156 ASP D CA 1
ATOM 5355 C C . ASP D 1 156 ? 0.88976 -5.35339 -18.27809 1.000 18.15256 156 ASP D C 1
ATOM 5356 O O . ASP D 1 156 ? 1.84675 -4.65259 -18.62528 1.000 18.97515 156 ASP D O 1
ATOM 5361 N N . GLN D 1 157 ? 0.47545 -6.39031 -19.00522 1.000 18.29431 157 GLN D N 1
ATOM 5362 C CA . GLN D 1 157 ? 1.13859 -6.69837 -20.26911 1.000 17.93093 157 GLN D CA 1
ATOM 5363 C C . GLN D 1 157 ? 0.97889 -5.55671 -21.26737 1.000 18.83683 157 GLN D C 1
ATOM 5364 O O . GLN D 1 157 ? 1.89579 -5.26137 -22.03930 1.000 15.72618 157 GLN D O 1
ATOM 5370 N N . ARG D 1 158 ? -0.18208 -4.90469 -21.27618 1.000 18.23543 158 ARG D N 1
ATOM 5371 C CA . ARG D 1 158 ? -0.37614 -3.77434 -22.17929 1.000 14.35227 158 ARG D CA 1
ATOM 5372 C C . ARG D 1 158 ? 0.57208 -2.62705 -21.83852 1.000 18.87199 158 ARG D C 1
ATOM 5373 O O . ARG D 1 158 ? 1.21200 -2.04137 -22.72571 1.000 15.88505 158 ARG D O 1
ATOM 5381 N N . ARG D 1 159 ? 0.67516 -2.29047 -20.54981 1.000 13.76553 159 ARG D N 1
ATOM 5382 C CA . ARG D 1 159 ? 1.63208 -1.27726 -20.11272 1.000 13.20609 159 ARG D CA 1
ATOM 5383 C C . ARG D 1 159 ? 3.04324 -1.63769 -20.54114 1.000 12.18207 159 ARG D C 1
ATOM 5384 O O . ARG D 1 159 ? 3.77053 -0.80649 -21.09708 1.000 16.88681 159 ARG D O 1
ATOM 5392 N N . HIS D 1 160 ? 3.45061 -2.88262 -20.28104 1.000 16.37652 160 HIS D N 1
ATOM 5393 C CA . HIS D 1 160 ? 4.82263 -3.29943 -20.55639 1.000 12.40493 160 HIS D CA 1
ATOM 5394 C C . HIS D 1 160 ? 5.11291 -3.29619 -22.05492 1.000 18.99867 160 HIS D C 1
ATOM 5395 O O . HIS D 1 160 ? 6.15028 -2.78803 -22.49591 1.000 17.63833 160 HIS D O 1
ATOM 5402 N N . LEU D 1 161 ? 4.22488 -3.88210 -22.85914 1.000 13.64490 161 LEU D N 1
ATOM 5403 C CA . LEU D 1 161 ? 4.50366 -3.92521 -24.29394 1.000 13.10674 161 LEU D CA 1
ATOM 5404 C C . LEU D 1 161 ? 4.49095 -2.53013 -24.89544 1.000 13.23628 161 LEU D C 1
ATOM 5405 O O . LEU D 1 161 ? 5.27861 -2.23104 -25.80160 1.000 16.95992 161 LEU D O 1
ATOM 5410 N N . ALA D 1 162 ? 3.59266 -1.66255 -24.42476 1.000 14.80841 162 ALA D N 1
ATOM 5411 C CA . ALA D 1 162 ? 3.54179 -0.31328 -24.97454 1.000 17.95058 162 ALA D CA 1
ATOM 5412 C C . ALA D 1 162 ? 4.80836 0.47392 -24.64141 1.000 19.86209 162 ALA D C 1
ATOM 5413 O O . ALA D 1 162 ? 5.33865 1.18748 -25.50188 1.000 15.32808 162 ALA D O 1
ATOM 5415 N N . GLN D 1 163 ? 5.29627 0.39354 -23.39533 1.000 14.43881 163 GLN D N 1
ATOM 5416 C CA . GLN D 1 163 ? 6.53850 1.10328 -23.09222 1.000 15.88159 163 GLN D CA 1
ATOM 5417 C C . GLN D 1 163 ? 7.71427 0.50398 -23.85703 1.000 15.33191 163 GLN D C 1
ATOM 5418 O O . GLN D 1 163 ? 8.58957 1.23943 -24.33350 1.000 17.92434 163 GLN D O 1
ATOM 5424 N N . ALA D 1 164 ? 7.76724 -0.82534 -23.97934 1.000 15.93730 164 ALA D N 1
ATOM 5425 C CA . ALA D 1 164 ? 8.87144 -1.42887 -24.72663 1.000 21.14856 164 ALA D CA 1
ATOM 5426 C C . ALA D 1 164 ? 8.85875 -0.97556 -26.17942 1.000 19.60993 164 ALA D C 1
ATOM 5427 O O . ALA D 1 164 ? 9.91071 -0.66204 -26.74893 1.000 17.47303 164 ALA D O 1
ATOM 5429 N N . ALA D 1 165 ? 7.67115 -0.91983 -26.78643 1.000 17.71305 165 ALA D N 1
ATOM 5430 C CA . ALA D 1 165 ? 7.55022 -0.46380 -28.16931 1.000 20.80790 165 ALA D CA 1
ATOM 5431 C C . ALA D 1 165 ? 7.98969 0.98994 -28.31677 1.000 19.41888 165 ALA D C 1
ATOM 5432 O O . ALA D 1 165 ? 8.78686 1.31605 -29.20050 1.000 19.77087 165 ALA D O 1
ATOM 5434 N N . ALA D 1 166 ? 7.49817 1.88126 -27.44501 1.000 16.73832 166 ALA D N 1
ATOM 5435 C CA . ALA D 1 166 ? 7.89394 3.28361 -27.54520 1.000 20.51830 166 ALA D CA 1
ATOM 5436 C C . ALA D 1 166 ? 9.40101 3.44269 -27.38422 1.000 23.55710 166 ALA D C 1
ATOM 5437 O O . ALA D 1 166 ? 10.03828 4.19897 -28.13072 1.000 17.35214 166 ALA D O 1
ATOM 5439 N N . ALA D 1 167 ? 9.98671 2.72662 -26.42152 1.000 17.25087 167 ALA D N 1
ATOM 5440 C CA . ALA D 1 167 ? 11.42986 2.81106 -26.19843 1.000 20.14842 167 ALA D CA 1
ATOM 5441 C C . ALA D 1 167 ? 12.20419 2.39652 -27.44633 1.000 19.00600 167 ALA D C 1
ATOM 5442 O O . ALA D 1 167 ? 13.16270 3.06118 -27.85146 1.000 18.79589 167 ALA D O 1
ATOM 5444 N N . LEU D 1 168 ? 11.80126 1.29408 -28.06772 1.000 19.38359 168 LEU D N 1
ATOM 5445 C CA . LEU D 1 168 ? 12.49176 0.83109 -29.26079 1.000 23.78724 168 LEU D CA 1
ATOM 5446 C C . LEU D 1 168 ? 12.31845 1.81306 -30.40273 1.000 25.41450 168 LEU D C 1
ATOM 5447 O O . LEU D 1 168 ? 13.23509 2.00946 -31.20699 1.000 22.48568 168 LEU D O 1
ATOM 5452 N N . VAL D 1 169 ? 11.14852 2.44056 -30.48947 1.000 21.31505 169 VAL D N 1
ATOM 5453 C CA . VAL D 1 169 ? 10.92766 3.43140 -31.53608 1.000 21.69323 169 VAL D CA 1
ATOM 5454 C C . VAL D 1 169 ? 11.80609 4.65422 -31.29814 1.000 25.01424 169 VAL D C 1
ATOM 5455 O O . VAL D 1 169 ? 12.42127 5.18272 -32.23338 1.000 28.64245 169 VAL D O 1
ATOM 5459 N N . ARG D 1 170 ? 11.90166 5.10511 -30.04559 1.000 23.15905 170 ARG D N 1
ATOM 5460 C CA . ARG D 1 170 ? 12.80678 6.20526 -29.70839 1.000 27.15397 170 ARG D CA 1
ATOM 5461 C C . ARG D 1 170 ? 14.22841 5.90966 -30.17011 1.000 28.40024 170 ARG D C 1
ATOM 5462 O O . ARG D 1 170 ? 14.89371 6.76270 -30.76862 1.000 36.52879 170 ARG D O 1
ATOM 5470 N N . ALA D 1 171 ? 14.71252 4.69839 -29.89850 1.000 28.66992 171 ALA D N 1
ATOM 5471 C CA . ALA D 1 171 ? 16.06741 4.34423 -30.30368 1.000 34.79558 171 ALA D CA 1
ATOM 5472 C C . ALA D 1 171 ? 16.20884 4.35591 -31.82331 1.000 35.67199 171 ALA D C 1
ATOM 5473 O O . ALA D 1 171 ? 17.19717 4.86829 -32.36160 1.000 33.73778 171 ALA D O 1
ATOM 5475 N N . TRP D 1 172 ? 15.21193 3.82123 -32.52896 1.000 28.47031 172 TRP D N 1
ATOM 5476 C CA . TRP D 1 172 ? 15.26284 3.74240 -33.98645 1.000 32.57241 172 TRP D CA 1
ATOM 5477 C C . TRP D 1 172 ? 15.24145 5.13298 -34.61586 1.000 37.77396 172 TRP D C 1
ATOM 5478 O O . TRP D 1 172 ? 15.92011 5.37937 -35.61983 1.000 42.49301 172 TRP D O 1
ATOM 5489 N N . GLU D 1 173 ? 14.48269 6.05718 -34.02484 1.000 34.74674 173 GLU D N 1
ATOM 5490 C CA . GLU D 1 173 ? 14.37943 7.41653 -34.54981 1.000 39.88549 173 GLU D CA 1
ATOM 5491 C C . GLU D 1 173 ? 15.69374 8.17730 -34.39835 1.000 49.91256 173 GLU D C 1
ATOM 5492 O O . GLU D 1 173 ? 16.05330 8.98701 -35.26224 1.000 55.01341 173 GLU D O 1
ATOM 5498 N N . ARG D 1 174 ? 16.41330 7.94205 -33.30018 1.000 42.27626 174 ARG D N 1
ATOM 5499 C CA . ARG D 1 174 ? 17.66638 8.62298 -33.00844 1.000 45.40561 174 ARG D CA 1
ATOM 5500 C C . ARG D 1 174 ? 18.87326 7.91590 -33.60403 1.000 54.05361 174 ARG D C 1
ATOM 5501 O O . ARG D 1 174 ? 19.98334 8.45735 -33.54925 1.000 69.06547 174 ARG D O 1
ATOM 5509 N N . ARG D 1 175 ? 18.68404 6.72931 -34.17876 1.000 53.38919 175 ARG D N 1
ATOM 5510 C CA . ARG D 1 175 ? 19.78499 6.07162 -34.86830 1.000 59.21133 175 ARG D CA 1
ATOM 5511 C C . ARG D 1 175 ? 20.15326 6.80905 -36.15276 1.000 71.01565 175 ARG D C 1
ATOM 5512 O O . ARG D 1 175 ? 21.32366 6.80887 -36.55158 1.000 86.23186 175 ARG D O 1
ATOM 5520 N N . GLY D 1 176 ? 19.18366 7.45741 -36.79603 1.000 65.28038 176 GLY D N 1
ATOM 5521 C CA . GLY D 1 176 ? 19.41288 8.12526 -38.06387 1.000 63.67502 176 GLY D CA 1
ATOM 5522 C C . GLY D 1 176 ? 18.13932 8.70557 -38.64788 1.000 72.10182 176 GLY D C 1
ATOM 5523 O O . GLY D 1 176 ? 17.03938 8.34333 -38.23096 1.000 64.27366 176 GLY D O 1
#

Nearest PDB structures (foldseek):
  7ob0-assembly2_C-2  TM=1.002E+00  e=7.474E-34  Cereibacter sphaeroides ATCC 17025
  4hia-assembly1_B  TM=9.904E-01  e=8.040E-32  Cereibacter sphaeroides ATCC 17025
  7obz-assembly3_E  TM=9.976E-01  e=6.561E-31  Cereibacter sphaeroides ATCC 17025
  4hj3-assembly1_A  TM=9.960E-01  e=2.455E-30  Cereibacter sphaeroides ATCC 17025
  4hj4-assembly1_B  TM=9.943E-01  e=7.672E-30  Cereibacter sphaeroides ATCC 17025

InterPro domains:
  IPR000014 PAS domain [PF13426] (28-104)
  IPR000014 PAS domain [PS50112] (5-78)
  IPR000014 PAS domain [SM00091] (7-76)
  IPR000014 PAS domain [TIGR00229] (7-88)
  IPR000014 PAS domain [cd00130] (32-117)
  IPR035965 PAS domain superfamily [SSF55785] (16-118)

Solvent-accessible surface area: 32493 Å² total; per-residue (Å²): 85,106,122,74,104,24,72,54,6,84,59,18,2,83,105,7,23,3,7,0,3,0,22,25,36,90,84,119,116,35,14,0,24,8,4,2,60,16,0,35,170,21,0,42,44,76,84,42,25,2,19,17,49,31,36,134,56,7,34,125,83,107,68,30,56,124,10,83,48,53,22,155,77,5,27,120,70,14,130,67,38,29,18,32,8,77,3,28,25,105,75,18,6,54,11,17,3,0,18,4,19,14,30,3,40,48,169,123,94,33,15,46,33,3,0,4,0,11,19,25,9,50,113,11,70,165,22,9,67,9,4,0,0,0,5,0,0,9,1,0,12,15,1,30,70,32,56,39,11,39,96,193,85,15,63,54,23,14,57,75,4,0,57,20,0,4,44,46,0,92,55,47,94,186,192,99,64,125,80,42,28,75,58,7,90,60,23,1,82,92,10,71,17,4,0,3,0,20,27,11,68,89,122,66,41,14,2,41,9,3,2,55,15,0,33,172,28,0,42,43,75,78,137,72,3,61,50,121,38,35,114,57,7,29,117,63,40,63,28,10,109,14,10,25,56,23,55,48,0,26,41,18,9,90,62,27,31,15,15,7,74,3,31,34,116,124,36,87,75,11,16,3,0,16,4,17,14,26,7,46,52,49,112,16,7,2,47,34,4,0,4,0,9,20,25,9,46,164,41,65,163,67,10,61,63,33,0,26,45,19,0,18,52,2,0,23,31,0,26,184,35,57,43,12,50,90,207,82,39,128,77,30,98,153,93,5,21,106,17,0,14,38,44,0,106,60,48,97,221,121,133,89,110,119,75,42,22,71,82,7,86,63,24,1,82,92,9,71,17,4,0,3,0,20,20,3,65,90,122,59,38,14,1,42,8,3,3,63,14,0,33,178,25,0,44,43,74,79,141,72,6,57,45,128,29,36,145,64,9,37,59,70,107,56,28,83,138,14,38,26,55,22,139,68,0,25,74,23,11,90,56,28,34,13,36,8,85,3,54,44,120,102,42,86,78,10,14,3,0,16,4,17,16,31,5,41,49,63,109,48,6,2,37,34,4,0,4,0,10,19,29,6,48,106,31,61,166,63,5,68,72,35,0,26,45,20,0,18,49,2,0,11,15,1,26,159,31,59,40,12,57,93,98,102,44,134,57,21,92,79,5,5,20,50,11,0,16,40,49,0,117,65,32,93,213,129,136,137,66,86,88,42,41,41,106,5,100,56,21,2,84,118,6,24,3,7,0,2,0,19,13,39,83,86,119,107,40,22,0,29,16,4,2,52,21,0,32,177,14,0,43,33,79,84,124,73,0,52,48,114,36,38,152,51,9,38,93,82,79,92,9,61,130,10,82,30,49,23,129,77,0,26,115,105,16,101,64,31,28,19,32,9,42,2,45,38,109,123,35,88,84,12,32,1,0,16,5,18,16,27,8,44,56,147,127,115,42,19,64,7,2,0,3,0,11,20,16,7,60,118,4,69,164,16,8,60,13,3,0,0,0,3,0,0,8,2,0,15,7,1,27,68,12,51,47,14,50,92,101,100,13,122,66,26,10,76,77,4,0,60,13,0,5,36,57,0,107,37,37,76,181,150,101

Radius of gyration: 31.08 Å; Cα contacts (8 Å, |Δi|>4): 1348; chains: 4; bounding box: 83×58×89 Å